Protein AF-A0A0G4GLF4-F1 (afdb_monomer_lite)

Organism: NCBI:txid1169474

InterPro domains:
  IPR002110 Ankyrin repeat [PS50088] (388-420)
  IPR002110 Ankyrin repeat [SM00248] (173-203)
  IPR002110 Ankyrin repeat [SM00248] (302-332)
  IPR002110 Ankyrin repeat [SM00248] (388-417)
  IPR002110 Ankyrin repeat [SM00248] (436-465)
  IPR002110 Ankyrin repeat [SM00248] (605-635)
  IPR002110 Ankyrin repeat [SM00248] (719-749)
  IPR036770 Ankyrin repeat-containing domain superfamily [G3DSA:1.25.40.20] (98-488)
  IPR036770 Ankyrin repeat-containing domain superfamily [G3DSA:1.25.40.20] (523-766)
  IPR036770 Ankyrin repeat-containing domain superfamily [SSF48403] (302-636)
  IPR050745 Multifunctional regulatory proteins [PTHR24189] (374-686)

Sequence (769 aa):
MRRATHLKSPEDTAKAIVASGILGFRGFWKISSLSKNLLSLRDDITTLGLGSVCAEFAHESGRNAVWEFIRNCFRFDDVKTLKQFLALPRISDRYPFLLRLLLSENPNAMKCLEILIKEGANRSGTGELCSLFLLHEEVEPLQNEALKMMIDGNVIQPNSWTMGRSASPPGDDVALPVLCALIQGEKFEAAEALLTKGAKVDVCAWRNSSGGEFLSDPLPLCALVHRLANIASEAQAQTIVEGEDEEEAEERAAIRGRYVELAERREKCLSLFRSLSVAALESGCLHWKENARVGGNQIVVGENTALQLACRYRDPEMIGVLVDREADSLERGEGCGSGLPFLVLQSRQPSTSEVSCDSHCGAALSHLARLRGIHLNATSTDRHTNRTTHTPLSLACSHGMVKSAEVLLQNGALANKVKKSPRVVTRQPQSVWTSYSMPPLFEALKRHSEPLVTLLLEWGADPNEVVVYRGRACTLLQMVLDLPFRSVCGDATAINFAKLLVGKGAVFGADIAPLVPQPVFGSQTTANREDGFMKEVRSQLSRGQLVGAVTELKKEMANGSDVNGTFQDGHSLVSLSCVFGFGSFFDFLLQQGAAVGGGVGWWRGRHSPLVKAAEDFPNPEQVSILLRQGADPNALGWRKGADANEVLSSPLQAVMDVSVGGSRLHLLLPKIYEVASLLLDHGARCTPGKDPTSPAFTDMAQRAGLNLPDFLRAPHPVCQLSPLDKAIRMGDSPLVQLLYQRPEVSFQAEGSELVRIAVVHLTDRNSGS

Secondary structure (DSSP, 8-state):
--------SHHHHHHHHHHT-TTHHHHHHHHHTS-HHHHGGGS--STTTGGGGGGGGGSHHHHHHHHHHHHHHHHTT-HHHHHHHHTSTTHHHH-TTHHHHHHHH-TT-HHHHHHHHHHHHHHGGGS-------BHHHHTTS-HHHHHHHHHTTSS-TT-EEEEE-TTTTT-EEEEEHHHHHHHTT-HHHHHHHHHTT--SS---EEE-TTS-EEE---HHHHHHHHHHHHHHHHHHHHTT----GGGHHHHHHHHHHHHHHHHHHHHHHHHHHHHHHHHHHTT-TT--EEEE-SSS--EEEEE-HHHHHHHHT-HHHHHHHHHHHHHTTT---S-GGGHHHHHHH---TT--HHHHHHHHHHHHHHHHTSTT--TTPPEEPTTTSS-EE-HHHHHHHTT-HHHHHHHHHTT--SS--BPP-----S--------BPPPHHHHHHHTT-HHHHHHHHHTT--TT-EEEETTEEEEHHHHHTSHHHHHHH-HHHHHHHHHHHHHTT----S--SSS------SSTT-HHHHHHHHHHHHHHHHTT-HHHHHHHHHHHHHTT--TT-B-TTS-BHHHHHHHHT-HHHHHHHHHTT--TT-SS--STT---HHHHHHSSS--HHHHHHHHHTT--TT--EEEE-TTS-EEEE-HHHHHHT----TTSHHHHHHHHHHHHHHHHHTT--SSPPPPTT-HHHHHHHHHTT----HHHHSPP-B----HHHHHHHHT-HHHHHHHHS-TT------HHHHHHHHHHHHHHHTT--

pLDDT: mean 79.7, std 15.52, range [27.02, 97.44]

Foldseek 3Di:
DDDPDDPPDPVSVLLVVQLQLPLAPVRLVVSLVPDPSSVCLLQVLDSSGPVVNVVCVVDPVNVVVVVVVLLVCLVVLVLVSVVSQVPHPCPCVVVLCSLVVSLVRHLPSQNNLLVVLVVLLVVCPPVDSPLPQQALVSVLVHDLSSLLSCLVSCSPALQDWHWYADPPPGPKIKIAGVLLSCLVSLSLSSSVSSVVNPRDQLDFMWICDPVRDIATHDGSLLSLLVSLLVLVVVLLVLVVPDDPDPVCPVVVVVSVVVNVVSVVSNVSSLVSNLSSLVSCVVVVNQQFWHQDQDDPDRPRPDTDGSLLSCLLSLALSSNLSNLVSQLVVPPDPDDDQACSLVSNLVRDDPRDDLQVSLVSSLSNLLSSLSHPPRDQLAWDQDPPPSQATARSLLSCLLSLNLSNNLSSLVSPRQQAWDFHDDPPDPDDPDAPDSRIHDHSLVSNLVVLPPSSNLSSLVSPYQQQDWDQDLLETEGNLQVLLDPVSCVVNNLLSSLVSNCSSVVSPHDPPDDDDDDDDWDDDDDPPCRPPVLVLVVVLLVCVVVVNLVVNLVSVVVVVVVVDDQQDADPLAFGQLLSCLLSVPPVSNVVSVSVPHRLQGHYDHQPRHAGSLLSCLAQQNDLVSNLVSLVVRHQQQDWHWDQAPVRDIATEGSLRRNLRRDDDVPCCVVRVVRSQSSNLSSVVSPHDQAWDDFSQDPVSVVSSVVVVNDDDPVSNDTGRTDRDRSLVSCLVSLPLSSNCSNPVDPVDPPPPDPVNVVSNVVSVVVVVVVVD

Radius of gyration: 42.31 Å; chains: 1; bounding box: 95×68×138 Å

Structure (mmCIF, N/CA/C/O backbone):
data_AF-A0A0G4GLF4-F1
#
_entry.id   AF-A0A0G4GLF4-F1
#
loop_
_atom_site.group_PDB
_atom_site.id
_atom_site.type_symbol
_atom_site.label_atom_id
_atom_site.label_alt_id
_atom_site.label_comp_id
_atom_site.label_asym_id
_atom_site.label_entity_id
_atom_site.label_seq_id
_atom_site.pdbx_PDB_ins_code
_atom_site.Cartn_x
_atom_site.Cartn_y
_atom_site.Cartn_z
_atom_site.occupancy
_atom_site.B_iso_or_equiv
_atom_site.auth_seq_id
_atom_site.auth_comp_id
_atom_site.auth_asym_id
_atom_site.auth_atom_id
_atom_site.pdbx_PDB_model_num
ATOM 1 N N . MET A 1 1 ? -52.312 15.145 75.620 1.00 42.50 1 MET A N 1
ATOM 2 C CA . MET A 1 1 ? -51.678 14.839 76.924 1.00 42.50 1 MET A CA 1
ATOM 3 C C . MET A 1 1 ? -52.430 13.705 77.614 1.00 42.50 1 MET A C 1
ATOM 5 O O . MET A 1 1 ? -53.466 13.970 78.205 1.00 42.50 1 MET A O 1
ATOM 9 N N . ARG A 1 2 ? -51.954 12.454 77.527 1.00 40.84 2 ARG A N 1
ATOM 10 C CA . ARG A 1 2 ? -52.209 11.386 78.519 1.00 40.84 2 ARG A CA 1
ATOM 11 C C . ARG A 1 2 ? -51.329 10.164 78.215 1.00 40.84 2 ARG A C 1
ATOM 13 O O . ARG A 1 2 ? -51.274 9.732 77.073 1.00 40.84 2 ARG A O 1
ATOM 20 N N . ARG A 1 3 ? -50.716 9.639 79.289 1.00 41.88 3 ARG A N 1
ATOM 21 C CA . ARG A 1 3 ? -49.851 8.446 79.443 1.00 41.88 3 ARG A CA 1
ATOM 22 C C . ARG A 1 3 ? -48.416 8.534 78.901 1.00 41.88 3 ARG A C 1
ATOM 24 O O . ARG A 1 3 ? -48.076 7.932 77.896 1.00 41.88 3 ARG A O 1
ATOM 31 N N . ALA A 1 4 ? -47.555 9.196 79.678 1.00 47.12 4 ALA A N 1
ATOM 32 C CA . ALA A 1 4 ? -46.126 8.894 79.720 1.00 47.12 4 ALA A CA 1
ATOM 33 C C . ALA A 1 4 ? -45.922 7.628 80.572 1.00 47.12 4 ALA A C 1
ATOM 35 O O . ALA A 1 4 ? -45.942 7.674 81.801 1.00 47.12 4 ALA A O 1
ATOM 36 N N . THR A 1 5 ? -45.817 6.475 79.919 1.00 51.22 5 THR A N 1
ATOM 37 C CA . THR A 1 5 ? -45.321 5.237 80.529 1.00 51.22 5 THR A CA 1
ATOM 38 C C . THR A 1 5 ? -43.799 5.310 80.626 1.00 51.22 5 THR A C 1
ATOM 40 O O . THR A 1 5 ? -43.148 5.696 79.661 1.00 51.22 5 THR A O 1
ATOM 43 N N . HIS A 1 6 ? -43.245 4.949 81.787 1.00 57.12 6 HIS A N 1
ATOM 44 C CA . HIS A 1 6 ? -41.808 4.833 82.061 1.00 57.12 6 HIS A CA 1
ATOM 45 C C . HIS A 1 6 ? -41.019 4.222 80.882 1.00 57.12 6 HIS A C 1
ATOM 47 O O . HIS A 1 6 ? -41.082 3.012 80.668 1.00 57.12 6 HIS A O 1
ATOM 53 N N . LEU A 1 7 ? -40.231 5.037 80.170 1.00 54.41 7 LEU A N 1
ATOM 54 C CA . LEU A 1 7 ? -39.113 4.563 79.346 1.00 54.41 7 LEU A CA 1
ATOM 55 C C . LEU A 1 7 ? -38.043 4.062 80.325 1.00 54.41 7 LEU A C 1
ATOM 57 O O . LEU A 1 7 ? -37.363 4.860 80.967 1.00 54.41 7 LEU A O 1
ATOM 61 N N . LYS A 1 8 ? -37.997 2.746 80.566 1.00 60.41 8 LYS A N 1
ATOM 62 C CA . LYS A 1 8 ? -37.187 2.154 81.648 1.00 60.41 8 LYS A CA 1
ATOM 63 C C . LYS A 1 8 ? -35.712 1.987 81.285 1.00 60.41 8 LYS A C 1
ATOM 65 O O . LYS A 1 8 ? -34.920 1.714 82.182 1.00 60.41 8 LYS A O 1
ATOM 70 N N . SER A 1 9 ? -35.325 2.185 80.026 1.00 77.12 9 SER A N 1
ATOM 71 C CA . SER A 1 9 ? -33.927 2.123 79.603 1.00 77.12 9 SER A CA 1
ATOM 72 C C . SER A 1 9 ? -33.541 3.297 78.685 1.00 77.12 9 SER A C 1
ATOM 74 O O . SER A 1 9 ? -34.382 3.794 77.930 1.00 77.12 9 SER A O 1
ATOM 76 N N . PRO A 1 10 ? -32.268 3.745 78.700 1.00 76.81 10 PRO A N 1
ATOM 77 C CA . PRO A 1 10 ? -31.742 4.712 77.730 1.00 76.81 10 PRO A CA 1
ATOM 78 C C . PRO A 1 10 ? -31.962 4.281 76.271 1.00 76.81 10 PRO A C 1
ATOM 80 O O . PRO A 1 10 ? -32.120 5.127 75.393 1.00 76.81 10 PRO A O 1
ATOM 83 N N . GLU A 1 11 ? -32.015 2.970 76.016 1.00 77.06 11 GLU A N 1
ATOM 84 C CA . GLU A 1 11 ? -32.273 2.408 74.690 1.00 77.06 11 GLU A CA 1
ATOM 85 C C . GLU A 1 11 ? -33.714 2.632 74.223 1.00 77.06 11 GLU A C 1
ATOM 87 O O . GLU A 1 11 ? -33.926 2.948 73.054 1.00 77.06 11 GLU A O 1
ATOM 92 N N . ASP A 1 12 ? -34.703 2.535 75.117 1.00 80.56 12 ASP A N 1
ATOM 93 C CA . ASP A 1 12 ? -36.103 2.809 74.768 1.00 80.56 12 ASP A CA 1
ATOM 94 C C . ASP A 1 12 ? -36.294 4.284 74.404 1.00 80.56 12 ASP A C 1
ATOM 96 O O . ASP A 1 12 ? -37.009 4.617 73.456 1.00 80.56 12 ASP A O 1
ATOM 100 N N . THR A 1 13 ? -35.604 5.177 75.119 1.00 83.62 13 THR A N 1
ATOM 101 C CA . THR A 1 13 ? -35.584 6.611 74.807 1.00 83.62 13 THR A CA 1
ATOM 102 C C . THR A 1 13 ? -34.929 6.862 73.451 1.00 83.62 13 THR A C 1
ATOM 104 O O . THR A 1 13 ? -35.476 7.605 72.639 1.00 83.62 13 THR A O 1
ATOM 107 N N . ALA A 1 14 ? -33.802 6.206 73.154 1.00 80.56 14 ALA A N 1
ATOM 108 C CA . ALA A 1 14 ? -33.145 6.314 71.852 1.00 80.56 14 ALA A CA 1
ATOM 109 C C . ALA A 1 14 ? -34.035 5.800 70.704 1.00 80.56 14 ALA A C 1
ATOM 111 O O . ALA A 1 14 ? -34.132 6.463 69.673 1.00 80.56 14 ALA A O 1
ATOM 112 N N . LYS A 1 15 ? -34.753 4.683 70.895 1.00 82.31 15 LYS A N 1
ATOM 113 C CA . LYS A 1 15 ? -35.741 4.169 69.929 1.00 82.31 15 LYS A CA 1
ATOM 114 C C . LYS A 1 15 ? -36.894 5.148 69.703 1.00 82.31 15 LYS A C 1
ATOM 116 O O . LYS A 1 15 ? -37.251 5.406 68.558 1.00 82.31 15 LYS A O 1
ATOM 121 N N . ALA A 1 16 ? -37.442 5.739 70.766 1.00 84.31 16 ALA A N 1
ATOM 122 C CA . ALA A 1 16 ? -38.510 6.734 70.658 1.00 84.31 16 ALA A CA 1
ATOM 123 C C . ALA A 1 16 ? -38.052 8.004 69.916 1.00 84.31 16 ALA A C 1
ATOM 125 O O . ALA A 1 16 ? -38.792 8.545 69.095 1.00 84.31 16 ALA A O 1
ATOM 126 N N . ILE A 1 17 ? -36.817 8.455 70.160 1.00 83.81 17 ILE A N 1
ATOM 127 C CA . ILE A 1 17 ? -36.223 9.594 69.448 1.00 83.81 17 ILE A CA 1
ATOM 128 C C . ILE A 1 17 ? -36.018 9.250 67.964 1.00 83.81 17 ILE A C 1
ATOM 130 O O . ILE A 1 17 ? -36.359 10.062 67.104 1.00 83.81 17 ILE A O 1
ATOM 134 N N . VAL A 1 18 ? -35.528 8.049 67.645 1.00 82.19 18 VAL A N 1
ATOM 135 C CA . VAL A 1 18 ? -35.371 7.571 66.261 1.00 82.19 18 VAL A CA 1
ATOM 136 C C . VAL A 1 18 ? -36.715 7.512 65.525 1.00 82.19 18 VAL A C 1
ATOM 138 O O . VAL A 1 18 ? -36.822 8.020 64.408 1.00 82.19 18 VAL A O 1
ATOM 141 N N . ALA A 1 19 ? -37.753 6.979 66.171 1.00 79.88 19 ALA A N 1
ATOM 142 C CA . ALA A 1 19 ? -39.104 6.903 65.617 1.00 79.88 19 ALA A CA 1
ATOM 143 C C . ALA A 1 19 ? -39.755 8.283 65.411 1.00 79.88 19 ALA A C 1
ATOM 145 O O . ALA A 1 19 ? -40.631 8.432 64.564 1.00 79.88 19 ALA A O 1
ATOM 146 N N . SER A 1 20 ? -39.334 9.310 66.159 1.00 82.62 20 SER A N 1
ATOM 147 C CA . SER A 1 20 ? -39.900 10.660 66.032 1.00 82.62 20 SER A CA 1
ATOM 148 C C . SER A 1 20 ? -39.492 11.394 64.747 1.00 82.62 20 SER A C 1
ATOM 150 O O . SER A 1 20 ? -40.080 12.424 64.429 1.00 82.62 20 SER A O 1
ATOM 152 N N . GLY A 1 21 ? -38.460 10.915 64.037 1.00 80.88 21 GLY A N 1
ATOM 153 C CA . GLY A 1 21 ? -37.904 11.576 62.850 1.00 80.88 21 GLY A CA 1
ATOM 154 C C . GLY A 1 21 ? -37.122 12.869 63.138 1.00 80.88 21 GLY A C 1
ATOM 155 O O . GLY A 1 21 ? -36.502 13.413 62.230 1.00 80.88 21 GLY A O 1
ATOM 156 N N . ILE A 1 22 ? -37.076 13.343 64.393 1.00 86.19 22 ILE A N 1
ATOM 157 C CA . ILE A 1 22 ? -36.485 14.643 64.776 1.00 86.19 22 ILE A CA 1
ATOM 158 C C . ILE A 1 22 ? -34.970 14.739 64.539 1.00 86.19 22 ILE A C 1
ATOM 160 O O . ILE A 1 22 ? -34.413 15.828 64.449 1.00 86.19 22 ILE A O 1
ATOM 164 N N . LEU A 1 23 ? -34.292 13.591 64.475 1.00 84.19 23 LEU A N 1
ATOM 165 C CA . LEU A 1 23 ? -32.840 13.496 64.300 1.00 84.19 23 LEU A CA 1
ATOM 166 C C . LEU A 1 23 ? -32.390 13.743 62.863 1.00 84.19 23 LEU A C 1
ATOM 168 O O . LEU A 1 23 ? -31.204 13.985 62.615 1.00 84.19 23 LEU A O 1
ATOM 172 N N . GLY A 1 24 ? -33.316 13.574 61.928 1.00 85.69 24 GLY A N 1
ATOM 173 C CA . GLY A 1 24 ? -33.010 13.534 60.520 1.00 85.69 24 GLY A CA 1
ATOM 174 C C . GLY A 1 24 ? -32.137 12.378 60.062 1.00 85.69 24 GLY A C 1
ATOM 175 O O . GLY A 1 24 ? -31.738 11.514 60.845 1.00 85.69 24 GLY A O 1
ATOM 176 N N . PHE A 1 25 ? -31.797 12.375 58.774 1.00 88.38 25 PHE A N 1
ATOM 177 C CA . PHE A 1 25 ? -31.028 11.317 58.126 1.00 88.38 25 PHE A CA 1
ATOM 178 C C . PHE A 1 25 ? -29.660 11.143 58.789 1.00 88.38 25 PHE A C 1
ATOM 180 O O . PHE A 1 25 ? -29.276 10.053 59.223 1.00 88.38 25 PHE A O 1
ATOM 187 N N . ARG A 1 26 ? -28.927 12.252 58.944 1.00 87.12 26 ARG A N 1
ATOM 188 C CA . ARG A 1 26 ? -27.571 12.234 59.507 1.00 87.12 26 ARG A CA 1
ATOM 189 C C . ARG A 1 26 ? -27.569 11.874 60.993 1.00 87.12 26 ARG A C 1
ATOM 191 O O . ARG A 1 26 ? -26.671 11.159 61.440 1.00 87.12 26 ARG A O 1
ATOM 198 N N . GLY A 1 27 ? -28.540 12.372 61.761 1.00 90.12 27 GLY A N 1
ATOM 199 C CA . GLY A 1 27 ? -28.661 12.061 63.184 1.00 90.12 27 GLY A CA 1
ATOM 200 C C . GLY A 1 27 ? -29.069 10.609 63.416 1.00 90.12 27 GLY A C 1
ATOM 201 O O . GLY A 1 27 ? -28.472 9.949 64.268 1.00 90.12 27 GLY A O 1
ATOM 202 N N . PHE A 1 28 ? -29.985 10.073 62.602 1.00 91.62 28 PHE A N 1
ATOM 203 C CA . PHE A 1 28 ? -30.341 8.655 62.627 1.00 91.62 28 PHE A CA 1
ATOM 204 C C . PHE A 1 28 ? -29.107 7.784 62.387 1.00 91.62 28 PHE A C 1
ATOM 206 O O . PHE A 1 28 ? -28.841 6.868 63.168 1.00 91.62 28 PHE A O 1
ATOM 213 N N . TRP A 1 29 ? -28.323 8.050 61.333 1.00 89.12 29 TRP A N 1
ATOM 214 C CA . TRP A 1 29 ? -27.160 7.213 61.000 1.00 89.12 29 TRP A CA 1
ATOM 215 C C . TRP A 1 29 ? -26.119 7.203 62.124 1.00 89.12 29 TRP A C 1
ATOM 217 O O . TRP A 1 29 ? -25.588 6.143 62.453 1.00 89.12 29 TRP A O 1
ATOM 227 N N . LYS A 1 30 ? -25.893 8.347 62.781 1.00 91.25 30 LYS A N 1
ATOM 228 C CA . LYS A 1 30 ? -24.991 8.448 63.940 1.00 91.25 30 LYS A CA 1
ATOM 229 C C . LYS A 1 30 ? -25.520 7.699 65.165 1.00 91.25 30 LYS A C 1
ATOM 231 O O . LYS A 1 30 ? -24.777 6.940 65.779 1.00 91.25 30 LYS A O 1
ATOM 236 N N . ILE A 1 31 ? -26.794 7.875 65.517 1.00 90.56 31 ILE A N 1
ATOM 237 C CA . ILE A 1 31 ? -27.366 7.262 66.727 1.00 90.56 31 ILE A CA 1
ATOM 238 C C . ILE A 1 31 ? -27.550 5.752 66.557 1.00 90.56 31 ILE A C 1
ATOM 240 O O . ILE A 1 31 ? -27.223 4.992 67.465 1.00 90.56 31 ILE A O 1
ATOM 244 N N . SER A 1 32 ? -27.969 5.298 65.373 1.00 90.50 32 SER A N 1
ATOM 245 C CA . SER A 1 32 ? -28.078 3.865 65.061 1.00 90.50 32 SER A CA 1
ATOM 246 C C . SER A 1 32 ? -26.736 3.127 65.132 1.00 90.50 32 SER A C 1
ATOM 248 O O . SER A 1 32 ? -26.724 1.927 65.377 1.00 90.50 32 SER A O 1
ATOM 250 N N . SER A 1 33 ? -25.597 3.817 64.986 1.00 89.56 33 SER A N 1
ATOM 251 C CA . SER A 1 33 ? -24.273 3.195 65.152 1.00 89.56 33 SER A CA 1
ATOM 252 C C . SER A 1 33 ? -23.803 3.028 66.604 1.00 89.56 33 SER A C 1
ATOM 254 O O . SER A 1 33 ? -22.774 2.395 66.821 1.00 89.56 33 SER A O 1
ATOM 256 N N . LEU A 1 34 ? -24.524 3.559 67.601 1.00 91.25 34 LEU A N 1
ATOM 257 C CA . LEU A 1 34 ? -24.072 3.549 69.002 1.00 91.25 34 LEU A CA 1
ATOM 258 C C . LEU A 1 34 ? -24.277 2.205 69.720 1.00 91.25 34 LEU A C 1
ATOM 260 O O . LEU A 1 34 ? -23.580 1.929 70.693 1.00 91.25 34 LEU A O 1
ATOM 264 N N . SER A 1 35 ? -25.217 1.361 69.275 1.00 92.38 35 SER A N 1
ATOM 265 C CA . SER A 1 35 ? -25.430 0.027 69.855 1.00 92.38 35 SER A CA 1
ATOM 266 C C . SER A 1 35 ? -25.954 -0.974 68.825 1.00 92.38 35 SER A C 1
ATOM 268 O O . SER A 1 35 ? -26.580 -0.593 67.838 1.00 92.38 35 SER A O 1
ATOM 270 N N . LYS A 1 36 ? -25.744 -2.278 69.063 1.00 89.56 36 LYS A N 1
ATOM 271 C CA . LYS A 1 36 ? -26.267 -3.347 68.186 1.00 89.56 36 LYS A CA 1
ATOM 272 C C . LYS A 1 36 ? -27.800 -3.328 68.098 1.00 89.56 36 LYS A C 1
ATOM 274 O O . LYS A 1 36 ? -28.342 -3.559 67.022 1.00 89.56 36 LYS A O 1
ATOM 279 N N . ASN A 1 37 ? -28.472 -3.000 69.205 1.00 87.56 37 ASN A N 1
ATOM 280 C CA . ASN A 1 37 ? -29.933 -2.895 69.285 1.00 87.56 37 ASN A CA 1
ATOM 281 C C . ASN A 1 37 ? -30.483 -1.695 68.501 1.00 87.56 37 ASN A C 1
ATOM 283 O O . ASN A 1 37 ? -31.615 -1.738 68.027 1.00 87.56 37 ASN A O 1
ATOM 287 N N . LEU A 1 38 ? -29.712 -0.611 68.386 1.00 88.12 38 LEU A N 1
ATOM 288 C CA . LEU A 1 38 ? -30.078 0.543 67.564 1.00 88.12 38 LEU A CA 1
ATOM 289 C C . LEU A 1 38 ? -29.676 0.346 66.098 1.00 88.12 38 LEU A C 1
ATOM 291 O O . LEU A 1 38 ? -30.340 0.869 65.208 1.00 88.12 38 LEU A O 1
ATOM 295 N N . LEU A 1 39 ? -28.635 -0.446 65.832 1.00 90.06 39 LEU A N 1
ATOM 296 C CA . LEU A 1 39 ? -28.201 -0.772 64.476 1.00 90.06 39 LEU A CA 1
ATOM 297 C C . LEU A 1 39 ? -29.262 -1.583 63.725 1.00 90.06 39 LEU A C 1
ATOM 299 O O . LEU A 1 39 ? -29.467 -1.339 62.539 1.00 90.06 39 LEU A O 1
ATOM 303 N N . SER A 1 40 ? -29.982 -2.479 64.413 1.00 91.25 40 SER A N 1
ATOM 304 C CA . SER A 1 40 ? -31.088 -3.242 63.815 1.00 91.25 40 SER A CA 1
ATOM 305 C C . SER A 1 40 ? -32.256 -2.364 63.357 1.00 91.25 40 SER A C 1
ATOM 307 O O . SER A 1 40 ? -33.052 -2.801 62.535 1.00 91.25 40 SER A O 1
ATOM 309 N N . LEU A 1 41 ? -32.358 -1.112 63.829 1.00 90.69 41 LEU A N 1
ATOM 310 C CA . LEU A 1 41 ? -33.361 -0.161 63.330 1.00 90.69 41 LEU A CA 1
ATOM 311 C C . LEU A 1 41 ? -33.101 0.256 61.874 1.00 90.69 41 LEU A C 1
ATOM 313 O O . LEU A 1 41 ? -34.015 0.748 61.220 1.00 90.69 41 LEU A O 1
ATOM 317 N N . ARG A 1 42 ? -31.881 0.056 61.347 1.00 92.44 42 ARG A N 1
ATOM 318 C CA . ARG A 1 42 ? -31.572 0.280 59.923 1.00 92.44 42 ARG A CA 1
ATOM 319 C C . ARG A 1 42 ? -32.240 -0.741 59.002 1.00 92.44 42 ARG A C 1
ATOM 321 O O . ARG A 1 42 ? -32.409 -0.452 57.826 1.00 92.44 42 ARG A O 1
ATOM 328 N N . ASP A 1 43 ? -32.600 -1.910 59.524 1.00 91.31 43 ASP A N 1
ATOM 329 C CA . ASP A 1 43 ? -33.293 -2.959 58.769 1.00 91.31 43 ASP A CA 1
ATOM 330 C C . ASP A 1 43 ? -34.828 -2.822 58.860 1.00 91.31 43 ASP A C 1
ATOM 332 O O . ASP A 1 43 ? -35.560 -3.463 58.109 1.00 91.31 43 ASP A O 1
ATOM 336 N N . ASP A 1 44 ? -35.332 -1.968 59.759 1.00 91.25 44 ASP A N 1
ATOM 337 C CA . ASP A 1 44 ? -36.760 -1.691 59.918 1.00 91.25 44 ASP A CA 1
ATOM 338 C C . ASP A 1 44 ? -37.196 -0.559 58.974 1.00 91.25 44 ASP A C 1
ATOM 340 O O . ASP A 1 44 ? -36.991 0.621 59.249 1.00 91.25 44 ASP A O 1
ATOM 344 N N . ILE A 1 45 ? -37.819 -0.916 57.849 1.00 92.38 45 ILE A N 1
ATOM 345 C CA . ILE A 1 45 ? -38.299 0.034 56.829 1.00 92.38 45 ILE A CA 1
ATOM 346 C C . ILE A 1 45 ? -39.550 0.832 57.248 1.00 92.38 45 ILE A C 1
ATOM 348 O O . ILE A 1 45 ? -40.016 1.683 56.488 1.00 92.38 45 ILE A O 1
ATOM 352 N N . THR A 1 46 ? -40.129 0.568 58.425 1.00 91.25 46 THR A N 1
ATOM 353 C CA . THR A 1 46 ? -41.320 1.280 58.913 1.00 91.25 46 THR A CA 1
ATOM 354 C C . THR A 1 46 ? -40.972 2.665 59.464 1.00 91.25 46 THR A C 1
ATOM 356 O O . THR A 1 46 ? -39.810 3.002 59.688 1.00 91.25 46 THR A O 1
ATOM 359 N N . THR A 1 47 ? -41.986 3.486 59.752 1.00 87.75 47 THR A N 1
ATOM 360 C CA . THR A 1 47 ? -41.804 4.812 60.373 1.00 87.75 47 THR A CA 1
ATOM 361 C C . THR A 1 47 ? -41.218 4.761 61.788 1.00 87.75 47 THR A C 1
ATOM 363 O O . THR A 1 47 ? -40.921 5.812 62.344 1.00 87.75 47 THR A O 1
ATOM 366 N N . LEU A 1 48 ? -41.080 3.576 62.393 1.00 87.06 48 LEU A N 1
ATOM 367 C CA . LEU A 1 48 ? -40.446 3.391 63.702 1.00 87.06 48 LEU A CA 1
ATOM 368 C C . LEU A 1 48 ? -38.936 3.115 63.596 1.00 87.06 48 LEU A C 1
ATOM 370 O O . LEU A 1 48 ? -38.222 3.267 64.588 1.00 87.06 48 LEU A O 1
ATOM 374 N N . GLY A 1 49 ? -38.457 2.759 62.401 1.00 90.06 49 GLY A N 1
ATOM 375 C CA . GLY A 1 49 ? -37.051 2.539 62.078 1.00 90.06 49 GLY A CA 1
ATOM 376 C C . GLY A 1 49 ? -36.565 3.499 60.997 1.00 90.06 49 GLY A C 1
ATOM 377 O O . GLY A 1 49 ? -36.861 4.693 61.034 1.00 90.06 49 GLY A O 1
ATOM 378 N N . LEU A 1 50 ? -35.822 2.980 60.021 1.00 90.31 50 LEU A N 1
ATOM 379 C CA . LEU A 1 50 ? -35.278 3.709 58.874 1.00 90.31 50 LEU A CA 1
ATOM 380 C C . LEU A 1 50 ? -36.338 4.533 58.121 1.00 90.31 50 LEU A C 1
ATOM 382 O O . LEU A 1 50 ? -36.055 5.632 57.640 1.00 90.31 50 LEU A O 1
ATOM 386 N N . GLY A 1 51 ? -37.586 4.063 58.065 1.00 88.88 51 GLY A N 1
ATOM 387 C CA . GLY A 1 51 ? -38.678 4.790 57.416 1.00 88.88 51 GLY A CA 1
ATOM 388 C C . GLY A 1 51 ? -38.994 6.146 58.055 1.00 88.88 51 GLY A C 1
ATOM 389 O O . GLY A 1 51 ? -39.523 7.017 57.363 1.00 88.88 51 GLY A O 1
ATOM 390 N N . SER A 1 52 ? -38.626 6.379 59.325 1.00 89.31 52 SER A N 1
ATOM 391 C CA . SER A 1 52 ? -38.836 7.670 60.007 1.00 89.31 52 SER A CA 1
ATOM 392 C C . SER A 1 52 ? -38.107 8.825 59.312 1.00 89.31 52 SER A C 1
ATOM 394 O O . SER A 1 52 ? -38.571 9.966 59.317 1.00 89.31 52 SER A O 1
ATOM 396 N N . VAL A 1 53 ? -37.005 8.512 58.628 1.00 87.06 53 VAL A N 1
ATOM 397 C CA . VAL A 1 53 ? -36.163 9.472 57.915 1.00 87.06 53 VAL A CA 1
ATOM 398 C C . VAL A 1 53 ? -36.842 10.015 56.651 1.00 87.06 53 VAL A C 1
ATOM 400 O O . VAL A 1 53 ? -36.498 11.093 56.170 1.00 87.06 53 VAL A O 1
ATOM 403 N N . CYS A 1 54 ? -37.873 9.336 56.134 1.00 84.81 54 CYS A N 1
ATOM 404 C CA . CYS A 1 54 ? -38.573 9.766 54.923 1.00 84.81 54 CYS A CA 1
ATOM 405 C C . CYS A 1 54 ? -39.282 11.125 55.066 1.00 84.81 54 CYS A C 1
ATOM 407 O O . CYS A 1 54 ? -39.518 11.798 54.059 1.00 84.81 54 CYS A O 1
ATOM 409 N N . ALA A 1 55 ? -39.610 11.546 56.294 1.00 83.19 55 ALA A N 1
ATOM 410 C CA . ALA A 1 55 ? -40.208 12.854 56.562 1.00 83.19 55 ALA A CA 1
ATOM 411 C C . ALA A 1 55 ? -39.264 14.016 56.193 1.00 83.19 55 ALA A C 1
ATOM 413 O O . ALA A 1 55 ? -39.724 15.074 55.763 1.00 83.19 55 ALA A O 1
ATOM 414 N N . GLU A 1 56 ? -37.944 13.808 56.268 1.00 81.81 56 GLU A N 1
ATOM 415 C CA . GLU A 1 56 ? -36.954 14.837 55.937 1.00 81.81 56 GLU A CA 1
ATOM 416 C C . GLU A 1 56 ? -36.857 15.161 54.452 1.00 81.81 56 GLU A C 1
ATOM 418 O O . GLU A 1 56 ? -36.353 16.225 54.093 1.00 81.81 56 GLU A O 1
ATOM 423 N N . PHE A 1 57 ? -37.363 14.299 53.568 1.00 83.38 57 PHE A N 1
ATOM 424 C CA . PHE A 1 57 ? -37.344 14.585 52.134 1.00 83.38 57 PHE A CA 1
ATOM 425 C C . PHE A 1 57 ? -38.195 15.803 51.746 1.00 83.38 57 PHE A C 1
ATOM 427 O O . PHE A 1 57 ? -38.100 16.266 50.606 1.00 83.38 57 PHE A O 1
ATOM 434 N N . ALA A 1 58 ? -39.025 16.315 52.663 1.00 84.69 58 ALA A N 1
ATOM 435 C CA . ALA A 1 58 ? -39.733 17.580 52.503 1.00 84.69 58 ALA A CA 1
ATOM 436 C C . ALA A 1 58 ? -38.792 18.802 52.542 1.00 84.69 58 ALA A C 1
ATOM 438 O O . ALA A 1 58 ? -39.129 19.844 51.984 1.00 84.69 58 ALA A O 1
ATOM 439 N N . HIS A 1 59 ? -37.610 18.676 53.153 1.00 87.69 59 HIS A N 1
ATOM 440 C CA . HIS A 1 59 ? -36.637 19.755 53.306 1.00 87.69 59 HIS A CA 1
ATOM 441 C C . HIS A 1 59 ? -35.420 19.560 52.392 1.00 87.69 59 HIS A C 1
ATOM 443 O O . HIS A 1 59 ? -34.952 18.447 52.151 1.00 87.69 59 HIS A O 1
ATOM 449 N N . GLU A 1 60 ? -34.868 20.665 51.891 1.00 88.50 60 GLU A N 1
ATOM 450 C CA . GLU A 1 60 ? -33.689 20.648 51.018 1.00 88.50 60 GLU A CA 1
ATOM 451 C C . GLU A 1 60 ? -32.451 20.068 51.715 1.00 88.50 60 GLU A C 1
ATOM 453 O O . GLU A 1 60 ? -31.752 19.234 51.143 1.00 88.50 60 GLU A O 1
ATOM 458 N N . SER A 1 61 ? -32.225 20.434 52.980 1.00 86.31 61 SER A N 1
ATOM 459 C CA . SER A 1 61 ? -31.114 19.929 53.794 1.00 86.31 61 SER A CA 1
ATOM 460 C C . SER A 1 61 ? -31.139 18.406 53.953 1.00 86.31 61 SER A C 1
ATOM 462 O O . SER A 1 61 ? -30.091 17.767 53.852 1.00 86.31 61 SER A O 1
ATOM 464 N N . GLY A 1 62 ? -32.326 17.819 54.136 1.00 87.06 62 GLY A N 1
ATOM 465 C CA . GLY A 1 62 ? -32.523 16.370 54.202 1.00 87.06 62 GLY A CA 1
ATOM 466 C C . GLY A 1 62 ? -32.194 15.685 52.875 1.00 87.06 62 GLY A C 1
ATOM 467 O O . GLY A 1 62 ? -31.438 14.714 52.845 1.00 87.06 62 GLY A O 1
ATOM 468 N N . ARG A 1 63 ? -32.676 16.235 51.749 1.00 89.38 63 ARG A N 1
ATOM 469 C CA . ARG A 1 63 ? -32.347 15.722 50.404 1.00 89.38 63 ARG A CA 1
ATOM 470 C C . ARG A 1 63 ? -30.845 15.788 50.107 1.00 89.38 63 ARG A C 1
ATOM 472 O O . ARG A 1 63 ? -30.303 14.831 49.561 1.00 89.38 63 ARG A O 1
ATOM 479 N N . ASN A 1 64 ? -30.169 16.865 50.512 1.00 88.50 64 ASN A N 1
ATOM 480 C CA . ASN A 1 64 ? -28.718 17.014 50.357 1.00 88.50 64 ASN A CA 1
ATOM 481 C C . ASN A 1 64 ? -27.940 16.016 51.227 1.00 88.50 64 ASN A C 1
ATOM 483 O O . ASN A 1 64 ? -26.970 15.421 50.759 1.00 88.50 64 ASN A O 1
ATOM 487 N N . ALA A 1 65 ? -28.381 15.781 52.467 1.00 89.50 65 ALA A N 1
ATOM 488 C CA . ALA A 1 65 ? -27.775 14.779 53.345 1.00 89.50 65 ALA A CA 1
ATOM 489 C C . ALA A 1 65 ? -27.884 13.361 52.764 1.00 89.50 65 ALA A C 1
ATOM 491 O O . ALA A 1 65 ? -26.955 12.566 52.895 1.00 89.50 65 ALA A O 1
ATOM 492 N N . VAL A 1 66 ? -28.996 13.063 52.093 1.00 90.50 66 VAL A N 1
ATOM 493 C CA . VAL A 1 66 ? -29.226 11.778 51.425 1.00 90.50 66 VAL A CA 1
ATOM 494 C C . VAL A 1 66 ? -28.358 11.630 50.179 1.00 90.50 66 VAL A C 1
ATOM 496 O O . VAL A 1 66 ? -27.771 10.572 49.981 1.00 90.50 66 VAL A O 1
ATOM 499 N N . TRP A 1 67 ? -28.197 12.683 49.374 1.00 90.38 67 TRP A N 1
ATOM 500 C CA . TRP A 1 67 ? -27.256 12.654 48.249 1.00 90.38 67 TRP A CA 1
ATOM 501 C C . TRP A 1 67 ? -25.825 12.379 48.701 1.00 90.38 67 TRP A C 1
ATOM 503 O O . TRP A 1 67 ? -25.163 11.498 48.159 1.00 90.38 67 TRP A O 1
ATOM 513 N N . GLU A 1 68 ? -25.368 13.084 49.733 1.00 91.88 68 GLU A N 1
ATOM 514 C CA . GLU A 1 68 ? -24.035 12.878 50.295 1.00 91.88 68 GLU A CA 1
ATOM 515 C C . GLU A 1 68 ? -23.876 11.465 50.869 1.00 91.88 68 GLU A C 1
ATOM 517 O O . GLU A 1 68 ? -22.831 10.830 50.743 1.00 91.88 68 GLU A O 1
ATOM 522 N N . PHE A 1 69 ? -24.932 10.928 51.471 1.00 93.06 69 PHE A N 1
ATOM 523 C CA . PHE A 1 69 ? -24.955 9.552 51.938 1.00 93.06 69 PHE A CA 1
ATOM 524 C C . PHE A 1 69 ? -24.821 8.532 50.796 1.00 93.06 69 PHE A C 1
ATOM 526 O O . PHE A 1 69 ? -24.029 7.596 50.909 1.00 93.06 69 PHE A O 1
ATOM 533 N N . ILE A 1 70 ? -25.545 8.725 49.693 1.00 93.50 70 ILE A N 1
ATOM 534 C CA . ILE A 1 70 ? -25.473 7.861 48.508 1.00 93.50 70 ILE A CA 1
ATOM 535 C C . ILE A 1 70 ? -24.065 7.907 47.905 1.00 93.50 70 ILE A C 1
ATOM 537 O O . ILE A 1 70 ? -23.476 6.853 47.668 1.00 93.50 70 ILE A O 1
ATOM 541 N N . ARG A 1 71 ? -23.476 9.104 47.752 1.00 94.00 71 ARG A N 1
ATOM 542 C CA . ARG A 1 71 ? -22.079 9.249 47.307 1.00 94.00 71 ARG A CA 1
ATOM 543 C C . ARG A 1 71 ? -21.108 8.512 48.217 1.00 94.00 71 ARG A C 1
ATOM 545 O O . ARG A 1 71 ? -20.204 7.850 47.725 1.00 94.00 71 ARG A O 1
ATOM 552 N N . ASN A 1 72 ? -21.299 8.575 49.535 1.00 94.38 72 ASN A N 1
ATOM 553 C CA . ASN A 1 72 ? -20.465 7.823 50.471 1.00 94.38 72 ASN A CA 1
ATOM 554 C C . ASN A 1 72 ? -20.631 6.307 50.292 1.00 94.38 72 ASN A C 1
ATOM 556 O O . ASN A 1 72 ? -19.633 5.591 50.293 1.00 94.38 72 ASN A O 1
ATOM 560 N N . CYS A 1 73 ? -21.851 5.812 50.060 1.00 95.38 73 CYS A N 1
ATOM 561 C CA . CYS A 1 73 ? -22.059 4.397 49.740 1.00 95.38 73 CYS A CA 1
ATOM 562 C C . CYS A 1 73 ? -21.299 3.988 48.470 1.00 95.38 73 CYS A C 1
ATOM 564 O O . CYS A 1 73 ? -20.699 2.919 48.439 1.00 95.38 73 CYS A O 1
ATOM 566 N N . PHE A 1 74 ? -21.270 4.842 47.446 1.00 95.50 74 PHE A N 1
ATOM 567 C CA . PHE A 1 74 ? -20.521 4.590 46.211 1.00 95.50 74 PHE A CA 1
ATOM 568 C C . PHE A 1 74 ? -19.012 4.666 46.433 1.00 95.50 74 PHE A C 1
ATOM 570 O O . PHE A 1 74 ? -18.275 3.769 46.037 1.00 95.50 74 PHE A O 1
ATOM 577 N N . ARG A 1 75 ? -18.536 5.690 47.140 1.00 95.19 75 ARG A N 1
ATOM 578 C CA . ARG A 1 75 ? -17.118 5.877 47.461 1.00 95.19 75 ARG A CA 1
ATOM 579 C C . ARG A 1 75 ? -16.528 4.697 48.236 1.00 95.19 75 ARG A C 1
ATOM 581 O O . ARG A 1 75 ? -15.370 4.357 48.021 1.00 95.19 75 ARG A O 1
ATOM 588 N N . PHE A 1 76 ? -17.312 4.086 49.124 1.00 95.50 76 PHE A N 1
ATOM 589 C CA . PHE A 1 76 ? -16.879 2.960 49.958 1.00 95.50 76 PHE A CA 1
ATOM 590 C C . PHE A 1 76 ? -17.375 1.589 49.474 1.00 95.50 76 PHE A C 1
ATOM 592 O O . PHE A 1 76 ? -17.134 0.598 50.161 1.00 95.50 76 PHE A O 1
ATOM 599 N N . ASP A 1 77 ? -18.061 1.521 48.326 1.00 95.75 77 ASP A N 1
ATOM 600 C CA . ASP A 1 77 ? -18.710 0.302 47.812 1.00 95.75 77 ASP A CA 1
ATOM 601 C C . ASP A 1 77 ? -19.569 -0.416 48.891 1.00 95.75 77 ASP A C 1
ATOM 603 O O . ASP A 1 77 ? -19.577 -1.644 49.027 1.00 95.75 77 ASP A O 1
ATOM 607 N N . ASP A 1 78 ? -20.277 0.372 49.718 1.00 95.19 78 ASP A N 1
ATOM 608 C CA . ASP A 1 78 ? -21.070 -0.100 50.862 1.00 95.19 78 ASP A CA 1
ATOM 609 C C . ASP A 1 78 ? -22.458 -0.592 50.429 1.00 95.19 78 ASP A C 1
ATOM 611 O O . ASP A 1 78 ? -23.505 0.037 50.621 1.00 95.19 78 ASP A O 1
ATOM 615 N N . VAL A 1 79 ? -22.441 -1.795 49.871 1.00 95.38 79 VAL A N 1
ATOM 616 C CA . VAL A 1 79 ? -23.605 -2.590 49.474 1.00 95.38 79 VAL A CA 1
ATOM 617 C C . VAL A 1 79 ? -24.682 -2.687 50.539 1.00 95.38 79 VAL A C 1
ATOM 619 O O . VAL A 1 79 ? -25.871 -2.613 50.223 1.00 95.38 79 VAL A O 1
ATOM 622 N N . LYS A 1 80 ? -24.291 -2.961 51.787 1.00 93.62 80 LYS A N 1
ATOM 623 C CA . LYS A 1 80 ? -25.255 -3.303 52.836 1.00 93.62 80 LYS A CA 1
ATOM 624 C C . LYS A 1 80 ? -26.110 -2.085 53.134 1.00 93.62 80 LYS A C 1
ATOM 626 O O . LYS A 1 80 ? -27.337 -2.173 53.147 1.00 93.62 80 LYS A O 1
ATOM 631 N N . THR A 1 81 ? -25.444 -0.958 53.325 1.00 93.12 81 THR A N 1
ATOM 632 C CA . THR A 1 81 ? -26.088 0.299 53.669 1.00 93.12 81 THR A CA 1
ATOM 633 C C . THR A 1 81 ? -26.883 0.851 52.480 1.00 93.12 81 THR A C 1
ATOM 635 O O . THR A 1 81 ? -28.002 1.332 52.671 1.00 93.12 81 THR A O 1
ATOM 638 N N . LEU A 1 82 ? -26.388 0.680 51.246 1.00 94.44 82 LEU A N 1
ATOM 639 C CA . LEU A 1 82 ? -27.141 1.014 50.034 1.00 94.44 82 LEU A CA 1
ATOM 640 C C . LEU A 1 82 ? -28.423 0.174 49.897 1.00 94.44 82 LEU A C 1
ATOM 642 O O . LEU A 1 82 ? -29.486 0.732 49.644 1.00 94.44 82 LEU A O 1
ATOM 646 N N . LYS A 1 83 ? -28.363 -1.148 50.120 1.00 93.12 83 LYS A N 1
ATOM 647 C CA . LYS A 1 83 ? -29.547 -2.031 50.083 1.00 93.12 83 LYS A CA 1
ATOM 648 C C . LYS A 1 83 ? -30.595 -1.648 51.121 1.00 93.12 83 LYS A C 1
ATOM 650 O O . LYS A 1 83 ? -31.771 -1.569 50.785 1.00 93.12 83 LYS A O 1
ATOM 655 N N . GLN A 1 84 ? -30.170 -1.393 52.360 1.00 91.62 84 GLN A N 1
ATOM 656 C CA . GLN A 1 84 ? -31.065 -0.934 53.429 1.00 91.62 84 GLN A CA 1
ATOM 657 C C . GLN A 1 84 ? -31.797 0.347 53.014 1.00 91.62 84 GLN A C 1
ATOM 659 O O . GLN A 1 84 ? -33.008 0.461 53.182 1.00 91.62 84 GLN A O 1
ATOM 664 N N . PHE A 1 85 ? -31.072 1.289 52.408 1.00 91.31 85 PHE A N 1
ATOM 665 C CA . PHE A 1 85 ? -31.648 2.538 51.930 1.00 91.31 85 PHE A CA 1
ATOM 666 C C . PHE A 1 85 ? -32.608 2.346 50.745 1.00 91.31 85 PHE A C 1
ATOM 668 O O . PHE A 1 85 ? -33.688 2.929 50.740 1.00 91.31 85 PHE A O 1
ATOM 675 N N . LEU A 1 86 ? -32.263 1.507 49.763 1.00 90.56 86 LEU A N 1
ATOM 676 C CA . LEU A 1 86 ? -33.120 1.221 48.604 1.00 90.56 86 LEU A CA 1
ATOM 677 C C . LEU A 1 86 ? -34.393 0.440 48.962 1.00 90.56 86 LEU A C 1
ATOM 679 O O . LEU A 1 86 ? -35.381 0.540 48.238 1.00 90.56 86 LEU A O 1
ATOM 683 N N . ALA A 1 87 ? -34.389 -0.295 50.078 1.00 90.69 87 ALA A N 1
ATOM 684 C CA . ALA A 1 87 ? -35.558 -1.015 50.581 1.00 90.69 87 ALA A CA 1
ATOM 685 C C . ALA A 1 87 ? -36.671 -0.086 51.103 1.00 90.69 87 ALA A C 1
ATOM 687 O O . ALA A 1 87 ? -37.808 -0.524 51.293 1.00 90.69 87 ALA A O 1
ATOM 688 N N . LEU A 1 88 ? -36.371 1.196 51.337 1.00 90.06 88 LEU A N 1
ATOM 689 C CA . LEU A 1 88 ? -37.375 2.170 51.741 1.00 90.06 88 LEU A CA 1
ATOM 690 C C . LEU A 1 88 ? -38.386 2.453 50.611 1.00 90.06 88 LEU A C 1
ATOM 692 O O . LEU A 1 88 ? -37.996 2.663 49.455 1.00 90.06 88 LEU A O 1
ATOM 696 N N . PRO A 1 89 ? -39.689 2.567 50.930 1.00 84.31 89 PRO A N 1
ATOM 697 C CA . PRO A 1 89 ? -40.716 2.832 49.929 1.00 84.31 89 PRO A CA 1
ATOM 698 C C . PRO A 1 89 ? -40.457 4.130 49.153 1.00 84.31 89 PRO A C 1
ATOM 700 O O . PRO A 1 89 ? -40.213 5.184 49.743 1.00 84.31 89 PRO A O 1
ATOM 703 N N . ARG A 1 90 ? -40.598 4.074 47.822 1.00 84.56 90 ARG A N 1
ATOM 704 C CA . ARG A 1 90 ? -40.490 5.219 46.893 1.00 84.56 90 ARG A CA 1
ATOM 705 C C . ARG A 1 90 ? -39.116 5.898 46.814 1.00 84.56 90 ARG A C 1
ATOM 707 O O . ARG A 1 90 ? -39.009 6.931 46.158 1.00 84.56 90 ARG A O 1
ATOM 714 N N . ILE A 1 91 ? -38.064 5.375 47.452 1.00 86.88 91 ILE A N 1
ATOM 715 C CA . ILE A 1 91 ? -36.716 5.964 47.339 1.00 86.88 91 ILE A CA 1
ATOM 716 C C . ILE A 1 91 ? -36.227 5.928 45.905 1.00 86.88 91 ILE A C 1
ATOM 718 O O . ILE A 1 91 ? -35.855 6.951 45.348 1.00 86.88 91 ILE A O 1
ATOM 722 N N . SER A 1 92 ? -36.270 4.765 45.281 1.00 80.44 92 SER A N 1
ATOM 723 C CA . SER A 1 92 ? -35.795 4.620 43.912 1.00 80.44 92 SER A CA 1
ATOM 724 C C . SER A 1 92 ? -36.601 5.452 42.907 1.00 80.44 92 SER A C 1
ATOM 726 O O . SER A 1 92 ? -36.035 5.897 41.919 1.00 80.44 92 SER A O 1
ATOM 728 N N . ASP A 1 93 ? -37.877 5.741 43.190 1.00 81.75 93 ASP A N 1
ATOM 729 C CA . ASP A 1 93 ? -38.701 6.633 42.358 1.00 81.75 93 ASP A CA 1
ATOM 730 C C . ASP A 1 93 ? -38.269 8.102 42.517 1.00 81.75 93 ASP A C 1
ATOM 732 O O . ASP A 1 93 ? -38.360 8.898 41.587 1.00 81.75 93 ASP A O 1
ATOM 736 N N . ARG A 1 94 ? -37.773 8.476 43.706 1.00 84.25 94 ARG A N 1
ATOM 737 C CA . ARG A 1 94 ? -37.229 9.816 43.993 1.00 84.25 94 ARG A CA 1
ATOM 738 C C . ARG A 1 94 ? -35.818 10.013 43.445 1.00 84.25 94 ARG A C 1
ATOM 740 O O . ARG A 1 94 ? -35.417 11.152 43.223 1.00 84.25 94 ARG A O 1
ATOM 747 N N . TYR A 1 95 ? -35.078 8.926 43.245 1.00 86.31 95 TYR A N 1
ATOM 748 C CA . TYR A 1 95 ? -33.699 8.932 42.767 1.00 86.31 95 TYR A CA 1
ATOM 749 C C . TYR A 1 95 ? -33.548 8.001 41.545 1.00 86.31 95 TYR A C 1
ATOM 751 O O . TYR A 1 95 ? -32.903 6.959 41.638 1.00 86.31 95 TYR A O 1
ATOM 759 N N . PRO A 1 96 ? -34.123 8.351 40.379 1.00 78.19 96 PRO A N 1
ATOM 760 C CA . PRO A 1 96 ? -34.164 7.462 39.210 1.00 78.19 96 PRO A CA 1
ATOM 761 C C . PRO A 1 96 ? -32.816 7.293 38.480 1.00 78.19 96 PRO A C 1
ATOM 763 O O . PRO A 1 96 ? -32.692 6.433 37.614 1.00 78.19 96 PRO A O 1
ATOM 766 N N . PHE A 1 97 ? -31.785 8.073 38.827 1.00 84.19 97 PHE A N 1
ATOM 767 C CA . PHE A 1 97 ? -30.485 8.094 38.133 1.00 84.19 97 PHE A CA 1
ATOM 768 C C . PHE A 1 97 ? -29.315 7.594 38.991 1.00 84.19 97 PHE A C 1
ATOM 770 O O . PHE A 1 97 ? -28.171 7.980 38.763 1.00 84.19 97 PHE A O 1
ATOM 777 N N . LEU A 1 98 ? -29.578 6.738 39.985 1.00 89.06 98 LEU A N 1
ATOM 778 C CA . LEU A 1 98 ? -28.531 6.233 40.887 1.00 89.06 98 LEU A CA 1
ATOM 779 C C . LEU A 1 98 ? -27.424 5.485 40.158 1.00 89.06 98 LEU A C 1
ATOM 781 O O . LEU A 1 98 ? -26.266 5.610 40.538 1.00 89.06 98 LEU A O 1
ATOM 785 N N . LEU A 1 99 ? -27.774 4.744 39.107 1.00 88.19 99 LEU A N 1
ATOM 786 C CA . LEU A 1 99 ? -26.785 4.045 38.302 1.00 88.19 99 LEU A CA 1
ATOM 787 C C . LEU A 1 99 ? -25.873 5.034 37.566 1.00 88.19 99 LEU A C 1
ATOM 789 O O . LEU A 1 99 ? -24.660 4.918 37.661 1.00 88.19 99 LEU A O 1
ATOM 793 N N . ARG A 1 100 ? -26.434 6.068 36.926 1.00 85.69 100 ARG A N 1
ATOM 794 C CA . ARG A 1 100 ? -25.630 7.122 36.286 1.00 85.69 100 ARG A CA 1
ATOM 795 C C . ARG A 1 100 ? -24.738 7.847 37.295 1.00 85.69 100 ARG A C 1
ATOM 797 O O . ARG A 1 100 ? -23.564 8.054 37.019 1.00 85.69 100 ARG A O 1
ATOM 804 N N . LEU A 1 101 ? -25.277 8.175 38.473 1.00 88.81 101 LEU A N 1
ATOM 805 C CA . LEU A 1 101 ? -24.498 8.813 39.533 1.00 88.81 101 LEU A CA 1
ATOM 806 C C . LEU A 1 101 ? -23.342 7.919 40.007 1.00 88.81 101 LEU A C 1
ATOM 808 O O . LEU A 1 101 ? -22.239 8.414 40.216 1.00 88.81 101 LEU A O 1
ATOM 812 N N . LEU A 1 102 ? -23.579 6.614 40.167 1.00 91.44 102 LEU A N 1
ATOM 813 C CA . LEU A 1 102 ? -22.536 5.656 40.530 1.00 91.44 102 LEU A CA 1
ATOM 814 C C . LEU A 1 102 ? -21.397 5.676 39.507 1.00 91.44 102 LEU A C 1
ATOM 816 O O . LEU A 1 102 ? -20.240 5.789 39.900 1.00 91.44 102 LEU A O 1
ATOM 820 N N . LEU A 1 103 ? -21.730 5.616 38.214 1.00 87.81 103 LEU A N 1
ATOM 821 C CA . LEU A 1 103 ? -20.744 5.624 37.133 1.00 87.81 103 LEU A CA 1
ATOM 822 C C . LEU A 1 103 ? -19.938 6.933 37.084 1.00 87.81 103 LEU A C 1
ATOM 824 O O . LEU A 1 103 ? -18.742 6.885 36.815 1.00 87.81 103 LEU A O 1
ATOM 828 N N . SER A 1 104 ? -20.557 8.081 37.391 1.00 86.25 104 SER A N 1
ATOM 829 C CA . SER A 1 104 ? -19.859 9.375 37.427 1.00 86.25 104 SER A CA 1
ATOM 830 C C . SER A 1 104 ? -18.994 9.588 38.675 1.00 86.25 104 SER A C 1
ATOM 832 O O . SER A 1 104 ? -17.990 10.286 38.606 1.00 86.25 104 SER A O 1
ATOM 834 N N . GLU A 1 105 ? -19.391 9.034 39.826 1.00 89.06 105 GLU A N 1
ATOM 835 C CA . GLU A 1 105 ? -18.713 9.271 41.113 1.00 89.06 105 GLU A CA 1
ATOM 836 C C . GLU A 1 105 ? -17.626 8.227 41.400 1.00 89.06 105 GLU A C 1
ATOM 838 O O . GLU A 1 105 ? -16.530 8.566 41.844 1.00 89.06 105 GLU A O 1
ATOM 843 N N . ASN A 1 106 ? -17.931 6.944 41.191 1.00 91.19 106 ASN A N 1
ATOM 844 C CA . ASN A 1 106 ? -16.995 5.850 41.419 1.00 91.19 106 ASN A CA 1
ATOM 845 C C . ASN A 1 106 ? -17.346 4.630 40.544 1.00 91.19 106 ASN A C 1
ATOM 847 O O . ASN A 1 106 ? -18.032 3.716 41.018 1.00 91.19 106 ASN A O 1
ATOM 851 N N . PRO A 1 107 ? -16.844 4.557 39.297 1.00 87.12 107 PRO A N 1
ATOM 852 C CA . PRO A 1 107 ? -17.128 3.439 38.394 1.00 87.12 107 PRO A CA 1
ATOM 853 C C . PRO A 1 107 ? -16.565 2.095 38.890 1.00 87.12 107 PRO A C 1
ATOM 855 O O . PRO A 1 107 ? -16.980 1.045 38.410 1.00 87.12 107 PRO A O 1
ATOM 858 N N . ASN A 1 108 ? -15.669 2.115 39.885 1.00 89.44 108 ASN A N 1
ATOM 859 C CA . ASN A 1 108 ? -15.031 0.924 40.451 1.00 89.44 108 ASN A CA 1
ATOM 860 C C . ASN A 1 108 ? -15.816 0.305 41.621 1.00 89.44 108 ASN A C 1
ATOM 862 O O . ASN A 1 108 ? -15.401 -0.716 42.171 1.00 89.44 108 ASN A O 1
ATOM 866 N N . ALA A 1 109 ? -16.937 0.901 42.037 1.00 94.00 109 ALA A N 1
ATOM 867 C CA . ALA A 1 109 ? -17.806 0.346 43.076 1.00 94.00 109 ALA A CA 1
ATOM 868 C C . ALA A 1 109 ? -18.683 -0.788 42.514 1.00 94.00 109 ALA A C 1
ATOM 870 O O . ALA A 1 109 ? -19.902 -0.674 42.358 1.00 94.00 109 ALA A O 1
ATOM 871 N N . MET A 1 110 ? -18.012 -1.891 42.168 1.00 94.12 110 MET A N 1
ATOM 872 C CA . MET A 1 110 ? -18.562 -3.025 41.424 1.00 94.12 110 MET A CA 1
ATOM 873 C C . MET A 1 110 ? -19.701 -3.731 42.156 1.00 94.12 110 MET A C 1
ATOM 875 O O . MET A 1 110 ? -20.640 -4.207 41.517 1.00 94.12 110 MET A O 1
ATOM 879 N N . LYS A 1 111 ? -19.671 -3.788 43.491 1.00 95.19 111 LYS A N 1
ATOM 880 C CA . LYS A 1 111 ? -20.730 -4.470 44.238 1.00 95.19 111 LYS A CA 1
ATOM 881 C C . LYS A 1 111 ? -21.986 -3.604 44.330 1.00 95.19 111 LYS A C 1
ATOM 883 O O . LYS A 1 111 ? -23.098 -4.117 44.204 1.00 95.19 111 LYS A O 1
ATOM 888 N N . CYS A 1 112 ? -21.828 -2.294 44.520 1.00 94.81 112 CYS A N 1
ATOM 889 C CA . CYS A 1 112 ? -22.923 -1.332 44.396 1.00 94.81 112 CYS A CA 1
ATOM 890 C C . CYS A 1 112 ? -23.520 -1.360 42.980 1.00 94.81 112 CYS A C 1
ATOM 892 O O . CYS A 1 112 ? -24.744 -1.386 42.842 1.00 94.81 112 CYS A O 1
ATOM 894 N N . LEU A 1 113 ? -22.673 -1.435 41.948 1.00 93.50 113 LEU A N 1
ATOM 895 C CA . LEU A 1 113 ? -23.086 -1.554 40.548 1.00 93.50 113 LEU A CA 1
ATOM 896 C C . LEU A 1 113 ? -23.956 -2.794 40.322 1.00 93.50 113 LEU A C 1
ATOM 898 O O . LEU A 1 113 ? -25.065 -2.680 39.803 1.00 93.50 113 LEU A O 1
ATOM 902 N N . GLU A 1 114 ? -23.505 -3.962 40.784 1.00 93.50 114 GLU A N 1
ATOM 903 C CA . GLU A 1 114 ? -24.239 -5.226 40.664 1.00 93.50 114 GLU A CA 1
ATOM 904 C C . GLU A 1 114 ? -25.653 -5.141 41.268 1.00 93.50 114 GLU A C 1
ATOM 906 O O . GLU A 1 114 ? -26.620 -5.660 40.707 1.00 93.50 114 GLU A O 1
ATOM 911 N N . ILE A 1 115 ? -25.800 -4.463 42.407 1.00 93.12 115 ILE A N 1
ATOM 912 C CA . ILE A 1 115 ? -27.095 -4.312 43.082 1.00 93.12 115 ILE A CA 1
ATOM 913 C C . ILE A 1 115 ? -28.006 -3.384 42.308 1.00 93.12 115 ILE A C 1
ATOM 915 O O . ILE A 1 115 ? -29.171 -3.717 42.126 1.00 93.12 115 ILE A O 1
ATOM 919 N N . LEU A 1 116 ? -27.492 -2.240 41.855 1.00 91.12 116 LEU A N 1
ATOM 920 C CA . LEU A 1 116 ? -28.290 -1.290 41.086 1.00 91.12 116 LEU A CA 1
ATOM 921 C C . LEU A 1 116 ? -28.758 -1.901 39.760 1.00 91.12 116 LEU A C 1
ATOM 923 O O . LEU A 1 116 ? -29.903 -1.681 39.370 1.00 91.12 116 LEU A O 1
ATOM 927 N N . ILE A 1 117 ? -27.925 -2.725 39.118 1.00 90.19 117 ILE A N 1
ATOM 928 C CA . ILE A 1 117 ? -28.301 -3.503 37.930 1.00 90.19 117 ILE A CA 1
ATOM 929 C C . ILE A 1 117 ? -29.439 -4.484 38.261 1.00 90.19 117 ILE A C 1
ATOM 931 O O . ILE A 1 117 ? -30.462 -4.489 37.576 1.00 90.19 117 ILE A O 1
ATOM 935 N N . LYS A 1 118 ? -29.309 -5.281 39.333 1.00 88.31 118 LYS A N 1
ATOM 936 C CA . LYS A 1 118 ? -30.338 -6.258 39.750 1.00 88.31 118 LYS A CA 1
ATOM 937 C C . LYS A 1 118 ? -31.658 -5.594 40.147 1.00 88.31 118 LYS A C 1
ATOM 939 O O . LYS A 1 118 ? -32.726 -6.055 39.754 1.00 88.31 118 LYS A O 1
ATOM 944 N N . GLU A 1 119 ? -31.589 -4.506 40.906 1.00 83.38 119 GLU A N 1
ATOM 945 C CA . GLU A 1 119 ? -32.760 -3.729 41.321 1.00 83.38 119 GLU A CA 1
ATOM 946 C C . GLU A 1 119 ? -33.465 -3.080 40.125 1.00 83.38 119 GLU A C 1
ATOM 948 O O . GLU A 1 119 ? -34.695 -3.070 40.072 1.00 83.38 119 GLU A O 1
ATOM 953 N N . GLY A 1 120 ? -32.707 -2.587 39.140 1.00 75.88 120 GLY A N 1
ATOM 954 C CA . GLY A 1 120 ? -33.252 -2.084 37.879 1.00 75.88 120 GLY A CA 1
ATOM 955 C C . GLY A 1 120 ? -33.949 -3.180 37.069 1.00 75.88 120 GLY A C 1
ATOM 956 O O . GLY A 1 120 ? -35.086 -2.997 36.634 1.00 75.88 120 GLY A O 1
ATOM 957 N N . ALA A 1 121 ? -33.316 -4.348 36.931 1.00 70.31 121 ALA A N 1
ATOM 958 C CA . ALA A 1 121 ? -33.882 -5.487 36.209 1.00 70.31 121 ALA A CA 1
ATOM 959 C C . ALA A 1 121 ? -35.214 -5.967 36.817 1.00 70.31 121 ALA A C 1
ATOM 961 O O . ALA A 1 121 ? -36.173 -6.202 36.083 1.00 70.31 121 ALA A O 1
ATOM 962 N N . ASN A 1 122 ? -35.319 -6.026 38.150 1.00 66.19 122 ASN A N 1
ATOM 963 C CA . ASN A 1 122 ? -36.543 -6.439 38.853 1.00 66.19 122 ASN A CA 1
ATOM 964 C C . ASN A 1 122 ? -37.729 -5.479 38.648 1.00 66.19 122 ASN A C 1
ATOM 966 O O . ASN A 1 122 ? -38.883 -5.878 38.796 1.00 66.19 122 ASN A O 1
ATOM 970 N N . ARG A 1 123 ? -37.460 -4.216 38.304 1.00 66.38 123 ARG A N 1
ATOM 971 C CA . ARG A 1 123 ? -38.483 -3.182 38.064 1.00 66.38 123 ARG A CA 1
ATOM 972 C C . ARG A 1 123 ? -38.929 -3.102 36.607 1.00 66.38 123 ARG A C 1
ATOM 974 O O . ARG A 1 123 ? -39.984 -2.547 36.328 1.00 66.38 123 ARG A O 1
ATOM 981 N N . SER A 1 124 ? -38.163 -3.701 35.693 1.00 53.69 124 SER A N 1
ATOM 982 C CA . SER A 1 124 ? -38.337 -3.645 34.233 1.00 53.69 124 SER A CA 1
ATOM 983 C C . SER A 1 124 ? -39.635 -4.288 33.701 1.00 53.69 124 SER A C 1
ATOM 985 O O . SER A 1 124 ? -39.937 -4.193 32.513 1.00 53.69 124 SER A O 1
ATOM 987 N N . GLY A 1 125 ? -40.483 -4.864 34.563 1.00 52.75 125 GLY A N 1
ATOM 988 C CA . GLY A 1 125 ? -41.832 -5.306 34.179 1.00 52.75 125 GLY A CA 1
ATOM 989 C C . GLY A 1 125 ? -42.724 -4.200 33.584 1.00 52.75 125 GLY A C 1
ATOM 990 O O . GLY A 1 125 ? -43.749 -4.516 32.987 1.00 52.75 125 GLY A O 1
ATOM 991 N N . THR A 1 126 ? -42.341 -2.922 33.710 1.00 45.47 126 THR A N 1
ATOM 992 C CA . THR A 1 126 ? -43.066 -1.759 33.165 1.00 45.47 126 THR A CA 1
ATOM 993 C C . THR A 1 126 ? -42.408 -1.096 31.945 1.00 45.47 126 THR A C 1
ATOM 995 O O . THR A 1 126 ? -42.863 -0.037 31.531 1.00 45.47 126 THR A O 1
ATOM 998 N N . GLY A 1 127 ? -41.373 -1.689 31.336 1.00 39.44 127 GLY A N 1
ATOM 999 C CA . GLY A 1 127 ? -40.875 -1.284 30.007 1.00 39.44 127 GLY A CA 1
ATOM 1000 C C . GLY A 1 127 ? -40.067 0.021 29.917 1.00 39.44 127 GLY A C 1
ATOM 1001 O O . GLY A 1 127 ? -39.533 0.320 28.855 1.00 39.44 127 GLY A O 1
ATOM 1002 N N . GLU A 1 128 ? -39.910 0.768 31.009 1.00 42.75 128 GLU A N 1
ATOM 1003 C CA . GLU A 1 128 ? -39.147 2.020 31.049 1.00 42.75 128 GLU A CA 1
ATOM 1004 C C . GLU A 1 128 ? -38.069 1.944 32.137 1.00 42.75 128 GLU A C 1
ATOM 1006 O O . GLU A 1 128 ? -38.179 2.533 33.212 1.00 42.75 128 GLU A O 1
ATOM 1011 N N . LEU A 1 129 ? -36.973 1.231 31.866 1.00 46.06 129 LEU A N 1
ATOM 1012 C CA . LEU A 1 129 ? -35.712 1.728 32.409 1.00 46.06 129 LEU A CA 1
ATOM 1013 C C . LEU A 1 129 ? -35.499 3.065 31.706 1.00 46.06 129 LEU A C 1
ATOM 1015 O O . LEU A 1 129 ? -35.427 3.072 30.478 1.00 46.06 129 LEU A O 1
ATOM 1019 N N . CYS A 1 130 ? -35.449 4.176 32.454 1.00 45.38 130 CYS A N 1
ATOM 1020 C CA . CYS A 1 130 ? -34.903 5.437 31.953 1.00 45.38 130 CYS A CA 1
ATOM 1021 C C . CYS A 1 130 ? -33.648 5.075 31.169 1.00 45.38 130 CYS A C 1
ATOM 1023 O O . CYS A 1 130 ? -32.662 4.657 31.781 1.00 45.38 130 CYS A O 1
ATOM 1025 N N . SER A 1 131 ? -33.729 5.125 29.837 1.00 52.31 131 SER A N 1
ATOM 1026 C CA . SER A 1 131 ? -32.643 4.721 28.961 1.00 52.31 131 SER A CA 1
ATOM 1027 C C . SER A 1 131 ? -31.418 5.453 29.466 1.00 52.31 131 SER A C 1
ATOM 1029 O O . SER A 1 131 ? -31.431 6.686 29.530 1.00 52.31 131 SER A O 1
ATOM 1031 N N . LEU A 1 132 ? -30.413 4.708 29.928 1.00 60.31 132 LEU A N 1
ATOM 1032 C CA . LEU A 1 132 ? -29.131 5.293 30.273 1.00 60.31 132 LEU A CA 1
ATOM 1033 C C . LEU A 1 132 ? -28.624 5.888 28.964 1.00 60.31 132 LEU A C 1
ATOM 1035 O O . LEU A 1 132 ? -28.104 5.179 28.107 1.00 60.31 132 LEU A O 1
ATOM 1039 N N . PHE A 1 133 ? -28.901 7.176 28.768 1.00 65.00 133 PHE A N 1
ATOM 1040 C CA . PHE A 1 133 ? -28.322 7.976 27.710 1.00 65.00 133 PHE A CA 1
ATOM 1041 C C . PHE A 1 133 ? -26.851 8.093 28.071 1.00 65.00 133 PHE A C 1
ATOM 1043 O O . PHE A 1 133 ? -26.447 9.049 28.729 1.00 65.00 133 PHE A O 1
ATOM 1050 N N . LEU A 1 134 ? -26.097 7.050 27.724 1.00 74.94 134 LEU A N 1
ATOM 1051 C CA . LEU A 1 134 ? -24.658 7.020 27.865 1.00 74.94 134 LEU A CA 1
ATOM 1052 C C . LEU A 1 134 ? -24.122 8.082 26.923 1.00 74.94 134 LEU A C 1
ATOM 1054 O O . LEU A 1 134 ? -24.279 7.992 25.699 1.00 74.94 134 LEU A O 1
ATOM 1058 N N . LEU A 1 135 ? -23.531 9.113 27.510 1.00 79.75 135 LEU A N 1
ATOM 1059 C CA . LEU A 1 135 ? -22.739 10.034 26.722 1.00 79.75 135 LEU A CA 1
ATOM 1060 C C . LEU A 1 135 ? -21.473 9.305 26.277 1.00 79.75 135 LEU A C 1
ATOM 1062 O O . LEU A 1 135 ? -20.942 8.475 27.012 1.00 79.75 135 LEU A O 1
ATOM 1066 N N . HIS A 1 136 ? -20.980 9.605 25.078 1.00 77.69 136 HIS A N 1
ATOM 1067 C CA . HIS A 1 136 ? -19.737 9.003 24.582 1.00 77.69 136 HIS A CA 1
ATOM 1068 C C . HIS A 1 136 ? -18.577 9.176 25.588 1.00 77.69 136 HIS A C 1
ATOM 1070 O O . HIS A 1 136 ? -17.865 8.223 25.893 1.00 77.69 136 HIS A O 1
ATOM 1076 N N . GLU A 1 137 ? -18.493 10.362 26.199 1.00 79.50 137 GLU A N 1
ATOM 1077 C CA . GLU A 1 137 ? -17.529 10.731 27.247 1.00 79.50 137 GLU A CA 1
ATOM 1078 C C . GLU A 1 137 ? -17.678 9.907 28.541 1.00 79.50 137 GLU A C 1
ATOM 1080 O O . GLU A 1 137 ? -16.726 9.755 29.299 1.00 79.50 137 GLU A O 1
ATOM 1085 N N . GLU A 1 138 ? -18.865 9.351 28.807 1.00 81.38 138 GLU A N 1
ATOM 1086 C CA . GLU A 1 138 ? -19.123 8.523 29.991 1.00 81.38 138 GLU A CA 1
ATOM 1087 C C . GLU A 1 138 ? -18.687 7.065 29.789 1.00 81.38 138 GLU A C 1
ATOM 1089 O O . GLU A 1 138 ? -18.558 6.349 30.775 1.00 81.38 138 GLU A O 1
ATOM 1094 N N . VAL A 1 139 ? -18.453 6.604 28.553 1.00 83.31 139 VAL A N 1
ATOM 1095 C CA . VAL A 1 139 ? -18.056 5.209 28.265 1.00 83.31 139 VAL A CA 1
ATOM 1096 C C . VAL A 1 139 ? -16.555 4.991 28.466 1.00 83.31 139 VAL A C 1
ATOM 1098 O O . VAL A 1 139 ? -16.140 3.948 28.973 1.00 83.31 139 VAL A O 1
ATOM 1101 N N . GLU A 1 140 ? -15.738 5.976 28.098 1.00 82.88 140 GLU A N 1
ATOM 1102 C CA . GLU A 1 140 ? -14.276 5.922 28.190 1.00 82.88 140 GLU A CA 1
ATOM 1103 C C . GLU A 1 140 ? -13.735 5.601 29.605 1.00 82.88 140 GLU A C 1
ATOM 1105 O O . GLU A 1 140 ? -12.908 4.685 29.721 1.00 82.88 140 GLU A O 1
ATOM 1110 N N . PRO A 1 141 ? -14.214 6.236 30.699 1.00 86.69 141 PRO A N 1
ATOM 1111 C CA . PRO A 1 141 ? -13.712 5.963 32.049 1.00 86.69 141 PRO A CA 1
ATOM 1112 C C . PRO A 1 141 ? -14.180 4.621 32.631 1.00 86.69 141 PRO A C 1
ATOM 1114 O O . PRO A 1 141 ? -13.684 4.206 33.680 1.00 86.69 141 PRO A O 1
ATOM 1117 N N . LEU A 1 142 ? -15.131 3.927 31.996 1.00 88.81 142 LEU A N 1
ATOM 1118 C CA . LEU A 1 142 ? -15.682 2.686 32.536 1.00 88.81 142 LEU A CA 1
ATOM 1119 C C . LEU A 1 142 ? -14.727 1.508 32.339 1.00 88.81 142 LEU A C 1
ATOM 1121 O O . LEU A 1 142 ? -14.131 1.319 31.275 1.00 88.81 142 LEU A O 1
ATOM 1125 N N . GLN A 1 143 ? -14.608 0.677 33.374 1.00 90.31 143 GLN A N 1
ATOM 1126 C CA . GLN A 1 143 ? -13.869 -0.582 33.299 1.00 90.31 143 GLN A CA 1
ATOM 1127 C C . GLN A 1 143 ? -14.629 -1.615 32.455 1.00 90.31 143 GLN A C 1
ATOM 1129 O O . GLN A 1 143 ? -15.864 -1.626 32.421 1.00 90.31 143 GLN A O 1
ATOM 1134 N N . ASN A 1 144 ? -13.889 -2.512 31.798 1.00 90.06 144 ASN A N 1
ATOM 1135 C CA . ASN A 1 144 ? -14.462 -3.577 30.973 1.00 90.06 144 ASN A CA 1
ATOM 1136 C C . ASN A 1 144 ? -15.403 -4.479 31.780 1.00 90.06 144 ASN A C 1
ATOM 1138 O O . ASN A 1 144 ? -16.466 -4.857 31.294 1.00 90.06 144 ASN A O 1
ATOM 1142 N N . GLU A 1 145 ? -15.059 -4.778 33.032 1.00 91.38 145 GLU A N 1
ATOM 1143 C CA . GLU A 1 145 ? -15.877 -5.583 33.935 1.00 91.38 145 GLU A CA 1
ATOM 1144 C C . GLU A 1 145 ? -17.207 -4.888 34.249 1.00 91.38 145 GLU A C 1
ATOM 1146 O O . GLU A 1 145 ? -18.257 -5.532 34.228 1.00 91.38 145 GLU A O 1
ATOM 1151 N N . ALA A 1 146 ? -17.187 -3.574 34.496 1.00 91.56 146 ALA A N 1
ATOM 1152 C CA . ALA A 1 146 ? -18.390 -2.787 34.765 1.00 91.56 146 ALA A CA 1
ATOM 1153 C C . ALA A 1 146 ? -19.323 -2.769 33.545 1.00 91.56 146 ALA A C 1
ATOM 1155 O O . ALA A 1 146 ? -20.517 -3.056 33.666 1.00 91.56 146 ALA A O 1
ATOM 1156 N N . LEU A 1 147 ? -18.765 -2.501 32.360 1.00 92.94 147 LEU A N 1
ATOM 1157 C CA . LEU A 1 147 ? -19.490 -2.541 31.090 1.00 92.94 147 LEU A CA 1
ATOM 1158 C C . LEU A 1 147 ? -20.095 -3.923 30.836 1.00 92.94 147 LEU A C 1
ATOM 1160 O O . LEU A 1 147 ? -21.283 -4.026 30.533 1.00 92.94 147 LEU A O 1
ATOM 1164 N N . LYS A 1 148 ? -19.315 -4.990 31.036 1.00 93.19 148 LYS A N 1
ATOM 1165 C CA . LYS A 1 148 ? -19.777 -6.370 30.878 1.00 93.19 148 LYS A CA 1
ATOM 1166 C C . LYS A 1 148 ? -20.938 -6.697 31.816 1.00 93.19 148 LYS A C 1
ATOM 1168 O O . LYS A 1 148 ? -21.941 -7.227 31.353 1.00 93.19 148 LYS A O 1
ATOM 1173 N N . MET A 1 149 ? -20.866 -6.314 33.095 1.00 91.25 149 MET A N 1
ATOM 1174 C CA . MET A 1 149 ? -21.985 -6.511 34.029 1.00 91.25 149 MET A CA 1
ATOM 1175 C C . MET A 1 149 ? -23.253 -5.774 33.584 1.00 91.25 149 MET A C 1
ATOM 1177 O O . MET A 1 149 ? -24.351 -6.314 33.707 1.00 91.25 149 MET A O 1
ATOM 1181 N N . MET A 1 150 ? -23.125 -4.552 33.061 1.00 91.75 150 MET A N 1
ATOM 1182 C CA . MET A 1 150 ? -24.275 -3.795 32.558 1.00 91.75 150 MET A CA 1
ATOM 1183 C C . MET A 1 150 ? -24.884 -4.419 31.297 1.00 91.75 150 MET A C 1
ATOM 1185 O O . MET A 1 150 ? -26.105 -4.403 31.145 1.00 91.75 150 MET A O 1
ATOM 1189 N N . ILE A 1 151 ? -24.059 -4.979 30.412 1.00 92.75 151 ILE A N 1
ATOM 1190 C CA . ILE A 1 151 ? -24.505 -5.709 29.218 1.00 92.75 151 ILE A CA 1
ATOM 1191 C C . ILE A 1 151 ? -25.201 -7.014 29.624 1.00 92.75 151 ILE A C 1
ATOM 1193 O O . ILE A 1 151 ? -26.308 -7.298 29.173 1.00 92.75 151 ILE A O 1
ATOM 1197 N N . ASP A 1 152 ? -24.602 -7.786 30.532 1.00 91.50 152 ASP A N 1
ATOM 1198 C CA . ASP A 1 152 ? -25.172 -9.043 31.024 1.00 91.50 152 ASP A CA 1
ATOM 1199 C C . ASP A 1 152 ? -26.481 -8.831 31.789 1.00 91.50 152 ASP A C 1
ATOM 1201 O O . ASP A 1 152 ? -27.404 -9.640 31.679 1.00 91.50 152 ASP A O 1
ATOM 1205 N N . GLY A 1 153 ? -26.582 -7.712 32.508 1.00 89.50 153 GLY A N 1
ATOM 1206 C CA . GLY A 1 153 ? -27.791 -7.258 33.187 1.00 89.50 153 GLY A CA 1
ATOM 1207 C C . GLY A 1 153 ? -28.831 -6.584 32.289 1.00 89.50 153 GLY A C 1
ATOM 1208 O O . GLY A 1 153 ? -29.823 -6.087 32.818 1.00 89.50 153 GLY A O 1
ATOM 1209 N N . ASN A 1 154 ? -28.625 -6.539 30.964 1.00 88.00 154 ASN A N 1
ATOM 1210 C CA . ASN A 1 154 ? -29.494 -5.873 29.981 1.00 88.00 154 ASN A CA 1
ATOM 1211 C C . ASN A 1 154 ? -29.754 -4.377 30.261 1.00 88.00 154 ASN A C 1
ATOM 1213 O O . ASN A 1 154 ? -30.747 -3.813 29.792 1.00 88.00 154 ASN A O 1
ATOM 1217 N N . VAL A 1 155 ? -28.871 -3.716 31.014 1.00 88.06 155 VAL A N 1
ATOM 1218 C CA . VAL A 1 155 ? -28.913 -2.258 31.203 1.00 88.06 155 VAL A CA 1
ATOM 1219 C C . VAL A 1 155 ? -28.478 -1.564 29.919 1.00 88.06 155 VAL A C 1
ATOM 1221 O O . VAL A 1 155 ? -29.132 -0.627 29.466 1.00 88.06 155 VAL A O 1
ATOM 1224 N N . ILE A 1 156 ? -27.390 -2.046 29.316 1.00 89.88 156 ILE A N 1
ATOM 1225 C CA . ILE A 1 156 ? -26.976 -1.641 27.974 1.00 89.88 156 ILE A CA 1
ATOM 1226 C C . ILE A 1 156 ? -27.592 -2.630 26.993 1.00 89.88 156 ILE A C 1
ATOM 1228 O O . ILE A 1 156 ? -27.214 -3.800 26.960 1.00 89.88 156 ILE A O 1
ATOM 1232 N N . GLN A 1 157 ? -28.546 -2.158 26.194 1.00 89.69 157 GLN A N 1
ATOM 1233 C CA . GLN A 1 157 ? -29.138 -2.969 25.138 1.00 89.69 157 GLN A CA 1
ATOM 1234 C C . GLN A 1 157 ? -28.169 -3.073 23.946 1.00 89.69 157 GLN A C 1
ATOM 1236 O O . GLN A 1 157 ? -27.489 -2.093 23.630 1.00 89.69 157 GLN A O 1
ATOM 1241 N N . PRO A 1 158 ? -28.133 -4.212 23.230 1.00 89.38 158 PRO A N 1
ATOM 1242 C CA . PRO A 1 158 ? -27.188 -4.437 22.130 1.00 89.38 158 PRO A CA 1
ATOM 1243 C C . PRO A 1 158 ? -27.266 -3.401 21.001 1.00 89.38 158 PRO A C 1
ATOM 1245 O O . PRO A 1 158 ? -26.275 -3.128 20.334 1.00 89.38 158 PRO A O 1
ATOM 1248 N N . ASN A 1 159 ? -28.445 -2.805 20.812 1.00 90.88 159 ASN A N 1
ATOM 1249 C CA . ASN A 1 159 ? -28.740 -1.838 19.751 1.00 90.88 159 ASN A CA 1
ATOM 1250 C C . ASN A 1 159 ? -28.955 -0.413 20.285 1.00 90.88 159 ASN A C 1
ATOM 1252 O O . ASN A 1 159 ? -29.585 0.412 19.621 1.00 90.88 159 ASN A O 1
ATOM 1256 N N . SER A 1 160 ? -28.480 -0.135 21.502 1.00 91.06 160 SER A N 1
ATOM 1257 C CA . SER A 1 160 ? -28.476 1.213 22.067 1.00 91.06 160 SER A CA 1
ATOM 1258 C C . SER A 1 160 ? -27.512 2.136 21.319 1.00 91.06 160 SER A C 1
ATOM 1260 O O . SER A 1 160 ? -26.555 1.698 20.675 1.00 91.06 160 SER A O 1
ATOM 1262 N N . TRP A 1 161 ? -27.747 3.436 21.472 1.00 91.06 161 TRP A N 1
ATOM 1263 C CA . TRP A 1 161 ? -26.934 4.505 20.904 1.00 91.06 161 TRP A CA 1
ATOM 1264 C C . TRP A 1 161 ? -26.371 5.391 22.013 1.00 91.06 161 TRP A C 1
ATOM 1266 O O . TRP A 1 161 ? -27.020 5.601 23.038 1.00 91.06 161 TRP A O 1
ATOM 1276 N N . THR A 1 162 ? -25.181 5.930 21.784 1.00 90.75 162 THR A N 1
ATOM 1277 C CA . THR A 1 162 ? -24.571 6.992 22.584 1.00 90.75 162 THR A CA 1
ATOM 1278 C C . THR A 1 162 ? -24.648 8.310 21.829 1.00 90.75 162 THR A C 1
ATOM 1280 O O . THR A 1 162 ? -24.514 8.323 20.605 1.00 90.75 162 THR A O 1
ATOM 1283 N N . MET A 1 163 ? -24.803 9.410 22.558 1.00 88.12 163 MET A N 1
ATOM 1284 C CA . MET A 1 163 ? -24.697 10.767 22.016 1.00 88.12 163 MET A CA 1
ATOM 1285 C C . MET A 1 163 ? -23.424 11.424 22.547 1.00 88.12 163 MET A C 1
ATOM 1287 O O . MET A 1 163 ? -23.086 11.267 23.719 1.00 88.12 163 MET A O 1
ATOM 1291 N N . GLY A 1 164 ? -22.712 12.168 21.711 1.00 84.62 164 GLY A N 1
ATOM 1292 C CA . GLY A 1 164 ? -21.508 12.884 22.124 1.00 84.62 164 GLY A CA 1
ATOM 1293 C C . GLY A 1 164 ? -21.206 14.066 21.220 1.00 84.62 164 GLY A C 1
ATOM 1294 O O . GLY A 1 164 ? -21.767 14.190 20.133 1.00 84.62 164 GLY A O 1
ATOM 1295 N N . ARG A 1 165 ? -20.301 14.934 21.671 1.00 84.75 165 ARG A N 1
ATOM 1296 C CA . ARG A 1 165 ? -19.745 15.997 20.832 1.00 84.75 165 ARG A CA 1
ATOM 1297 C C . ARG A 1 165 ? -18.496 15.476 20.139 1.00 84.75 165 ARG A C 1
ATOM 1299 O O . ARG A 1 165 ? -17.625 14.899 20.783 1.00 84.75 165 ARG A O 1
ATOM 1306 N N . SER A 1 166 ? -18.398 15.684 18.831 1.00 79.75 166 SER A N 1
ATOM 1307 C CA . SER A 1 166 ? -17.186 15.362 18.085 1.00 79.75 166 SER A CA 1
ATOM 1308 C C . SER A 1 166 ? -16.021 16.212 18.591 1.00 79.75 166 SER A C 1
ATOM 1310 O O . SER A 1 166 ? -16.133 17.435 18.695 1.00 79.75 166 SER A O 1
ATOM 1312 N N . ALA A 1 167 ? -14.875 15.579 18.843 1.00 72.31 167 ALA A N 1
ATOM 1313 C CA . ALA A 1 167 ? -13.632 16.294 19.126 1.00 72.31 167 ALA A CA 1
ATOM 1314 C C . ALA A 1 167 ? -13.098 17.040 17.887 1.00 72.31 167 ALA A C 1
ATOM 1316 O O . ALA A 1 167 ? -12.335 17.997 18.019 1.00 72.31 167 ALA A O 1
ATOM 1317 N N . SER A 1 168 ? -13.480 16.611 16.676 1.00 73.00 168 SER A N 1
ATOM 1318 C CA . SER A 1 168 ? -13.023 17.221 15.426 1.00 73.00 168 SER A CA 1
ATOM 1319 C C . SER A 1 168 ? -14.006 16.983 14.261 1.00 73.00 168 SER A C 1
ATOM 1321 O O . SER A 1 168 ? -14.195 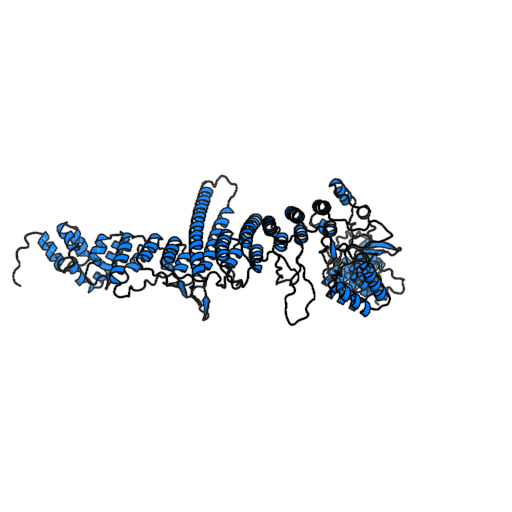15.832 13.841 1.00 73.00 168 SER A O 1
ATOM 1323 N N . PRO A 1 169 ? -14.635 18.038 13.701 1.00 73.06 169 PRO A N 1
ATOM 1324 C CA . PRO A 1 169 ? -14.572 19.431 14.144 1.00 73.06 169 PRO A CA 1
ATOM 1325 C C . PRO A 1 169 ? -15.371 19.651 15.448 1.00 73.06 169 PRO A C 1
ATOM 1327 O O . PRO A 1 169 ? -16.401 19.004 15.647 1.00 73.06 169 PRO A O 1
ATOM 1330 N N . PRO A 1 170 ? -14.907 20.538 16.347 1.00 76.75 170 PRO A N 1
ATOM 1331 C CA . PRO A 1 170 ? -15.603 20.823 17.597 1.00 76.75 170 PRO A CA 1
ATOM 1332 C C . PRO A 1 170 ? -16.971 21.460 17.323 1.00 76.75 170 PRO A C 1
ATOM 1334 O O . PRO A 1 170 ? -17.060 22.463 16.617 1.00 76.75 170 PRO A O 1
ATOM 1337 N N . GLY A 1 171 ? -18.026 20.892 17.914 1.00 80.25 171 GLY A N 1
ATOM 1338 C CA . GLY A 1 171 ? -19.400 21.404 17.825 1.00 80.25 171 GLY A CA 1
ATOM 1339 C C . GLY A 1 171 ? -20.376 20.538 17.025 1.00 80.25 171 GLY A C 1
ATOM 1340 O O . GLY A 1 171 ? -21.572 20.803 17.087 1.00 80.25 171 GLY A O 1
ATOM 1341 N N . ASP A 1 172 ? -19.899 19.502 16.331 1.00 85.31 172 ASP A N 1
ATOM 1342 C CA . ASP A 1 172 ? -20.778 18.526 15.682 1.00 85.31 172 ASP A CA 1
ATOM 1343 C C . ASP A 1 172 ? -21.313 17.520 16.717 1.00 85.31 172 ASP A C 1
ATOM 1345 O O . ASP A 1 172 ? -20.540 16.949 17.495 1.00 85.31 172 ASP A O 1
ATOM 1349 N N . ASP A 1 173 ? -22.623 17.271 16.702 1.00 86.06 173 ASP A N 1
ATOM 1350 C CA . ASP A 1 173 ? -23.240 16.207 17.498 1.00 86.06 173 ASP A CA 1
ATOM 1351 C C . ASP A 1 173 ? -23.105 14.869 16.755 1.00 86.06 173 ASP A C 1
ATOM 1353 O O . ASP A 1 173 ? -23.425 14.761 15.564 1.00 86.06 173 ASP A O 1
ATOM 1357 N N . VAL A 1 174 ? -22.637 13.839 17.461 1.00 88.56 174 VAL A N 1
ATOM 1358 C CA . VAL A 1 174 ? -22.439 12.489 16.925 1.00 88.56 174 VAL A CA 1
ATOM 1359 C C . VAL A 1 174 ? -23.309 11.500 17.692 1.00 88.56 174 VAL A C 1
ATOM 1361 O O . VAL A 1 174 ? -23.215 11.384 18.916 1.00 88.56 174 VAL A O 1
ATOM 1364 N N . ALA A 1 175 ? -24.130 10.756 16.956 1.00 89.88 175 ALA A N 1
ATOM 1365 C CA . ALA A 1 175 ? -24.843 9.589 17.448 1.00 89.88 175 ALA A CA 1
ATOM 1366 C C . ALA A 1 175 ? -24.092 8.326 17.005 1.00 89.88 175 ALA A C 1
ATOM 1368 O O . ALA A 1 175 ? -24.007 8.027 15.814 1.00 89.88 175 ALA A O 1
ATOM 1369 N N . LEU A 1 176 ? -23.548 7.573 17.959 1.00 90.38 176 LEU A N 1
ATOM 1370 C CA . LEU A 1 176 ? -22.779 6.349 17.710 1.00 90.38 176 LEU A CA 1
ATOM 1371 C C . LEU A 1 176 ? -23.556 5.141 18.243 1.00 90.38 176 LEU A C 1
ATOM 1373 O O . LEU A 1 176 ? -24.018 5.195 19.384 1.00 90.38 176 LEU A O 1
ATOM 1377 N N . PRO A 1 177 ? -23.667 4.026 17.503 1.00 92.44 177 PRO A N 1
ATOM 1378 C CA . PRO A 1 177 ? -24.045 2.754 18.107 1.00 92.44 177 PRO A CA 1
ATOM 1379 C C . PRO A 1 177 ? -23.099 2.446 19.273 1.00 92.44 177 PRO A C 1
ATOM 1381 O O . PRO A 1 177 ? -21.891 2.671 19.151 1.00 92.44 177 PRO A O 1
ATOM 1384 N N . VAL A 1 178 ? -23.610 1.913 20.389 1.00 92.81 178 VAL A N 1
ATOM 1385 C CA . VAL A 1 178 ? -22.765 1.607 21.563 1.00 92.81 178 VAL A CA 1
ATOM 1386 C C . VAL A 1 178 ? -21.594 0.699 21.175 1.00 92.81 178 VAL A C 1
ATOM 1388 O O . VAL A 1 178 ? -20.486 0.899 21.659 1.00 92.81 178 VAL A O 1
ATOM 1391 N N . LEU A 1 179 ? -21.795 -0.229 20.233 1.00 94.25 179 LEU A N 1
ATOM 1392 C CA . LEU A 1 179 ? -20.722 -1.062 19.687 1.00 94.25 179 LEU A CA 1
ATOM 1393 C C . LEU A 1 179 ? -19.564 -0.228 19.105 1.00 94.25 179 LEU A C 1
ATOM 1395 O O . LEU A 1 179 ? -18.405 -0.490 19.418 1.00 94.25 179 LEU A O 1
ATOM 1399 N N . CYS A 1 180 ? -19.860 0.806 18.310 1.00 91.94 180 CYS A N 1
ATOM 1400 C CA . CYS A 1 180 ? -18.842 1.710 17.766 1.00 91.94 180 CYS A CA 1
ATOM 1401 C C . CYS A 1 180 ? -18.152 2.519 18.868 1.00 91.94 180 CYS A C 1
ATOM 1403 O O . CYS A 1 180 ? -16.934 2.672 18.826 1.00 91.94 180 CYS A O 1
ATOM 1405 N N . ALA A 1 181 ? -18.905 3.002 19.862 1.00 91.62 181 ALA A N 1
ATOM 1406 C CA . ALA A 1 181 ? -18.338 3.737 20.992 1.00 91.62 181 ALA A CA 1
ATOM 1407 C C . ALA A 1 181 ? -17.361 2.867 21.804 1.00 91.62 181 ALA A C 1
ATOM 1409 O O . ALA A 1 181 ? -16.278 3.328 22.158 1.00 91.62 181 ALA A O 1
ATOM 1410 N N . LEU A 1 182 ? -17.696 1.592 22.033 1.00 93.62 182 LEU A N 1
ATOM 1411 C CA . LEU A 1 182 ? -16.814 0.634 22.706 1.00 93.62 182 LEU A CA 1
ATOM 1412 C C . LEU A 1 182 ? -15.558 0.323 21.878 1.00 93.62 182 LEU A C 1
ATOM 1414 O O . LEU A 1 182 ? -14.474 0.245 22.446 1.00 93.62 182 LEU A O 1
ATOM 1418 N N . ILE A 1 183 ? -15.674 0.195 20.550 1.00 93.56 183 ILE A N 1
ATOM 1419 C CA . ILE A 1 183 ? -14.519 0.000 19.654 1.00 93.56 183 ILE A CA 1
ATOM 1420 C C . ILE A 1 183 ? -13.588 1.221 19.682 1.00 93.56 183 ILE A C 1
ATOM 1422 O O . ILE A 1 183 ? -12.372 1.067 19.793 1.00 93.56 183 ILE A O 1
ATOM 1426 N N . GLN A 1 184 ? -14.148 2.433 19.605 1.00 89.06 184 GLN A N 1
ATOM 1427 C CA . GLN A 1 184 ? -13.382 3.683 19.651 1.00 89.06 184 GLN A CA 1
ATOM 1428 C C . GLN A 1 184 ? -12.687 3.877 21.004 1.00 89.06 184 GLN A C 1
ATOM 1430 O O . GLN A 1 184 ? -11.515 4.244 21.029 1.00 89.06 184 GLN A O 1
ATOM 1435 N N . GLY A 1 185 ? -13.380 3.559 22.102 1.00 90.50 185 GLY A N 1
ATOM 1436 C CA . GLY A 1 185 ? -12.838 3.573 23.462 1.00 90.50 185 GLY A CA 1
ATOM 1437 C C . GLY A 1 185 ? -12.015 2.336 23.840 1.00 90.50 185 GLY A C 1
ATOM 1438 O O . GLY A 1 185 ? -11.708 2.162 25.016 1.00 90.50 185 GLY A O 1
ATOM 1439 N N . GLU A 1 186 ? -11.695 1.461 22.876 1.00 92.81 186 GLU A N 1
ATOM 1440 C CA . GLU A 1 186 ? -10.869 0.251 23.045 1.00 92.81 186 GLU A CA 1
ATOM 1441 C C . GLU A 1 186 ? -11.355 -0.745 24.103 1.00 92.81 186 GLU A C 1
ATOM 1443 O O . GLU A 1 186 ? -10.591 -1.534 24.660 1.00 92.81 186 GLU A O 1
ATOM 1448 N N . LYS A 1 187 ? -12.655 -0.745 24.376 1.00 94.69 187 LYS A N 1
ATOM 1449 C CA . LYS A 1 187 ? -13.307 -1.676 25.297 1.00 94.69 187 LYS A CA 1
ATOM 1450 C C . LYS A 1 187 ? -13.644 -2.970 24.554 1.00 94.69 187 LYS A C 1
ATOM 1452 O O . LYS A 1 187 ? -14.816 -3.315 24.393 1.00 94.69 187 LYS A O 1
ATOM 1457 N N . PHE A 1 188 ? -12.626 -3.652 24.020 1.00 95.31 188 PHE A N 1
ATOM 1458 C CA . PHE A 1 188 ? -12.805 -4.766 23.078 1.00 95.31 188 PHE A CA 1
ATOM 1459 C C . PHE A 1 188 ? -13.586 -5.939 23.682 1.00 95.31 188 PHE A C 1
ATOM 1461 O O . PHE A 1 188 ? -14.460 -6.494 23.020 1.00 95.31 188 PHE A O 1
ATOM 1468 N N . GLU A 1 189 ? -13.349 -6.272 24.952 1.00 95.19 189 GLU A N 1
ATOM 1469 C CA . GLU A 1 189 ? -14.061 -7.343 25.656 1.00 95.19 189 GLU A CA 1
ATOM 1470 C C . GLU A 1 189 ? -15.537 -6.997 25.890 1.00 95.19 189 GLU A C 1
ATOM 1472 O O . GLU A 1 189 ? -16.413 -7.856 25.781 1.00 95.19 189 GLU A O 1
ATOM 1477 N N . ALA A 1 190 ? -15.833 -5.729 26.189 1.00 95.00 190 ALA A N 1
ATOM 1478 C CA . ALA A 1 190 ? -17.207 -5.254 26.315 1.00 95.00 190 ALA A CA 1
ATOM 1479 C C . ALA A 1 190 ? -17.914 -5.214 24.952 1.00 95.00 190 ALA A C 1
ATOM 1481 O O . ALA A 1 190 ? -19.084 -5.581 24.859 1.00 95.00 190 ALA A O 1
ATOM 1482 N N . ALA A 1 191 ? -17.211 -4.811 23.889 1.00 96.50 191 ALA A N 1
ATOM 1483 C CA . ALA A 1 191 ? -17.727 -4.838 22.522 1.00 96.50 191 ALA A CA 1
ATOM 1484 C C . ALA A 1 191 ? -18.043 -6.272 22.070 1.00 96.50 191 ALA A C 1
ATOM 1486 O O . ALA A 1 191 ? -19.101 -6.508 21.488 1.00 96.50 191 ALA A O 1
ATOM 1487 N N . GLU A 1 192 ? -17.178 -7.238 22.391 1.00 96.50 192 GLU A N 1
ATOM 1488 C CA . GLU A 1 192 ? -17.418 -8.656 22.113 1.00 96.50 192 GLU A CA 1
ATOM 1489 C C . GLU A 1 192 ? -18.619 -9.184 22.906 1.00 96.50 192 GLU A C 1
ATOM 1491 O O . GLU A 1 192 ? -19.506 -9.812 22.330 1.00 96.50 192 GLU A O 1
ATOM 1496 N N . ALA A 1 193 ? -18.724 -8.855 24.199 1.00 95.75 193 ALA A N 1
ATOM 1497 C CA . ALA A 1 193 ? -19.898 -9.197 25.002 1.00 95.75 193 ALA A CA 1
ATOM 1498 C C . ALA A 1 193 ? -21.190 -8.621 24.392 1.00 95.75 193 ALA A C 1
ATOM 1500 O O . ALA A 1 193 ? -22.185 -9.336 24.260 1.00 95.75 193 ALA A O 1
ATOM 1501 N N . LEU A 1 194 ? -21.174 -7.361 23.949 1.00 95.62 194 LEU A N 1
ATOM 1502 C CA . LEU A 1 194 ? -22.319 -6.732 23.289 1.00 95.62 194 LEU A CA 1
ATOM 1503 C C . LEU A 1 194 ? -22.675 -7.442 21.972 1.00 95.62 194 LEU A C 1
ATOM 1505 O O . LEU A 1 194 ? -23.851 -7.696 21.708 1.00 95.62 194 LEU A O 1
ATOM 1509 N N . LEU A 1 195 ? -21.668 -7.822 21.180 1.00 96.50 195 LEU A N 1
ATOM 1510 C CA . LEU A 1 195 ? -21.846 -8.575 19.940 1.00 96.50 195 LEU A CA 1
ATOM 1511 C C . LEU A 1 195 ? -22.498 -9.940 20.199 1.00 96.50 195 LEU A C 1
ATOM 1513 O O . LEU A 1 195 ? -23.476 -10.277 19.536 1.00 96.50 195 LEU A O 1
ATOM 1517 N N . THR A 1 196 ? -22.051 -10.680 21.223 1.00 96.19 196 THR A N 1
ATOM 1518 C CA . THR A 1 196 ? -22.665 -11.969 21.608 1.00 96.19 196 THR A CA 1
ATOM 1519 C C . THR A 1 196 ? -24.122 -11.842 22.062 1.00 96.19 196 THR A C 1
ATOM 1521 O O . THR A 1 196 ? -24.878 -12.809 21.985 1.00 96.19 196 THR A O 1
ATOM 1524 N N . LYS A 1 197 ? -24.549 -10.649 22.494 1.00 95.81 197 LYS A N 1
ATOM 1525 C CA . LYS A 1 197 ? -25.947 -10.342 22.834 1.00 95.81 197 LYS A CA 1
ATOM 1526 C C . LYS A 1 197 ? -26.790 -9.915 21.624 1.00 95.81 197 LYS A C 1
ATOM 1528 O O . LYS A 1 197 ? -27.957 -9.578 21.801 1.00 95.81 197 LYS A O 1
ATOM 1533 N N . GLY A 1 198 ? -26.240 -9.946 20.410 1.00 95.62 198 GLY A N 1
ATOM 1534 C CA . GLY A 1 198 ? -26.958 -9.611 19.178 1.00 95.62 198 GLY A CA 1
ATOM 1535 C C . GLY A 1 198 ? -26.908 -8.126 18.822 1.00 95.62 198 GLY A C 1
ATOM 1536 O O . GLY A 1 198 ? -27.896 -7.579 18.324 1.00 95.62 198 GLY A O 1
ATOM 1537 N N . ALA A 1 199 ? -25.785 -7.457 19.102 1.00 95.56 199 ALA A N 1
ATOM 1538 C CA . ALA A 1 199 ? -25.564 -6.098 18.617 1.00 95.56 199 ALA A CA 1
ATOM 1539 C C . ALA A 1 199 ? -25.547 -6.079 17.090 1.00 95.56 199 ALA A C 1
ATOM 1541 O O . ALA A 1 199 ? -24.892 -6.904 16.450 1.00 95.56 199 ALA A O 1
ATOM 1542 N N . LYS A 1 200 ? -26.253 -5.117 16.506 1.00 94.69 200 LYS A N 1
ATOM 1543 C CA . LYS A 1 200 ? -26.256 -4.907 15.064 1.00 94.69 200 LYS A CA 1
ATOM 1544 C C . LYS A 1 200 ? -24.916 -4.372 14.579 1.00 94.69 200 LYS A C 1
ATOM 1546 O O . LYS A 1 200 ? -24.349 -3.444 15.152 1.00 94.69 200 LYS A O 1
ATOM 1551 N N . VAL A 1 201 ? -24.449 -4.949 13.478 1.00 94.94 201 VAL A N 1
ATOM 1552 C CA . VAL A 1 201 ? -23.173 -4.612 12.829 1.00 94.94 201 VAL A CA 1
ATOM 1553 C C . VAL A 1 201 ? -23.364 -3.876 11.499 1.00 94.94 201 VAL A C 1
ATOM 1555 O O . VAL A 1 201 ? -22.406 -3.384 10.912 1.00 94.94 201 VAL A O 1
ATOM 1558 N N . ASP A 1 202 ? -24.611 -3.777 11.042 1.00 93.25 202 ASP A N 1
ATOM 1559 C CA . ASP A 1 202 ? -25.085 -3.127 9.817 1.00 93.25 202 ASP A CA 1
ATOM 1560 C C . ASP A 1 202 ? -25.572 -1.686 10.063 1.00 93.25 202 ASP A C 1
ATOM 1562 O O . ASP A 1 202 ? -26.331 -1.123 9.277 1.00 93.25 202 ASP A O 1
ATOM 1566 N N . VAL A 1 203 ? -25.150 -1.077 11.174 1.00 90.12 203 VAL A N 1
ATOM 1567 C CA . VAL A 1 203 ? -25.569 0.264 11.591 1.00 90.12 203 VAL A CA 1
ATOM 1568 C C . VAL A 1 203 ? -24.343 1.164 11.696 1.00 90.12 203 VAL A C 1
ATOM 1570 O O . VAL A 1 203 ? -23.427 0.883 12.466 1.00 90.12 203 VAL A O 1
ATOM 1573 N N . CYS A 1 204 ? -24.325 2.249 10.923 1.00 86.94 204 CYS A N 1
ATOM 1574 C CA . CYS A 1 204 ? -23.273 3.260 10.966 1.00 86.94 204 CYS A CA 1
ATOM 1575 C C . CYS A 1 204 ? -23.605 4.391 11.945 1.00 86.94 204 CYS A C 1
ATOM 1577 O O . CYS A 1 204 ? -24.758 4.601 12.327 1.00 86.94 204 CYS A O 1
ATOM 1579 N N . ALA A 1 205 ? -22.576 5.133 12.341 1.00 85.75 205 ALA A N 1
ATOM 1580 C CA . ALA A 1 205 ? -22.738 6.312 13.172 1.00 85.75 205 ALA A CA 1
ATOM 1581 C C . ALA A 1 205 ? -23.158 7.535 12.355 1.00 85.75 205 ALA A C 1
ATOM 1583 O O . ALA A 1 205 ? -22.852 7.650 11.165 1.00 85.75 205 ALA A O 1
ATOM 1584 N N . TRP A 1 206 ? -23.891 8.440 12.995 1.00 85.88 206 TRP A N 1
ATOM 1585 C CA . TRP A 1 206 ? -24.453 9.623 12.358 1.00 85.88 206 TRP A CA 1
ATOM 1586 C C . TRP A 1 206 ? -23.818 10.871 12.935 1.00 85.88 206 TRP A C 1
ATOM 1588 O O . TRP A 1 206 ? -23.861 11.098 14.144 1.00 85.88 206 TRP A O 1
ATOM 1598 N N . ARG A 1 207 ? -23.278 11.705 12.049 1.00 84.19 207 ARG A N 1
ATOM 1599 C CA . ARG A 1 207 ? -22.734 13.006 12.407 1.00 84.19 207 ARG A CA 1
ATOM 1600 C C . ARG A 1 207 ? -23.618 14.108 11.853 1.00 84.19 207 ARG A C 1
ATOM 1602 O O . ARG A 1 207 ? -23.830 14.194 10.641 1.00 84.19 207 ARG A O 1
ATOM 1609 N N . ASN A 1 208 ? -24.106 14.962 12.744 1.00 83.00 208 ASN A N 1
ATOM 1610 C CA . ASN A 1 208 ? -24.776 16.192 12.366 1.00 83.00 208 ASN A CA 1
ATOM 1611 C C . ASN A 1 208 ? -23.717 17.283 12.196 1.00 83.00 208 ASN A C 1
ATOM 1613 O O . ASN A 1 208 ? -23.236 17.835 13.188 1.00 83.00 208 ASN A O 1
ATOM 1617 N N . SER A 1 209 ? -23.317 17.552 10.950 1.00 80.81 209 SER A N 1
ATOM 1618 C CA . SER A 1 209 ? -22.398 18.655 10.692 1.00 80.81 209 SER A CA 1
ATOM 1619 C C . SER A 1 209 ? -23.146 19.982 10.764 1.00 80.81 209 SER A C 1
ATOM 1621 O O . SER A 1 209 ? -24.244 20.134 10.224 1.00 80.81 209 SER A O 1
ATOM 1623 N N . SER A 1 210 ? -22.523 20.983 11.381 1.00 76.62 210 SER A N 1
ATOM 1624 C CA . SER A 1 210 ? -23.045 22.360 11.413 1.00 76.62 210 SER A CA 1
ATOM 1625 C C . SER A 1 210 ? -23.346 22.959 10.021 1.00 76.62 210 SER A C 1
ATOM 1627 O O . SER A 1 210 ? -24.084 23.939 9.922 1.00 76.62 210 SER A O 1
ATOM 1629 N N . GLY A 1 211 ? -22.832 22.354 8.940 1.00 77.19 211 GLY A N 1
ATOM 1630 C CA . GLY A 1 211 ? -23.109 22.713 7.545 1.00 77.19 211 GLY A CA 1
ATOM 1631 C C . GLY A 1 211 ? -24.368 22.085 6.930 1.00 77.19 211 GLY A C 1
ATOM 1632 O O . GLY A 1 211 ? -24.639 22.329 5.758 1.00 77.19 211 GLY A O 1
ATOM 1633 N N . GLY A 1 212 ? -25.136 21.283 7.677 1.00 74.00 212 GLY A N 1
ATOM 1634 C CA . GLY A 1 212 ? -26.364 20.640 7.190 1.00 74.00 212 GLY A CA 1
ATOM 1635 C C . GLY A 1 212 ? -26.143 19.391 6.327 1.00 74.00 212 GLY A C 1
ATOM 1636 O O . GLY A 1 212 ? -27.115 18.782 5.880 1.00 74.00 212 GLY A O 1
ATOM 1637 N N . GLU A 1 213 ? -24.892 18.978 6.107 1.00 71.62 213 GLU A N 1
ATOM 1638 C CA . GLU A 1 213 ? -24.572 17.700 5.470 1.00 71.62 213 GLU A CA 1
ATOM 1639 C C . GLU A 1 213 ? -24.473 16.599 6.533 1.00 71.62 213 GLU A C 1
ATOM 1641 O O . GLU A 1 213 ? -23.661 16.672 7.459 1.00 71.62 213 GLU A O 1
ATOM 1646 N N . PHE A 1 214 ? -25.290 15.555 6.407 1.00 67.81 214 PHE A N 1
ATOM 1647 C CA . PHE A 1 214 ? -25.159 14.362 7.237 1.00 67.81 214 PHE A CA 1
ATOM 1648 C C . PHE A 1 214 ? -24.023 13.503 6.691 1.00 67.81 214 PHE A C 1
ATOM 1650 O O . PHE A 1 214 ? -24.112 12.970 5.583 1.00 67.81 214 PHE A O 1
ATOM 1657 N N . LEU A 1 215 ? -22.951 13.367 7.468 1.00 68.81 215 LEU A N 1
ATOM 1658 C CA . LEU A 1 215 ? -21.864 12.452 7.146 1.00 68.81 215 LEU A CA 1
ATOM 1659 C C . LEU A 1 215 ? -22.119 11.125 7.863 1.00 68.81 215 LEU A C 1
ATOM 1661 O O . LEU A 1 215 ? -22.333 11.094 9.077 1.00 68.81 215 LEU A O 1
ATOM 1665 N N . SER A 1 216 ? -22.102 10.031 7.100 1.00 71.81 216 SER A N 1
ATOM 1666 C CA . SER A 1 216 ? -22.032 8.689 7.675 1.00 71.81 216 SER A CA 1
ATOM 1667 C C . SER A 1 216 ? -20.623 8.490 8.220 1.00 71.81 216 SER A C 1
ATOM 1669 O O . SER A 1 216 ? -19.658 8.534 7.457 1.00 71.81 216 SER A O 1
ATOM 1671 N N . ASP A 1 217 ? -20.523 8.282 9.527 1.00 76.50 217 ASP A N 1
ATOM 1672 C CA . ASP A 1 217 ? -19.300 7.837 10.191 1.00 76.50 217 ASP A CA 1
ATOM 1673 C C . ASP A 1 217 ? -19.120 6.312 9.997 1.00 76.50 217 ASP A C 1
ATOM 1675 O O . ASP A 1 217 ? -20.009 5.653 9.430 1.00 76.50 217 ASP A O 1
ATOM 1679 N N . PRO A 1 218 ? -17.983 5.733 10.434 1.00 79.25 218 PRO A N 1
ATOM 1680 C CA . PRO A 1 218 ? -17.634 4.382 10.041 1.00 79.25 218 PRO A CA 1
ATOM 1681 C C . PRO A 1 218 ? -18.569 3.285 10.525 1.00 79.25 218 PRO A C 1
ATOM 1683 O O . PRO A 1 218 ? -19.083 3.327 11.646 1.00 79.25 218 PRO A O 1
ATOM 1686 N N . LEU A 1 219 ? -18.741 2.261 9.682 1.00 88.81 219 LEU A N 1
ATOM 1687 C CA . LEU A 1 219 ? -19.360 1.000 10.101 1.00 88.81 219 LEU A CA 1
ATOM 1688 C C . LEU A 1 219 ? -18.508 0.352 11.202 1.00 88.81 219 LEU A C 1
ATOM 1690 O O . LEU A 1 219 ? -17.286 0.509 11.171 1.00 88.81 219 LEU A O 1
ATOM 1694 N N . PRO A 1 220 ? -19.094 -0.440 12.121 1.00 92.62 220 PRO A N 1
ATOM 1695 C CA . PRO A 1 220 ? -18.346 -1.087 13.200 1.00 92.62 220 PRO A CA 1
ATOM 1696 C C . PRO A 1 220 ? -17.101 -1.833 12.700 1.00 92.62 220 PRO A C 1
ATOM 1698 O O . PRO A 1 220 ? -16.025 -1.715 13.284 1.00 92.62 220 PRO A O 1
ATOM 1701 N N . LEU A 1 221 ? -17.224 -2.547 11.574 1.00 94.19 221 LEU A N 1
ATOM 1702 C CA . LEU A 1 221 ? -16.113 -3.287 10.977 1.00 94.19 221 LEU A CA 1
ATOM 1703 C C . LEU A 1 221 ? -15.008 -2.360 10.449 1.00 94.19 221 LEU A C 1
ATOM 1705 O O . LEU A 1 221 ? -13.835 -2.591 10.729 1.00 94.19 221 LEU A O 1
ATOM 1709 N N . CYS A 1 222 ? -15.360 -1.291 9.732 1.00 91.31 222 CYS A N 1
ATOM 1710 C CA . CYS A 1 222 ? -14.397 -0.309 9.228 1.00 91.31 222 CYS A CA 1
ATOM 1711 C C . CYS A 1 222 ? -13.739 0.490 10.364 1.00 91.31 222 CYS A C 1
ATOM 1713 O O . CYS A 1 222 ? -12.526 0.698 10.342 1.00 91.31 222 CYS A O 1
ATOM 1715 N N . ALA A 1 223 ? -14.508 0.877 11.389 1.00 90.50 223 ALA A N 1
ATOM 1716 C CA . ALA A 1 223 ? -13.999 1.517 12.602 1.00 90.50 223 ALA A CA 1
ATOM 1717 C C . ALA A 1 223 ? -12.920 0.653 13.269 1.00 90.50 223 ALA A C 1
ATOM 1719 O O . ALA A 1 223 ? -11.870 1.156 13.672 1.00 90.50 223 ALA A O 1
ATOM 1720 N N . LEU A 1 224 ? -13.152 -0.661 13.326 1.00 93.88 224 LEU A N 1
ATOM 1721 C CA . LEU A 1 224 ? -12.210 -1.610 13.901 1.00 93.88 224 LEU A CA 1
ATOM 1722 C C . LEU A 1 224 ? -10.951 -1.787 13.036 1.00 93.88 224 LEU A C 1
ATOM 1724 O O . LEU A 1 224 ? -9.853 -1.828 13.587 1.00 93.88 224 LEU A O 1
ATOM 1728 N N . VAL A 1 225 ? -11.073 -1.787 11.698 1.00 93.44 225 VAL A N 1
ATOM 1729 C CA . VAL A 1 225 ? -9.913 -1.766 10.775 1.00 93.44 225 VAL A CA 1
ATOM 1730 C C . VAL A 1 225 ? -9.048 -0.526 11.010 1.00 93.44 225 VAL A C 1
ATOM 1732 O O . VAL A 1 225 ? -7.827 -0.632 11.133 1.00 93.44 225 VAL A O 1
ATOM 1735 N N . HIS A 1 226 ? -9.669 0.652 11.115 1.00 90.25 226 HIS A N 1
ATOM 1736 C CA . HIS A 1 226 ? -8.962 1.890 11.442 1.00 90.25 226 HIS A CA 1
ATOM 1737 C C . HIS A 1 226 ? -8.263 1.800 12.804 1.00 90.25 226 HIS A C 1
ATOM 1739 O O . HIS A 1 226 ? -7.117 2.235 12.936 1.00 90.25 226 HIS A O 1
ATOM 1745 N N . ARG A 1 227 ? -8.912 1.202 13.813 1.00 92.31 227 ARG A N 1
ATOM 1746 C CA . ARG A 1 227 ? -8.313 1.072 15.144 1.00 92.31 227 ARG A CA 1
ATOM 1747 C C . ARG A 1 227 ? -7.128 0.109 15.160 1.00 92.31 227 ARG A C 1
ATOM 1749 O O . ARG A 1 227 ? -6.098 0.454 15.734 1.00 92.31 227 ARG A O 1
ATOM 1756 N N . LEU A 1 228 ? -7.234 -1.036 14.487 1.00 93.25 228 LEU A N 1
ATOM 1757 C CA . LEU A 1 228 ? -6.128 -1.983 14.305 1.00 93.25 228 LEU A CA 1
ATOM 1758 C C . LEU A 1 228 ? -4.928 -1.338 13.610 1.00 93.25 228 LEU A C 1
ATOM 1760 O O . LEU A 1 228 ? -3.794 -1.519 14.057 1.00 93.25 228 LEU A O 1
ATOM 1764 N N . ALA A 1 229 ? -5.179 -0.553 12.560 1.00 90.31 229 ALA A N 1
ATOM 1765 C CA . ALA A 1 229 ? -4.135 0.183 11.861 1.00 90.31 229 ALA A CA 1
ATOM 1766 C C . ALA A 1 229 ? -3.443 1.207 12.774 1.00 90.31 229 ALA A C 1
ATOM 1768 O O . ALA A 1 229 ? -2.216 1.269 12.794 1.00 90.31 229 ALA A O 1
ATOM 1769 N N . ASN A 1 230 ? -4.206 1.953 13.581 1.00 89.31 230 ASN A N 1
ATOM 1770 C CA . ASN A 1 230 ? -3.642 2.909 14.536 1.00 89.31 230 ASN A CA 1
ATOM 1771 C C . ASN A 1 230 ? -2.773 2.217 15.598 1.00 89.31 230 ASN A C 1
ATOM 1773 O O . ASN A 1 230 ? -1.667 2.678 15.854 1.00 89.31 230 ASN A O 1
ATOM 1777 N N . ILE A 1 231 ? -3.224 1.088 16.160 1.00 90.62 231 ILE A N 1
ATOM 1778 C CA . ILE A 1 231 ? -2.436 0.307 17.133 1.00 90.62 231 ILE A CA 1
ATOM 1779 C C . ILE A 1 231 ? -1.128 -0.189 16.497 1.00 90.62 231 ILE A C 1
ATOM 1781 O O . ILE A 1 231 ? -0.071 -0.118 17.120 1.00 90.62 231 ILE A O 1
ATOM 1785 N N . ALA A 1 232 ? -1.172 -0.648 15.240 1.00 88.06 232 ALA A N 1
ATOM 1786 C CA . ALA A 1 232 ? 0.030 -1.059 14.516 1.00 88.06 232 ALA A CA 1
ATOM 1787 C C . ALA A 1 232 ? 1.002 0.113 14.293 1.00 88.06 232 ALA A C 1
ATOM 1789 O O . ALA A 1 232 ? 2.207 -0.046 14.480 1.00 88.06 232 ALA A O 1
ATOM 1790 N N . SER A 1 233 ? 0.493 1.296 13.935 1.00 85.94 233 SER A N 1
ATOM 1791 C CA . SER A 1 233 ? 1.312 2.505 13.792 1.00 85.94 233 SER A CA 1
ATOM 1792 C C . SER A 1 233 ? 1.917 2.965 15.124 1.00 85.94 233 SER A C 1
ATOM 1794 O O . SER A 1 233 ? 3.087 3.341 15.151 1.00 85.94 233 SER A O 1
ATOM 1796 N N . GLU A 1 234 ? 1.163 2.895 16.227 1.00 88.31 234 GLU A N 1
ATOM 1797 C CA . GLU A 1 234 ? 1.655 3.177 17.584 1.00 88.31 234 GLU A CA 1
ATOM 1798 C C . GLU A 1 234 ? 2.798 2.219 17.969 1.00 88.31 234 GLU A C 1
ATOM 1800 O O . GLU A 1 234 ? 3.832 2.665 18.466 1.00 88.31 234 GLU A O 1
ATOM 1805 N N . ALA A 1 235 ? 2.656 0.921 17.672 1.00 86.19 235 ALA A N 1
ATOM 1806 C CA . ALA A 1 235 ? 3.688 -0.081 17.945 1.00 86.19 235 ALA A CA 1
ATOM 1807 C C . ALA A 1 235 ? 4.964 0.156 17.124 1.00 86.19 235 ALA A C 1
ATOM 1809 O O . ALA A 1 235 ? 6.068 0.068 17.657 1.00 86.19 235 ALA A O 1
ATOM 1810 N N . GLN A 1 236 ? 4.824 0.516 15.844 1.00 81.50 236 GLN A N 1
ATOM 1811 C CA . GLN A 1 236 ? 5.960 0.818 14.967 1.00 81.50 236 GLN A CA 1
ATOM 1812 C C . GLN A 1 236 ? 6.716 2.081 15.392 1.00 81.50 236 GLN A C 1
ATOM 1814 O O . GLN A 1 236 ? 7.944 2.106 15.326 1.00 81.50 236 GLN A O 1
ATOM 1819 N N . ALA A 1 237 ? 6.009 3.122 15.845 1.00 81.94 237 ALA A N 1
ATOM 1820 C CA . ALA A 1 237 ? 6.633 4.362 16.304 1.00 81.94 237 ALA A CA 1
ATOM 1821 C C . ALA A 1 237 ? 7.551 4.142 17.522 1.00 81.94 237 ALA A C 1
ATOM 1823 O O . ALA A 1 237 ? 8.550 4.841 17.667 1.00 81.94 237 ALA A O 1
ATOM 1824 N N . GLN A 1 238 ? 7.248 3.151 18.366 1.00 77.31 238 GLN A N 1
ATOM 1825 C CA . GLN A 1 238 ? 8.063 2.813 19.536 1.00 77.31 238 GLN A CA 1
ATOM 1826 C C . GLN A 1 238 ? 9.339 2.030 19.188 1.00 77.31 238 GLN A C 1
ATOM 1828 O O . GLN A 1 238 ? 10.313 2.117 19.927 1.00 77.31 238 GLN A O 1
ATOM 1833 N N . THR A 1 239 ? 9.373 1.303 18.064 1.00 72.56 239 THR A N 1
ATOM 1834 C CA . THR A 1 239 ? 10.547 0.511 17.638 1.00 72.56 239 THR A CA 1
ATOM 1835 C C . THR A 1 239 ? 11.694 1.373 17.093 1.00 72.56 239 THR A C 1
ATOM 1837 O O . THR A 1 239 ? 12.840 0.944 17.090 1.00 72.56 239 THR A O 1
ATOM 1840 N N . ILE A 1 240 ? 11.417 2.593 16.622 1.00 66.62 240 ILE A N 1
ATOM 1841 C CA . ILE A 1 240 ? 12.410 3.445 15.933 1.00 66.62 240 ILE A CA 1
ATOM 1842 C C . ILE A 1 240 ? 13.381 4.142 16.916 1.00 66.62 240 ILE A C 1
ATOM 1844 O O . ILE A 1 240 ? 14.395 4.684 16.490 1.00 66.62 240 ILE A O 1
ATOM 1848 N N . VAL A 1 241 ? 13.115 4.108 18.227 1.00 63.38 241 VAL A N 1
ATOM 1849 C CA . VAL A 1 241 ? 13.864 4.867 19.254 1.00 63.38 241 VAL A CA 1
ATOM 1850 C C . VAL A 1 241 ? 15.068 4.091 19.831 1.00 63.38 241 VAL A C 1
ATOM 1852 O O . VAL A 1 241 ? 15.677 4.529 20.795 1.00 63.38 241 VAL A O 1
ATOM 1855 N N . GLU A 1 242 ? 15.467 2.951 19.261 1.00 56.97 242 GLU A N 1
ATOM 1856 C CA . GLU A 1 242 ? 16.637 2.198 19.751 1.00 56.97 242 GLU A CA 1
ATOM 1857 C C . GLU A 1 242 ? 17.969 2.896 19.382 1.00 56.97 242 GLU A C 1
ATOM 1859 O O . GLU A 1 242 ? 18.556 2.630 18.334 1.00 56.97 242 GLU A O 1
ATOM 1864 N N . GLY A 1 243 ? 18.439 3.810 20.241 1.00 57.22 243 GLY A N 1
ATOM 1865 C CA . GLY A 1 243 ? 19.804 4.353 20.235 1.00 57.22 243 GLY A CA 1
ATOM 1866 C C . GLY A 1 243 ? 20.814 3.414 20.918 1.00 57.22 243 GLY A C 1
ATOM 1867 O O . GLY A 1 243 ? 20.448 2.580 21.745 1.00 57.22 243 GLY A O 1
ATOM 1868 N N . GLU A 1 244 ? 22.097 3.520 20.554 1.00 59.12 244 GLU A N 1
ATOM 1869 C CA . GLU A 1 244 ? 23.160 2.576 20.957 1.00 59.12 244 GLU A CA 1
ATOM 1870 C C . GLU A 1 244 ? 23.737 2.805 22.374 1.00 59.12 244 GLU A C 1
ATOM 1872 O O . GLU A 1 244 ? 24.579 2.024 22.819 1.00 59.12 244 GLU A O 1
ATOM 1877 N N . ASP A 1 245 ? 23.276 3.809 23.125 1.00 67.00 245 ASP A N 1
ATOM 1878 C CA . ASP A 1 245 ? 23.908 4.191 24.393 1.00 67.00 245 ASP A CA 1
ATOM 1879 C C . ASP A 1 245 ? 23.498 3.285 25.581 1.00 67.00 245 ASP A C 1
ATOM 1881 O O . ASP A 1 245 ? 22.328 2.963 25.819 1.00 67.00 245 ASP A O 1
ATOM 1885 N N . GLU A 1 246 ? 24.492 2.835 26.358 1.00 59.28 246 GLU A N 1
ATOM 1886 C CA . GLU A 1 246 ? 24.340 1.914 27.503 1.00 59.28 246 GLU A CA 1
ATOM 1887 C C . GLU A 1 246 ? 23.592 2.519 28.709 1.00 59.28 246 GLU A C 1
ATOM 1889 O O . GLU A 1 246 ? 23.150 1.773 29.585 1.00 59.28 246 GLU A O 1
ATOM 1894 N N . GLU A 1 247 ? 23.386 3.840 28.750 1.00 57.19 247 GLU A N 1
ATOM 1895 C CA . GLU A 1 247 ? 22.749 4.545 29.878 1.00 57.19 247 GLU A CA 1
ATOM 1896 C C . GLU A 1 247 ? 21.207 4.365 29.930 1.00 57.19 247 GLU A C 1
ATOM 1898 O O . GLU A 1 247 ? 20.564 4.723 30.913 1.00 57.19 247 GLU A O 1
ATOM 1903 N N . GLU A 1 248 ? 20.607 3.703 28.930 1.00 64.69 248 GLU A N 1
ATOM 1904 C CA . GLU A 1 248 ? 19.149 3.568 28.741 1.00 64.69 248 GLU A CA 1
ATOM 1905 C C . GLU A 1 248 ? 18.565 2.173 29.075 1.00 64.69 248 GLU A C 1
ATOM 1907 O O . GLU A 1 248 ? 17.588 1.718 28.474 1.00 64.69 248 GLU A O 1
ATOM 1912 N N . ALA A 1 249 ? 19.137 1.421 30.021 1.00 76.94 249 ALA A N 1
ATOM 1913 C CA . ALA A 1 249 ? 18.606 0.089 30.358 1.00 76.94 249 ALA A CA 1
ATOM 1914 C C . ALA A 1 249 ? 17.154 0.127 30.895 1.00 76.94 249 ALA A C 1
ATOM 1916 O O . ALA A 1 249 ? 16.343 -0.747 30.565 1.00 76.94 249 ALA A O 1
ATOM 1917 N N . GLU A 1 250 ? 16.818 1.145 31.694 1.00 80.44 250 GLU A N 1
ATOM 1918 C CA . GLU A 1 250 ? 15.474 1.354 32.253 1.00 80.44 250 GLU A CA 1
ATOM 1919 C C . GLU A 1 250 ? 14.479 1.828 31.183 1.00 80.44 250 GLU A C 1
ATOM 1921 O O . GLU A 1 250 ? 13.364 1.310 31.095 1.00 80.44 250 GLU A O 1
ATOM 1926 N N . GLU A 1 251 ? 14.904 2.720 30.287 1.00 81.25 251 GLU A N 1
ATOM 1927 C CA . GLU A 1 251 ? 14.091 3.178 29.157 1.00 81.25 251 GLU A CA 1
ATOM 1928 C C . GLU A 1 251 ? 13.797 2.040 28.170 1.00 81.25 251 GLU A C 1
ATOM 1930 O O . GLU A 1 251 ? 12.644 1.839 27.780 1.00 81.25 251 GLU A O 1
ATOM 1935 N N . ARG A 1 252 ? 14.781 1.182 27.871 1.00 79.69 252 ARG A N 1
ATOM 1936 C CA . ARG A 1 252 ? 14.570 -0.041 27.078 1.00 79.69 252 ARG A CA 1
ATOM 1937 C C . ARG A 1 252 ? 13.616 -1.027 27.753 1.00 79.69 252 ARG A C 1
ATOM 1939 O O . ARG A 1 252 ? 12.867 -1.726 27.069 1.00 79.69 252 ARG A O 1
ATOM 1946 N N . ALA A 1 253 ? 13.626 -1.128 29.083 1.00 84.62 253 ALA A N 1
ATOM 1947 C CA . ALA A 1 253 ? 12.649 -1.938 29.812 1.00 84.62 253 ALA A CA 1
ATOM 1948 C C . ALA A 1 253 ? 11.232 -1.344 29.707 1.00 84.62 253 ALA A C 1
ATOM 1950 O O . ALA A 1 253 ? 10.284 -2.087 29.452 1.00 84.62 253 ALA A O 1
ATOM 1951 N N . ALA A 1 254 ? 11.094 -0.019 29.806 1.00 86.81 254 ALA A N 1
ATOM 1952 C CA . ALA A 1 254 ? 9.820 0.679 29.647 1.00 86.81 254 ALA A CA 1
ATOM 1953 C C . ALA A 1 254 ? 9.266 0.599 28.209 1.00 86.81 254 ALA A C 1
ATOM 1955 O O . ALA A 1 254 ? 8.068 0.389 28.019 1.00 86.81 254 ALA A O 1
ATOM 1956 N N . ILE A 1 255 ? 10.117 0.721 27.183 1.00 85.75 255 ILE A N 1
ATOM 1957 C CA . ILE A 1 255 ? 9.734 0.538 25.771 1.00 85.75 255 ILE A CA 1
ATOM 1958 C C . ILE A 1 255 ? 9.277 -0.904 25.528 1.00 85.75 255 ILE A C 1
ATOM 1960 O O . ILE A 1 255 ? 8.206 -1.113 24.961 1.00 85.75 255 ILE A O 1
ATOM 1964 N N . ARG A 1 256 ? 10.023 -1.902 26.023 1.00 86.38 256 ARG A N 1
ATOM 1965 C CA . ARG A 1 256 ? 9.608 -3.313 25.937 1.00 86.38 256 ARG A CA 1
ATOM 1966 C C . ARG A 1 256 ? 8.272 -3.568 26.630 1.00 86.38 256 ARG A C 1
ATOM 1968 O O . ARG A 1 256 ? 7.437 -4.263 26.063 1.00 86.38 256 ARG A O 1
ATOM 1975 N N . GLY A 1 257 ? 8.052 -2.986 27.810 1.00 89.69 257 GLY A N 1
ATOM 1976 C CA . GLY A 1 257 ? 6.770 -3.068 28.515 1.00 89.69 257 GLY A CA 1
ATOM 1977 C C . GLY A 1 257 ? 5.607 -2.529 27.676 1.00 89.69 257 GLY A C 1
ATOM 1978 O O . GLY A 1 257 ? 4.614 -3.229 27.491 1.00 89.69 257 GLY A O 1
ATOM 1979 N N . ARG A 1 258 ? 5.768 -1.335 27.086 1.00 89.56 258 ARG A N 1
ATOM 1980 C CA . ARG A 1 258 ? 4.759 -0.730 26.197 1.00 89.56 258 ARG A CA 1
ATOM 1981 C C . ARG A 1 258 ? 4.511 -1.550 24.931 1.00 89.56 258 ARG A C 1
ATOM 1983 O O . ARG A 1 258 ? 3.369 -1.672 24.501 1.00 89.56 258 ARG A O 1
ATOM 1990 N N . TYR A 1 259 ? 5.551 -2.147 24.352 1.00 88.62 259 TYR A N 1
ATOM 1991 C CA . TYR A 1 259 ? 5.402 -3.006 23.177 1.00 88.62 259 TYR A CA 1
ATOM 1992 C C . TYR A 1 259 ? 4.577 -4.264 23.484 1.00 88.62 259 TYR A C 1
ATOM 1994 O O . TYR A 1 259 ? 3.697 -4.621 22.703 1.00 88.62 259 TYR A O 1
ATOM 2002 N N . VAL A 1 260 ? 4.823 -4.915 24.629 1.00 91.75 260 VAL A N 1
ATOM 2003 C CA . VAL A 1 260 ? 4.033 -6.077 25.076 1.00 91.75 260 VAL A CA 1
ATOM 2004 C C . VAL A 1 260 ? 2.569 -5.687 25.280 1.00 91.75 260 VAL A C 1
ATOM 2006 O O . VAL A 1 260 ? 1.683 -6.372 24.775 1.00 91.75 260 VAL A O 1
ATOM 2009 N N . GLU A 1 261 ? 2.310 -4.549 25.927 1.00 92.88 261 GLU A N 1
ATOM 2010 C CA . GLU A 1 261 ? 0.953 -4.025 26.116 1.00 92.88 261 GLU A CA 1
ATOM 2011 C C . GLU A 1 261 ? 0.245 -3.750 24.776 1.00 92.88 261 GLU A C 1
ATOM 2013 O O . GLU A 1 261 ? -0.907 -4.142 24.581 1.00 92.88 261 GLU A O 1
ATOM 2018 N N . LEU A 1 262 ? 0.936 -3.134 23.810 1.00 91.94 262 LEU A N 1
ATOM 2019 C CA . LEU A 1 262 ? 0.393 -2.892 22.471 1.00 91.94 262 LEU A CA 1
ATOM 2020 C C . LEU A 1 262 ? 0.130 -4.186 21.694 1.00 91.94 262 LEU A C 1
ATOM 2022 O O . LEU A 1 262 ? -0.867 -4.264 20.973 1.00 91.94 262 LEU A O 1
ATOM 2026 N N . ALA A 1 263 ? 0.982 -5.201 21.844 1.00 91.62 263 ALA A N 1
ATOM 2027 C CA . ALA A 1 263 ? 0.785 -6.508 21.225 1.00 91.62 263 ALA A CA 1
ATOM 2028 C C . ALA A 1 263 ? -0.449 -7.224 21.802 1.00 91.62 263 ALA A C 1
ATOM 2030 O O . ALA A 1 263 ? -1.289 -7.706 21.042 1.00 91.62 263 ALA A O 1
ATOM 2031 N N . GLU A 1 264 ? -0.617 -7.223 23.129 1.00 94.19 264 GLU A N 1
ATOM 2032 C CA . GLU A 1 264 ? -1.812 -7.767 23.788 1.00 94.19 264 GLU A CA 1
ATOM 2033 C C . GLU A 1 264 ? -3.083 -7.019 23.366 1.00 94.19 264 GLU A C 1
ATOM 2035 O O . GLU A 1 264 ? -4.103 -7.630 23.036 1.00 94.19 264 GLU A O 1
ATOM 2040 N N . ARG A 1 265 ? -3.018 -5.685 23.317 1.00 93.50 265 ARG A N 1
ATOM 2041 C CA . ARG A 1 265 ? -4.116 -4.826 22.857 1.00 93.50 265 ARG A CA 1
ATOM 2042 C C . ARG A 1 265 ? -4.485 -5.109 21.402 1.00 93.50 265 ARG A C 1
ATOM 2044 O O . ARG A 1 265 ? -5.671 -5.179 21.073 1.00 93.50 265 ARG A O 1
ATOM 2051 N N . ARG A 1 266 ? -3.492 -5.313 20.533 1.00 94.75 266 ARG A N 1
ATOM 2052 C CA . ARG A 1 266 ? -3.709 -5.699 19.135 1.00 94.75 266 ARG A CA 1
ATOM 20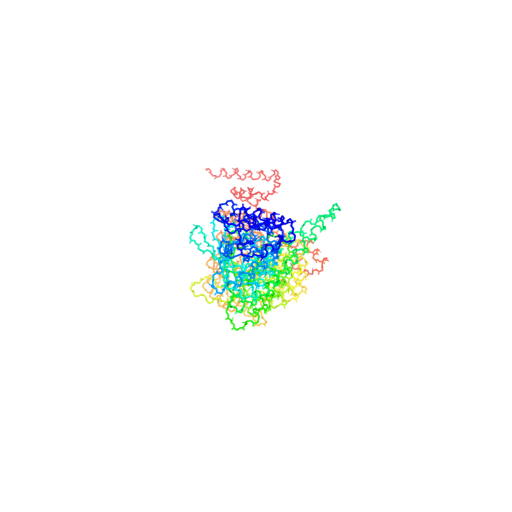53 C C . ARG A 1 266 ? -4.382 -7.065 19.028 1.00 94.75 266 ARG A C 1
ATOM 2055 O O . ARG A 1 266 ? -5.341 -7.175 18.270 1.00 94.75 266 ARG A O 1
ATOM 2062 N N . GLU A 1 267 ? -3.951 -8.070 19.790 1.00 95.75 267 GLU A N 1
ATOM 2063 C CA . GLU A 1 267 ? -4.552 -9.411 19.722 1.00 95.75 267 GLU A CA 1
ATOM 2064 C C . GLU A 1 267 ? -6.014 -9.410 20.188 1.00 95.75 267 GLU A C 1
ATOM 2066 O O . GLU A 1 267 ? -6.871 -10.005 19.537 1.00 95.75 267 GLU A O 1
ATOM 2071 N N . LYS A 1 268 ? -6.343 -8.668 21.253 1.00 95.44 268 LYS A N 1
ATOM 2072 C CA . LYS A 1 268 ? -7.739 -8.477 21.688 1.00 95.44 268 LYS A CA 1
ATOM 2073 C C . LYS A 1 268 ? -8.594 -7.837 20.594 1.00 95.44 268 LYS A C 1
ATOM 2075 O O . LYS A 1 268 ? -9.703 -8.290 20.312 1.00 95.44 268 LYS A O 1
ATOM 2080 N N . CYS A 1 269 ? -8.052 -6.811 19.942 1.00 95.69 269 CYS A N 1
ATOM 2081 C CA . CYS A 1 269 ? -8.702 -6.127 18.832 1.00 95.69 269 CYS A CA 1
ATOM 2082 C C . CYS A 1 269 ? -8.891 -7.061 17.615 1.00 95.69 269 CYS A C 1
ATOM 2084 O O . CYS A 1 269 ? -9.962 -7.072 17.009 1.00 95.69 269 CYS A O 1
ATOM 2086 N N . LEU A 1 270 ? -7.903 -7.910 17.299 1.00 96.25 270 LEU A N 1
ATOM 2087 C CA . LEU A 1 270 ? -7.994 -8.935 16.250 1.00 96.25 270 LEU A CA 1
ATOM 2088 C C . LEU A 1 270 ? -9.015 -10.027 16.587 1.00 96.25 270 LEU A C 1
ATOM 2090 O O . LEU A 1 270 ? -9.735 -10.475 15.696 1.00 96.25 270 LEU A O 1
ATOM 2094 N N . SER A 1 271 ? -9.116 -10.442 17.853 1.00 97.06 271 SER A N 1
ATOM 2095 C CA . SER A 1 271 ? -10.149 -11.381 18.309 1.00 97.06 271 SER A CA 1
ATOM 2096 C C . SER A 1 271 ? -11.545 -10.821 18.045 1.00 97.06 271 SER A C 1
ATOM 2098 O O . SER A 1 271 ? -12.344 -11.456 17.353 1.00 97.06 271 SER A O 1
ATOM 2100 N N . LEU A 1 272 ? -11.798 -9.580 18.477 1.00 97.31 272 LEU A N 1
ATOM 2101 C CA . LEU A 1 272 ? -13.050 -8.888 18.178 1.00 97.31 272 LEU A CA 1
ATOM 2102 C C . LEU A 1 272 ? -13.270 -8.754 16.666 1.00 97.31 272 LEU A C 1
ATOM 2104 O O . LEU A 1 272 ? -14.386 -8.947 16.196 1.00 97.31 272 LEU A O 1
ATOM 2108 N N . PHE A 1 273 ? -12.222 -8.466 15.891 1.00 97.44 273 PHE A N 1
ATOM 2109 C CA . PHE A 1 273 ? -12.311 -8.338 14.436 1.00 97.44 273 PHE A CA 1
ATOM 2110 C C . PHE A 1 273 ? -12.741 -9.640 13.762 1.00 97.44 273 PHE A C 1
ATOM 2112 O O . PHE A 1 273 ? -13.605 -9.619 12.884 1.00 97.44 273 PHE A O 1
ATOM 2119 N N . ARG A 1 274 ? -12.217 -10.786 14.214 1.00 97.19 274 ARG A N 1
ATOM 2120 C CA . ARG A 1 274 ? -12.656 -12.112 13.755 1.00 97.19 274 ARG A CA 1
ATOM 2121 C C . ARG A 1 274 ? -14.143 -12.316 14.057 1.00 97.19 274 ARG A C 1
ATOM 2123 O O . ARG A 1 274 ? -14.889 -12.627 13.129 1.00 97.19 274 ARG A O 1
ATOM 2130 N N . SER A 1 275 ? -14.585 -12.074 15.291 1.00 96.81 275 SER A N 1
ATOM 2131 C CA . SER A 1 275 ? -15.995 -12.208 15.701 1.00 96.81 275 SER A CA 1
ATOM 2132 C C . SER A 1 275 ? -16.920 -11.267 14.911 1.00 96.81 275 SER A C 1
ATOM 2134 O O . SER A 1 275 ? -17.956 -11.680 14.389 1.00 96.81 275 SER A O 1
ATOM 2136 N N . LEU A 1 276 ? -16.512 -10.010 14.740 1.00 96.44 276 LEU A N 1
ATOM 2137 C CA . LEU A 1 276 ? -17.276 -8.987 14.031 1.00 96.44 276 LEU A CA 1
ATOM 2138 C C . LEU A 1 276 ? -17.363 -9.264 12.525 1.00 96.44 276 LEU A C 1
ATOM 2140 O O . LEU A 1 276 ? -18.405 -9.019 11.924 1.00 96.44 276 LEU A O 1
ATOM 2144 N N . SER A 1 277 ? -16.307 -9.814 11.918 1.00 95.88 277 SER A N 1
ATOM 2145 C CA . SER A 1 277 ? -16.318 -10.213 10.504 1.00 95.88 277 SER A CA 1
ATOM 2146 C C . SER A 1 277 ? -17.338 -11.321 10.216 1.00 95.88 277 SER A C 1
ATOM 2148 O O . SER A 1 277 ? -17.984 -11.290 9.170 1.00 95.88 277 SER A O 1
ATOM 2150 N N . VAL A 1 278 ? -17.539 -12.254 11.159 1.00 95.44 278 VAL A N 1
ATOM 2151 C CA . VAL A 1 278 ? -18.559 -13.312 11.060 1.00 95.44 278 VAL A CA 1
ATOM 2152 C C . VAL A 1 278 ? -19.954 -12.700 11.118 1.00 95.44 278 VAL A C 1
ATOM 2154 O O . VAL A 1 278 ? -20.750 -12.913 10.209 1.00 95.44 278 VAL A O 1
ATOM 2157 N N . ALA A 1 279 ? -20.220 -11.850 12.112 1.00 95.38 279 ALA A N 1
ATOM 2158 C CA . ALA A 1 279 ? -21.505 -11.163 12.222 1.00 95.38 279 ALA A CA 1
ATOM 2159 C C . ALA A 1 279 ? -21.801 -10.266 10.999 1.00 95.38 279 ALA A C 1
ATOM 2161 O O . ALA A 1 279 ? -22.941 -10.179 10.535 1.00 95.38 279 ALA A O 1
ATOM 2162 N N . ALA A 1 280 ? -20.780 -9.604 10.441 1.00 94.31 280 ALA A N 1
ATOM 2163 C CA . ALA A 1 280 ? -20.914 -8.769 9.246 1.00 94.31 280 ALA A CA 1
ATOM 2164 C C . ALA A 1 280 ? -21.218 -9.593 7.985 1.00 94.31 280 ALA A C 1
ATOM 2166 O O . ALA A 1 280 ? -21.965 -9.151 7.109 1.00 94.31 280 ALA A O 1
ATOM 2167 N N . LEU A 1 281 ? -20.660 -10.802 7.890 1.00 92.75 281 LEU A N 1
ATOM 2168 C CA . LEU A 1 281 ? -20.982 -11.746 6.825 1.00 92.75 281 LEU A CA 1
ATOM 2169 C C . LEU A 1 281 ? -22.429 -12.247 6.950 1.00 92.75 281 LEU A C 1
ATOM 2171 O O . LEU A 1 281 ? -23.176 -12.184 5.976 1.00 92.75 281 LEU A O 1
ATOM 2175 N N . GLU A 1 282 ? -22.841 -12.678 8.145 1.00 92.31 282 GLU A N 1
ATOM 2176 C CA . GLU A 1 282 ? -24.192 -13.193 8.423 1.00 92.31 282 GLU A CA 1
ATOM 2177 C C . GLU A 1 282 ? -25.292 -12.149 8.178 1.00 92.31 282 GLU A C 1
ATOM 2179 O O . GLU A 1 282 ? -26.378 -12.480 7.704 1.00 92.31 282 GLU A O 1
ATOM 2184 N N . SER A 1 283 ? -25.001 -10.875 8.446 1.00 91.81 283 SER A N 1
ATOM 2185 C CA . SER A 1 283 ? -25.905 -9.748 8.173 1.00 91.81 283 SER A CA 1
ATOM 2186 C C . SER A 1 283 ? -25.837 -9.225 6.731 1.00 91.81 283 SER A C 1
ATOM 2188 O O . SER A 1 283 ? -26.636 -8.373 6.346 1.00 91.81 283 SER A O 1
ATOM 2190 N N . GLY A 1 284 ? -24.908 -9.724 5.907 1.00 90.38 284 GLY A N 1
ATOM 2191 C CA . GLY A 1 284 ? -24.733 -9.283 4.522 1.00 90.38 284 GLY A CA 1
ATOM 2192 C C . GLY A 1 284 ? -24.140 -7.876 4.369 1.00 90.38 284 GLY A C 1
ATOM 2193 O O . GLY A 1 284 ? -24.278 -7.278 3.299 1.00 90.38 284 GLY A O 1
ATOM 2194 N N . CYS A 1 285 ? -23.480 -7.341 5.404 1.00 91.25 285 CYS A N 1
ATOM 2195 C CA . CYS A 1 285 ? -22.858 -6.013 5.383 1.00 91.25 285 CYS A CA 1
ATOM 2196 C C . CYS A 1 285 ? -21.331 -6.017 5.179 1.00 91.25 285 CYS A C 1
ATOM 2198 O O . CYS A 1 285 ? -20.727 -4.952 5.065 1.00 91.25 285 CYS A O 1
ATOM 2200 N N . LEU A 1 286 ? -20.698 -7.192 5.039 1.00 89.94 286 LEU A N 1
ATOM 2201 C CA . LEU A 1 286 ? -19.243 -7.337 4.846 1.00 89.94 286 LEU A CA 1
ATOM 2202 C C . LEU A 1 286 ? -18.672 -6.494 3.683 1.00 89.94 286 LEU A C 1
ATOM 2204 O O . LEU A 1 286 ? -17.557 -5.980 3.769 1.00 89.94 286 LEU A O 1
ATOM 2208 N N . HIS A 1 287 ? -19.439 -6.336 2.599 1.00 87.75 287 HIS A N 1
ATOM 2209 C CA . HIS A 1 287 ? -19.026 -5.609 1.388 1.00 87.75 287 HIS A CA 1
ATOM 2210 C C . HIS A 1 287 ? -19.544 -4.169 1.320 1.00 87.75 287 HIS A C 1
ATOM 2212 O O . HIS A 1 287 ? -19.425 -3.524 0.273 1.00 87.75 287 HIS A O 1
ATOM 2218 N N . TRP A 1 288 ? -20.153 -3.659 2.393 1.00 87.31 288 TRP A N 1
ATOM 2219 C CA . TRP A 1 288 ? -20.595 -2.272 2.415 1.00 87.31 288 TRP A CA 1
ATOM 2220 C C . TRP A 1 288 ? -19.389 -1.346 2.299 1.00 87.31 288 TRP A C 1
ATOM 2222 O O . TRP A 1 288 ? -18.302 -1.624 2.813 1.00 87.31 288 TRP A O 1
ATOM 2232 N N . LYS A 1 289 ? -19.576 -0.265 1.547 1.00 85.62 289 LYS A N 1
ATOM 2233 C CA . LYS A 1 289 ? -18.521 0.703 1.287 1.00 85.62 289 LYS A CA 1
ATOM 2234 C C . LYS A 1 289 ? -18.739 1.953 2.107 1.00 85.62 289 LYS A C 1
ATOM 2236 O O . LYS A 1 289 ? -19.870 2.361 2.352 1.00 85.62 289 LYS A O 1
ATOM 2241 N N . GLU A 1 290 ? -17.632 2.586 2.449 1.00 80.06 290 GLU A N 1
ATOM 2242 C CA . GLU A 1 290 ? -17.622 3.784 3.261 1.00 80.06 290 GLU A CA 1
ATOM 2243 C C . GLU A 1 290 ? -16.666 4.829 2.690 1.00 80.06 290 GLU A C 1
ATOM 2245 O O . GLU A 1 290 ? -15.581 4.500 2.203 1.00 80.06 290 GLU A O 1
ATOM 2250 N N . ASN A 1 291 ? -17.041 6.104 2.790 1.00 75.06 291 ASN A N 1
ATOM 2251 C CA . ASN A 1 291 ? -16.170 7.234 2.482 1.00 75.06 291 ASN A CA 1
ATOM 2252 C C . ASN A 1 291 ? -15.084 7.404 3.552 1.00 75.06 291 ASN A C 1
ATOM 2254 O O . ASN A 1 291 ? -15.111 8.328 4.362 1.00 75.06 291 ASN A O 1
ATOM 2258 N N . ALA A 1 292 ? -14.103 6.510 3.540 1.00 62.31 292 ALA A N 1
ATOM 2259 C CA . ALA A 1 292 ? -13.013 6.557 4.491 1.00 62.31 292 ALA A CA 1
ATOM 2260 C C . ALA A 1 292 ? -12.052 7.720 4.197 1.00 62.31 292 ALA A C 1
ATOM 2262 O O . ALA A 1 292 ? -11.574 7.915 3.071 1.00 62.31 292 ALA A O 1
ATOM 2263 N N . ARG A 1 293 ? -11.718 8.467 5.251 1.00 66.56 293 ARG A N 1
ATOM 2264 C CA . ARG A 1 293 ? -10.632 9.454 5.254 1.00 66.56 293 ARG A CA 1
ATOM 2265 C C . ARG A 1 293 ? -9.367 8.756 5.747 1.00 66.56 293 ARG A C 1
ATOM 2267 O O . ARG A 1 293 ? -9.307 8.316 6.890 1.00 66.56 293 ARG A O 1
ATOM 2274 N N . VAL A 1 294 ? -8.366 8.614 4.880 1.00 57.34 294 VAL A N 1
ATOM 2275 C CA . VAL A 1 294 ? -7.087 7.988 5.247 1.00 57.34 294 VAL A CA 1
ATOM 2276 C C . VAL A 1 294 ? -6.082 9.089 5.575 1.00 57.34 294 VAL A C 1
ATOM 2278 O O . VAL A 1 294 ? -5.620 9.791 4.680 1.00 57.34 294 VAL A O 1
ATOM 2281 N N . GLY A 1 295 ? -5.738 9.215 6.859 1.00 53.38 295 GLY A N 1
ATOM 2282 C CA . GLY A 1 295 ? -4.814 10.229 7.375 1.00 53.38 295 GLY A CA 1
ATOM 2283 C C . GLY A 1 295 ? -5.518 11.530 7.769 1.00 53.38 295 GLY A C 1
ATOM 2284 O O . GLY A 1 295 ? -6.512 11.921 7.167 1.00 53.38 295 GLY A O 1
ATOM 2285 N N . GLY A 1 296 ? -4.999 12.218 8.791 1.00 48.91 296 GLY A N 1
ATOM 2286 C CA . GLY A 1 296 ? -5.585 13.451 9.345 1.00 48.91 296 GLY A CA 1
ATOM 2287 C C . GLY A 1 296 ? -5.720 14.629 8.364 1.00 48.91 296 GLY A C 1
ATOM 2288 O O . GLY A 1 296 ? -6.343 15.629 8.709 1.00 48.91 296 GLY A O 1
ATOM 2289 N N . ASN A 1 297 ? -5.201 14.504 7.136 1.00 43.62 297 ASN A N 1
ATOM 2290 C CA . ASN A 1 297 ? -5.413 15.453 6.046 1.00 43.62 297 ASN A CA 1
ATOM 2291 C C . ASN A 1 297 ? -6.460 14.910 5.058 1.00 43.62 297 ASN A C 1
ATOM 2293 O O . ASN A 1 297 ? -6.350 13.788 4.576 1.00 43.62 297 ASN A O 1
ATOM 2297 N N . GLN A 1 298 ? -7.455 15.748 4.752 1.00 47.62 298 GLN A N 1
ATOM 2298 C CA . GLN A 1 298 ? -8.740 15.511 4.068 1.00 47.62 298 GLN A CA 1
ATOM 2299 C C . GLN A 1 298 ? -8.706 14.937 2.628 1.00 47.62 298 GLN A C 1
ATOM 2301 O O . GLN A 1 298 ? -9.540 15.305 1.800 1.00 47.62 298 GLN A O 1
ATOM 2306 N N . ILE A 1 299 ? -7.800 14.028 2.269 1.00 52.19 299 ILE A N 1
ATOM 2307 C CA . ILE A 1 299 ? -7.916 13.333 0.982 1.00 52.19 299 ILE A CA 1
ATOM 2308 C C . ILE A 1 299 ? -8.990 12.251 1.141 1.00 52.19 299 ILE A C 1
ATOM 2310 O O . ILE A 1 299 ? -8.737 11.171 1.670 1.00 52.19 299 ILE A O 1
ATOM 2314 N N . VAL A 1 300 ? -10.215 12.558 0.706 1.00 52.41 300 VAL A N 1
ATOM 2315 C CA . VAL A 1 300 ? -11.297 11.573 0.574 1.00 52.41 300 VAL A CA 1
ATOM 2316 C C . VAL A 1 300 ? -10.857 10.566 -0.480 1.00 52.41 300 VAL A C 1
ATOM 2318 O O . VAL A 1 300 ? -10.838 10.878 -1.670 1.00 52.41 300 VAL A O 1
ATOM 2321 N N . VAL A 1 301 ? -10.471 9.357 -0.067 1.00 58.50 301 VAL A N 1
ATOM 2322 C CA . VAL A 1 301 ? -9.916 8.367 -1.004 1.00 58.50 301 VAL A CA 1
ATOM 2323 C C . VAL A 1 301 ? -10.991 7.481 -1.641 1.00 58.50 301 VAL A C 1
ATOM 2325 O O . VAL A 1 301 ? -10.712 6.350 -2.046 1.00 58.50 301 VAL A O 1
ATOM 2328 N N . GLY A 1 302 ? -12.201 8.027 -1.771 1.00 72.38 302 GLY A N 1
ATOM 2329 C CA . GLY A 1 302 ? -13.390 7.359 -2.288 1.00 72.38 302 GLY A CA 1
ATOM 2330 C C . GLY A 1 302 ? -14.004 6.359 -1.309 1.00 72.38 302 GLY A C 1
ATOM 2331 O O . GLY A 1 302 ? -13.532 6.177 -0.187 1.00 72.38 302 GLY A O 1
ATOM 2332 N N . GLU A 1 303 ? -15.055 5.699 -1.776 1.00 80.62 303 GLU A N 1
ATOM 2333 C CA . GLU A 1 303 ? -15.735 4.620 -1.069 1.00 80.62 303 GLU A CA 1
ATOM 2334 C C . GLU A 1 303 ? -14.854 3.360 -1.005 1.00 80.62 303 GLU A C 1
ATOM 2336 O O . GLU A 1 303 ? -14.422 2.851 -2.043 1.00 80.62 303 GLU A O 1
ATOM 2341 N N . ASN A 1 304 ? -14.591 2.850 0.201 1.00 84.81 304 ASN A N 1
ATOM 2342 C CA . ASN A 1 304 ? -13.784 1.657 0.452 1.00 84.81 304 ASN A CA 1
ATOM 2343 C C . ASN A 1 304 ? -14.555 0.636 1.299 1.00 84.81 304 ASN A C 1
ATOM 2345 O O . ASN A 1 304 ? -15.223 1.008 2.259 1.00 84.81 304 ASN A O 1
ATOM 2349 N N . THR A 1 305 ? -14.436 -0.651 0.971 1.00 90.62 305 THR A N 1
ATOM 2350 C CA . THR A 1 305 ? -14.849 -1.750 1.862 1.00 90.62 305 THR A CA 1
ATOM 2351 C C . THR A 1 305 ? -13.822 -1.972 2.977 1.00 90.62 305 THR A C 1
ATOM 2353 O O . THR A 1 305 ? -12.674 -1.528 2.868 1.00 90.62 305 THR A O 1
ATOM 2356 N N . ALA A 1 306 ? -14.181 -2.745 4.007 1.00 91.62 306 ALA A N 1
ATOM 2357 C CA . ALA A 1 306 ? -13.242 -3.165 5.052 1.00 91.62 306 ALA A CA 1
ATOM 2358 C C . ALA A 1 306 ? -11.990 -3.864 4.477 1.00 91.62 306 ALA A C 1
ATOM 2360 O O . ALA A 1 306 ? -10.873 -3.580 4.909 1.00 91.62 306 ALA A O 1
ATOM 2361 N N . LEU A 1 307 ? -12.146 -4.701 3.441 1.00 92.31 307 LEU A N 1
ATOM 2362 C CA . LEU A 1 307 ? -11.016 -5.359 2.769 1.00 92.31 307 LEU A CA 1
ATOM 2363 C C . LEU A 1 307 ? -10.131 -4.361 2.015 1.00 92.31 307 LEU A C 1
ATOM 2365 O O . LEU A 1 307 ? -8.906 -4.454 2.070 1.00 92.31 307 LEU A O 1
ATOM 2369 N N . GLN A 1 308 ? -10.727 -3.377 1.338 1.00 89.69 308 GLN A N 1
ATOM 2370 C CA . GLN A 1 308 ? -9.971 -2.324 0.656 1.00 89.69 308 GLN A CA 1
ATOM 2371 C C . GLN A 1 308 ? -9.205 -1.443 1.651 1.00 89.69 308 GLN A C 1
ATOM 2373 O O . GLN A 1 308 ? -8.070 -1.058 1.368 1.00 89.69 308 GLN A O 1
ATOM 2378 N N . LEU A 1 309 ? -9.783 -1.163 2.824 1.00 89.38 309 LEU A N 1
ATOM 2379 C CA . LEU A 1 309 ? -9.095 -0.480 3.920 1.00 89.38 309 LEU A CA 1
ATOM 2380 C C . LEU A 1 309 ? -7.935 -1.311 4.469 1.00 89.38 309 LEU A C 1
ATOM 2382 O O . LEU A 1 309 ? -6.822 -0.798 4.552 1.00 89.38 309 LEU A O 1
ATOM 2386 N N . ALA A 1 310 ? -8.147 -2.598 4.748 1.00 92.38 310 ALA A N 1
ATOM 2387 C CA . ALA A 1 310 ? -7.084 -3.499 5.189 1.00 92.38 310 ALA A CA 1
ATOM 2388 C C . ALA A 1 310 ? -5.933 -3.575 4.162 1.00 92.38 310 ALA A C 1
ATOM 2390 O O . ALA A 1 310 ? -4.762 -3.483 4.535 1.00 92.38 310 ALA A O 1
ATOM 2391 N N . CYS A 1 311 ? -6.253 -3.620 2.860 1.00 91.38 311 CYS A N 1
ATOM 2392 C CA . CYS A 1 311 ? -5.269 -3.545 1.773 1.00 91.38 311 CYS A CA 1
ATOM 2393 C C . CYS A 1 311 ? -4.474 -2.235 1.793 1.00 91.38 311 CYS A C 1
ATOM 2395 O O . CYS A 1 311 ? -3.262 -2.252 1.586 1.00 91.38 311 CYS A O 1
ATOM 2397 N N . ARG A 1 312 ? -5.132 -1.101 2.062 1.00 88.69 312 ARG A N 1
ATOM 2398 C CA . ARG A 1 312 ? -4.455 0.200 2.169 1.00 88.69 312 ARG A CA 1
ATOM 2399 C C . ARG A 1 312 ? -3.523 0.275 3.368 1.00 88.69 312 ARG A C 1
ATOM 2401 O O . ARG A 1 312 ? -2.446 0.858 3.274 1.00 88.69 312 ARG A O 1
ATOM 2408 N N . TYR A 1 313 ? -3.928 -0.335 4.476 1.00 88.38 313 TYR A N 1
ATOM 2409 C CA . TYR A 1 313 ? -3.103 -0.419 5.672 1.00 88.38 313 TYR A CA 1
ATOM 2410 C C . TYR A 1 313 ? -1.977 -1.447 5.565 1.00 88.38 313 TYR A C 1
ATOM 2412 O O . TYR A 1 313 ? -1.029 -1.349 6.340 1.00 88.38 313 TYR A O 1
ATOM 2420 N N . ARG A 1 314 ? -2.017 -2.339 4.562 1.00 90.88 314 ARG A N 1
ATOM 2421 C CA . ARG A 1 314 ? -1.037 -3.415 4.323 1.00 90.88 314 ARG A CA 1
ATOM 2422 C C . ARG A 1 314 ? -0.935 -4.386 5.500 1.00 90.88 314 ARG A C 1
ATOM 2424 O O . ARG A 1 314 ? 0.143 -4.888 5.800 1.00 90.88 314 ARG A O 1
ATOM 2431 N N . ASP A 1 315 ? -2.057 -4.634 6.167 1.00 91.31 315 ASP A N 1
ATOM 2432 C CA . ASP A 1 315 ? -2.112 -5.515 7.330 1.00 91.31 315 ASP A CA 1
ATOM 2433 C C . ASP A 1 315 ? -2.484 -6.943 6.889 1.00 91.31 315 ASP A C 1
ATOM 2435 O O . ASP A 1 315 ? -3.641 -7.185 6.521 1.00 91.31 315 ASP A O 1
ATOM 2439 N N . PRO A 1 316 ? -1.526 -7.889 6.868 1.00 93.44 316 PRO A N 1
ATOM 2440 C CA . PRO A 1 316 ? -1.773 -9.230 6.351 1.00 93.44 316 PRO A CA 1
ATOM 2441 C C . PRO A 1 316 ? -2.777 -10.010 7.203 1.00 93.44 316 PRO A C 1
ATOM 2443 O O . PRO A 1 316 ? -3.525 -10.808 6.649 1.00 93.44 316 PRO A O 1
ATOM 2446 N N . GLU A 1 317 ? -2.853 -9.756 8.511 1.00 94.62 317 GLU A N 1
ATOM 2447 C CA . GLU A 1 317 ? -3.760 -10.466 9.418 1.00 94.62 317 GLU A CA 1
ATOM 2448 C C . GLU A 1 317 ? -5.207 -10.034 9.177 1.00 94.62 317 GLU A C 1
ATOM 2450 O O . GLU A 1 317 ? -6.092 -10.880 9.033 1.00 94.62 317 GLU A O 1
ATOM 2455 N N . MET A 1 318 ? -5.445 -8.722 9.042 1.00 94.69 318 MET A N 1
ATOM 2456 C CA . MET A 1 318 ? -6.771 -8.202 8.691 1.00 94.69 318 MET A CA 1
ATOM 2457 C C . MET A 1 318 ? -7.234 -8.713 7.324 1.00 94.69 318 MET A C 1
ATOM 2459 O O . MET A 1 318 ? -8.379 -9.143 7.172 1.00 94.69 318 MET A O 1
ATOM 2463 N N . ILE A 1 319 ? -6.341 -8.681 6.329 1.00 94.50 319 ILE A N 1
ATOM 2464 C CA . ILE A 1 319 ? -6.629 -9.191 4.984 1.00 94.50 319 ILE A CA 1
ATOM 2465 C C . ILE A 1 319 ? -6.906 -10.691 5.049 1.00 94.50 319 ILE A C 1
ATOM 2467 O O . ILE A 1 319 ? -7.891 -11.134 4.475 1.00 94.50 319 ILE A O 1
ATOM 2471 N N . GLY A 1 320 ? -6.092 -11.463 5.770 1.00 94.12 320 GLY A N 1
ATOM 2472 C CA . GLY A 1 320 ? -6.261 -12.903 5.936 1.00 94.12 320 GLY A CA 1
ATOM 2473 C C . GLY A 1 320 ? -7.635 -13.267 6.488 1.00 94.12 320 GLY A C 1
ATOM 2474 O O . GLY A 1 320 ? -8.342 -14.049 5.860 1.00 94.12 320 GLY A O 1
ATOM 2475 N N . VAL A 1 321 ? -8.051 -12.625 7.585 1.00 94.88 321 VAL A N 1
ATOM 2476 C CA . VAL A 1 321 ? -9.371 -12.849 8.198 1.00 94.88 321 VAL A CA 1
ATOM 2477 C C . VAL A 1 321 ? -10.502 -12.538 7.217 1.00 94.88 321 VAL A C 1
ATOM 2479 O O . VAL A 1 321 ? -11.394 -13.362 7.049 1.00 94.88 321 VAL A O 1
ATOM 2482 N N . LEU A 1 322 ? -10.478 -11.382 6.545 1.00 93.25 322 LEU A N 1
ATOM 2483 C CA . LEU A 1 322 ? -11.543 -11.007 5.605 1.00 93.25 322 LEU A CA 1
ATOM 2484 C C . LEU A 1 322 ? -11.572 -11.909 4.366 1.00 93.25 322 LEU A C 1
ATOM 2486 O O . LEU A 1 322 ? -12.649 -12.300 3.920 1.00 93.25 322 LEU A O 1
ATOM 2490 N N . VAL A 1 323 ? -10.397 -12.270 3.845 1.00 91.00 323 VAL A N 1
ATOM 2491 C CA . VAL A 1 323 ? -10.251 -13.186 2.711 1.00 91.00 323 VAL A CA 1
ATOM 2492 C C . VAL A 1 323 ? -10.830 -14.555 3.038 1.00 91.00 323 VAL A C 1
ATOM 2494 O O . VAL A 1 323 ? -11.549 -15.107 2.213 1.00 91.00 323 VAL A O 1
ATOM 2497 N N . ASP A 1 324 ? -10.531 -15.100 4.219 1.00 90.25 324 ASP A N 1
ATOM 2498 C CA . ASP A 1 324 ? -11.019 -16.421 4.621 1.00 90.25 324 ASP A CA 1
ATOM 2499 C C . ASP A 1 324 ? -12.556 -16.441 4.664 1.00 90.25 324 ASP A C 1
ATOM 2501 O O . ASP A 1 324 ? -13.177 -17.400 4.223 1.00 90.25 324 ASP A O 1
ATOM 2505 N N . ARG A 1 325 ? -13.188 -15.339 5.094 1.00 88.31 325 ARG A N 1
ATOM 2506 C CA . ARG A 1 325 ? -14.657 -15.204 5.108 1.00 88.31 325 ARG A CA 1
ATOM 2507 C C . ARG A 1 325 ? -15.269 -15.016 3.727 1.00 88.31 325 ARG A C 1
ATOM 2509 O O . ARG A 1 325 ? -16.346 -15.537 3.450 1.00 88.31 325 ARG A O 1
ATOM 2516 N N . GLU A 1 326 ? -14.607 -14.263 2.861 1.00 83.44 326 GLU A N 1
ATOM 2517 C CA . GLU A 1 326 ? -15.081 -14.022 1.500 1.00 83.44 326 GLU A CA 1
ATOM 2518 C C . GLU A 1 326 ? -14.892 -15.257 0.604 1.00 83.44 326 GLU A C 1
ATOM 2520 O O . GLU A 1 326 ? -15.742 -15.539 -0.241 1.00 83.44 326 GLU A O 1
ATOM 2525 N N . ALA A 1 327 ? -13.838 -16.045 0.844 1.00 72.50 327 ALA A N 1
ATOM 2526 C CA . ALA A 1 327 ? -13.602 -17.327 0.187 1.00 72.50 327 ALA A CA 1
ATOM 2527 C C . ALA A 1 327 ? -14.758 -18.325 0.414 1.00 72.50 327 ALA A C 1
ATOM 2529 O O . ALA A 1 327 ? -15.128 -19.056 -0.508 1.00 72.50 327 ALA A O 1
ATOM 2530 N N . ASP A 1 328 ? -15.360 -18.305 1.606 1.00 64.31 328 ASP A N 1
ATOM 2531 C CA . ASP A 1 328 ? -16.462 -19.193 1.997 1.00 64.31 328 ASP A CA 1
ATOM 2532 C C . ASP A 1 328 ? -17.837 -18.751 1.442 1.00 64.31 328 ASP A C 1
ATOM 2534 O O . ASP A 1 328 ? -18.754 -19.562 1.328 1.00 64.31 328 ASP A O 1
ATOM 2538 N N . SER A 1 329 ? -17.995 -17.477 1.057 1.00 66.12 329 SER A N 1
ATOM 2539 C CA . SER A 1 329 ? -19.280 -16.841 0.684 1.00 66.12 329 SER A CA 1
ATOM 2540 C C . SER A 1 329 ? -19.593 -16.857 -0.833 1.00 66.12 329 SER A C 1
ATOM 2542 O O . SER A 1 329 ? -20.572 -16.273 -1.310 1.00 66.12 329 SER A O 1
ATOM 2544 N N . LEU A 1 330 ? -18.750 -17.508 -1.639 1.00 54.06 330 LEU A N 1
ATOM 2545 C CA . LEU A 1 330 ? -18.699 -17.362 -3.102 1.00 54.06 330 LEU A CA 1
ATOM 2546 C C . LEU A 1 330 ? -19.822 -18.088 -3.876 1.00 54.06 330 LEU A C 1
ATOM 2548 O O . LEU A 1 330 ? -19.580 -19.054 -4.598 1.00 54.06 330 LEU A O 1
ATOM 2552 N N . GLU A 1 331 ? -21.034 -17.528 -3.830 1.00 51.19 331 GLU A N 1
ATOM 2553 C CA . GLU A 1 331 ? -22.055 -17.673 -4.889 1.00 51.19 331 GLU A CA 1
ATOM 2554 C C . GLU A 1 331 ? -22.320 -16.367 -5.665 1.00 51.19 331 GLU A C 1
ATOM 2556 O O . GLU A 1 331 ? -22.923 -16.393 -6.738 1.00 51.19 331 GLU A O 1
ATOM 2561 N N . ARG A 1 332 ? -21.843 -15.207 -5.193 1.00 51.31 332 ARG A N 1
ATOM 2562 C CA . ARG A 1 332 ? -22.102 -13.915 -5.852 1.00 51.31 332 ARG A CA 1
ATOM 2563 C C . ARG A 1 332 ? -20.894 -13.416 -6.632 1.00 51.31 332 ARG A C 1
ATOM 2565 O O . ARG A 1 332 ? -20.040 -12.695 -6.129 1.00 51.31 332 ARG A O 1
ATOM 2572 N N . GLY A 1 333 ? -20.846 -13.805 -7.900 1.00 45.75 333 GLY A N 1
ATOM 2573 C CA . GLY A 1 333 ? -19.943 -13.213 -8.874 1.00 45.75 333 GLY A CA 1
ATOM 2574 C C . GLY A 1 333 ? -20.410 -11.816 -9.262 1.00 45.75 333 GLY A C 1
ATOM 2575 O O . GLY A 1 333 ? -21.191 -11.701 -10.191 1.00 45.75 333 GLY A O 1
ATOM 2576 N N . GLU A 1 334 ? -19.928 -10.772 -8.587 1.00 43.69 334 GLU A N 1
ATOM 2577 C CA . GLU A 1 334 ? -19.847 -9.425 -9.166 1.00 43.69 334 GLU A CA 1
ATOM 2578 C C . GLU A 1 334 ? -18.975 -8.478 -8.314 1.00 43.69 334 GLU A C 1
ATOM 2580 O O . GLU A 1 334 ? -19.379 -8.000 -7.260 1.00 43.69 334 GLU A O 1
ATOM 2585 N N . GLY A 1 335 ? -17.788 -8.135 -8.835 1.00 51.06 335 GLY A N 1
ATOM 2586 C CA . GLY A 1 335 ? -17.187 -6.812 -8.622 1.00 51.06 335 GLY A CA 1
ATOM 2587 C C . GLY A 1 335 ? -15.937 -6.697 -7.732 1.00 51.06 335 GLY A C 1
ATOM 2588 O O . GLY A 1 335 ? -15.928 -7.030 -6.560 1.00 51.06 335 GLY A O 1
ATOM 2589 N N . CYS A 1 336 ? -14.919 -6.019 -8.281 1.00 52.44 336 CYS A N 1
ATOM 2590 C CA . CYS A 1 336 ? -13.834 -5.298 -7.583 1.00 52.44 336 CYS A CA 1
ATOM 2591 C C . CYS A 1 336 ? -12.529 -6.022 -7.174 1.00 52.44 336 CYS A C 1
ATOM 2593 O O . CYS A 1 336 ? -11.625 -5.353 -6.672 1.00 52.44 336 CYS A O 1
ATOM 2595 N N . GLY A 1 337 ? -12.331 -7.309 -7.481 1.00 59.41 337 GLY A N 1
ATOM 2596 C CA . GLY A 1 337 ? -11.082 -8.020 -7.132 1.00 59.41 337 GLY A CA 1
ATOM 2597 C C . GLY A 1 337 ? -9.810 -7.543 -7.861 1.00 59.41 337 GLY A C 1
ATOM 2598 O O . GLY A 1 337 ? -8.706 -7.639 -7.329 1.00 59.41 337 GLY A O 1
ATOM 2599 N N . SER A 1 338 ? -9.927 -6.968 -9.065 1.00 64.69 338 SER A N 1
ATOM 2600 C CA . SER A 1 338 ? -8.754 -6.609 -9.886 1.00 64.69 338 SER A CA 1
ATOM 2601 C C . SER A 1 338 ? -7.951 -5.411 -9.362 1.00 64.69 338 SER A C 1
ATOM 2603 O O . SER A 1 338 ? -6.837 -5.180 -9.822 1.00 64.69 338 SER A O 1
ATOM 2605 N N . GLY A 1 339 ? -8.522 -4.613 -8.452 1.00 82.06 339 GLY A N 1
ATOM 2606 C CA . GLY A 1 339 ? -7.882 -3.416 -7.896 1.00 82.06 339 GLY A CA 1
ATOM 2607 C C . GLY A 1 339 ? -7.106 -3.657 -6.598 1.00 82.06 339 GLY A C 1
ATOM 2608 O O . GLY A 1 339 ? -6.243 -2.851 -6.260 1.00 82.06 339 GLY A O 1
ATOM 2609 N N . LEU A 1 340 ? -7.383 -4.750 -5.879 1.00 89.12 340 LEU A N 1
ATOM 2610 C CA . LEU A 1 340 ? -6.837 -4.986 -4.536 1.00 89.12 340 LEU A CA 1
ATOM 2611 C C . LEU A 1 340 ? -5.303 -5.102 -4.511 1.00 89.12 340 LEU A C 1
ATOM 2613 O O . LEU A 1 340 ? -4.692 -4.414 -3.690 1.00 89.12 340 LEU A O 1
ATOM 2617 N N . PRO A 1 341 ? -4.643 -5.842 -5.433 1.00 91.69 341 PRO A N 1
ATOM 2618 C CA . PRO A 1 341 ? -3.180 -5.891 -5.457 1.00 91.69 341 PRO A CA 1
ATOM 2619 C C . PRO A 1 341 ? -2.544 -4.509 -5.665 1.00 91.69 341 PRO A C 1
ATOM 2621 O O . PRO A 1 341 ? -1.510 -4.199 -5.079 1.00 91.69 341 PRO A O 1
ATOM 2624 N N . PHE A 1 342 ? -3.188 -3.643 -6.456 1.00 89.56 342 PHE A N 1
ATOM 2625 C CA . PHE A 1 342 ? -2.720 -2.273 -6.661 1.00 89.56 342 PHE A CA 1
ATOM 2626 C C . PHE A 1 342 ? -2.863 -1.423 -5.398 1.00 89.56 342 PHE A C 1
ATOM 2628 O O . PHE A 1 342 ? -1.955 -0.655 -5.100 1.00 89.56 342 PHE A O 1
ATOM 2635 N N . LEU A 1 343 ? -3.949 -1.578 -4.632 1.00 88.75 343 LEU A N 1
ATOM 2636 C CA . LEU A 1 343 ? -4.116 -0.864 -3.362 1.00 88.75 343 LEU A CA 1
ATOM 2637 C C . LEU A 1 343 ? -2.999 -1.213 -2.372 1.00 88.75 343 LEU A C 1
ATOM 2639 O O . LEU A 1 343 ? -2.430 -0.302 -1.773 1.00 88.75 343 LEU A O 1
ATOM 2643 N N . VAL A 1 344 ? -2.635 -2.493 -2.250 1.00 91.19 344 VAL A N 1
ATOM 2644 C CA . VAL A 1 344 ? -1.529 -2.927 -1.377 1.00 91.19 344 VAL A CA 1
ATOM 2645 C C . VAL A 1 344 ? -0.211 -2.269 -1.801 1.00 91.19 344 VAL A C 1
ATOM 2647 O O . VAL A 1 344 ? 0.476 -1.645 -0.987 1.00 91.19 344 VAL A O 1
ATOM 2650 N N . LEU A 1 345 ? 0.113 -2.328 -3.096 1.00 90.06 345 LEU A N 1
ATOM 2651 C CA . LEU A 1 345 ? 1.381 -1.823 -3.629 1.00 90.06 345 LEU A CA 1
ATOM 2652 C C . LEU A 1 345 ? 1.483 -0.286 -3.598 1.00 90.06 345 LEU A C 1
ATOM 2654 O O . LEU A 1 345 ? 2.546 0.245 -3.285 1.00 90.06 345 LEU A O 1
ATOM 2658 N N . GLN A 1 346 ? 0.394 0.442 -3.865 1.00 86.88 346 GLN A N 1
ATOM 2659 C CA . GLN A 1 346 ? 0.407 1.910 -4.008 1.00 86.88 346 GLN A CA 1
ATOM 2660 C C . GLN A 1 346 ? 0.267 2.686 -2.694 1.00 86.88 346 GLN A C 1
ATOM 2662 O O . GLN A 1 346 ? 0.523 3.892 -2.667 1.00 86.88 346 GLN A O 1
ATOM 2667 N N . SER A 1 347 ? -0.168 2.043 -1.613 1.00 78.94 347 SER A N 1
ATOM 2668 C CA . SER A 1 347 ? -0.508 2.765 -0.384 1.00 78.94 347 SER A CA 1
ATOM 2669 C C . SER A 1 347 ? 0.717 3.377 0.297 1.00 78.94 347 SER A C 1
ATOM 2671 O O . SER A 1 347 ? 1.692 2.700 0.588 1.00 78.94 347 SER A O 1
ATOM 2673 N N . ARG A 1 348 ? 0.690 4.683 0.570 1.00 66.12 348 ARG A N 1
ATOM 2674 C CA . ARG A 1 348 ? 1.772 5.368 1.292 1.00 66.12 348 ARG A CA 1
ATOM 2675 C C . ARG A 1 348 ? 1.506 5.312 2.796 1.00 66.12 348 ARG A C 1
ATOM 2677 O O . ARG A 1 348 ? 0.693 6.079 3.298 1.00 66.12 348 ARG A O 1
ATOM 2684 N N . GLN A 1 349 ? 2.195 4.417 3.499 1.00 61.06 349 GLN A N 1
ATOM 2685 C CA . GLN A 1 349 ? 2.317 4.462 4.960 1.00 61.06 349 GLN A CA 1
ATOM 2686 C C . GLN A 1 349 ? 3.443 5.464 5.314 1.00 61.06 349 GLN A C 1
ATOM 2688 O O . GLN A 1 349 ? 4.539 5.315 4.773 1.00 61.06 349 GLN A O 1
ATOM 2693 N N . PRO A 1 350 ? 3.213 6.493 6.155 1.00 47.94 350 PRO A N 1
ATOM 2694 C CA . PRO A 1 350 ? 4.177 7.582 6.369 1.00 47.94 350 PRO A CA 1
ATOM 2695 C C . PRO A 1 350 ? 5.479 7.224 7.112 1.00 47.94 350 PRO A C 1
ATOM 2697 O O . PRO A 1 350 ? 6.350 8.083 7.193 1.00 47.94 350 PRO A O 1
ATOM 2700 N N . SER A 1 351 ? 5.625 6.025 7.687 1.00 52.34 351 SER A N 1
ATOM 2701 C CA . SER A 1 351 ? 6.606 5.808 8.770 1.00 52.34 351 SER A CA 1
ATOM 2702 C C . SER A 1 351 ? 7.364 4.473 8.763 1.00 52.34 351 SER A C 1
ATOM 2704 O O . SER A 1 351 ? 8.009 4.150 9.755 1.00 52.34 351 SER A O 1
ATOM 2706 N N . THR A 1 352 ? 7.320 3.678 7.690 1.00 56.78 352 THR A N 1
ATOM 2707 C CA . THR A 1 352 ? 7.996 2.363 7.655 1.00 56.78 352 THR A CA 1
ATOM 2708 C C . THR A 1 352 ? 9.199 2.349 6.716 1.00 56.78 352 THR A C 1
ATOM 2710 O O . THR A 1 352 ? 9.173 2.946 5.642 1.00 56.78 352 THR A O 1
ATOM 2713 N N . SER A 1 353 ? 10.265 1.643 7.113 1.00 62.22 353 SER A N 1
ATOM 2714 C CA . SER A 1 353 ? 11.415 1.383 6.240 1.00 62.22 353 SER A CA 1
ATOM 2715 C C . SER A 1 353 ? 10.987 0.592 4.994 1.00 62.22 353 SER A C 1
ATOM 2717 O O . SER A 1 353 ? 10.076 -0.242 5.054 1.00 62.22 353 SER A O 1
ATOM 2719 N N . GLU A 1 354 ? 11.646 0.826 3.853 1.00 62.28 354 GLU A N 1
ATOM 2720 C CA . GLU A 1 354 ? 11.282 0.201 2.566 1.00 62.28 354 GLU A CA 1
ATOM 2721 C C . GLU A 1 354 ? 11.302 -1.343 2.622 1.00 62.28 354 GLU A C 1
ATOM 2723 O O . GLU A 1 354 ? 10.442 -2.000 2.036 1.00 62.28 354 GLU A O 1
ATOM 2728 N N . VAL A 1 355 ? 12.220 -1.933 3.397 1.00 63.47 355 VAL A N 1
ATOM 2729 C CA . VAL A 1 355 ? 12.359 -3.397 3.561 1.00 63.47 355 VAL A CA 1
ATOM 2730 C C . VAL A 1 355 ? 11.196 -4.007 4.355 1.00 63.47 355 VAL A C 1
ATOM 2732 O O . VAL A 1 355 ? 10.705 -5.098 4.037 1.00 63.47 355 VAL A O 1
ATOM 2735 N N . SER A 1 356 ? 10.727 -3.301 5.388 1.00 75.75 356 SER A N 1
ATOM 2736 C CA . SER A 1 356 ? 9.558 -3.721 6.164 1.00 75.75 356 SER A CA 1
ATOM 2737 C C . SER A 1 356 ? 8.288 -3.616 5.317 1.00 75.75 356 SER A C 1
ATOM 2739 O O . SER A 1 356 ? 7.479 -4.545 5.312 1.00 75.75 356 SER A O 1
ATOM 2741 N N . CYS A 1 357 ? 8.152 -2.550 4.516 1.00 83.94 357 CYS A N 1
ATOM 2742 C CA . CYS A 1 357 ? 7.031 -2.377 3.588 1.00 83.94 357 CYS A CA 1
ATOM 2743 C C . CYS A 1 357 ? 6.865 -3.564 2.634 1.00 83.94 357 CYS A C 1
ATOM 2745 O O . CYS A 1 357 ? 5.759 -4.078 2.492 1.00 83.94 357 CYS A O 1
ATOM 2747 N N . ASP A 1 358 ? 7.949 -4.001 1.989 1.00 90.50 358 ASP A N 1
ATOM 2748 C CA . ASP A 1 358 ? 7.903 -5.091 1.009 1.00 90.50 358 ASP A CA 1
ATOM 2749 C C . ASP A 1 358 ? 7.468 -6.423 1.640 1.00 90.50 358 ASP A C 1
ATOM 2751 O O . ASP A 1 358 ? 6.657 -7.156 1.079 1.00 90.50 358 ASP A O 1
ATOM 2755 N N . SER A 1 359 ? 7.932 -6.709 2.860 1.00 89.94 359 SER A N 1
ATOM 2756 C CA . SER A 1 359 ? 7.553 -7.931 3.582 1.00 89.94 359 SER A CA 1
ATOM 2757 C C . SER A 1 359 ? 6.053 -7.965 3.909 1.00 89.94 359 SER A C 1
ATOM 2759 O O . SER A 1 359 ? 5.399 -8.985 3.687 1.00 89.94 359 SER A O 1
ATOM 2761 N N . HIS A 1 360 ? 5.493 -6.843 4.374 1.00 89.38 360 HIS A N 1
ATOM 2762 C CA . HIS A 1 360 ? 4.057 -6.718 4.652 1.00 89.38 360 HIS A CA 1
ATOM 2763 C C . HIS A 1 360 ? 3.217 -6.788 3.369 1.00 89.38 360 HIS A C 1
ATOM 2765 O O . HIS A 1 360 ? 2.205 -7.486 3.335 1.00 89.38 360 HIS A O 1
ATOM 2771 N N . CYS A 1 361 ? 3.657 -6.123 2.294 1.00 92.06 361 CYS A N 1
ATOM 2772 C CA . CYS A 1 361 ? 3.017 -6.214 0.981 1.00 92.06 361 CYS A CA 1
ATOM 2773 C C . CYS A 1 361 ? 3.001 -7.656 0.458 1.00 92.06 361 CYS A C 1
ATOM 2775 O O . CYS A 1 361 ? 1.953 -8.125 0.021 1.00 92.06 361 CYS A O 1
ATOM 2777 N N . GLY A 1 362 ? 4.122 -8.378 0.542 1.00 92.69 362 GLY A N 1
ATOM 2778 C CA . GLY A 1 362 ? 4.207 -9.784 0.150 1.00 92.69 362 GLY A CA 1
ATOM 2779 C C . GLY A 1 362 ? 3.231 -10.666 0.933 1.00 92.69 362 GLY A C 1
ATOM 2780 O O . GLY A 1 362 ? 2.459 -11.409 0.330 1.00 92.69 362 GLY A O 1
ATOM 2781 N N . ALA A 1 363 ? 3.185 -10.535 2.262 1.00 93.62 363 ALA A N 1
ATOM 2782 C CA . ALA A 1 363 ? 2.243 -11.288 3.094 1.00 93.62 363 ALA A CA 1
ATOM 2783 C C . ALA A 1 363 ? 0.774 -10.970 2.744 1.00 93.62 363 ALA A C 1
ATOM 2785 O O . ALA A 1 363 ? -0.039 -11.877 2.559 1.00 93.62 363 ALA A O 1
ATOM 2786 N N . ALA A 1 364 ? 0.443 -9.689 2.563 1.00 93.50 364 ALA A N 1
ATOM 2787 C CA . ALA A 1 364 ? -0.883 -9.245 2.140 1.00 93.50 364 ALA A CA 1
ATOM 2788 C C . ALA A 1 364 ? -1.284 -9.820 0.767 1.00 93.50 364 ALA A C 1
ATOM 2790 O O . ALA A 1 364 ? -2.396 -10.322 0.599 1.00 93.50 364 ALA A O 1
ATOM 2791 N N . LEU A 1 365 ? -0.374 -9.786 -0.212 1.00 94.25 365 LEU A N 1
ATOM 2792 C CA . LEU A 1 365 ? -0.596 -10.330 -1.554 1.00 94.25 365 LEU A CA 1
ATOM 2793 C C . LEU A 1 365 ? -0.784 -11.852 -1.539 1.00 94.25 365 LEU A C 1
ATOM 2795 O O . LEU A 1 365 ? -1.606 -12.357 -2.302 1.00 94.25 365 LEU A O 1
ATOM 2799 N N . SER A 1 366 ? -0.086 -12.564 -0.650 1.00 94.19 366 SER A N 1
ATOM 2800 C CA . SER A 1 366 ? -0.249 -14.011 -0.459 1.00 94.19 366 SER A CA 1
ATOM 2801 C C . SER A 1 366 ? -1.665 -14.359 0.006 1.00 94.19 366 SER A C 1
ATOM 2803 O O . SER A 1 366 ? -2.305 -15.255 -0.545 1.00 94.19 366 SER A O 1
ATOM 2805 N N . HIS A 1 367 ? -2.219 -13.591 0.953 1.00 92.88 367 HIS A N 1
ATOM 2806 C CA . HIS A 1 367 ? -3.613 -13.772 1.351 1.00 92.88 367 HIS A CA 1
ATOM 2807 C C . HIS A 1 367 ? -4.569 -13.475 0.197 1.00 92.88 367 HIS A C 1
ATOM 2809 O O . HIS A 1 367 ? -5.424 -14.309 -0.091 1.00 92.88 367 HIS A O 1
ATOM 2815 N N . LEU A 1 368 ? -4.399 -12.338 -0.487 1.00 91.19 368 LEU A N 1
ATOM 2816 C CA . LEU A 1 368 ? -5.253 -11.941 -1.608 1.00 91.19 368 LEU A CA 1
ATOM 2817 C C . LEU A 1 368 ? -5.274 -12.989 -2.727 1.00 91.19 368 LEU A C 1
ATOM 2819 O O . LEU A 1 368 ? -6.339 -13.279 -3.261 1.00 91.19 368 LEU A O 1
ATOM 2823 N N . ALA A 1 369 ? -4.142 -13.610 -3.055 1.00 89.00 369 ALA A N 1
ATOM 2824 C CA . ALA A 1 369 ? -4.068 -14.614 -4.114 1.00 89.00 369 ALA A CA 1
ATOM 2825 C C . ALA A 1 369 ? -5.003 -15.827 -3.914 1.00 89.00 369 ALA A C 1
ATOM 2827 O O . ALA A 1 369 ? -5.347 -16.496 -4.886 1.00 89.00 369 ALA A O 1
ATOM 2828 N N . ARG A 1 370 ? -5.461 -16.089 -2.681 1.00 87.69 370 ARG A N 1
ATOM 2829 C CA . ARG A 1 370 ? -6.423 -17.161 -2.369 1.00 87.69 370 ARG A CA 1
ATOM 2830 C C . ARG A 1 370 ? -7.869 -16.813 -2.748 1.00 87.69 370 ARG A C 1
ATOM 2832 O O . ARG A 1 370 ? -8.698 -17.716 -2.849 1.00 87.69 370 ARG A O 1
ATOM 2839 N N . LEU A 1 371 ? -8.189 -15.535 -2.971 1.00 84.81 371 LEU A N 1
ATOM 2840 C CA . LEU A 1 371 ? -9.527 -15.103 -3.378 1.00 84.81 371 LEU A CA 1
ATOM 2841 C C . LEU A 1 371 ? -9.814 -15.450 -4.842 1.00 84.81 371 LEU A C 1
ATOM 2843 O O . LEU A 1 371 ? -9.062 -15.096 -5.755 1.00 84.81 371 LEU A O 1
ATOM 2847 N N . ARG A 1 372 ? -10.974 -16.069 -5.095 1.00 76.56 372 ARG A N 1
ATOM 2848 C CA . ARG A 1 372 ? -11.465 -16.269 -6.465 1.00 76.56 372 ARG A CA 1
ATOM 2849 C C . ARG A 1 372 ? -11.785 -14.916 -7.108 1.00 76.56 372 ARG A C 1
ATOM 2851 O O . ARG A 1 372 ? -12.432 -14.069 -6.507 1.00 76.56 372 ARG A O 1
ATOM 2858 N N . GLY A 1 373 ? -11.360 -14.726 -8.358 1.00 74.44 373 GLY A N 1
ATOM 2859 C CA . GLY A 1 373 ? -11.625 -13.500 -9.123 1.00 74.44 373 GLY A CA 1
ATOM 2860 C C . GLY A 1 373 ? -10.558 -12.407 -8.994 1.00 74.44 373 GLY A C 1
ATOM 2861 O O . GLY A 1 373 ? -10.688 -11.358 -9.630 1.00 74.44 373 GLY A O 1
ATOM 2862 N N . ILE A 1 374 ? -9.474 -12.636 -8.240 1.00 83.69 374 ILE A N 1
ATOM 2863 C CA . ILE A 1 374 ? -8.308 -11.750 -8.303 1.00 83.69 374 ILE A CA 1
ATOM 2864 C C . ILE A 1 374 ? -7.522 -12.016 -9.583 1.00 83.69 374 ILE A C 1
ATOM 2866 O O . ILE A 1 374 ? -6.971 -13.087 -9.820 1.00 83.69 374 ILE A O 1
ATOM 2870 N N . HIS A 1 375 ? -7.441 -10.982 -10.414 1.00 84.12 375 HIS A N 1
ATOM 2871 C CA . HIS A 1 375 ? -6.659 -10.995 -11.639 1.00 84.12 375 HIS A CA 1
ATOM 2872 C C . HIS A 1 375 ? -5.289 -10.360 -11.391 1.00 84.12 375 HIS A C 1
ATOM 2874 O O . HIS A 1 375 ? -5.116 -9.156 -11.574 1.00 84.12 375 HIS A O 1
ATOM 2880 N N . LEU A 1 376 ? -4.293 -11.177 -11.033 1.00 87.81 376 LEU A N 1
ATOM 2881 C CA . LEU A 1 376 ? -2.902 -10.731 -10.829 1.00 87.81 376 LEU A CA 1
ATOM 2882 C C . LEU A 1 376 ? -2.234 -10.179 -12.100 1.00 87.81 376 LEU A C 1
ATOM 2884 O O . LEU A 1 376 ? -1.199 -9.529 -12.020 1.00 87.81 376 LEU A O 1
ATOM 2888 N N . ASN A 1 377 ? -2.839 -10.410 -13.266 1.00 88.44 377 ASN A N 1
ATOM 2889 C CA . ASN A 1 377 ? -2.392 -9.902 -14.564 1.00 88.44 377 ASN A CA 1
ATOM 2890 C C . ASN A 1 377 ? -3.273 -8.752 -15.083 1.00 88.44 377 ASN A C 1
ATOM 2892 O O . ASN A 1 377 ? -3.144 -8.338 -16.235 1.00 88.44 377 ASN A O 1
ATOM 2896 N N . ALA A 1 378 ? -4.188 -8.233 -14.255 1.00 86.25 378 ALA A N 1
ATOM 2897 C CA . ALA A 1 378 ? -4.955 -7.047 -14.605 1.00 86.25 378 ALA A CA 1
ATOM 2898 C C . ALA A 1 378 ? -4.020 -5.847 -14.771 1.00 86.25 378 ALA A C 1
ATOM 2900 O O . ALA A 1 378 ? -3.060 -5.683 -14.026 1.00 86.25 378 ALA A O 1
ATOM 2901 N N . THR A 1 379 ? -4.317 -4.987 -15.739 1.00 84.38 379 THR A N 1
ATOM 2902 C CA . THR A 1 379 ? -3.557 -3.758 -15.969 1.00 84.38 379 THR A CA 1
ATOM 2903 C C . THR A 1 379 ? -4.291 -2.565 -15.366 1.00 84.38 379 THR A C 1
ATOM 2905 O O . THR A 1 379 ? -5.462 -2.345 -15.690 1.00 84.38 379 THR A O 1
ATOM 2908 N N . SER A 1 380 ? -3.605 -1.760 -14.560 1.00 79.00 380 SER A N 1
ATOM 2909 C CA . SER A 1 380 ? -4.093 -0.458 -14.102 1.00 79.00 380 SER A CA 1
ATOM 2910 C C . SER A 1 380 ? -3.518 0.656 -14.976 1.00 79.00 380 SER A C 1
ATOM 2912 O O . SER A 1 380 ? -2.340 0.622 -15.329 1.00 79.00 380 SER A O 1
ATOM 2914 N N . THR A 1 381 ? -4.351 1.627 -15.356 1.00 66.56 381 THR A N 1
ATOM 2915 C CA . THR A 1 381 ? -3.919 2.873 -16.010 1.00 66.56 381 THR A CA 1
ATOM 2916 C C . THR A 1 381 ? -3.622 3.916 -14.945 1.00 66.56 381 THR A C 1
ATOM 2918 O O . THR A 1 381 ? -4.507 4.229 -14.145 1.00 66.56 381 THR A O 1
ATOM 2921 N N . ASP A 1 382 ? -2.420 4.489 -14.964 1.00 59.12 382 ASP A N 1
ATOM 2922 C CA . ASP A 1 382 ? -2.124 5.659 -14.141 1.00 59.12 382 ASP A CA 1
ATOM 2923 C C . ASP A 1 382 ? -3.034 6.836 -14.542 1.00 59.12 382 ASP A C 1
ATOM 2925 O O . ASP A 1 382 ? -3.053 7.263 -15.700 1.00 59.12 382 ASP A O 1
ATOM 2929 N N . ARG A 1 383 ? -3.797 7.353 -13.570 1.00 54.28 383 ARG A N 1
ATOM 2930 C CA . ARG A 1 383 ? -4.743 8.463 -13.756 1.00 54.28 383 ARG A CA 1
ATOM 2931 C C . ARG A 1 383 ? -4.049 9.794 -14.059 1.00 54.28 383 ARG A C 1
ATOM 2933 O O . ARG A 1 383 ? -4.695 10.669 -14.622 1.00 54.28 383 ARG A O 1
ATOM 2940 N N . HIS A 1 384 ? -2.775 9.954 -13.695 1.00 46.94 384 HIS A N 1
ATOM 2941 C CA . HIS A 1 384 ? -2.064 11.230 -13.830 1.00 46.94 384 HIS A CA 1
ATOM 2942 C C . HIS A 1 384 ? -1.375 11.371 -15.183 1.00 46.94 384 HIS A C 1
ATOM 2944 O O . HIS A 1 384 ? -1.391 12.446 -15.776 1.00 46.94 384 HIS A O 1
ATOM 2950 N N . THR A 1 385 ? -0.780 10.290 -15.689 1.00 51.91 385 THR A N 1
ATOM 2951 C CA . THR A 1 385 ? -0.007 10.332 -16.937 1.00 51.91 385 THR A CA 1
ATOM 2952 C C . THR A 1 385 ? -0.755 9.750 -18.130 1.00 51.91 385 THR A C 1
ATOM 2954 O O . THR A 1 385 ? -0.356 10.013 -19.262 1.00 51.91 385 THR A O 1
ATOM 2957 N N . ASN A 1 386 ? -1.825 8.970 -17.906 1.00 54.06 386 ASN A N 1
ATOM 2958 C CA . ASN A 1 386 ? -2.627 8.279 -18.927 1.00 54.06 386 ASN A CA 1
ATOM 2959 C C . ASN A 1 386 ? -1.794 7.438 -19.929 1.00 54.06 386 ASN A C 1
ATOM 2961 O O . ASN A 1 386 ? -2.295 7.046 -20.982 1.00 54.06 386 ASN A O 1
ATOM 2965 N N . ARG A 1 387 ? -0.512 7.184 -19.620 1.00 53.97 387 ARG A N 1
ATOM 2966 C CA . ARG A 1 387 ? 0.506 6.698 -20.568 1.00 53.97 387 ARG A CA 1
ATOM 2967 C C . ARG A 1 387 ? 1.095 5.349 -20.179 1.00 53.97 387 ARG A C 1
ATOM 2969 O O . ARG A 1 387 ? 1.380 4.556 -21.070 1.00 53.97 387 ARG A O 1
ATOM 2976 N N . THR A 1 388 ? 1.249 5.051 -18.889 1.00 63.00 388 THR A N 1
ATOM 2977 C CA . THR A 1 388 ? 1.807 3.769 -18.440 1.00 63.00 388 THR A CA 1
ATOM 2978 C C . THR A 1 388 ? 0.719 2.870 -17.869 1.00 63.00 388 THR A C 1
ATOM 2980 O O . THR A 1 388 ? -0.109 3.274 -17.048 1.00 63.00 388 THR A O 1
ATOM 2983 N N . THR A 1 389 ? 0.696 1.625 -18.348 1.00 78.69 389 THR A N 1
ATOM 2984 C CA . THR A 1 389 ? -0.139 0.576 -17.764 1.00 78.69 389 THR A CA 1
ATOM 2985 C C . THR A 1 389 ? 0.746 -0.385 -16.994 1.00 78.69 389 THR A C 1
ATOM 2987 O O . THR A 1 389 ? 1.735 -0.878 -17.531 1.00 78.69 389 THR A O 1
ATOM 2990 N N . HIS A 1 390 ? 0.417 -0.628 -15.731 1.00 86.38 390 HIS A N 1
ATOM 2991 C CA . HIS A 1 390 ? 1.155 -1.562 -14.886 1.00 86.38 390 HIS A CA 1
ATOM 2992 C C . HIS A 1 390 ? 0.288 -2.778 -14.579 1.00 86.38 390 HIS A C 1
ATOM 2994 O O . HIS A 1 390 ? -0.895 -2.633 -14.274 1.00 86.38 390 HIS A O 1
ATOM 3000 N N . THR A 1 391 ? 0.878 -3.970 -14.626 1.00 91.88 391 THR A N 1
ATOM 3001 C CA . THR A 1 391 ? 0.416 -5.112 -13.825 1.00 91.88 391 THR A CA 1
ATOM 3002 C C . THR A 1 391 ? 0.890 -4.945 -12.377 1.00 91.88 391 THR A C 1
ATOM 3004 O O . THR A 1 391 ? 1.872 -4.226 -12.156 1.00 91.88 391 THR A O 1
ATOM 3007 N N . PRO A 1 392 ? 0.268 -5.619 -11.392 1.00 93.12 392 PRO A N 1
ATOM 3008 C CA . PRO A 1 392 ? 0.777 -5.684 -10.024 1.00 93.12 392 PRO A CA 1
ATOM 3009 C C . PRO A 1 392 ? 2.269 -6.035 -9.968 1.00 93.12 392 PRO A C 1
ATOM 3011 O O . PRO A 1 392 ? 3.024 -5.356 -9.281 1.00 93.12 392 PRO A O 1
ATOM 3014 N N . LEU A 1 393 ? 2.719 -7.011 -10.768 1.00 95.25 393 LEU A N 1
ATOM 3015 C CA . LEU A 1 393 ? 4.130 -7.403 -10.813 1.00 95.25 393 LEU A CA 1
ATOM 3016 C C . LEU A 1 393 ? 5.025 -6.274 -11.334 1.00 95.25 393 LEU A C 1
ATOM 3018 O O . LEU A 1 393 ? 5.990 -5.907 -10.674 1.00 95.25 393 LEU A O 1
ATOM 3022 N N . SER A 1 394 ? 4.680 -5.657 -12.470 1.00 92.62 394 SER A N 1
ATOM 3023 C CA . SER A 1 394 ? 5.474 -4.539 -13.001 1.00 92.62 394 SER A CA 1
ATOM 3024 C C . SER A 1 394 ? 5.512 -3.338 -12.046 1.00 92.62 394 SER A C 1
ATOM 3026 O O . SER A 1 394 ? 6.512 -2.628 -11.994 1.00 92.62 394 SER A O 1
ATOM 3028 N N . LEU A 1 395 ? 4.444 -3.120 -11.268 1.00 91.88 395 LEU A N 1
ATOM 3029 C CA . LEU A 1 395 ? 4.386 -2.060 -10.267 1.00 91.88 395 LEU A CA 1
ATOM 3030 C C . LEU A 1 395 ? 5.291 -2.379 -9.070 1.00 91.88 395 LEU A C 1
ATOM 3032 O O . LEU A 1 395 ? 6.058 -1.510 -8.659 1.00 91.88 395 LEU A O 1
ATOM 3036 N N . ALA A 1 396 ? 5.261 -3.614 -8.561 1.00 93.88 396 ALA A N 1
ATOM 3037 C CA . ALA A 1 396 ? 6.173 -4.075 -7.513 1.00 93.88 396 ALA A CA 1
ATOM 3038 C C . ALA A 1 396 ? 7.642 -3.921 -7.948 1.00 93.88 396 ALA A C 1
ATOM 3040 O O . ALA A 1 396 ? 8.447 -3.340 -7.216 1.00 93.88 396 ALA A O 1
ATOM 3041 N N . CYS A 1 397 ? 7.974 -4.318 -9.183 1.00 94.06 397 CYS A N 1
ATOM 3042 C CA . CYS A 1 397 ? 9.307 -4.118 -9.757 1.00 94.06 397 CYS A CA 1
ATOM 3043 C C . CYS A 1 397 ? 9.673 -2.634 -9.862 1.00 94.06 397 CYS A C 1
ATOM 3045 O O . CYS A 1 397 ? 10.778 -2.242 -9.490 1.00 94.06 397 CYS A O 1
ATOM 3047 N N . SER A 1 398 ? 8.729 -1.785 -10.279 1.00 90.75 398 SER A N 1
ATOM 3048 C CA . SER A 1 398 ? 8.934 -0.336 -10.339 1.00 90.75 398 SER A CA 1
ATOM 3049 C C . SER A 1 398 ? 9.117 0.312 -8.968 1.00 90.75 398 SER A C 1
ATOM 3051 O O . SER A 1 398 ? 9.524 1.466 -8.923 1.00 90.75 398 SER A O 1
ATOM 3053 N N . HIS A 1 399 ? 8.834 -0.385 -7.865 1.00 90.44 399 HIS A N 1
ATOM 3054 C CA . HIS A 1 399 ? 9.084 0.064 -6.495 1.00 90.44 399 HIS A CA 1
ATOM 3055 C C . HIS A 1 399 ? 10.256 -0.666 -5.821 1.00 90.44 399 HIS A C 1
ATOM 3057 O O . HIS A 1 399 ? 10.563 -0.353 -4.679 1.00 90.44 399 HIS A O 1
ATOM 3063 N N . GLY A 1 400 ? 10.927 -1.604 -6.502 1.00 91.81 400 GLY A N 1
ATOM 3064 C CA . GLY A 1 400 ? 12.026 -2.377 -5.908 1.00 91.81 400 GLY A CA 1
ATOM 3065 C C . GLY A 1 400 ? 11.580 -3.439 -4.892 1.00 91.81 400 GLY A C 1
ATOM 3066 O O . GLY A 1 400 ? 12.394 -3.891 -4.095 1.00 91.81 400 GLY A O 1
ATOM 3067 N N . MET A 1 401 ? 10.303 -3.831 -4.901 1.00 93.75 401 MET A N 1
ATOM 3068 C CA . MET A 1 401 ? 9.698 -4.745 -3.923 1.00 93.75 401 MET A CA 1
ATOM 3069 C C . MET A 1 401 ? 9.951 -6.218 -4.297 1.00 93.75 401 MET A C 1
ATOM 3071 O O . MET A 1 401 ? 9.148 -6.832 -5.004 1.00 93.75 401 MET A O 1
ATOM 3075 N N . VAL A 1 402 ? 11.091 -6.770 -3.865 1.00 95.06 402 VAL A N 1
ATOM 3076 C CA . VAL A 1 402 ? 11.563 -8.129 -4.202 1.00 95.06 402 VAL A CA 1
ATOM 3077 C C . VAL A 1 402 ? 10.613 -9.213 -3.689 1.00 95.06 402 VAL A C 1
ATOM 3079 O O . VAL A 1 402 ? 10.185 -10.060 -4.470 1.00 95.06 402 VAL A O 1
ATOM 3082 N N . LYS A 1 403 ? 10.239 -9.175 -2.405 1.00 94.94 403 LYS A N 1
ATOM 3083 C CA . LYS A 1 403 ? 9.370 -10.186 -1.779 1.00 94.94 403 LYS A CA 1
ATOM 3084 C C . LYS A 1 403 ? 7.965 -10.148 -2.365 1.00 94.94 403 LYS A C 1
ATOM 3086 O O . LYS A 1 403 ? 7.368 -11.186 -2.631 1.00 94.94 403 LYS A O 1
ATOM 3091 N N . SER A 1 404 ? 7.436 -8.952 -2.607 1.00 95.44 404 SER A N 1
ATOM 3092 C CA . SER A 1 404 ? 6.132 -8.788 -3.252 1.00 95.44 404 SER A CA 1
ATOM 3093 C C . SER A 1 404 ? 6.142 -9.337 -4.679 1.00 95.44 404 SER A C 1
ATOM 3095 O O . SER A 1 404 ? 5.189 -10.002 -5.081 1.00 95.44 404 SER A O 1
ATOM 3097 N N . ALA A 1 405 ? 7.213 -9.091 -5.443 1.00 96.38 405 ALA A N 1
ATOM 3098 C CA . ALA A 1 405 ? 7.369 -9.652 -6.783 1.00 96.38 405 ALA A CA 1
ATOM 3099 C C . ALA A 1 405 ? 7.443 -11.187 -6.753 1.00 96.38 405 ALA A C 1
ATOM 3101 O O . ALA A 1 405 ? 6.774 -11.839 -7.552 1.00 96.38 405 ALA A O 1
ATOM 3102 N N . GLU A 1 406 ? 8.186 -11.759 -5.804 1.00 96.81 406 GLU A N 1
ATOM 3103 C CA . GLU A 1 406 ? 8.283 -13.208 -5.604 1.00 96.81 406 GLU A CA 1
ATOM 3104 C C . GLU A 1 406 ? 6.915 -13.835 -5.312 1.00 96.81 406 GLU A C 1
ATOM 3106 O O . GLU A 1 406 ? 6.507 -14.770 -6.000 1.00 96.81 406 GLU A O 1
ATOM 3111 N N . VAL A 1 407 ? 6.159 -13.278 -4.361 1.00 96.25 407 VAL A N 1
ATOM 3112 C CA . VAL A 1 407 ? 4.813 -13.767 -4.029 1.00 96.25 407 VAL A CA 1
ATOM 3113 C C . VAL A 1 407 ? 3.873 -13.668 -5.232 1.00 96.25 407 VAL A C 1
ATOM 3115 O O . VAL A 1 407 ? 3.099 -14.589 -5.487 1.00 96.25 407 VAL A O 1
ATOM 3118 N N . LEU A 1 408 ? 3.931 -12.579 -6.003 1.00 96.06 408 LEU A N 1
ATOM 3119 C CA . LEU A 1 408 ? 3.109 -12.428 -7.206 1.00 96.06 408 LEU A CA 1
ATOM 3120 C C . LEU A 1 408 ? 3.426 -13.506 -8.249 1.00 96.06 408 LEU A C 1
ATOM 3122 O O . LEU A 1 408 ? 2.500 -14.090 -8.812 1.00 96.06 408 LEU A O 1
ATOM 3126 N N . LEU A 1 409 ? 4.708 -13.792 -8.483 1.00 96.00 409 LEU A N 1
ATOM 3127 C CA . LEU A 1 409 ? 5.154 -14.840 -9.403 1.00 96.00 409 LEU A CA 1
ATOM 3128 C C . LEU A 1 409 ? 4.705 -16.232 -8.935 1.00 96.00 409 LEU A C 1
ATOM 3130 O O . LEU A 1 409 ? 4.086 -16.962 -9.710 1.00 96.00 409 LEU A O 1
ATOM 3134 N N . GLN A 1 410 ? 4.901 -16.552 -7.650 1.00 95.25 410 GLN A N 1
ATOM 3135 C CA . GLN A 1 410 ? 4.451 -17.810 -7.034 1.00 95.25 410 GLN A CA 1
ATOM 3136 C C . GLN A 1 410 ? 2.944 -18.049 -7.182 1.00 95.25 410 GLN A C 1
ATOM 3138 O O . GLN A 1 410 ? 2.507 -19.192 -7.289 1.00 95.25 410 GLN A O 1
ATOM 3143 N N . ASN A 1 411 ? 2.156 -16.975 -7.239 1.00 93.12 411 ASN A N 1
ATOM 3144 C CA . ASN A 1 411 ? 0.705 -17.033 -7.381 1.00 93.12 411 ASN A CA 1
ATOM 3145 C C . ASN A 1 411 ? 0.208 -16.853 -8.833 1.00 93.12 411 ASN A C 1
ATOM 3147 O O . ASN A 1 411 ? -0.992 -16.705 -9.058 1.00 93.12 411 ASN A O 1
ATOM 3151 N N . GLY A 1 412 ? 1.095 -16.898 -9.836 1.00 91.31 412 GLY A N 1
ATOM 3152 C CA . GLY A 1 412 ? 0.718 -16.932 -11.257 1.00 91.31 412 GLY A CA 1
ATOM 3153 C C . GLY A 1 412 ? 0.685 -15.577 -11.975 1.00 91.31 412 GLY A C 1
ATOM 3154 O O . GLY A 1 412 ? 0.041 -15.443 -13.024 1.00 91.31 412 GLY A O 1
ATOM 3155 N N . ALA A 1 413 ? 1.364 -14.555 -11.447 1.00 93.38 413 ALA A N 1
ATOM 3156 C CA . ALA A 1 413 ? 1.648 -13.348 -12.220 1.00 93.38 413 ALA A CA 1
ATOM 3157 C C . ALA A 1 413 ? 2.617 -13.656 -13.376 1.00 93.38 413 ALA A C 1
ATOM 3159 O O . ALA A 1 413 ? 3.594 -14.385 -13.215 1.00 93.38 413 ALA A O 1
ATOM 3160 N N . LEU A 1 414 ? 2.356 -13.087 -14.552 1.00 91.25 414 LEU A N 1
ATOM 3161 C CA . LEU A 1 414 ? 3.189 -13.275 -15.737 1.00 91.25 414 LEU A CA 1
ATOM 3162 C C . LEU A 1 414 ? 4.437 -12.392 -15.655 1.00 91.25 414 LEU A C 1
ATOM 3164 O O . LEU A 1 414 ? 4.327 -11.175 -15.517 1.00 91.25 414 LEU A O 1
ATOM 3168 N N . ALA A 1 415 ? 5.615 -12.998 -15.817 1.00 91.56 415 ALA A N 1
ATOM 3169 C CA . ALA A 1 415 ? 6.906 -12.302 -15.797 1.00 91.56 415 ALA A CA 1
ATOM 3170 C C . ALA A 1 415 ? 7.133 -11.364 -17.006 1.00 91.56 415 ALA A C 1
ATOM 3172 O O . ALA A 1 415 ? 8.016 -10.509 -16.968 1.00 91.56 415 ALA A O 1
ATOM 3173 N N . ASN A 1 416 ? 6.316 -11.502 -18.055 1.00 88.38 416 ASN A N 1
ATOM 3174 C CA . ASN A 1 416 ? 6.383 -10.741 -19.306 1.00 88.38 416 ASN A CA 1
ATOM 3175 C C . ASN A 1 416 ? 5.267 -9.690 -19.398 1.00 88.38 416 ASN A C 1
ATOM 3177 O O . ASN A 1 416 ? 4.286 -9.737 -18.648 1.00 88.38 416 ASN A O 1
ATOM 3181 N N . LYS A 1 417 ? 5.376 -8.744 -20.342 1.00 80.25 417 LYS A N 1
ATOM 3182 C CA . LYS A 1 417 ? 4.307 -7.757 -20.572 1.00 80.25 417 LYS A CA 1
ATOM 3183 C C . LYS A 1 417 ? 2.968 -8.414 -20.908 1.00 80.25 417 LYS A C 1
ATOM 3185 O O . LYS A 1 417 ? 2.885 -9.379 -21.666 1.00 80.25 417 LYS A O 1
ATOM 3190 N N . VAL A 1 418 ? 1.894 -7.824 -20.396 1.00 78.56 418 VAL A N 1
ATOM 3191 C CA . VAL A 1 418 ? 0.523 -8.296 -20.602 1.00 78.56 418 VAL A CA 1
ATOM 3192 C C . VAL A 1 418 ? -0.207 -7.348 -21.544 1.00 78.56 418 VAL A C 1
ATOM 3194 O O . VAL A 1 418 ? -0.155 -6.126 -21.393 1.00 78.56 418 VAL A O 1
ATOM 3197 N N . LYS A 1 419 ? -0.906 -7.906 -22.538 1.00 73.81 419 LYS A N 1
ATOM 3198 C CA . LYS A 1 419 ? -1.734 -7.130 -23.467 1.00 73.81 419 LYS A CA 1
ATOM 3199 C C . LYS A 1 419 ? -2.970 -6.606 -22.736 1.00 73.81 419 LYS A C 1
ATOM 3201 O O . LYS A 1 419 ? -3.748 -7.393 -22.196 1.00 73.81 419 LYS A O 1
ATOM 3206 N N . LYS A 1 420 ? -3.205 -5.292 -22.757 1.00 67.31 420 LYS A N 1
ATOM 3207 C CA . LYS A 1 420 ? -4.467 -4.730 -22.261 1.00 67.31 420 LYS A CA 1
ATOM 3208 C C . LYS A 1 420 ? -5.626 -5.264 -23.096 1.00 67.31 420 LYS A C 1
ATOM 3210 O O . LYS A 1 420 ? -5.616 -5.184 -24.325 1.00 67.31 420 LYS A O 1
ATOM 3215 N N . SER A 1 421 ? -6.632 -5.807 -22.416 1.00 56.84 421 SER A N 1
ATOM 3216 C CA . SER A 1 421 ? -7.869 -6.232 -23.070 1.00 56.84 421 SER A CA 1
ATOM 3217 C C . SER A 1 421 ? -8.573 -5.009 -23.673 1.00 56.84 421 SER A C 1
ATOM 3219 O O . SER A 1 421 ? -8.684 -3.988 -22.983 1.00 56.84 421 SER A O 1
ATOM 3221 N N . PRO A 1 422 ? -9.046 -5.068 -24.934 1.00 53.09 422 PRO A N 1
ATOM 3222 C CA . PRO A 1 422 ? -9.810 -3.976 -25.517 1.00 53.09 422 PRO A CA 1
ATOM 3223 C C . PRO A 1 422 ? -11.087 -3.801 -24.695 1.00 53.09 422 PRO A C 1
ATOM 3225 O O . PRO A 1 422 ? -11.957 -4.670 -24.685 1.00 53.09 422 PRO A O 1
ATOM 3228 N N . ARG A 1 423 ? -11.202 -2.691 -23.958 1.00 50.62 423 ARG A N 1
ATOM 3229 C CA . ARG A 1 423 ? -12.486 -2.346 -23.348 1.00 50.62 423 ARG A CA 1
ATOM 3230 C C . ARG A 1 423 ? -13.444 -1.985 -24.478 1.00 50.62 423 ARG A C 1
ATOM 3232 O O . ARG A 1 423 ? -13.126 -1.127 -25.299 1.00 50.62 423 ARG A O 1
ATOM 3239 N N . VAL A 1 424 ? -14.617 -2.613 -24.488 1.00 39.91 424 VAL A N 1
ATOM 3240 C CA . VAL A 1 424 ? -15.773 -2.177 -25.278 1.00 39.91 424 VAL A CA 1
ATOM 3241 C C . VAL A 1 424 ? -16.201 -0.816 -24.725 1.00 39.91 424 VAL A C 1
ATOM 3243 O O . VAL A 1 424 ? -17.018 -0.735 -23.816 1.00 39.91 424 VAL A O 1
ATOM 3246 N N . VAL A 1 425 ? -15.588 0.269 -25.198 1.00 42.75 425 VAL A N 1
ATOM 3247 C CA . VAL A 1 425 ? -16.052 1.631 -24.920 1.00 42.75 425 VAL A CA 1
ATOM 3248 C C . VAL A 1 425 ? -16.507 2.231 -26.234 1.00 42.75 425 VAL A C 1
ATOM 3250 O O . VAL A 1 425 ? -15.724 2.547 -27.127 1.00 42.75 425 VAL A O 1
ATOM 3253 N N . THR A 1 426 ? -17.821 2.354 -26.349 1.00 43.47 426 THR A N 1
ATOM 3254 C CA . THR A 1 426 ? -18.499 3.129 -27.375 1.00 43.47 426 THR A CA 1
ATOM 3255 C C . THR A 1 426 ? -18.105 4.602 -27.272 1.00 43.47 426 THR A C 1
ATOM 3257 O O . THR A 1 426 ? -18.208 5.193 -26.201 1.00 43.47 426 THR A O 1
ATOM 3260 N N . ARG A 1 427 ? -17.770 5.190 -28.429 1.00 46.47 427 ARG A N 1
ATOM 3261 C CA . ARG A 1 427 ? -17.684 6.636 -28.717 1.00 46.47 427 ARG A CA 1
ATOM 3262 C C . ARG A 1 427 ? -16.474 7.394 -28.148 1.00 46.47 427 ARG A C 1
ATOM 3264 O O . ARG A 1 427 ? -16.633 8.280 -27.324 1.00 46.47 427 ARG A O 1
ATOM 3271 N N . GLN A 1 428 ? -15.294 7.131 -28.708 1.00 35.53 428 GLN A N 1
ATOM 3272 C CA . GLN A 1 428 ? -14.417 8.129 -29.358 1.00 35.53 428 GLN A CA 1
ATOM 3273 C C . GLN A 1 428 ? -13.173 7.414 -29.928 1.00 35.53 428 GLN A C 1
ATOM 3275 O O . GLN A 1 428 ? -12.639 6.528 -29.263 1.00 35.53 428 GLN A O 1
ATOM 3280 N N . PRO A 1 429 ? -12.683 7.756 -31.135 1.00 37.22 429 PRO A N 1
ATOM 3281 C CA . PRO A 1 429 ? -11.477 7.156 -31.692 1.00 37.22 429 PRO A CA 1
ATOM 3282 C C . PRO A 1 429 ? -10.245 7.851 -31.095 1.00 37.22 429 PRO A C 1
ATOM 3284 O O . PRO A 1 429 ? -9.604 8.670 -31.747 1.00 37.22 429 PRO A O 1
ATOM 3287 N N . GLN A 1 430 ? -9.926 7.561 -29.834 1.00 38.97 430 GLN A N 1
ATOM 3288 C CA . GLN A 1 430 ? -8.641 7.934 -29.246 1.00 38.97 430 GLN A CA 1
ATOM 3289 C C . GLN A 1 430 ? -7.749 6.693 -29.148 1.00 38.97 430 GLN A C 1
ATOM 3291 O O . GLN A 1 430 ? -8.001 5.794 -28.357 1.00 38.97 430 GLN A O 1
ATOM 3296 N N . SER A 1 431 ? -6.747 6.696 -30.033 1.00 40.84 431 SER A N 1
ATOM 3297 C CA . SER A 1 431 ? -5.537 5.871 -30.111 1.00 40.84 431 SER A CA 1
ATOM 3298 C C . SER A 1 431 ? -5.712 4.338 -30.031 1.00 40.84 431 SER A C 1
ATOM 3300 O O . SER A 1 431 ? -5.928 3.731 -28.985 1.00 40.84 431 SER A O 1
ATOM 3302 N N . VAL A 1 432 ? -5.554 3.682 -31.189 1.00 38.19 432 VAL A N 1
ATOM 3303 C CA . VAL A 1 432 ? -5.553 2.216 -31.368 1.00 38.19 432 VAL A CA 1
ATOM 3304 C C . VAL A 1 432 ? -4.216 1.633 -30.892 1.00 38.19 432 VAL A C 1
ATOM 3306 O O . VAL A 1 432 ? -3.516 0.928 -31.608 1.00 38.19 432 VAL A O 1
ATOM 3309 N N . TRP A 1 433 ? -3.834 1.946 -29.658 1.00 45.44 433 TRP A N 1
ATOM 3310 C CA . TRP A 1 433 ? -2.761 1.240 -28.982 1.00 45.44 433 TRP A CA 1
ATOM 3311 C C . TRP A 1 433 ? -3.339 0.008 -28.321 1.00 45.44 433 TRP A C 1
ATOM 3313 O O . TRP A 1 433 ? -4.089 0.109 -27.347 1.00 45.44 433 TRP A O 1
ATOM 3323 N N . THR A 1 434 ? -2.905 -1.168 -28.764 1.00 47.16 434 THR A N 1
ATOM 3324 C CA . THR A 1 434 ? -2.810 -2.308 -27.855 1.00 47.16 434 THR A CA 1
ATOM 3325 C C . THR A 1 434 ? -1.829 -1.906 -26.754 1.00 47.16 434 THR A C 1
ATOM 3327 O O . THR A 1 434 ? -0.620 -2.045 -26.915 1.00 47.16 434 THR A O 1
ATOM 3330 N N . SER A 1 435 ? -2.325 -1.284 -25.683 1.00 63.38 435 SER A N 1
ATOM 3331 C CA . SER A 1 435 ? -1.486 -0.745 -24.613 1.00 63.38 435 SER A CA 1
ATOM 3332 C C . SER A 1 435 ? -0.949 -1.934 -23.821 1.00 63.38 435 SER A C 1
ATOM 3334 O O . SER A 1 435 ? -1.657 -2.500 -22.999 1.00 63.38 435 SER A O 1
ATOM 3336 N N . TYR A 1 436 ? 0.251 -2.409 -24.132 1.00 66.38 436 TYR A N 1
ATOM 3337 C CA . TYR A 1 436 ? 0.890 -3.431 -23.309 1.00 66.38 436 TYR A CA 1
ATOM 3338 C C . TYR A 1 436 ? 1.274 -2.828 -21.957 1.00 66.38 436 TYR A C 1
ATOM 3340 O O . TYR A 1 436 ? 1.585 -1.635 -21.864 1.00 66.38 436 TYR A O 1
ATOM 3348 N N . SER A 1 437 ? 1.259 -3.655 -20.912 1.00 76.94 437 SER A N 1
ATOM 3349 C CA . SER A 1 437 ? 1.835 -3.260 -19.634 1.00 76.94 437 SER A CA 1
ATOM 3350 C C . SER A 1 437 ? 3.329 -2.989 -19.774 1.00 76.94 437 SER A C 1
ATOM 3352 O O . SER A 1 437 ? 3.990 -3.537 -20.659 1.00 76.94 437 SER A O 1
ATOM 3354 N N . MET A 1 438 ? 3.883 -2.185 -18.870 1.00 81.50 438 MET A N 1
ATOM 3355 C CA . MET A 1 438 ? 5.333 -2.104 -18.733 1.00 81.50 438 MET A CA 1
ATOM 3356 C C . MET A 1 438 ? 5.891 -3.494 -18.401 1.00 81.50 438 MET A C 1
ATOM 3358 O O . MET A 1 438 ? 5.321 -4.177 -17.540 1.00 81.50 438 MET A O 1
ATOM 3362 N N . PRO A 1 439 ? 6.961 -3.939 -19.077 1.00 89.06 439 PRO A N 1
ATOM 3363 C CA . PRO A 1 439 ? 7.576 -5.216 -18.759 1.00 89.06 439 PRO A CA 1
ATOM 3364 C C . PRO A 1 439 ? 8.174 -5.204 -17.347 1.00 89.06 439 PRO A C 1
ATOM 3366 O O . PRO A 1 439 ? 8.927 -4.280 -17.022 1.00 89.06 439 PRO A O 1
ATOM 3369 N N . PRO A 1 440 ? 7.896 -6.209 -16.501 1.00 94.00 440 PRO A N 1
ATOM 3370 C CA . PRO A 1 440 ? 8.491 -6.296 -15.167 1.00 94.00 440 PRO A CA 1
ATOM 3371 C C . PRO A 1 440 ? 10.025 -6.250 -15.179 1.00 94.00 440 PRO A C 1
ATOM 3373 O O . PRO A 1 440 ? 10.626 -5.526 -14.383 1.00 94.00 440 PRO A O 1
ATOM 3376 N N . LEU A 1 441 ? 10.660 -6.954 -16.127 1.00 93.69 441 LEU A N 1
ATOM 3377 C CA . LEU A 1 441 ? 12.121 -7.023 -16.240 1.00 93.69 441 LEU A CA 1
ATOM 3378 C C . LEU A 1 441 ? 12.742 -5.670 -16.609 1.00 93.69 441 LEU A C 1
ATOM 3380 O O . LEU A 1 441 ? 13.796 -5.301 -16.093 1.00 93.69 441 LEU A O 1
ATOM 3384 N N . PHE A 1 442 ? 12.050 -4.884 -17.433 1.00 91.44 442 PHE A N 1
ATOM 3385 C CA . PHE A 1 442 ? 12.442 -3.511 -17.742 1.00 91.44 442 PHE A CA 1
ATOM 3386 C C . PHE A 1 442 ? 12.408 -2.602 -16.508 1.00 91.44 442 PHE A C 1
ATOM 3388 O O . PHE A 1 442 ? 13.355 -1.852 -16.270 1.00 91.44 442 PHE A O 1
ATOM 3395 N N . GLU A 1 443 ? 11.349 -2.681 -15.697 1.00 93.00 443 GLU A N 1
ATOM 3396 C CA . GLU A 1 443 ? 11.246 -1.876 -14.474 1.00 93.00 443 GLU A CA 1
ATOM 3397 C C . GLU A 1 443 ? 12.292 -2.281 -13.425 1.00 93.00 443 GLU A C 1
ATOM 3399 O O . GLU A 1 443 ? 12.892 -1.409 -12.793 1.00 93.00 443 GLU A O 1
ATOM 3404 N N . ALA A 1 444 ? 12.589 -3.578 -13.296 1.00 95.00 444 ALA A N 1
ATOM 3405 C CA . ALA A 1 444 ? 13.657 -4.071 -12.424 1.00 95.00 444 ALA A CA 1
ATOM 3406 C C . ALA A 1 444 ? 15.040 -3.515 -12.820 1.00 95.00 444 ALA A C 1
ATOM 3408 O O . ALA A 1 444 ? 15.794 -3.050 -11.960 1.00 95.00 444 ALA A O 1
ATOM 3409 N N . LEU A 1 445 ? 15.349 -3.488 -14.123 1.00 94.06 445 LEU A N 1
ATOM 3410 C CA . LEU A 1 445 ? 16.598 -2.928 -14.651 1.00 94.06 445 LEU A CA 1
ATOM 3411 C C . LEU A 1 445 ? 16.695 -1.412 -14.434 1.00 94.06 445 LEU A C 1
ATOM 3413 O O . LEU A 1 445 ? 17.752 -0.920 -14.036 1.00 94.06 445 LEU A O 1
ATOM 3417 N N . LYS A 1 446 ? 15.599 -0.666 -14.631 1.00 90.81 446 LYS A N 1
ATOM 3418 C CA . LYS A 1 446 ? 15.534 0.779 -14.333 1.00 90.81 446 LYS A CA 1
ATOM 3419 C C . LYS A 1 446 ? 15.750 1.094 -12.857 1.00 90.81 446 LYS A C 1
ATOM 3421 O O . LYS A 1 446 ? 16.273 2.155 -12.538 1.00 90.81 446 LYS A O 1
ATOM 3426 N N . ARG A 1 447 ? 15.335 0.191 -11.965 1.00 91.38 447 ARG A N 1
ATOM 3427 C CA . ARG A 1 447 ? 15.596 0.284 -10.522 1.00 91.38 447 ARG A CA 1
ATOM 3428 C C . ARG A 1 447 ? 16.974 -0.209 -10.113 1.00 91.38 447 ARG A C 1
ATOM 3430 O O . ARG A 1 447 ? 17.312 -0.101 -8.941 1.00 91.38 447 ARG A O 1
ATOM 3437 N N . HIS A 1 448 ? 17.753 -0.727 -11.060 1.00 93.44 448 HIS A N 1
ATOM 3438 C CA . HIS A 1 448 ? 19.075 -1.292 -10.818 1.00 93.44 448 HIS A CA 1
ATOM 3439 C C . HIS A 1 448 ? 19.051 -2.385 -9.732 1.00 93.44 448 HIS A C 1
ATOM 3441 O O . HIS A 1 448 ? 20.000 -2.534 -8.967 1.00 93.44 448 HIS A O 1
ATOM 3447 N N . SER A 1 449 ? 17.961 -3.160 -9.666 1.00 93.81 449 SER A N 1
ATOM 3448 C CA . SER A 1 449 ? 17.761 -4.197 -8.651 1.00 93.81 449 SER A CA 1
ATOM 3449 C C . SER A 1 449 ? 18.169 -5.569 -9.187 1.00 93.81 449 SER A C 1
ATOM 3451 O O . SER A 1 449 ? 17.396 -6.239 -9.870 1.00 93.81 449 SER A O 1
ATOM 3453 N N . GLU A 1 450 ? 19.386 -6.001 -8.857 1.00 94.81 450 GLU A N 1
ATOM 3454 C CA . GLU A 1 450 ? 19.889 -7.337 -9.205 1.00 94.81 450 GLU A CA 1
ATOM 3455 C C . GLU A 1 450 ? 18.999 -8.486 -8.701 1.00 94.81 450 GLU A C 1
ATOM 3457 O O . GLU A 1 450 ? 18.687 -9.360 -9.513 1.00 94.81 450 GLU A O 1
ATOM 3462 N N . PRO A 1 451 ? 18.488 -8.477 -7.451 1.00 96.19 451 PRO A N 1
ATOM 3463 C CA . PRO A 1 451 ? 17.597 -9.537 -6.982 1.00 96.19 451 PRO A CA 1
ATOM 3464 C C . PRO A 1 451 ? 16.323 -9.670 -7.824 1.00 96.19 451 PRO A C 1
ATOM 3466 O O . PRO A 1 451 ? 15.930 -10.783 -8.164 1.00 96.19 451 PRO A O 1
ATOM 3469 N N . LEU A 1 452 ? 15.701 -8.550 -8.219 1.00 96.50 452 LEU A N 1
ATOM 3470 C CA . LEU A 1 452 ? 14.511 -8.574 -9.076 1.00 96.50 452 LEU A CA 1
ATOM 3471 C C . LEU A 1 452 ? 14.820 -9.085 -10.485 1.00 96.50 452 LEU A C 1
ATOM 3473 O O . LEU A 1 452 ? 14.026 -9.837 -11.043 1.00 96.50 452 LEU A O 1
ATOM 3477 N N . VAL A 1 453 ? 15.950 -8.676 -11.070 1.00 96.56 453 VAL A N 1
ATOM 3478 C CA . VAL A 1 453 ? 16.363 -9.125 -12.409 1.00 96.56 453 VAL A CA 1
ATOM 3479 C C . VAL A 1 453 ? 16.583 -10.635 -12.416 1.00 96.56 453 VAL A C 1
ATOM 3481 O O . VAL A 1 453 ? 16.038 -11.323 -13.277 1.00 96.56 453 VAL A O 1
ATOM 3484 N N . THR A 1 454 ? 17.328 -11.157 -11.440 1.00 96.56 454 THR A N 1
ATOM 3485 C CA . THR A 1 454 ? 17.582 -12.596 -11.301 1.00 96.56 454 THR A CA 1
ATOM 3486 C C . THR A 1 454 ? 16.280 -13.369 -11.115 1.00 96.56 454 THR A C 1
ATOM 3488 O O . THR A 1 454 ? 16.018 -14.297 -11.880 1.00 96.56 454 THR A O 1
ATOM 3491 N N . LEU A 1 455 ? 15.426 -12.926 -10.187 1.00 97.19 455 LEU A N 1
ATOM 3492 C CA . LEU A 1 455 ? 14.126 -13.538 -9.922 1.00 97.19 455 LEU A CA 1
ATOM 3493 C C . LEU A 1 455 ? 13.256 -13.595 -11.188 1.00 97.19 455 LEU A C 1
ATOM 3495 O O . LEU A 1 455 ? 12.758 -14.651 -11.561 1.00 97.19 455 LEU A O 1
ATOM 3499 N N . LEU A 1 456 ? 13.097 -12.484 -11.906 1.00 96.81 456 LEU A N 1
ATOM 3500 C CA . LEU A 1 456 ? 12.260 -12.452 -13.109 1.00 96.81 456 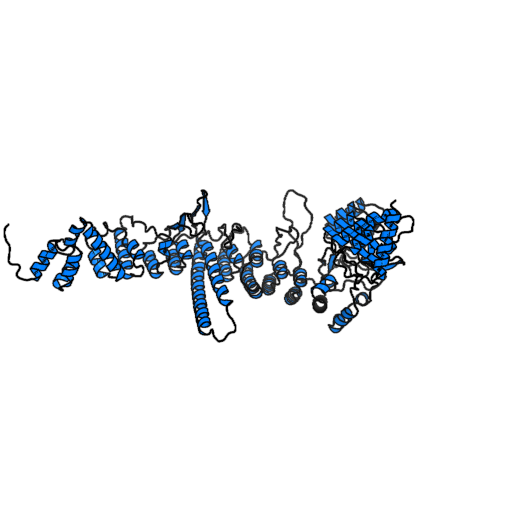LEU A CA 1
ATOM 3501 C C . LEU A 1 456 ? 12.788 -13.373 -14.217 1.00 96.81 456 LEU A C 1
ATOM 3503 O O . LEU A 1 456 ? 12.002 -14.052 -14.877 1.00 96.81 456 LEU A O 1
ATOM 3507 N N . LEU A 1 457 ? 14.108 -13.432 -14.404 1.00 95.50 457 LEU A N 1
ATOM 3508 C CA . LEU A 1 457 ? 14.733 -14.321 -15.384 1.00 95.50 457 LEU A CA 1
ATOM 3509 C C . LEU A 1 457 ? 14.621 -15.805 -15.000 1.00 95.50 457 LEU A C 1
ATOM 3511 O O . LEU A 1 457 ? 14.571 -16.668 -15.875 1.00 95.50 457 LEU A O 1
ATOM 3515 N N . GLU A 1 458 ? 14.592 -16.137 -13.709 1.00 95.62 458 GLU A N 1
ATOM 3516 C CA . GLU A 1 458 ? 14.303 -17.496 -13.230 1.00 95.62 458 GLU A CA 1
ATOM 3517 C C . GLU A 1 458 ? 12.858 -17.912 -13.505 1.00 95.62 458 GLU A C 1
ATOM 3519 O O . GLU A 1 458 ? 12.609 -19.062 -13.860 1.00 95.62 458 GLU A O 1
ATOM 3524 N N . TRP A 1 459 ? 11.929 -16.960 -13.442 1.00 95.88 459 TRP A N 1
ATOM 3525 C CA . TRP A 1 459 ? 10.509 -17.166 -13.725 1.00 95.88 459 TRP A CA 1
ATOM 3526 C C . TRP A 1 459 ? 10.131 -16.974 -15.207 1.00 95.88 459 TRP A C 1
ATOM 3528 O O . TRP A 1 459 ? 8.955 -16.820 -15.542 1.00 95.88 459 TRP A O 1
ATOM 3538 N N . GLY A 1 460 ? 11.111 -17.018 -16.117 1.00 91.38 460 GLY A N 1
ATOM 3539 C CA . GLY A 1 460 ? 10.873 -17.048 -17.563 1.00 91.38 460 GLY A CA 1
ATOM 3540 C C . GLY A 1 460 ? 10.535 -15.696 -18.198 1.00 91.38 460 GLY A C 1
ATOM 3541 O O . GLY A 1 460 ? 9.868 -15.661 -19.237 1.00 91.38 460 GLY A O 1
ATOM 3542 N N . ALA A 1 461 ? 10.972 -14.583 -17.599 1.00 93.44 461 ALA A N 1
ATOM 3543 C CA . ALA A 1 461 ? 10.980 -13.298 -18.294 1.00 93.44 461 ALA A CA 1
ATOM 3544 C C . ALA A 1 461 ? 11.849 -13.382 -19.561 1.00 93.44 461 ALA A C 1
ATOM 3546 O O . ALA A 1 461 ? 12.954 -13.923 -19.519 1.00 93.44 461 ALA A O 1
ATOM 3547 N N . ASP A 1 462 ? 11.359 -12.841 -20.675 1.00 86.19 462 ASP A N 1
ATOM 3548 C CA . ASP A 1 462 ? 12.056 -12.839 -21.957 1.00 86.19 462 ASP A CA 1
ATOM 3549 C C . ASP A 1 462 ? 13.208 -11.818 -21.932 1.00 86.19 462 ASP A C 1
ATOM 3551 O O . ASP A 1 462 ? 12.976 -10.604 -21.919 1.00 86.19 462 ASP A O 1
ATOM 3555 N N . PRO A 1 463 ? 14.475 -12.265 -21.957 1.00 88.56 463 PRO A N 1
ATOM 3556 C CA . PRO A 1 463 ? 15.612 -11.355 -21.918 1.00 88.56 463 PRO A CA 1
ATOM 3557 C C . PRO A 1 463 ? 15.816 -10.599 -23.245 1.00 88.56 463 PRO A C 1
ATOM 3559 O O . PRO A 1 463 ? 16.596 -9.644 -23.293 1.00 88.56 463 PRO A O 1
ATOM 3562 N N . ASN A 1 464 ? 15.126 -11.005 -24.317 1.00 83.88 464 ASN A N 1
ATOM 3563 C CA . ASN A 1 464 ? 15.140 -10.355 -25.628 1.00 83.88 464 ASN A CA 1
ATOM 3564 C C . ASN A 1 464 ? 13.949 -9.415 -25.840 1.00 83.88 464 ASN A C 1
ATOM 3566 O O . ASN A 1 464 ? 13.753 -8.910 -26.948 1.00 83.88 464 ASN A O 1
ATOM 3570 N N . GLU A 1 465 ? 13.172 -9.147 -24.790 1.00 81.06 465 GLU A N 1
ATOM 3571 C CA . GLU A 1 465 ? 12.014 -8.276 -24.883 1.00 81.06 465 GLU A CA 1
ATOM 3572 C C . GLU A 1 465 ? 12.396 -6.871 -25.381 1.00 81.06 465 GLU A C 1
ATOM 3574 O O . GLU A 1 465 ? 13.361 -6.247 -24.925 1.00 81.06 465 GLU A O 1
ATOM 3579 N N . VAL A 1 466 ? 11.615 -6.371 -26.343 1.00 78.12 466 VAL A N 1
ATOM 3580 C CA . VAL A 1 466 ? 11.776 -5.027 -26.907 1.00 78.12 466 VAL A CA 1
ATOM 3581 C C . VAL A 1 466 ? 10.944 -4.029 -26.112 1.00 78.12 466 VAL A C 1
ATOM 3583 O O . VAL A 1 466 ? 9.742 -4.228 -25.885 1.00 78.12 466 VAL A O 1
ATOM 3586 N N . VAL A 1 467 ? 11.598 -2.936 -25.727 1.00 77.00 467 VAL A N 1
ATOM 3587 C CA . VAL A 1 467 ? 11.052 -1.851 -24.909 1.00 77.00 467 VAL A CA 1
ATOM 3588 C C . VAL A 1 467 ? 11.352 -0.494 -25.527 1.00 77.00 467 VAL A C 1
ATOM 3590 O O . VAL A 1 467 ? 12.235 -0.367 -26.373 1.00 77.00 467 VAL A O 1
ATOM 3593 N N . VAL A 1 468 ? 10.627 0.535 -25.084 1.00 73.81 468 VAL A N 1
ATOM 3594 C CA . VAL A 1 468 ? 10.920 1.926 -25.443 1.00 73.81 468 VAL A CA 1
ATOM 3595 C C . VAL A 1 468 ? 11.612 2.609 -24.266 1.00 73.81 468 VAL A C 1
ATOM 3597 O O . VAL A 1 468 ? 11.003 2.837 -23.222 1.00 73.81 468 VAL A O 1
ATOM 3600 N N . TYR A 1 469 ? 12.881 2.964 -24.437 1.00 74.88 469 TYR A N 1
ATOM 3601 C CA . TYR A 1 469 ? 13.701 3.662 -23.450 1.00 74.88 469 TYR A CA 1
ATOM 3602 C C . TYR A 1 469 ? 14.187 4.993 -24.030 1.00 74.88 469 TYR A C 1
ATOM 3604 O O . TYR A 1 469 ? 14.804 5.014 -25.088 1.00 74.88 469 TYR A O 1
ATOM 3612 N N . ARG A 1 470 ? 13.880 6.125 -23.375 1.00 70.00 470 ARG A N 1
ATOM 3613 C CA . ARG A 1 470 ? 14.194 7.486 -23.881 1.00 70.00 470 ARG A CA 1
ATOM 3614 C C . ARG A 1 470 ? 13.749 7.717 -25.336 1.00 70.00 470 ARG A C 1
ATOM 3616 O O . ARG A 1 470 ? 14.509 8.173 -26.185 1.00 70.00 470 ARG A O 1
ATOM 3623 N N . GLY A 1 471 ? 12.524 7.287 -25.639 1.00 64.00 471 GLY A N 1
ATOM 3624 C CA . GLY A 1 471 ? 11.950 7.379 -26.981 1.00 64.00 471 GLY A CA 1
ATOM 3625 C C . GLY A 1 471 ? 12.563 6.420 -28.007 1.00 64.00 471 GLY A C 1
ATOM 3626 O O . GLY A 1 471 ? 12.131 6.436 -29.153 1.00 64.00 471 GLY A O 1
ATOM 3627 N N . ARG A 1 472 ? 13.540 5.584 -27.632 1.00 67.38 472 ARG A N 1
ATOM 3628 C CA . ARG A 1 472 ? 14.233 4.613 -28.488 1.00 67.38 472 ARG A CA 1
ATOM 3629 C C . ARG A 1 472 ? 13.664 3.210 -28.284 1.00 67.38 472 ARG A C 1
ATOM 3631 O O . ARG A 1 472 ? 13.599 2.762 -27.145 1.00 67.38 472 ARG A O 1
ATOM 3638 N N . ALA A 1 473 ? 13.334 2.492 -29.356 1.00 71.25 473 ALA A N 1
ATOM 3639 C CA . ALA A 1 473 ? 13.081 1.055 -29.258 1.00 71.25 473 ALA A CA 1
ATOM 3640 C C . ALA A 1 473 ? 14.413 0.289 -29.132 1.00 71.25 473 ALA A C 1
ATOM 3642 O O . ALA A 1 473 ? 15.323 0.493 -29.941 1.00 71.25 473 ALA A O 1
ATOM 3643 N N . CYS A 1 474 ? 14.549 -0.572 -28.126 1.00 72.62 474 CYS A N 1
ATOM 3644 C CA . CYS A 1 474 ? 15.742 -1.392 -27.903 1.00 72.62 474 CYS A CA 1
ATOM 3645 C C . CYS A 1 474 ? 15.408 -2.701 -27.173 1.00 72.62 474 CYS A C 1
ATOM 3647 O O . CYS A 1 474 ? 14.391 -2.794 -26.485 1.00 72.62 474 CYS A O 1
ATOM 3649 N N . THR A 1 475 ? 16.264 -3.719 -27.316 1.00 84.94 475 THR A N 1
ATOM 3650 C CA . THR A 1 475 ? 16.226 -4.882 -26.412 1.00 84.94 475 THR A CA 1
ATOM 3651 C C . THR A 1 475 ? 16.772 -4.497 -25.039 1.00 84.94 475 THR A C 1
ATOM 3653 O O . THR A 1 475 ? 17.541 -3.539 -24.905 1.00 84.94 475 THR A O 1
ATOM 3656 N N . LEU A 1 476 ? 16.436 -5.267 -24.005 1.00 87.69 476 LEU A N 1
ATOM 3657 C CA . LEU A 1 476 ? 16.959 -5.032 -22.654 1.00 87.69 476 LEU A CA 1
ATOM 3658 C C . LEU A 1 476 ? 18.495 -5.081 -22.600 1.00 87.69 476 LEU A C 1
ATOM 3660 O O . LEU A 1 476 ? 19.112 -4.252 -21.933 1.00 87.69 476 LEU A O 1
ATOM 3664 N N . LEU A 1 477 ? 19.121 -5.984 -23.364 1.00 87.81 477 LEU A N 1
ATOM 3665 C CA . LEU A 1 477 ? 20.581 -6.060 -23.475 1.00 87.81 477 LEU A CA 1
ATOM 3666 C C . LEU A 1 477 ? 21.180 -4.805 -24.130 1.00 87.81 477 LEU A C 1
ATOM 3668 O O . LEU A 1 477 ? 22.194 -4.289 -23.659 1.00 87.81 477 LEU A O 1
ATOM 3672 N N . GLN A 1 478 ? 20.543 -4.284 -25.184 1.00 82.69 478 GLN A N 1
ATOM 3673 C CA . GLN A 1 478 ? 20.952 -3.025 -25.814 1.00 82.69 478 GLN A CA 1
ATOM 3674 C C . GLN A 1 478 ? 20.816 -1.845 -24.850 1.00 82.69 478 GLN A C 1
ATOM 3676 O O . GLN A 1 478 ? 21.723 -1.024 -24.782 1.00 82.69 478 GLN A O 1
ATOM 3681 N N . MET A 1 479 ? 19.718 -1.776 -24.089 1.00 86.31 479 MET A N 1
ATOM 3682 C CA . MET A 1 479 ? 19.493 -0.731 -23.087 1.00 86.31 479 MET A CA 1
ATOM 3683 C C . MET A 1 479 ? 20.576 -0.736 -22.005 1.00 86.31 479 MET A C 1
ATOM 3685 O O . MET A 1 479 ? 21.117 0.314 -21.678 1.00 86.31 479 MET A O 1
ATOM 3689 N N . VAL A 1 480 ? 20.895 -1.903 -21.445 1.00 89.94 480 VAL A N 1
ATOM 3690 C CA . VAL A 1 480 ? 21.874 -2.026 -20.355 1.00 89.94 480 VAL A CA 1
ATOM 3691 C C . VAL A 1 480 ? 23.282 -1.638 -20.812 1.00 89.94 480 VAL A C 1
ATOM 3693 O O . VAL A 1 480 ? 24.044 -1.053 -20.047 1.00 89.94 480 VAL A O 1
ATOM 3696 N N . LEU A 1 481 ? 23.622 -1.923 -22.070 1.00 86.94 481 LEU A N 1
ATOM 3697 C CA . LEU A 1 481 ? 24.903 -1.547 -22.668 1.00 86.94 481 LEU A CA 1
ATOM 3698 C C . LEU A 1 481 ? 24.909 -0.107 -23.222 1.00 86.94 481 LEU A C 1
ATOM 3700 O O . LEU A 1 481 ? 25.961 0.375 -23.652 1.00 86.94 481 LEU A O 1
ATOM 3704 N N . ASP A 1 482 ? 23.767 0.592 -23.172 1.00 79.94 482 ASP A N 1
ATOM 3705 C CA . ASP A 1 482 ? 23.599 1.977 -23.618 1.00 79.94 482 ASP A CA 1
ATOM 3706 C C . ASP A 1 482 ? 24.367 2.942 -22.689 1.00 79.94 482 ASP A C 1
ATOM 3708 O O . ASP A 1 482 ? 24.301 2.833 -21.461 1.00 79.94 482 ASP A O 1
ATOM 3712 N N . LEU A 1 483 ? 25.097 3.914 -23.254 1.00 74.25 483 LEU A N 1
ATOM 3713 C CA . LEU A 1 483 ? 25.859 4.915 -22.492 1.00 74.25 483 LEU A CA 1
ATOM 3714 C C . LEU A 1 483 ? 25.022 5.650 -21.434 1.00 74.25 483 LEU A C 1
ATOM 3716 O O . LEU A 1 483 ? 25.508 5.798 -20.315 1.00 74.25 483 LEU A O 1
ATOM 3720 N N . PRO A 1 484 ? 23.789 6.113 -21.719 1.00 78.31 484 PRO A N 1
ATOM 3721 C CA . PRO A 1 484 ? 22.951 6.769 -20.733 1.00 78.31 484 PRO A CA 1
ATOM 3722 C C . PRO A 1 484 ? 22.627 5.859 -19.552 1.00 78.31 484 PRO A C 1
ATOM 3724 O O . PRO A 1 484 ? 22.668 6.324 -18.419 1.00 78.31 484 PRO A O 1
ATOM 3727 N N . PHE A 1 485 ? 22.346 4.573 -19.780 1.00 83.00 485 PHE A N 1
ATOM 3728 C CA . PHE A 1 485 ? 22.071 3.636 -18.690 1.00 83.00 485 PHE A CA 1
ATOM 3729 C C . PHE A 1 485 ? 23.321 3.426 -17.827 1.00 83.00 485 PHE A C 1
ATOM 3731 O O . PHE A 1 485 ? 23.289 3.635 -16.615 1.00 83.00 485 PHE A O 1
ATOM 3738 N N . ARG A 1 486 ? 24.455 3.141 -18.473 1.00 87.88 486 ARG A N 1
ATOM 3739 C CA . ARG A 1 486 ? 25.761 2.972 -17.821 1.00 87.88 486 ARG A CA 1
ATOM 3740 C C . ARG A 1 486 ? 26.219 4.202 -17.052 1.00 87.88 486 ARG A C 1
ATOM 3742 O O . ARG A 1 486 ? 26.812 4.074 -15.988 1.00 87.88 486 ARG A O 1
ATOM 3749 N N . SER A 1 487 ? 25.920 5.396 -17.559 1.00 82.62 487 SER A N 1
ATOM 3750 C CA . SER A 1 487 ? 26.254 6.650 -16.880 1.00 82.62 487 SER A CA 1
ATOM 3751 C C . SER A 1 487 ? 25.479 6.851 -15.576 1.00 82.62 487 SER A C 1
ATOM 3753 O O . SER A 1 487 ? 25.958 7.566 -14.704 1.00 82.62 487 SER A O 1
ATOM 3755 N N . VAL A 1 488 ? 24.307 6.218 -15.439 1.00 85.38 488 VAL A N 1
ATOM 3756 C CA . VAL A 1 488 ? 23.460 6.302 -14.242 1.00 85.38 488 VAL A CA 1
ATOM 3757 C C . VAL A 1 488 ? 23.823 5.213 -13.231 1.00 85.38 488 VAL A C 1
ATOM 3759 O O . VAL A 1 488 ? 24.011 5.524 -12.060 1.00 85.38 488 VAL A O 1
ATOM 3762 N N . CYS A 1 489 ? 23.952 3.951 -13.657 1.00 86.75 489 CYS A N 1
ATOM 3763 C CA . CYS A 1 489 ? 24.189 2.824 -12.740 1.00 86.75 489 CYS A CA 1
ATOM 3764 C C . CYS A 1 489 ? 25.667 2.443 -12.547 1.00 86.75 489 CYS A C 1
ATOM 3766 O O . CYS A 1 489 ? 25.982 1.620 -11.685 1.00 86.75 489 CYS A O 1
ATOM 3768 N N . GLY A 1 490 ? 26.562 2.984 -13.374 1.00 89.56 490 GLY A N 1
ATOM 3769 C CA . GLY A 1 490 ? 27.965 2.587 -13.466 1.00 89.56 490 GLY A CA 1
ATOM 3770 C C . GLY A 1 490 ? 28.204 1.379 -14.381 1.00 89.56 490 GLY A C 1
ATOM 3771 O O . GLY A 1 490 ? 27.344 0.511 -14.554 1.00 89.56 490 GLY A O 1
ATOM 3772 N N . ASP A 1 491 ? 29.414 1.314 -14.948 1.00 89.19 491 ASP A N 1
ATOM 3773 C CA . ASP A 1 491 ? 29.826 0.263 -15.890 1.00 89.19 491 ASP A CA 1
ATOM 3774 C C . ASP A 1 491 ? 29.784 -1.141 -15.265 1.00 89.19 491 ASP A C 1
ATOM 3776 O O . ASP A 1 491 ? 29.320 -2.078 -15.909 1.00 89.19 491 ASP A O 1
ATOM 3780 N N . ALA A 1 492 ? 30.198 -1.293 -14.002 1.00 90.31 492 ALA A N 1
ATOM 3781 C CA . ALA A 1 492 ? 30.210 -2.588 -13.316 1.00 90.31 492 ALA A CA 1
ATOM 3782 C C . ALA A 1 492 ? 28.800 -3.196 -13.184 1.00 90.31 492 ALA A C 1
ATOM 3784 O O . ALA A 1 492 ? 28.582 -4.354 -13.543 1.00 90.31 492 ALA A O 1
ATOM 3785 N N . THR A 1 493 ? 27.826 -2.397 -12.739 1.00 91.88 493 THR A N 1
ATOM 3786 C CA . THR A 1 493 ? 26.419 -2.806 -12.604 1.00 91.88 493 THR A CA 1
ATOM 3787 C C . THR A 1 493 ? 25.817 -3.179 -13.958 1.00 91.88 493 THR A C 1
ATOM 3789 O O . THR A 1 493 ? 25.166 -4.214 -14.096 1.00 91.88 493 THR A O 1
ATOM 3792 N N . ALA A 1 494 ? 26.080 -2.371 -14.989 1.00 91.75 494 ALA A N 1
ATOM 3793 C CA . ALA A 1 494 ? 25.619 -2.648 -16.345 1.00 91.75 494 ALA A CA 1
ATOM 3794 C C . ALA A 1 494 ? 26.209 -3.952 -16.904 1.00 91.75 494 ALA A C 1
ATOM 3796 O O . ALA A 1 494 ? 25.491 -4.756 -17.495 1.00 91.75 494 ALA A O 1
ATOM 3797 N N . ILE A 1 495 ? 27.502 -4.202 -16.681 1.00 92.75 495 ILE A N 1
ATOM 3798 C CA . ILE A 1 495 ? 28.155 -5.451 -17.089 1.00 92.75 495 ILE A CA 1
ATOM 3799 C C . ILE A 1 495 ? 27.516 -6.652 -16.381 1.00 92.75 495 ILE A C 1
ATOM 3801 O O . ILE A 1 495 ? 27.251 -7.663 -17.032 1.00 92.75 495 ILE A O 1
ATOM 3805 N N . ASN A 1 496 ? 27.208 -6.546 -15.086 1.00 94.25 496 ASN A N 1
ATOM 3806 C CA . ASN A 1 496 ? 26.527 -7.613 -14.349 1.00 94.25 496 ASN A CA 1
ATOM 3807 C C . ASN A 1 496 ? 25.132 -7.911 -14.920 1.00 94.25 496 ASN A C 1
ATOM 3809 O O . ASN A 1 496 ? 24.827 -9.072 -15.195 1.00 94.25 496 ASN A O 1
ATOM 3813 N N . PHE A 1 497 ? 24.313 -6.892 -15.196 1.00 95.06 497 PHE A N 1
ATOM 3814 C CA . PHE A 1 497 ? 23.012 -7.100 -15.844 1.00 95.06 497 PHE A CA 1
ATOM 3815 C C . PHE A 1 497 ? 23.140 -7.688 -17.248 1.00 95.06 497 PHE A C 1
ATOM 3817 O O . PHE A 1 497 ? 22.395 -8.602 -17.595 1.00 95.06 497 PHE A O 1
ATOM 3824 N N . ALA A 1 498 ? 24.104 -7.226 -18.046 1.00 93.00 498 ALA A N 1
ATOM 3825 C CA . ALA A 1 498 ? 24.353 -7.785 -19.369 1.00 93.00 498 ALA A CA 1
ATOM 3826 C C . ALA A 1 498 ? 24.734 -9.272 -19.284 1.00 93.00 498 ALA A C 1
ATOM 3828 O O . ALA A 1 498 ? 24.234 -10.075 -20.068 1.00 93.00 498 ALA A O 1
ATOM 3829 N N . LYS A 1 499 ? 25.548 -9.666 -18.295 1.00 93.69 499 LYS A N 1
ATOM 3830 C CA . LYS A 1 499 ? 25.872 -11.077 -18.036 1.00 93.69 499 LYS A CA 1
ATOM 3831 C C . LYS A 1 499 ? 24.645 -11.897 -17.655 1.00 93.69 499 LYS A C 1
ATOM 3833 O O . LYS A 1 499 ? 24.486 -12.991 -18.188 1.00 93.69 499 LYS A O 1
ATOM 3838 N N . LEU A 1 500 ? 23.793 -11.389 -16.763 1.00 94.19 500 LEU A N 1
ATOM 3839 C CA . LEU A 1 500 ? 22.560 -12.079 -16.364 1.00 94.19 500 LEU A CA 1
ATOM 3840 C C . LEU A 1 500 ? 21.637 -12.302 -17.566 1.00 94.19 500 LEU A C 1
ATOM 3842 O O . LEU A 1 500 ? 21.169 -13.418 -17.784 1.00 94.19 500 LEU A O 1
ATOM 3846 N N . LEU A 1 501 ? 21.442 -11.265 -18.383 1.00 92.69 501 LEU A N 1
ATOM 3847 C CA . LEU A 1 501 ? 20.637 -11.330 -19.600 1.00 92.69 501 LEU A CA 1
ATOM 3848 C C . LEU A 1 501 ? 21.211 -12.354 -20.592 1.00 92.69 501 LEU A C 1
ATOM 3850 O O . LEU A 1 501 ? 20.494 -13.255 -21.023 1.00 92.69 501 LEU A O 1
ATOM 3854 N N . VAL A 1 502 ? 22.505 -12.269 -20.918 1.00 91.06 502 VAL A N 1
ATOM 3855 C CA . VAL A 1 502 ? 23.171 -13.197 -21.855 1.00 91.06 502 VAL A CA 1
ATOM 3856 C C . VAL A 1 502 ? 23.137 -14.633 -21.335 1.00 91.06 502 VAL A C 1
ATOM 3858 O O . VAL A 1 502 ? 22.804 -15.549 -22.083 1.00 91.06 502 VAL A O 1
ATOM 3861 N N . GLY A 1 503 ? 23.401 -14.836 -20.041 1.00 90.00 503 GLY A N 1
ATOM 3862 C CA . GLY A 1 503 ? 23.334 -16.149 -19.396 1.00 90.00 503 GLY A CA 1
ATOM 3863 C C . GLY A 1 503 ? 21.943 -16.787 -19.436 1.00 90.00 503 GLY A C 1
ATOM 3864 O O . GLY A 1 503 ? 21.823 -18.003 -19.311 1.00 90.00 503 GLY A O 1
ATOM 3865 N N . LYS A 1 504 ? 20.895 -15.986 -19.652 1.00 92.44 504 LYS A N 1
ATOM 3866 C CA . LYS A 1 504 ? 19.500 -16.428 -19.773 1.00 92.44 504 LYS A CA 1
ATOM 3867 C C . LYS A 1 504 ? 18.987 -16.422 -21.215 1.00 92.44 504 LYS A C 1
ATOM 3869 O O . LYS A 1 504 ? 17.801 -16.632 -21.436 1.00 92.44 504 LYS A O 1
ATOM 3874 N N . GLY A 1 505 ? 19.876 -16.249 -22.195 1.00 84.38 505 GLY A N 1
ATOM 3875 C CA . GLY A 1 505 ? 19.549 -16.343 -23.618 1.00 84.38 505 GLY A CA 1
ATOM 3876 C C . GLY A 1 505 ? 19.297 -15.003 -24.305 1.00 84.38 505 GLY A C 1
ATOM 3877 O O . GLY A 1 505 ? 18.771 -14.995 -25.421 1.00 84.38 505 GLY A O 1
ATOM 3878 N N . ALA A 1 506 ? 19.670 -13.871 -23.692 1.00 87.56 506 ALA A N 1
ATOM 3879 C CA . ALA A 1 506 ? 19.741 -12.616 -24.433 1.00 87.56 506 ALA A CA 1
ATOM 3880 C C . ALA A 1 506 ? 20.761 -12.757 -25.555 1.00 87.56 506 ALA A C 1
ATOM 3882 O O . ALA A 1 506 ? 21.938 -13.045 -25.320 1.00 87.56 506 ALA A O 1
ATOM 3883 N N . VAL A 1 507 ? 20.317 -12.508 -26.776 1.00 82.31 507 VAL A N 1
ATOM 3884 C CA . VAL A 1 507 ? 21.214 -12.431 -27.913 1.00 82.31 507 VAL A CA 1
ATOM 3885 C C . VAL A 1 507 ? 21.661 -10.989 -28.079 1.00 82.31 507 VAL A C 1
ATOM 3887 O O . VAL A 1 507 ? 20.869 -10.044 -28.025 1.00 82.31 507 VAL A O 1
ATOM 3890 N N . PHE A 1 508 ? 22.952 -10.803 -28.334 1.00 73.19 508 PHE A N 1
ATOM 3891 C CA . PHE A 1 508 ? 23.415 -9.594 -28.994 1.00 73.19 508 PHE A CA 1
ATOM 3892 C C . PHE A 1 508 ? 22.814 -9.649 -30.397 1.00 73.19 508 PHE A C 1
ATOM 3894 O O . PHE A 1 508 ? 23.382 -10.306 -31.263 1.00 73.19 508 PHE A O 1
ATOM 3901 N N . GLY A 1 509 ? 21.608 -9.089 -30.572 1.00 59.69 509 GLY A N 1
ATOM 3902 C CA . GLY A 1 509 ? 20.843 -9.166 -31.820 1.00 59.69 509 GLY A CA 1
ATOM 3903 C C . GLY A 1 509 ? 21.745 -9.007 -33.045 1.00 59.69 509 GLY A C 1
ATOM 3904 O O . GLY A 1 509 ? 22.669 -8.191 -33.019 1.00 59.69 509 GLY A O 1
ATOM 3905 N N . ALA A 1 510 ? 21.509 -9.853 -34.049 1.00 43.47 510 ALA A N 1
ATOM 3906 C CA . ALA A 1 510 ? 22.389 -10.084 -35.185 1.00 43.47 510 ALA A CA 1
ATOM 3907 C C . ALA A 1 510 ? 22.715 -8.798 -35.961 1.00 43.47 510 ALA A C 1
ATOM 3909 O O . ALA A 1 510 ? 21.884 -8.290 -36.699 1.00 43.47 510 ALA A O 1
ATOM 3910 N N . ASP A 1 511 ? 23.959 -8.349 -35.812 1.00 41.44 511 ASP A N 1
ATOM 3911 C CA . ASP A 1 511 ? 24.743 -7.637 -36.821 1.00 41.44 511 ASP A CA 1
ATOM 3912 C C . ASP A 1 511 ? 26.179 -8.175 -36.727 1.00 41.44 511 ASP A C 1
ATOM 3914 O O . ASP A 1 511 ? 27.082 -7.566 -36.151 1.00 41.44 511 ASP A O 1
ATOM 3918 N N . ILE A 1 512 ? 26.394 -9.380 -37.262 1.00 34.84 512 ILE A N 1
ATOM 3919 C CA . ILE A 1 512 ? 27.738 -9.821 -37.637 1.00 34.84 512 ILE A CA 1
ATOM 3920 C C . ILE A 1 512 ? 27.966 -9.357 -39.083 1.00 34.84 512 ILE A C 1
ATOM 3922 O O . ILE A 1 512 ? 27.570 -10.045 -40.012 1.00 34.84 512 ILE A O 1
ATOM 3926 N N . ALA A 1 513 ? 28.670 -8.226 -39.227 1.00 27.02 513 ALA A N 1
ATOM 3927 C CA . ALA A 1 513 ? 29.487 -7.839 -40.392 1.00 27.02 513 ALA A CA 1
ATOM 3928 C C . ALA A 1 513 ? 28.759 -7.466 -41.723 1.00 27.02 513 ALA A C 1
ATOM 3930 O O . ALA A 1 513 ? 27.587 -7.773 -41.913 1.00 27.02 513 ALA A O 1
ATOM 3931 N N . PRO A 1 514 ? 29.425 -6.725 -42.644 1.00 38.34 514 PRO A N 1
ATOM 3932 C CA . PRO A 1 514 ? 28.788 -6.182 -43.840 1.00 38.34 514 PRO A CA 1
ATOM 3933 C C . PRO A 1 514 ? 28.586 -7.275 -44.902 1.00 38.34 514 PRO A C 1
ATOM 3935 O O . PRO A 1 514 ? 29.484 -8.081 -45.126 1.00 38.34 514 PRO A O 1
ATOM 3938 N N . LEU A 1 515 ? 27.448 -7.200 -45.609 1.00 30.45 515 LEU A N 1
ATOM 3939 C CA . LEU A 1 515 ? 26.991 -8.024 -46.747 1.00 30.45 515 LEU A CA 1
ATOM 3940 C C . LEU A 1 515 ? 26.263 -9.349 -46.393 1.00 30.45 515 LEU A C 1
ATOM 3942 O O . LEU A 1 515 ? 26.890 -10.370 -46.138 1.00 30.45 515 LEU A O 1
ATOM 3946 N N . VAL A 1 516 ? 24.934 -9.322 -46.617 1.00 29.62 516 VAL A N 1
ATOM 3947 C CA . VAL A 1 516 ? 23.964 -10.429 -46.861 1.00 29.62 516 VAL A CA 1
ATOM 3948 C C . VAL A 1 516 ? 23.138 -10.917 -45.633 1.00 29.62 516 VAL A C 1
ATOM 3950 O O . VAL A 1 516 ? 23.684 -11.055 -44.545 1.00 29.62 516 VAL A O 1
ATOM 3953 N N . PRO A 1 517 ? 21.799 -11.124 -45.774 1.00 34.44 517 PRO A N 1
ATOM 3954 C CA . PRO A 1 517 ? 20.791 -10.776 -44.757 1.00 34.44 517 PRO A CA 1
ATOM 3955 C C . PRO A 1 517 ? 20.120 -11.966 -44.044 1.00 34.44 517 PRO A C 1
ATOM 3957 O O . PRO A 1 517 ? 19.923 -12.997 -44.681 1.00 34.44 517 PRO A O 1
ATOM 3960 N N . GLN A 1 518 ? 19.627 -11.766 -42.806 1.00 27.66 518 GLN A N 1
ATOM 3961 C CA . GLN A 1 518 ? 18.371 -12.357 -42.287 1.00 27.66 518 GLN A CA 1
ATOM 3962 C C . GLN A 1 518 ? 17.711 -11.467 -41.199 1.00 27.66 518 GLN A C 1
ATOM 3964 O O . GLN A 1 518 ? 18.434 -10.913 -40.372 1.00 27.66 518 GLN A O 1
ATOM 3969 N N . PRO A 1 519 ? 16.366 -11.320 -41.175 1.00 34.91 519 PRO A N 1
ATOM 3970 C CA . PRO A 1 519 ? 15.643 -10.460 -40.228 1.00 34.91 519 PRO A CA 1
ATOM 3971 C C . PRO A 1 519 ? 15.158 -11.189 -38.957 1.00 34.91 519 PRO A C 1
ATOM 3973 O O . PRO A 1 519 ? 14.873 -12.386 -38.976 1.00 34.91 519 PRO A O 1
ATOM 3976 N N . VAL A 1 520 ? 15.022 -10.438 -37.855 1.00 36.41 520 VAL A N 1
ATOM 3977 C CA . VAL A 1 520 ? 14.604 -10.924 -36.526 1.00 36.41 520 VAL A CA 1
ATOM 3978 C C . VAL A 1 520 ? 13.262 -10.296 -36.120 1.00 36.41 520 VAL A C 1
ATOM 3980 O O . VAL A 1 520 ? 13.238 -9.149 -35.687 1.00 36.41 520 VAL A O 1
ATOM 3983 N N . PHE A 1 521 ? 12.169 -11.069 -36.194 1.00 39.00 521 PHE A N 1
ATOM 3984 C CA . PHE A 1 521 ? 10.920 -10.869 -35.436 1.00 39.00 521 PHE A CA 1
ATOM 3985 C C . PHE A 1 521 ? 10.316 -12.235 -35.047 1.00 39.00 521 PHE A C 1
ATOM 3987 O O . PHE A 1 521 ? 10.447 -13.227 -35.763 1.00 39.00 521 PHE A O 1
ATOM 3994 N N . GLY A 1 522 ? 9.713 -12.320 -33.858 1.00 31.56 522 GLY A N 1
ATOM 3995 C CA . GLY A 1 522 ? 9.292 -13.579 -33.236 1.00 31.56 522 GLY A CA 1
ATOM 3996 C C . GLY A 1 522 ? 8.014 -14.199 -33.813 1.00 31.56 522 GLY A C 1
ATOM 3997 O O . GLY A 1 522 ? 6.913 -13.795 -33.473 1.00 31.56 522 GLY A O 1
ATOM 3998 N N . SER A 1 523 ? 8.159 -15.230 -34.636 1.00 30.09 523 SER A N 1
ATOM 3999 C CA . SER A 1 523 ? 7.695 -16.623 -34.465 1.00 30.09 523 SER A CA 1
ATOM 4000 C C . SER A 1 523 ? 8.246 -17.372 -35.685 1.00 30.09 523 SER A C 1
ATOM 4002 O O . SER A 1 523 ? 8.379 -16.773 -36.749 1.00 30.09 523 SER A O 1
ATOM 4004 N N . GLN A 1 524 ? 8.629 -18.643 -35.564 1.00 34.94 524 GLN A N 1
ATOM 4005 C CA . GLN A 1 524 ? 9.426 -19.367 -36.575 1.00 34.94 524 GLN A CA 1
ATOM 4006 C C . GLN A 1 524 ? 8.740 -19.623 -37.946 1.00 34.94 524 GLN A C 1
ATOM 4008 O O . GLN A 1 524 ? 9.027 -20.628 -38.588 1.00 34.94 524 GLN A O 1
ATOM 4013 N N . THR A 1 525 ? 7.840 -18.767 -38.447 1.00 34.47 525 THR A N 1
ATOM 4014 C CA . THR A 1 525 ? 7.076 -19.050 -39.678 1.00 34.47 525 THR A CA 1
ATOM 4015 C C . THR A 1 525 ? 6.978 -17.941 -40.739 1.00 34.47 525 THR A C 1
ATOM 4017 O O . THR A 1 525 ? 6.381 -18.207 -41.781 1.00 34.47 525 THR A O 1
ATOM 4020 N N . THR A 1 526 ? 7.592 -16.752 -40.602 1.00 40.81 526 THR A N 1
ATOM 4021 C CA . THR A 1 526 ? 7.357 -15.644 -41.576 1.00 40.81 526 THR A CA 1
ATOM 4022 C C . THR A 1 526 ? 8.578 -14.895 -42.134 1.00 40.81 526 THR A C 1
ATOM 4024 O O . THR A 1 526 ? 8.393 -13.933 -42.881 1.00 40.81 526 THR A O 1
ATOM 4027 N N . ALA A 1 527 ? 9.812 -15.366 -41.914 1.00 39.38 527 ALA A N 1
ATOM 4028 C CA . ALA A 1 527 ? 11.055 -14.662 -42.293 1.00 39.38 527 ALA A CA 1
ATOM 4029 C C . ALA A 1 527 ? 11.159 -14.195 -43.770 1.00 39.38 527 ALA A C 1
ATOM 4031 O O . ALA A 1 527 ? 11.826 -13.205 -44.058 1.00 39.38 527 ALA A O 1
ATOM 4032 N N . ASN A 1 528 ? 10.468 -14.853 -44.712 1.00 42.88 528 ASN A N 1
ATOM 4033 C CA . ASN A 1 528 ? 10.496 -14.489 -46.138 1.00 42.88 528 ASN A CA 1
ATOM 4034 C C . ASN A 1 528 ? 9.454 -13.431 -46.553 1.00 42.88 528 ASN A C 1
ATOM 4036 O O . ASN A 1 528 ? 9.540 -12.899 -47.658 1.00 42.88 528 ASN A O 1
ATOM 4040 N N . ARG A 1 529 ? 8.449 -13.131 -45.717 1.00 46.84 529 ARG A N 1
ATOM 4041 C CA . ARG A 1 529 ? 7.322 -12.243 -46.076 1.00 46.84 529 ARG A CA 1
ATOM 4042 C C . ARG A 1 529 ? 7.564 -10.784 -45.662 1.00 46.84 529 ARG A C 1
ATOM 4044 O O . ARG A 1 529 ? 7.119 -9.867 -46.346 1.00 46.84 529 ARG A O 1
ATOM 4051 N N . GLU A 1 530 ? 8.316 -10.583 -44.584 1.00 48.88 530 GLU A N 1
ATOM 4052 C CA . GLU A 1 530 ? 8.516 -9.289 -43.912 1.00 48.88 530 GLU A CA 1
ATOM 4053 C C . GLU A 1 530 ? 9.572 -8.399 -44.601 1.00 48.88 530 GLU A C 1
ATOM 4055 O O . 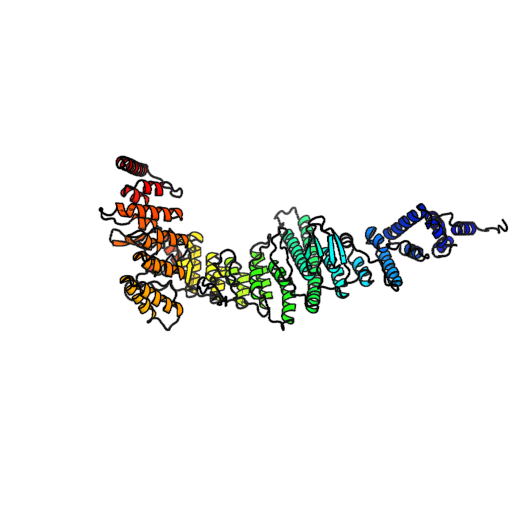GLU A 1 530 ? 9.402 -7.181 -44.681 1.00 48.88 530 GLU A O 1
ATOM 4060 N N . ASP A 1 531 ? 10.606 -8.994 -45.211 1.00 54.28 531 ASP A N 1
ATOM 4061 C CA . ASP A 1 531 ? 11.620 -8.264 -46.000 1.00 54.28 531 ASP A CA 1
ATOM 4062 C C . ASP A 1 531 ? 11.022 -7.675 -47.298 1.00 54.28 531 ASP A C 1
ATOM 4064 O O . ASP A 1 531 ? 11.461 -6.632 -47.785 1.00 54.28 531 ASP A O 1
ATOM 4068 N N . GLY A 1 532 ? 9.968 -8.303 -47.839 1.00 63.47 532 GLY A N 1
ATOM 4069 C CA . GLY A 1 532 ? 9.236 -7.814 -49.012 1.00 63.47 532 GLY A CA 1
ATOM 4070 C C . GLY A 1 532 ? 8.421 -6.552 -48.720 1.00 63.47 532 GLY A C 1
ATOM 4071 O O . GLY A 1 532 ? 8.465 -5.603 -49.501 1.00 63.47 532 GLY A O 1
ATOM 4072 N N . PHE A 1 533 ? 7.735 -6.505 -47.574 1.00 71.50 533 PHE A N 1
ATOM 4073 C CA . PHE A 1 533 ? 6.908 -5.361 -47.186 1.00 71.50 533 PHE A CA 1
ATOM 4074 C C . PHE A 1 533 ? 7.739 -4.097 -46.932 1.00 71.50 533 PHE A C 1
ATOM 4076 O O . PHE A 1 533 ? 7.448 -3.043 -47.496 1.00 71.50 533 PHE A O 1
ATOM 4083 N N . MET A 1 534 ? 8.805 -4.192 -46.128 1.00 69.88 534 MET A N 1
ATOM 4084 C CA . MET A 1 534 ? 9.657 -3.033 -45.838 1.00 69.88 534 MET A CA 1
ATOM 4085 C C . MET A 1 534 ? 10.296 -2.500 -47.130 1.00 69.88 534 MET A C 1
ATOM 4087 O O . MET A 1 534 ? 10.245 -1.296 -47.398 1.00 69.88 534 MET A O 1
ATOM 4091 N N . LYS A 1 535 ? 10.809 -3.379 -48.000 1.00 73.44 535 LYS A N 1
ATOM 4092 C CA . LYS A 1 535 ? 11.314 -2.978 -49.326 1.00 73.44 535 LYS A CA 1
ATOM 4093 C C . LYS A 1 535 ? 10.257 -2.252 -50.158 1.00 73.44 535 LYS A C 1
ATOM 4095 O O . LYS A 1 535 ? 10.583 -1.239 -50.778 1.00 73.44 535 LYS A O 1
ATOM 4100 N N . GLU A 1 536 ? 9.010 -2.714 -50.133 1.00 79.81 536 GLU A N 1
ATOM 4101 C CA . GLU A 1 536 ? 7.905 -2.080 -50.851 1.00 79.81 536 GLU A CA 1
ATOM 4102 C C . GLU A 1 536 ? 7.555 -0.700 -50.272 1.00 79.81 536 GLU A C 1
ATOM 4104 O O . GLU A 1 536 ? 7.505 0.272 -51.025 1.00 79.81 536 GLU A O 1
ATOM 4109 N N . VAL A 1 537 ? 7.436 -0.558 -48.945 1.00 80.50 537 VAL A N 1
ATOM 4110 C CA . VAL A 1 537 ? 7.216 0.748 -48.289 1.00 80.50 537 VAL A CA 1
ATOM 4111 C C . VAL A 1 537 ? 8.318 1.732 -48.651 1.00 80.50 537 VAL A C 1
ATOM 4113 O O . VAL A 1 537 ? 8.037 2.861 -49.050 1.00 80.50 537 VAL A O 1
ATOM 4116 N N . ARG A 1 538 ? 9.583 1.311 -48.577 1.00 80.38 538 ARG A N 1
ATOM 4117 C CA . ARG A 1 538 ? 10.714 2.154 -48.978 1.00 80.38 538 ARG A CA 1
ATOM 4118 C C . ARG A 1 538 ? 10.638 2.535 -50.453 1.00 80.38 538 ARG A C 1
ATOM 4120 O O . ARG A 1 538 ? 10.887 3.692 -50.789 1.00 80.38 538 ARG A O 1
ATOM 4127 N N . SER A 1 539 ? 10.299 1.591 -51.329 1.00 82.19 539 SER A N 1
ATOM 4128 C CA . SER A 1 539 ? 10.168 1.866 -52.758 1.00 82.19 539 SER A CA 1
ATOM 4129 C C . SER A 1 539 ? 9.068 2.895 -53.024 1.00 82.19 539 SER A C 1
ATOM 4131 O O . SER A 1 539 ? 9.294 3.862 -53.750 1.00 82.19 539 SER A O 1
ATOM 4133 N N . GLN A 1 540 ? 7.916 2.766 -52.369 1.00 83.75 540 GLN A N 1
ATOM 4134 C CA . GLN A 1 540 ? 6.815 3.718 -52.488 1.00 83.75 540 GLN A CA 1
ATOM 4135 C C . GLN A 1 540 ? 7.188 5.104 -51.953 1.00 83.75 540 GLN A C 1
ATOM 4137 O O . GLN A 1 540 ? 6.929 6.102 -52.626 1.00 83.75 540 GLN A O 1
ATOM 4142 N N . LEU A 1 541 ? 7.879 5.182 -50.811 1.00 82.69 541 LEU A N 1
ATOM 4143 C CA . LEU A 1 541 ? 8.378 6.450 -50.267 1.00 82.69 541 LEU A CA 1
ATOM 4144 C C . LEU A 1 541 ? 9.399 7.107 -51.208 1.00 82.69 541 LEU A C 1
ATOM 4146 O O . LEU A 1 541 ? 9.290 8.301 -51.473 1.00 82.69 541 LEU A O 1
ATOM 4150 N N . SER A 1 542 ? 10.310 6.335 -51.811 1.00 81.00 542 SER A N 1
ATOM 4151 C CA . SER A 1 542 ? 11.278 6.862 -52.790 1.00 81.00 542 SER A CA 1
ATOM 4152 C C . SER A 1 542 ? 10.626 7.421 -54.064 1.00 81.00 542 SER A C 1
ATOM 4154 O O . SER A 1 542 ? 11.183 8.306 -54.706 1.00 81.00 542 SER A O 1
ATOM 4156 N N . ARG A 1 543 ? 9.420 6.944 -54.410 1.00 83.06 543 ARG A N 1
ATOM 4157 C CA . ARG A 1 543 ? 8.602 7.442 -55.530 1.00 83.06 543 ARG A CA 1
ATOM 4158 C C . ARG A 1 543 ? 7.594 8.525 -55.110 1.00 83.06 543 ARG A C 1
ATOM 4160 O O . ARG A 1 543 ? 6.782 8.938 -55.933 1.00 83.06 543 ARG A O 1
ATOM 4167 N N . GLY A 1 544 ? 7.591 8.950 -53.842 1.00 81.06 544 GLY A N 1
ATOM 4168 C CA . GLY A 1 544 ? 6.645 9.936 -53.300 1.00 81.06 544 GLY A CA 1
ATOM 4169 C C . GLY A 1 544 ? 5.209 9.426 -53.097 1.00 81.06 544 GLY A C 1
ATOM 4170 O O . GLY A 1 544 ? 4.286 10.220 -52.922 1.00 81.06 544 GLY A O 1
ATOM 4171 N N . GLN A 1 545 ? 4.979 8.110 -53.112 1.00 85.38 545 GLN A N 1
ATOM 4172 C CA . GLN A 1 545 ? 3.651 7.490 -53.012 1.00 85.38 545 GLN A CA 1
ATOM 4173 C C . GLN A 1 545 ? 3.214 7.276 -51.550 1.00 85.38 545 GLN A C 1
ATOM 4175 O O . GLN A 1 545 ? 3.102 6.150 -51.068 1.00 85.38 545 GLN A O 1
ATOM 4180 N N . LEU A 1 546 ? 2.926 8.371 -50.837 1.00 83.00 546 LEU A N 1
ATOM 4181 C CA . LEU A 1 546 ? 2.594 8.348 -49.401 1.00 83.00 546 LEU A CA 1
ATOM 4182 C C . LEU A 1 546 ? 1.347 7.519 -49.059 1.00 83.00 546 LEU A C 1
ATOM 4184 O O . LEU A 1 546 ? 1.343 6.772 -48.084 1.00 83.00 546 LEU A O 1
ATOM 4188 N N . VAL A 1 547 ? 0.286 7.634 -49.862 1.00 83.00 547 VAL A N 1
ATOM 4189 C CA . VAL A 1 547 ? -0.989 6.937 -49.610 1.00 83.00 547 VAL A CA 1
ATOM 4190 C C . VAL A 1 547 ? -0.827 5.421 -49.728 1.00 83.00 547 VAL A C 1
ATOM 4192 O O . VAL A 1 547 ? -1.380 4.681 -48.913 1.00 83.00 547 VAL A O 1
ATOM 4195 N N . GLY A 1 548 ? -0.031 4.962 -50.699 1.00 83.44 548 GLY A N 1
ATOM 4196 C CA . GLY A 1 548 ? 0.311 3.547 -50.840 1.00 83.44 548 GLY A CA 1
ATOM 4197 C C . GLY A 1 548 ? 1.054 3.039 -49.606 1.00 83.44 548 GLY A C 1
ATOM 4198 O O . GLY A 1 548 ? 0.634 2.049 -49.005 1.00 83.44 548 GLY A O 1
ATOM 4199 N N . ALA A 1 549 ? 2.084 3.777 -49.171 1.00 82.88 549 ALA A N 1
ATOM 4200 C CA . ALA A 1 549 ? 2.956 3.354 -48.079 1.00 82.88 549 ALA A CA 1
ATOM 4201 C C . ALA A 1 549 ? 2.180 3.231 -46.758 1.00 82.88 549 ALA A C 1
ATOM 4203 O O . ALA A 1 549 ? 2.347 2.267 -46.013 1.00 82.88 549 ALA A O 1
ATOM 4204 N N . VAL A 1 550 ? 1.271 4.178 -46.495 1.00 84.56 550 VAL A N 1
ATOM 4205 C CA . VAL A 1 550 ? 0.362 4.142 -45.338 1.00 84.56 550 VAL A CA 1
ATOM 4206 C C . VAL A 1 550 ? -0.602 2.957 -45.413 1.00 84.56 550 VAL A C 1
ATOM 4208 O O . VAL A 1 550 ? -0.882 2.333 -44.390 1.00 84.56 550 VAL A O 1
ATOM 4211 N N . THR A 1 551 ? -1.137 2.653 -46.596 1.00 84.19 551 THR A N 1
ATOM 4212 C CA . THR A 1 551 ? -2.121 1.575 -46.773 1.00 84.19 551 THR A CA 1
ATOM 4213 C C . THR A 1 551 ? -1.497 0.211 -46.507 1.00 84.19 551 THR A C 1
ATOM 4215 O O . THR A 1 551 ? -2.071 -0.588 -45.766 1.00 84.19 551 THR A O 1
ATOM 4218 N N . GLU A 1 552 ? -0.300 -0.031 -47.040 1.00 81.62 552 GLU A N 1
ATOM 4219 C CA . GLU A 1 552 ? 0.403 -1.290 -46.811 1.00 81.62 552 GLU A CA 1
ATOM 4220 C C . GLU A 1 552 ? 0.860 -1.409 -45.342 1.00 81.62 552 GLU A C 1
ATOM 4222 O O . GLU A 1 552 ? 0.690 -2.464 -44.735 1.00 81.62 552 GLU A O 1
ATOM 4227 N N . LEU A 1 553 ? 1.318 -0.315 -44.707 1.00 81.56 553 LEU A N 1
ATOM 4228 C CA . LEU A 1 553 ? 1.670 -0.332 -43.278 1.00 81.56 553 LEU A CA 1
ATOM 4229 C C . LEU A 1 553 ? 0.471 -0.664 -42.385 1.00 81.56 553 LEU A C 1
ATOM 4231 O O . LEU A 1 553 ? 0.593 -1.481 -41.477 1.00 81.56 553 LEU A O 1
ATOM 4235 N N . LYS A 1 554 ? -0.708 -0.089 -42.653 1.00 81.44 554 LYS A N 1
ATOM 4236 C CA . LYS A 1 554 ? -1.931 -0.396 -41.888 1.00 81.44 554 LYS A CA 1
ATOM 4237 C C . LYS A 1 554 ? -2.311 -1.874 -41.959 1.00 81.44 554 LYS A C 1
ATOM 4239 O O . LYS A 1 554 ? -2.773 -2.431 -40.966 1.00 81.44 554 LYS A O 1
ATOM 4244 N N . LYS A 1 555 ? -2.139 -2.493 -43.126 1.00 78.94 555 LYS A N 1
ATOM 4245 C CA . LYS A 1 555 ? -2.443 -3.906 -43.357 1.00 78.94 555 LYS A CA 1
ATOM 4246 C C . LYS A 1 555 ? -1.520 -4.816 -42.546 1.00 78.94 555 LYS A C 1
ATOM 4248 O O . LYS A 1 555 ? -2.012 -5.720 -41.881 1.00 78.94 555 LYS A O 1
ATOM 4253 N N . GLU A 1 556 ? -0.218 -4.548 -42.535 1.00 71.88 556 GLU A N 1
ATOM 4254 C CA . GLU A 1 556 ? 0.733 -5.362 -41.767 1.00 71.88 556 GLU A CA 1
ATOM 4255 C C . GLU A 1 556 ? 0.647 -5.112 -40.256 1.00 71.88 556 GLU A C 1
ATOM 4257 O O . GLU A 1 556 ? 0.695 -6.047 -39.458 1.00 71.88 556 GLU A O 1
ATOM 4262 N N . MET A 1 557 ? 0.370 -3.877 -39.833 1.00 69.06 557 MET A N 1
ATOM 4263 C CA . MET A 1 557 ? 0.063 -3.595 -38.428 1.00 69.06 557 MET A CA 1
ATOM 4264 C C . MET A 1 557 ? -1.178 -4.356 -37.934 1.00 69.06 557 MET A C 1
ATOM 4266 O O . MET A 1 557 ? -1.202 -4.816 -36.792 1.00 69.06 557 MET A O 1
ATOM 4270 N N . ALA A 1 558 ? -2.196 -4.548 -38.783 1.00 69.44 558 ALA A N 1
ATOM 4271 C CA . ALA A 1 558 ? -3.359 -5.377 -38.449 1.00 69.44 558 ALA A CA 1
ATOM 4272 C C . ALA A 1 558 ? -3.001 -6.868 -38.282 1.00 69.44 558 ALA A C 1
ATOM 4274 O O . ALA A 1 558 ? -3.678 -7.575 -37.535 1.00 69.44 558 ALA A O 1
ATOM 4275 N N . ASN A 1 559 ? -1.913 -7.322 -38.912 1.00 66.25 559 ASN A N 1
ATOM 4276 C CA . ASN A 1 559 ? -1.358 -8.669 -38.760 1.00 66.25 559 ASN A CA 1
ATOM 4277 C C . ASN A 1 559 ? -0.425 -8.809 -37.539 1.00 66.25 559 ASN A C 1
ATOM 4279 O O . ASN A 1 559 ? 0.047 -9.909 -37.263 1.00 66.25 559 ASN A O 1
ATOM 4283 N N . GLY A 1 560 ? -0.183 -7.730 -36.783 1.00 60.34 560 GLY A N 1
ATOM 4284 C CA . GLY A 1 560 ? 0.629 -7.737 -35.563 1.00 60.34 560 GLY A CA 1
ATOM 4285 C C . GLY A 1 560 ? 2.073 -7.256 -35.730 1.00 60.34 560 GLY A C 1
ATOM 4286 O O . GLY A 1 560 ? 2.846 -7.381 -34.781 1.00 60.34 560 GLY A O 1
ATOM 4287 N N . SER A 1 561 ? 2.447 -6.702 -36.888 1.00 66.38 561 SER A N 1
ATOM 4288 C CA . SER A 1 561 ? 3.789 -6.148 -37.112 1.00 66.38 561 SER A CA 1
ATOM 4289 C C . SER A 1 561 ? 4.057 -4.897 -36.261 1.00 66.38 561 SER A C 1
ATOM 4291 O O . SER A 1 561 ? 3.206 -4.012 -36.151 1.00 66.38 561 SER A O 1
ATOM 4293 N N . ASP A 1 562 ? 5.264 -4.805 -35.688 1.00 65.56 562 ASP A N 1
ATOM 4294 C CA . ASP A 1 562 ? 5.727 -3.639 -34.923 1.00 65.56 562 ASP A CA 1
ATOM 4295 C C . ASP A 1 562 ? 6.250 -2.538 -35.863 1.00 65.56 562 ASP A C 1
ATOM 4297 O O . ASP A 1 562 ? 7.113 -2.764 -36.712 1.00 65.56 562 ASP A O 1
ATOM 4301 N N . VAL A 1 563 ? 5.753 -1.315 -35.680 1.00 74.56 563 VAL A N 1
ATOM 4302 C CA . VAL A 1 563 ? 6.149 -0.119 -36.440 1.00 74.56 563 VAL A CA 1
ATOM 4303 C C . VAL A 1 563 ? 7.605 0.312 -36.172 1.00 74.56 563 VAL A C 1
ATOM 4305 O O . VAL A 1 563 ? 8.173 1.112 -36.917 1.00 74.56 563 VAL A O 1
ATOM 4308 N N . ASN A 1 564 ? 8.234 -0.221 -35.121 1.00 73.81 564 ASN A N 1
ATOM 4309 C CA . ASN A 1 564 ? 9.593 0.117 -34.685 1.00 73.81 564 ASN A CA 1
ATOM 4310 C C . ASN A 1 564 ? 10.710 -0.697 -35.348 1.00 73.81 564 ASN A C 1
ATOM 4312 O O . ASN A 1 564 ? 11.867 -0.620 -34.920 1.00 73.81 564 ASN A O 1
ATOM 4316 N N . GLY A 1 565 ? 10.391 -1.467 -36.386 1.00 68.31 565 GLY A N 1
ATOM 4317 C CA . GLY A 1 565 ? 11.395 -2.173 -37.172 1.00 68.31 565 GLY A CA 1
ATOM 4318 C C . GLY A 1 565 ? 12.381 -1.243 -37.883 1.00 68.31 565 GLY A C 1
ATOM 4319 O O . GLY A 1 565 ? 12.106 -0.065 -38.148 1.00 68.31 565 GLY A O 1
ATOM 4320 N N . THR A 1 566 ? 13.551 -1.794 -38.196 1.00 70.38 566 THR A N 1
ATOM 4321 C CA . THR A 1 566 ? 14.590 -1.135 -38.989 1.00 70.38 566 THR A CA 1
ATOM 4322 C C . THR A 1 566 ? 14.817 -1.841 -40.322 1.00 70.38 566 THR A C 1
ATOM 4324 O O . THR A 1 566 ? 14.568 -3.032 -40.486 1.00 70.38 566 THR A O 1
ATOM 4327 N N . PHE A 1 567 ? 15.244 -1.058 -41.307 1.00 69.50 567 PHE A N 1
ATOM 4328 C CA . PHE A 1 567 ? 15.726 -1.514 -42.601 1.00 69.50 567 PHE A CA 1
ATOM 4329 C C . PHE A 1 567 ? 17.156 -2.063 -42.480 1.00 69.50 567 PHE A C 1
ATOM 4331 O O . PHE A 1 567 ? 17.847 -1.803 -41.500 1.00 69.50 567 PHE A O 1
ATOM 4338 N N . GLN A 1 568 ? 17.625 -2.763 -43.517 1.00 63.84 568 GLN A N 1
ATOM 4339 C CA . GLN A 1 568 ? 18.975 -3.351 -43.571 1.00 63.84 568 GLN A CA 1
ATOM 4340 C C . GLN A 1 568 ? 20.114 -2.319 -43.495 1.00 63.84 568 GLN A C 1
ATOM 4342 O O . GLN A 1 568 ? 21.232 -2.660 -43.138 1.00 63.84 568 GLN A O 1
ATOM 4347 N N . ASP A 1 569 ? 19.839 -1.061 -43.829 1.00 65.38 569 ASP A N 1
ATOM 4348 C CA . ASP A 1 569 ? 20.769 0.062 -43.669 1.00 65.38 569 ASP A CA 1
ATOM 4349 C C . ASP A 1 569 ? 20.559 0.811 -42.340 1.00 65.38 569 ASP A C 1
ATOM 4351 O O . ASP A 1 569 ? 21.008 1.938 -42.186 1.00 65.38 569 ASP A O 1
ATOM 4355 N N . GLY A 1 570 ? 19.802 0.224 -41.408 1.00 71.38 570 GLY A N 1
ATOM 4356 C CA . GLY A 1 570 ? 19.530 0.735 -40.067 1.00 71.38 570 GLY A CA 1
ATOM 4357 C C . GLY A 1 570 ? 18.681 2.005 -39.988 1.00 71.38 570 GLY A C 1
ATOM 4358 O O . GLY A 1 570 ? 18.585 2.623 -38.920 1.00 71.38 570 GLY A O 1
ATOM 4359 N N . HIS A 1 571 ? 18.003 2.392 -41.073 1.00 77.81 571 HIS A N 1
ATOM 4360 C CA . HIS A 1 571 ? 16.899 3.348 -40.990 1.00 77.81 571 HIS A CA 1
ATOM 4361 C C . HIS A 1 571 ? 15.692 2.730 -40.274 1.00 77.81 571 HIS A C 1
ATOM 4363 O O . HIS A 1 571 ? 15.401 1.555 -40.442 1.00 77.81 571 HIS A O 1
ATOM 4369 N N . SER A 1 572 ? 14.930 3.521 -39.523 1.00 82.62 572 SER A N 1
ATOM 4370 C CA . SER A 1 572 ? 13.557 3.177 -39.145 1.00 82.62 572 SER A CA 1
ATOM 4371 C C . SER A 1 572 ? 12.582 3.885 -40.075 1.00 82.62 572 SER A C 1
ATOM 4373 O O . SER A 1 572 ? 12.970 4.795 -40.810 1.00 82.62 572 SER A O 1
ATOM 4375 N N . LEU A 1 573 ? 11.299 3.527 -40.017 1.00 83.88 573 LEU A N 1
ATOM 4376 C CA . LEU A 1 573 ? 10.262 4.266 -40.745 1.00 83.88 573 LEU A CA 1
ATOM 4377 C C . LEU A 1 573 ? 10.282 5.767 -40.393 1.00 83.88 573 LEU A C 1
ATOM 4379 O O . LEU A 1 573 ? 10.175 6.608 -41.285 1.00 83.88 573 LEU A O 1
ATOM 4383 N N . VAL A 1 574 ? 10.521 6.105 -39.117 1.00 87.25 574 VAL A N 1
ATOM 4384 C CA . VAL A 1 574 ? 10.637 7.500 -38.655 1.00 87.25 574 VAL A CA 1
ATOM 4385 C C . VAL A 1 574 ? 11.879 8.169 -39.230 1.00 87.25 574 VAL A C 1
ATOM 4387 O O . VAL A 1 574 ? 11.752 9.232 -39.831 1.00 87.25 574 VAL A O 1
ATOM 4390 N N . SER A 1 575 ? 13.071 7.565 -39.119 1.00 85.94 575 SER A N 1
ATOM 4391 C CA . SER A 1 575 ? 14.281 8.224 -39.636 1.00 85.94 575 SER A CA 1
ATOM 4392 C C . SER A 1 575 ? 14.253 8.373 -41.154 1.00 85.94 575 SER A C 1
ATOM 4394 O O . SER A 1 575 ? 14.729 9.378 -41.670 1.00 85.94 575 SER A O 1
ATOM 4396 N N . LEU A 1 576 ? 13.622 7.440 -41.868 1.00 84.75 576 LEU A N 1
ATOM 4397 C CA . LEU A 1 576 ? 13.400 7.540 -43.307 1.00 84.75 576 LEU A CA 1
ATOM 4398 C C . LEU A 1 576 ? 12.434 8.687 -43.660 1.00 84.75 576 LEU A C 1
ATOM 4400 O O . LEU A 1 576 ? 12.677 9.431 -44.606 1.00 84.75 576 LEU A O 1
ATOM 4404 N N . SER A 1 577 ? 11.369 8.885 -42.876 1.00 87.69 577 SER A N 1
ATOM 4405 C CA . SER A 1 577 ? 10.448 10.017 -43.067 1.00 87.69 577 SER A CA 1
ATOM 4406 C C . SER A 1 577 ? 11.098 11.383 -42.794 1.00 87.69 577 SER A C 1
ATOM 4408 O O . SER A 1 577 ? 10.737 12.363 -43.446 1.00 87.69 577 SER A O 1
ATOM 4410 N N . CYS A 1 578 ? 12.087 11.442 -41.891 1.00 88.19 578 CYS A N 1
ATOM 4411 C CA . CYS A 1 578 ? 12.911 12.632 -41.661 1.00 88.19 578 CYS A CA 1
ATOM 4412 C C . CYS A 1 578 ? 13.825 12.920 -42.860 1.00 88.19 578 CYS A C 1
ATOM 4414 O O . CYS A 1 578 ? 13.892 14.062 -43.295 1.00 88.19 578 CYS A O 1
ATOM 4416 N N . VAL A 1 579 ? 14.448 11.892 -43.452 1.00 84.38 579 VAL A N 1
ATOM 4417 C CA . VAL A 1 579 ? 15.294 12.046 -44.655 1.00 84.38 579 VAL A CA 1
ATOM 4418 C C . VAL A 1 579 ? 14.507 12.607 -45.841 1.00 84.38 579 VAL A C 1
ATOM 4420 O O . VAL A 1 579 ? 14.993 13.487 -46.545 1.00 84.38 579 VAL A O 1
ATOM 4423 N N . PHE A 1 580 ? 13.287 12.116 -46.073 1.00 82.19 580 PHE A N 1
ATOM 4424 C CA . PHE A 1 580 ? 12.467 12.564 -47.205 1.00 82.19 580 PHE A CA 1
ATOM 4425 C C . PHE A 1 580 ? 11.612 13.812 -46.915 1.00 82.19 580 PHE A C 1
ATOM 4427 O O . PHE A 1 580 ? 10.987 14.345 -47.829 1.00 82.19 580 PHE A O 1
ATOM 4434 N N . GLY A 1 581 ? 11.552 14.280 -45.663 1.00 80.12 581 GLY A N 1
ATOM 4435 C CA . GLY A 1 581 ? 10.760 15.453 -45.269 1.00 80.12 581 GLY A CA 1
ATOM 4436 C C . GLY A 1 581 ? 9.238 15.262 -45.354 1.00 80.12 581 GLY A C 1
ATOM 4437 O O . GLY A 1 581 ? 8.494 16.233 -45.493 1.00 80.12 581 GLY A O 1
ATOM 4438 N N . PHE A 1 582 ? 8.740 14.024 -45.286 1.00 83.75 582 PHE A N 1
ATOM 4439 C CA . PHE A 1 582 ? 7.312 13.722 -45.442 1.00 83.75 582 PHE A CA 1
ATOM 4440 C C . PHE A 1 582 ? 6.531 13.886 -44.129 1.00 83.75 582 PHE A C 1
ATOM 4442 O O . PHE A 1 582 ? 6.281 12.909 -43.423 1.00 83.75 582 PHE A O 1
ATOM 4449 N N . GLY A 1 583 ? 6.104 15.117 -43.826 1.00 82.00 583 GLY A N 1
ATOM 4450 C CA . GLY A 1 583 ? 5.389 15.466 -42.587 1.00 82.00 583 GLY A CA 1
ATOM 4451 C C . GLY A 1 583 ? 4.145 14.614 -42.301 1.00 82.00 583 GLY A C 1
ATOM 4452 O O . GLY A 1 583 ? 4.028 14.048 -41.225 1.00 82.00 583 GLY A O 1
ATOM 4453 N N . SER A 1 584 ? 3.263 14.404 -43.284 1.00 82.75 584 SER A N 1
ATOM 4454 C CA . SER A 1 584 ? 2.033 13.615 -43.079 1.00 82.75 584 SER A CA 1
ATOM 4455 C C . SER A 1 584 ? 2.287 12.127 -42.805 1.00 82.75 584 SER A C 1
ATOM 4457 O O . SER A 1 584 ? 1.532 11.495 -42.066 1.00 82.75 584 SER A O 1
ATOM 4459 N N . PHE A 1 585 ? 3.351 11.556 -43.378 1.00 85.00 585 PHE A N 1
ATOM 4460 C CA . PHE A 1 585 ? 3.764 10.181 -43.092 1.00 85.00 585 PHE A CA 1
ATOM 4461 C C . PHE A 1 585 ? 4.441 10.085 -41.723 1.00 85.00 585 PHE A C 1
ATOM 4463 O O . PHE A 1 585 ? 4.159 9.161 -40.968 1.00 85.00 585 PHE A O 1
ATOM 4470 N N . PHE A 1 586 ? 5.269 11.071 -41.378 1.00 85.88 586 PHE A N 1
ATOM 4471 C CA . PHE A 1 586 ? 5.869 11.214 -40.056 1.00 85.88 586 PHE A CA 1
ATOM 4472 C C . PHE A 1 586 ? 4.797 11.313 -38.957 1.00 85.88 586 PHE A C 1
ATOM 4474 O O . PHE A 1 586 ? 4.810 10.514 -38.023 1.00 85.88 586 PHE A O 1
ATOM 4481 N N . ASP A 1 587 ? 3.805 12.191 -39.114 1.00 83.75 587 ASP A N 1
ATOM 4482 C CA . ASP A 1 587 ? 2.694 12.340 -38.168 1.00 83.75 587 ASP A CA 1
ATOM 4483 C C . ASP A 1 587 ? 1.892 11.047 -38.031 1.00 83.75 587 ASP A C 1
ATOM 4485 O O . ASP A 1 587 ? 1.547 10.639 -36.922 1.00 83.75 587 ASP A O 1
ATOM 4489 N N . PHE A 1 588 ? 1.627 10.362 -39.147 1.00 84.81 588 PHE A N 1
ATOM 4490 C CA . PHE A 1 588 ? 0.967 9.062 -39.126 1.00 84.81 588 PHE A CA 1
ATOM 4491 C C . PHE A 1 588 ? 1.774 8.031 -38.326 1.00 84.81 588 PHE A C 1
ATOM 4493 O O . PHE A 1 588 ? 1.205 7.361 -37.466 1.00 84.81 588 PHE A O 1
ATOM 4500 N N . LEU A 1 589 ? 3.088 7.929 -38.550 1.00 84.19 589 LEU A N 1
ATOM 4501 C CA . LEU A 1 589 ? 3.962 7.015 -37.809 1.00 84.19 589 LEU A CA 1
ATOM 4502 C C . LEU A 1 589 ? 3.982 7.326 -36.311 1.00 84.19 589 LEU A C 1
ATOM 4504 O O . LEU A 1 589 ? 3.953 6.399 -35.509 1.00 84.19 589 LEU A O 1
ATOM 4508 N N . LEU A 1 590 ? 3.981 8.602 -35.922 1.00 82.25 590 LEU A N 1
ATOM 4509 C CA . LEU A 1 590 ? 3.897 9.003 -34.516 1.00 82.25 590 LEU A CA 1
ATOM 4510 C C . LEU A 1 590 ? 2.519 8.730 -33.906 1.00 82.25 590 LEU A C 1
ATOM 4512 O O . LEU A 1 590 ? 2.426 8.342 -32.744 1.00 82.25 590 LEU A O 1
ATOM 4516 N N . GLN A 1 591 ? 1.441 8.861 -34.681 1.00 78.56 591 GLN A N 1
ATOM 4517 C CA . GLN A 1 591 ? 0.097 8.448 -34.257 1.00 78.56 591 GLN A CA 1
ATOM 4518 C C . GLN A 1 591 ? -0.003 6.927 -34.076 1.00 78.56 591 GLN A C 1
ATOM 4520 O O . GLN A 1 591 ? -0.731 6.465 -33.199 1.00 78.56 591 GLN A O 1
ATOM 4525 N N . GLN A 1 592 ? 0.757 6.168 -34.871 1.00 75.06 592 GLN A N 1
ATOM 4526 C CA . GLN A 1 592 ? 0.998 4.733 -34.694 1.00 75.06 592 GLN A CA 1
ATOM 4527 C C . GLN A 1 592 ? 2.122 4.434 -33.671 1.00 75.06 592 GLN A C 1
ATOM 4529 O O . GLN A 1 592 ? 2.453 3.270 -33.473 1.00 75.06 592 GLN A O 1
ATOM 4534 N N . GLY A 1 593 ? 2.711 5.487 -33.073 1.00 71.06 593 GLY A N 1
ATOM 4535 C CA . GLY A 1 593 ? 3.865 5.593 -32.147 1.00 71.06 593 GLY A CA 1
ATOM 4536 C C . GLY A 1 593 ? 5.038 4.690 -32.422 1.00 71.06 593 GLY A C 1
ATOM 4537 O O . GLY A 1 593 ? 5.591 4.005 -31.555 1.00 71.06 593 GLY A O 1
ATOM 4538 N N . ALA A 1 594 ? 5.493 4.841 -33.645 1.00 80.88 594 ALA A N 1
ATOM 4539 C CA . ALA A 1 594 ? 6.892 4.698 -33.908 1.00 80.88 594 ALA A CA 1
ATOM 4540 C C . ALA A 1 594 ? 7.733 5.508 -32.894 1.00 80.88 594 ALA A C 1
ATOM 4542 O O . ALA A 1 594 ? 7.449 6.662 -32.565 1.00 80.88 594 ALA A O 1
ATOM 4543 N N . ALA A 1 595 ? 8.778 4.865 -32.396 1.00 76.25 595 ALA A N 1
ATOM 4544 C CA . ALA A 1 595 ? 9.734 5.358 -31.434 1.00 76.25 595 ALA A CA 1
ATOM 4545 C C . ALA A 1 595 ? 10.523 6.515 -32.055 1.00 76.25 595 ALA A C 1
ATOM 4547 O O . ALA A 1 595 ? 11.209 6.364 -33.072 1.00 76.25 595 ALA A O 1
ATOM 4548 N N . VAL A 1 596 ? 10.435 7.685 -31.426 1.00 83.00 596 VAL A N 1
ATOM 4549 C CA . VAL A 1 596 ? 11.038 8.940 -31.906 1.00 83.00 596 VAL A CA 1
ATOM 4550 C C . VAL A 1 596 ? 12.566 8.914 -31.941 1.00 83.00 596 VAL A C 1
ATOM 4552 O O . VAL A 1 596 ? 13.190 9.592 -32.748 1.00 83.00 596 VAL A O 1
ATOM 4555 N N . GLY A 1 597 ? 13.185 8.069 -31.120 1.00 72.56 597 GLY A N 1
ATOM 4556 C CA . GLY A 1 597 ? 14.616 7.783 -31.132 1.00 72.56 597 GLY A CA 1
ATOM 4557 C C . GLY A 1 597 ? 15.033 6.755 -32.189 1.00 72.56 597 GLY A C 1
ATOM 4558 O O . GLY A 1 597 ? 16.210 6.401 -32.238 1.00 72.56 597 GLY A O 1
ATOM 4559 N N . GLY A 1 598 ? 14.102 6.244 -33.005 1.00 72.38 598 GLY A N 1
ATOM 4560 C CA . GLY A 1 598 ? 14.321 5.253 -34.064 1.00 72.38 598 GLY A CA 1
ATOM 4561 C C . GLY A 1 598 ? 14.034 3.805 -33.642 1.00 72.38 598 GLY A C 1
ATOM 4562 O O . GLY A 1 598 ? 13.690 3.534 -32.492 1.00 72.38 598 GLY A O 1
ATOM 4563 N N . GLY A 1 599 ? 14.241 2.867 -34.570 1.00 65.25 599 GLY A N 1
ATOM 4564 C CA . GLY A 1 599 ? 13.949 1.436 -34.392 1.00 65.25 599 GLY A CA 1
ATOM 4565 C C . GLY A 1 599 ? 15.047 0.638 -33.680 1.00 65.25 599 GLY A C 1
ATOM 4566 O O . GLY A 1 599 ? 16.074 1.204 -33.309 1.00 65.25 599 GLY A O 1
ATOM 4567 N N . VAL A 1 600 ? 14.838 -0.663 -33.477 1.00 59.16 600 VAL A N 1
ATOM 4568 C CA . VAL A 1 600 ? 15.774 -1.559 -32.760 1.00 59.16 600 VAL A CA 1
ATOM 4569 C C . VAL A 1 600 ? 17.099 -1.718 -33.530 1.00 59.16 600 VAL A C 1
ATOM 4571 O O . VAL A 1 600 ? 17.101 -1.765 -34.758 1.00 59.16 600 VAL A O 1
ATOM 4574 N N . GLY A 1 601 ? 18.236 -1.773 -32.824 1.00 62.09 601 GLY A N 1
ATOM 4575 C CA . GLY A 1 601 ? 19.568 -1.942 -33.430 1.00 62.09 601 GLY A CA 1
ATOM 4576 C C . GLY A 1 601 ? 20.701 -1.370 -32.573 1.00 62.09 601 GLY A C 1
ATOM 4577 O O . GLY A 1 601 ? 20.467 -0.479 -31.748 1.00 62.09 601 GLY A O 1
ATOM 4578 N N . TRP A 1 602 ? 21.924 -1.878 -32.755 1.00 64.19 602 TRP A N 1
ATOM 4579 C CA . TRP A 1 602 ? 23.125 -1.353 -32.094 1.00 64.19 602 TRP A CA 1
ATOM 4580 C C . TRP A 1 602 ? 23.511 0.021 -32.646 1.00 64.19 602 TRP A C 1
ATOM 4582 O O . TRP A 1 602 ? 22.935 0.510 -33.611 1.00 64.19 602 TRP A O 1
ATOM 4592 N N . TRP A 1 603 ? 24.479 0.682 -32.012 1.00 60.69 603 TRP A N 1
ATOM 4593 C CA . TRP A 1 603 ? 24.999 1.966 -32.492 1.00 60.69 603 TRP A CA 1
ATOM 4594 C C . TRP A 1 603 ? 25.459 1.854 -33.930 1.00 60.69 603 TRP A C 1
ATOM 4596 O O . TRP A 1 603 ? 25.112 2.712 -34.718 1.00 60.69 603 TRP A O 1
ATOM 4606 N N . ARG A 1 604 ? 26.201 0.791 -34.264 1.00 57.16 604 ARG A N 1
ATOM 4607 C CA . ARG A 1 604 ? 26.746 0.487 -35.590 1.00 57.16 604 ARG A CA 1
ATOM 4608 C C . ARG A 1 604 ? 25.608 0.256 -36.596 1.00 57.16 604 ARG A C 1
ATOM 4610 O O . ARG A 1 604 ? 24.822 -0.659 -36.410 1.00 57.16 604 ARG A O 1
ATOM 4617 N N . GLY A 1 605 ? 25.515 1.107 -37.620 1.00 57.84 605 GLY A N 1
ATOM 4618 C CA . GLY A 1 605 ? 24.524 1.011 -38.701 1.00 57.84 605 GLY A CA 1
ATOM 4619 C C . GLY A 1 605 ? 23.205 1.755 -38.466 1.00 57.84 605 GLY A C 1
ATOM 4620 O O . GLY A 1 605 ? 22.451 1.945 -39.406 1.00 57.84 605 GLY A O 1
ATOM 4621 N N . ARG A 1 606 ? 22.908 2.235 -37.252 1.00 70.31 606 ARG A N 1
ATOM 4622 C CA . ARG A 1 606 ? 21.603 2.840 -36.937 1.00 70.31 606 ARG A CA 1
ATOM 4623 C C . ARG A 1 606 ? 21.520 4.336 -37.241 1.00 70.31 606 ARG A C 1
ATOM 4625 O O . ARG A 1 606 ? 22.327 5.140 -36.765 1.00 70.31 606 ARG A O 1
ATOM 4632 N N . HIS A 1 607 ? 20.446 4.734 -37.918 1.00 75.81 607 HIS A N 1
ATOM 4633 C CA . HIS A 1 607 ? 20.141 6.136 -38.191 1.00 75.81 607 HIS A CA 1
ATOM 4634 C C . HIS A 1 607 ? 19.143 6.708 -37.176 1.00 75.81 607 HIS A C 1
ATOM 4636 O O . HIS A 1 607 ? 17.955 6.374 -37.191 1.00 75.81 607 HIS A O 1
ATOM 4642 N N . SER A 1 608 ? 19.627 7.608 -36.312 1.00 85.56 608 SER A N 1
ATOM 4643 C CA . SER A 1 608 ? 18.792 8.371 -35.372 1.00 85.56 608 SER A CA 1
ATOM 4644 C C . SER A 1 608 ? 17.869 9.330 -36.142 1.00 85.56 608 SER A C 1
ATOM 4646 O O . SER A 1 608 ? 18.381 10.144 -36.914 1.00 85.56 608 SER A O 1
ATOM 4648 N N . PRO A 1 609 ? 16.532 9.285 -35.952 1.00 88.69 609 PRO A N 1
ATOM 4649 C CA . PRO A 1 609 ? 15.617 10.218 -36.609 1.00 88.69 609 PRO A CA 1
ATOM 4650 C C . PRO A 1 609 ? 15.938 11.680 -36.305 1.00 88.69 609 PRO A C 1
ATOM 4652 O O . PRO A 1 609 ? 15.876 12.510 -37.203 1.00 88.69 609 PRO A O 1
ATOM 4655 N N . LEU A 1 610 ? 16.351 11.980 -35.069 1.00 89.94 610 LEU A N 1
ATOM 4656 C CA . LEU A 1 610 ? 16.702 13.337 -34.657 1.00 89.94 610 LEU A CA 1
ATOM 4657 C C . LEU A 1 610 ? 17.986 13.831 -35.341 1.00 89.94 610 LEU A C 1
ATOM 4659 O O . LEU A 1 610 ? 18.044 14.978 -35.768 1.00 89.94 610 LEU A O 1
ATOM 4663 N N . VAL A 1 611 ? 18.982 12.953 -35.516 1.00 88.62 611 VAL A N 1
ATOM 4664 C CA . VAL A 1 611 ? 20.183 13.263 -36.314 1.00 88.62 611 VAL A CA 1
ATOM 4665 C C . VAL A 1 611 ? 19.809 13.473 -37.781 1.00 88.62 611 VAL A C 1
ATOM 4667 O O . VAL A 1 611 ? 20.266 14.437 -38.380 1.00 88.62 611 VAL A O 1
ATOM 4670 N N . LYS A 1 612 ? 18.931 12.634 -38.349 1.00 88.75 612 LYS A N 1
ATOM 4671 C CA . LYS A 1 612 ? 18.493 12.758 -39.749 1.00 88.75 612 LYS A CA 1
ATOM 4672 C C . LYS A 1 612 ? 17.638 13.991 -40.020 1.00 88.75 612 LYS A C 1
ATOM 4674 O O . LYS A 1 612 ? 17.772 14.575 -41.083 1.00 88.75 612 LYS A O 1
ATOM 4679 N N . ALA A 1 613 ? 16.809 14.418 -39.071 1.00 90.38 613 ALA A N 1
ATOM 4680 C CA . ALA A 1 613 ? 16.053 15.667 -39.178 1.00 90.38 613 ALA A CA 1
ATOM 4681 C C . ALA A 1 613 ? 16.950 16.919 -39.087 1.00 90.38 613 ALA A C 1
ATOM 4683 O O . ALA A 1 613 ? 16.546 17.999 -39.520 1.00 90.38 613 ALA A O 1
ATOM 4684 N N . ALA A 1 614 ? 18.149 16.775 -38.514 1.00 88.94 614 ALA A N 1
ATOM 4685 C CA . ALA A 1 614 ? 19.159 17.821 -38.383 1.00 88.94 614 ALA A CA 1
ATOM 4686 C C . ALA A 1 614 ? 20.223 17.798 -39.505 1.00 88.94 614 ALA A C 1
ATOM 4688 O O . ALA A 1 614 ? 20.969 18.763 -39.649 1.00 88.94 614 ALA A O 1
ATOM 4689 N N . GLU A 1 615 ? 20.314 16.714 -40.281 1.00 84.94 615 GLU A N 1
ATOM 4690 C CA . GLU A 1 615 ? 21.312 16.489 -41.337 1.00 84.94 615 GLU A CA 1
ATOM 4691 C C . GLU A 1 615 ? 20.832 17.029 -42.698 1.00 84.94 615 GLU A C 1
ATOM 4693 O O . GLU A 1 615 ? 19.643 16.972 -42.999 1.00 84.94 615 GLU A O 1
ATOM 4698 N N . ASP A 1 616 ? 21.767 17.527 -43.522 1.00 75.06 616 ASP A N 1
ATOM 4699 C CA . ASP A 1 616 ? 21.621 18.060 -44.896 1.00 75.06 616 ASP A CA 1
ATOM 4700 C C . ASP A 1 616 ? 20.638 19.233 -45.095 1.00 75.06 616 ASP A C 1
ATOM 4702 O O . ASP A 1 616 ? 21.026 20.291 -45.597 1.00 75.06 616 ASP A O 1
ATOM 4706 N N . PHE A 1 617 ? 19.378 19.072 -44.692 1.00 80.31 617 PHE A N 1
ATOM 4707 C CA . PHE A 1 617 ? 18.312 20.068 -44.765 1.00 80.31 617 PHE A CA 1
ATOM 4708 C C . PHE A 1 617 ? 17.547 20.114 -43.434 1.00 80.31 617 PHE A C 1
ATOM 4710 O O . PHE A 1 617 ? 16.495 19.482 -43.312 1.00 80.31 617 PHE A O 1
ATOM 4717 N N . PRO A 1 618 ? 18.042 20.879 -42.439 1.00 85.50 618 PRO A N 1
ATOM 4718 C CA . PRO A 1 618 ? 17.451 20.915 -41.107 1.00 85.50 618 PRO A CA 1
ATOM 4719 C C . PRO A 1 618 ? 15.959 21.267 -41.145 1.00 85.50 618 PRO A C 1
ATOM 4721 O O . PRO A 1 618 ? 15.563 22.263 -41.764 1.00 85.50 618 PRO A O 1
ATOM 4724 N N . ASN A 1 619 ? 15.134 20.452 -40.485 1.00 88.25 619 ASN A N 1
ATOM 4725 C CA . ASN A 1 619 ? 13.684 20.636 -40.397 1.00 88.25 619 ASN A CA 1
ATOM 4726 C C . ASN A 1 619 ? 13.254 20.934 -38.945 1.00 88.25 619 ASN A C 1
ATOM 4728 O O . ASN A 1 619 ? 13.040 19.993 -38.173 1.00 88.25 619 ASN A O 1
ATOM 4732 N N . PRO A 1 620 ? 13.103 22.221 -38.568 1.00 90.69 620 PRO A N 1
ATOM 4733 C CA . PRO A 1 620 ? 12.744 22.619 -37.206 1.00 90.69 620 PRO A CA 1
ATOM 4734 C C . PRO A 1 620 ? 11.456 21.979 -36.681 1.00 90.69 620 PRO A C 1
ATOM 4736 O O . PRO A 1 620 ? 11.402 21.588 -35.517 1.00 90.69 620 PRO A O 1
ATOM 4739 N N . GLU A 1 621 ? 10.446 21.796 -37.537 1.00 89.81 621 GLU A N 1
ATOM 4740 C CA . GLU A 1 621 ? 9.153 21.231 -37.135 1.00 89.81 621 GLU A CA 1
ATOM 4741 C C . GLU A 1 621 ? 9.294 19.761 -36.713 1.00 89.81 621 GLU A C 1
ATOM 4743 O O . GLU A 1 621 ? 8.867 19.370 -35.626 1.00 89.81 621 GLU A O 1
ATOM 4748 N N . GLN A 1 622 ? 9.978 18.946 -37.524 1.00 89.81 622 GLN A N 1
ATOM 4749 C CA . GLN A 1 622 ? 10.232 17.543 -37.181 1.00 89.81 622 GLN A CA 1
ATOM 4750 C C . GLN A 1 622 ? 11.125 17.417 -35.939 1.00 89.81 622 GLN A C 1
ATOM 4752 O O . GLN A 1 622 ? 10.841 16.590 -35.074 1.00 89.81 622 GLN A O 1
ATOM 4757 N N . VAL A 1 623 ? 12.164 18.253 -35.808 1.00 91.50 623 VAL A N 1
ATOM 4758 C CA . VAL A 1 623 ? 13.029 18.290 -34.613 1.00 91.50 623 VAL A CA 1
ATOM 4759 C C . VAL A 1 623 ? 12.218 18.631 -33.359 1.00 91.50 623 VAL A C 1
ATOM 4761 O O . VAL A 1 623 ? 12.307 17.922 -32.358 1.00 91.50 623 VAL A O 1
ATOM 4764 N N . SER A 1 624 ? 11.381 19.667 -33.426 1.00 91.12 624 SER A N 1
ATOM 4765 C CA . SER A 1 624 ? 10.509 20.103 -32.331 1.00 91.12 624 SER A CA 1
ATOM 4766 C C . SER A 1 624 ? 9.554 18.993 -31.889 1.00 91.12 624 SER A C 1
ATOM 4768 O O . SER A 1 624 ? 9.450 18.699 -30.695 1.00 91.12 624 SER A O 1
ATOM 4770 N N . ILE A 1 625 ? 8.900 18.309 -32.836 1.00 87.31 625 ILE A N 1
ATOM 4771 C CA . ILE A 1 625 ? 7.995 17.197 -32.523 1.00 87.31 625 ILE A CA 1
ATOM 4772 C C . ILE A 1 625 ? 8.760 16.027 -31.887 1.00 87.31 625 ILE A C 1
ATOM 4774 O O . ILE A 1 625 ? 8.317 15.510 -30.861 1.00 87.31 625 ILE A O 1
ATOM 4778 N N . LEU A 1 626 ? 9.909 15.624 -32.444 1.00 88.12 626 LEU A N 1
ATOM 4779 C CA . LEU A 1 626 ? 10.725 14.534 -31.895 1.00 88.12 626 LEU A CA 1
ATOM 4780 C C . LEU A 1 626 ? 11.149 14.819 -30.445 1.00 88.12 626 LEU A C 1
ATOM 4782 O O . LEU A 1 626 ? 10.996 13.952 -29.583 1.00 88.12 626 LEU A O 1
ATOM 4786 N N . LEU A 1 627 ? 11.623 16.035 -30.158 1.00 87.50 627 LEU A N 1
ATOM 4787 C CA . LEU A 1 627 ? 12.037 16.454 -28.814 1.00 87.50 627 LEU A CA 1
ATOM 4788 C C . LEU A 1 627 ? 10.858 16.487 -27.832 1.00 87.50 627 LEU A C 1
ATOM 4790 O O . LEU A 1 627 ? 10.946 15.913 -26.746 1.00 87.50 627 LEU A O 1
ATOM 4794 N N . ARG A 1 628 ? 9.714 17.063 -28.230 1.00 84.38 628 ARG A N 1
ATOM 4795 C CA . ARG A 1 628 ? 8.483 17.081 -27.412 1.00 84.38 628 ARG A CA 1
ATOM 4796 C C . ARG A 1 628 ? 7.962 15.681 -27.088 1.00 84.38 628 ARG A C 1
ATOM 4798 O O . ARG A 1 628 ? 7.338 15.478 -26.048 1.00 84.38 628 ARG A O 1
ATOM 4805 N N . GLN A 1 629 ? 8.210 14.719 -27.972 1.00 80.06 629 GLN A N 1
ATOM 4806 C CA . GLN A 1 629 ? 7.851 13.311 -27.792 1.00 80.06 629 GLN A CA 1
ATOM 4807 C C . GLN A 1 629 ? 8.945 12.495 -27.072 1.00 80.06 629 GLN A C 1
ATOM 4809 O O . GLN A 1 629 ? 8.819 11.277 -26.945 1.00 80.06 629 GLN A O 1
ATOM 4814 N N . GLY A 1 630 ? 9.991 13.147 -26.552 1.00 81.12 630 GLY A N 1
ATOM 4815 C CA . GLY A 1 630 ? 10.992 12.534 -25.678 1.00 81.12 630 GLY A CA 1
ATOM 4816 C C . GLY A 1 630 ? 12.204 11.932 -26.388 1.00 81.12 630 GLY A C 1
ATOM 4817 O O . GLY A 1 630 ? 12.847 11.051 -25.815 1.00 81.12 630 GLY A O 1
ATOM 4818 N N . ALA A 1 631 ? 12.520 12.362 -27.615 1.00 85.62 631 ALA A N 1
ATOM 4819 C CA . ALA A 1 631 ? 13.795 12.021 -28.244 1.00 85.62 631 ALA A CA 1
ATOM 4820 C C . ALA A 1 631 ? 14.963 12.615 -27.438 1.00 85.62 631 ALA A C 1
ATOM 4822 O O . ALA A 1 631 ? 14.941 13.793 -27.088 1.00 85.62 631 ALA A O 1
ATOM 4823 N N . ASP A 1 632 ? 15.988 11.807 -27.156 1.00 83.44 632 ASP A N 1
ATOM 4824 C CA . ASP A 1 632 ? 17.181 12.271 -26.442 1.00 83.44 632 ASP A CA 1
ATOM 4825 C C . ASP A 1 632 ? 18.007 13.215 -27.348 1.00 83.44 632 ASP A C 1
ATOM 4827 O O . ASP A 1 632 ? 18.503 12.774 -28.393 1.00 83.44 632 ASP A O 1
ATOM 4831 N N . PRO A 1 633 ? 18.191 14.497 -26.971 1.00 88.56 633 PRO A N 1
ATOM 4832 C CA . PRO A 1 633 ? 18.908 15.489 -27.778 1.00 88.56 633 PRO A CA 1
ATOM 4833 C C . PRO A 1 633 ? 20.406 15.198 -27.910 1.00 88.56 633 PRO A C 1
ATOM 4835 O O . PRO A 1 633 ? 21.083 15.829 -28.718 1.00 88.56 633 PRO A O 1
ATOM 4838 N N . ASN A 1 634 ? 20.931 14.247 -27.135 1.00 85.38 634 ASN A N 1
ATOM 4839 C CA . ASN A 1 634 ? 22.322 13.813 -27.174 1.00 85.38 634 ASN A CA 1
ATOM 4840 C C . ASN A 1 634 ? 22.488 12.416 -27.796 1.00 85.38 634 ASN A C 1
ATOM 4842 O O . ASN A 1 634 ? 23.599 11.885 -27.805 1.00 85.38 634 ASN A O 1
ATOM 4846 N N . ALA A 1 635 ? 21.415 11.808 -28.319 1.00 82.19 635 ALA A N 1
ATOM 4847 C CA . ALA A 1 635 ? 21.486 10.493 -28.950 1.00 82.19 635 ALA A CA 1
ATOM 4848 C C . ALA A 1 635 ? 22.381 10.517 -30.195 1.00 82.19 635 ALA A C 1
ATOM 4850 O O . ALA A 1 635 ? 22.054 11.153 -31.199 1.00 82.19 635 ALA A O 1
ATOM 4851 N N . LEU A 1 636 ? 23.483 9.768 -30.150 1.00 81.81 636 LEU A N 1
ATOM 4852 C CA . LEU A 1 636 ? 24.378 9.612 -31.292 1.00 81.81 636 LEU A CA 1
ATOM 4853 C C . LEU A 1 636 ? 23.696 8.819 -32.414 1.00 81.81 636 LEU A C 1
ATOM 4855 O O . LEU A 1 636 ? 22.972 7.850 -32.168 1.00 81.81 636 LEU A O 1
ATOM 4859 N N . GLY A 1 637 ? 23.958 9.210 -33.657 1.00 79.94 637 GLY A N 1
ATOM 4860 C CA . GLY A 1 637 ? 23.503 8.492 -34.842 1.00 79.94 637 GLY A CA 1
ATOM 4861 C C . GLY A 1 637 ? 24.517 8.565 -35.973 1.00 79.94 637 GLY A C 1
ATOM 4862 O O . GLY A 1 637 ? 25.327 9.492 -36.027 1.00 79.94 637 GLY A O 1
ATOM 4863 N N . TRP A 1 638 ? 24.461 7.585 -36.877 1.00 78.69 638 TRP A N 1
ATOM 4864 C CA . TRP A 1 638 ? 25.324 7.585 -38.053 1.00 78.69 638 TRP A CA 1
ATOM 4865 C C . TRP A 1 638 ? 24.854 8.577 -39.097 1.00 78.69 638 TRP A C 1
ATOM 4867 O O . TRP A 1 638 ? 23.693 8.566 -39.538 1.00 78.69 638 TRP A O 1
ATOM 4877 N N . ARG A 1 639 ? 25.819 9.367 -39.544 1.00 78.69 639 ARG A N 1
ATOM 4878 C CA . ARG A 1 639 ? 25.699 10.258 -40.684 1.00 78.69 639 ARG A CA 1
ATOM 4879 C C . ARG A 1 639 ? 26.939 10.177 -41.557 1.00 78.69 639 ARG A C 1
ATOM 4881 O O . ARG A 1 639 ? 27.991 9.726 -41.102 1.00 78.69 639 ARG A O 1
ATOM 4888 N N . LYS A 1 640 ? 26.825 10.656 -42.793 1.00 72.56 640 LYS A N 1
ATOM 4889 C CA . LYS A 1 640 ? 28.005 10.878 -43.632 1.00 72.56 640 LYS A CA 1
ATOM 4890 C C . LYS A 1 640 ? 28.622 12.211 -43.210 1.00 72.56 640 LYS A C 1
ATOM 4892 O O . LYS A 1 640 ? 27.932 13.232 -43.173 1.00 72.56 640 LYS A O 1
ATOM 4897 N N . GLY A 1 641 ? 29.886 12.183 -42.800 1.00 63.66 641 GLY A N 1
ATOM 4898 C CA . GLY A 1 641 ? 30.664 13.392 -42.535 1.00 63.66 641 GLY A CA 1
ATOM 4899 C C . GLY A 1 641 ? 31.012 14.123 -43.834 1.00 63.66 641 GLY A C 1
ATOM 4900 O O . GLY A 1 641 ? 30.816 13.587 -44.927 1.00 63.66 641 GLY A O 1
ATOM 4901 N N . ALA A 1 642 ? 31.567 15.333 -43.717 1.00 59.50 642 ALA A N 1
ATOM 4902 C CA . ALA A 1 642 ? 32.006 16.136 -44.867 1.00 59.50 642 ALA A CA 1
ATOM 4903 C C . ALA A 1 642 ? 32.992 15.393 -45.798 1.00 59.50 642 ALA A C 1
ATOM 4905 O O . ALA A 1 642 ? 32.970 15.596 -47.010 1.00 59.50 642 ALA A O 1
ATOM 4906 N N . ASP A 1 643 ? 33.781 14.467 -45.244 1.00 59.34 643 ASP A N 1
ATOM 4907 C CA . ASP A 1 643 ? 34.772 13.657 -45.969 1.00 59.34 643 ASP A CA 1
ATOM 4908 C C . ASP A 1 643 ? 34.186 12.352 -46.552 1.00 59.34 643 ASP A C 1
ATOM 4910 O O . ASP A 1 643 ? 34.924 11.434 -46.901 1.00 59.34 643 ASP A O 1
ATOM 4914 N N . ALA A 1 644 ? 32.853 12.227 -46.604 1.00 61.09 644 ALA A N 1
ATOM 4915 C CA . ALA A 1 644 ? 32.092 11.039 -47.018 1.00 61.09 644 ALA A CA 1
ATOM 4916 C C . ALA A 1 644 ? 32.279 9.769 -46.157 1.00 61.09 644 ALA A C 1
ATOM 4918 O O . ALA A 1 644 ? 31.596 8.771 -46.397 1.00 61.09 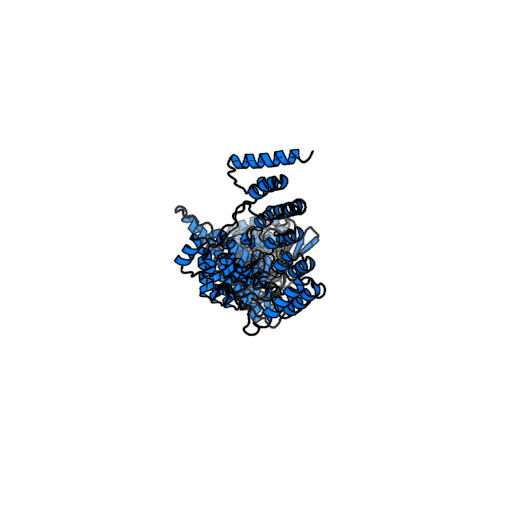644 ALA A O 1
ATOM 4919 N N . ASN A 1 645 ? 33.121 9.812 -45.121 1.00 69.81 645 ASN A N 1
ATOM 4920 C CA . ASN A 1 645 ? 33.214 8.765 -44.106 1.00 69.81 645 ASN A CA 1
ATOM 4921 C C . ASN A 1 645 ? 32.011 8.808 -43.158 1.00 69.81 645 ASN A C 1
ATOM 4923 O O . ASN A 1 645 ? 31.540 9.879 -42.773 1.00 69.81 645 ASN A O 1
ATOM 4927 N N . GLU A 1 646 ? 31.525 7.639 -42.752 1.00 75.12 646 GLU A N 1
ATOM 4928 C CA . GLU A 1 646 ? 30.488 7.549 -41.729 1.00 75.12 646 GLU A CA 1
ATOM 4929 C C . GLU A 1 646 ? 31.081 7.914 -40.362 1.00 75.12 646 GLU A C 1
ATOM 4931 O O . GLU A 1 646 ? 32.147 7.421 -39.985 1.00 75.12 646 GLU A O 1
ATOM 4936 N N . VAL A 1 647 ? 30.399 8.791 -39.622 1.00 82.38 647 VAL A N 1
ATOM 4937 C CA . VAL A 1 647 ? 30.783 9.195 -38.262 1.00 82.38 647 VAL A CA 1
ATOM 4938 C C . VAL A 1 647 ? 29.562 9.174 -37.346 1.00 82.38 647 VAL A C 1
ATOM 4940 O O . VAL A 1 647 ? 28.438 9.452 -37.778 1.00 82.38 647 VAL A O 1
ATOM 4943 N N . LEU A 1 648 ? 29.777 8.866 -36.067 1.00 82.56 648 LEU A N 1
ATOM 4944 C CA . LEU A 1 648 ? 28.758 9.039 -35.034 1.00 82.56 648 LEU A CA 1
ATOM 4945 C C . LEU A 1 648 ? 28.718 10.506 -34.605 1.00 82.56 648 LEU A C 1
ATOM 4947 O O . LEU A 1 648 ? 29.692 11.019 -34.052 1.00 82.56 648 LEU A O 1
ATOM 4951 N N . SER A 1 649 ? 27.583 11.165 -34.822 1.00 84.75 649 SER A N 1
ATOM 4952 C CA . SER A 1 649 ? 27.368 12.565 -34.439 1.00 84.75 649 SER A CA 1
ATOM 4953 C C . SER A 1 649 ? 26.172 12.700 -33.510 1.00 84.75 649 SER A C 1
ATOM 4955 O O . SER A 1 649 ? 25.174 11.991 -33.664 1.00 84.75 649 SER A O 1
ATOM 4957 N N . SER A 1 650 ? 26.247 13.646 -32.572 1.00 88.38 650 SER A N 1
ATOM 4958 C CA . SER A 1 650 ? 25.048 14.145 -31.894 1.00 88.38 650 SER A CA 1
ATOM 4959 C C . SER A 1 650 ? 24.188 14.973 -32.865 1.00 88.38 650 SER A C 1
ATOM 4961 O O . SER A 1 650 ? 24.710 15.466 -33.870 1.00 88.38 650 SER A O 1
ATOM 4963 N N . PRO A 1 651 ? 22.891 15.185 -32.586 1.00 90.81 651 PRO A N 1
ATOM 4964 C CA . PRO A 1 651 ? 22.040 16.061 -33.391 1.00 90.81 651 PRO A CA 1
ATOM 4965 C C . PRO A 1 651 ? 22.601 17.483 -33.524 1.00 90.81 651 PRO A C 1
ATOM 4967 O O . PRO A 1 651 ? 22.539 18.071 -34.602 1.00 90.81 651 PRO A O 1
ATOM 4970 N N . LEU A 1 652 ? 23.216 18.013 -32.457 1.00 90.44 652 LEU A N 1
ATOM 4971 C CA . LEU A 1 652 ? 23.840 19.336 -32.485 1.00 90.44 652 LEU A CA 1
ATOM 4972 C C . LEU A 1 652 ? 25.082 19.346 -33.382 1.00 90.44 652 LEU A C 1
ATOM 4974 O O . LEU A 1 652 ? 25.249 20.240 -34.201 1.00 90.44 652 LEU A O 1
ATOM 4978 N N . GLN A 1 653 ? 25.935 18.325 -33.305 1.00 88.94 653 GLN A N 1
ATOM 4979 C CA . GLN A 1 653 ? 27.046 18.198 -34.253 1.00 88.94 653 GLN A CA 1
ATOM 4980 C C . GLN A 1 653 ? 26.537 18.018 -35.689 1.00 88.94 653 GLN A C 1
ATOM 4982 O O . GLN A 1 653 ? 27.160 18.507 -36.627 1.00 88.94 653 GLN A O 1
ATOM 4987 N N . ALA A 1 654 ? 25.392 17.354 -35.868 1.00 89.31 654 ALA A N 1
ATOM 4988 C CA . ALA A 1 654 ? 24.817 17.116 -37.178 1.00 89.31 654 ALA A CA 1
ATOM 4989 C C . ALA A 1 654 ? 24.365 18.413 -37.868 1.00 89.31 654 ALA A C 1
ATOM 4991 O O . ALA A 1 654 ? 24.786 18.678 -38.996 1.00 89.31 654 ALA A O 1
ATOM 4992 N N . VAL A 1 655 ? 23.593 19.251 -37.167 1.00 90.69 655 VAL A N 1
ATOM 4993 C CA . VAL A 1 655 ? 23.126 20.541 -37.705 1.00 90.69 655 VAL A CA 1
ATOM 4994 C C . VAL A 1 655 ? 24.279 21.518 -37.953 1.00 90.69 655 VAL A C 1
ATOM 4996 O O . VAL A 1 655 ? 24.247 22.292 -38.907 1.00 90.69 655 VAL A O 1
ATOM 4999 N N . MET A 1 656 ? 25.333 21.454 -37.136 1.00 87.31 656 MET A N 1
ATOM 5000 C CA . MET A 1 656 ? 26.501 22.323 -37.293 1.00 87.31 656 MET A CA 1
ATOM 5001 C C . MET A 1 656 ? 27.411 21.881 -38.446 1.00 87.31 656 MET A C 1
ATOM 5003 O O . MET A 1 656 ? 28.066 22.717 -39.063 1.00 87.31 656 MET A O 1
ATOM 5007 N N . ASP A 1 657 ? 27.444 20.588 -38.782 1.00 84.44 657 ASP A N 1
ATOM 5008 C CA . ASP A 1 657 ? 28.271 20.051 -39.873 1.00 84.44 657 ASP A CA 1
ATOM 5009 C C . ASP A 1 657 ? 27.540 19.929 -41.220 1.00 84.44 657 ASP A C 1
ATOM 5011 O O . ASP A 1 657 ? 27.858 19.074 -42.051 1.00 84.44 657 ASP A O 1
ATOM 5015 N N . VAL A 1 658 ? 26.519 20.752 -41.456 1.00 79.56 658 VAL A N 1
ATOM 5016 C CA . VAL A 1 658 ? 25.863 20.817 -42.766 1.00 79.56 658 VAL A CA 1
ATOM 5017 C C . VAL A 1 658 ? 26.868 21.378 -43.781 1.00 79.56 658 VAL A C 1
ATOM 5019 O O . VAL A 1 658 ? 27.340 22.510 -43.664 1.00 79.56 658 VAL A O 1
ATOM 5022 N N . SER A 1 659 ? 27.249 20.557 -44.767 1.00 65.06 659 SER A N 1
ATOM 5023 C CA . SER A 1 659 ? 28.205 20.936 -45.813 1.00 65.06 659 SER A CA 1
ATOM 5024 C C . SER A 1 659 ? 27.529 21.865 -46.805 1.00 65.06 659 SER A C 1
ATOM 5026 O O . SER A 1 659 ? 26.779 21.426 -47.676 1.00 65.06 659 SER A O 1
ATOM 5028 N N . VAL A 1 660 ? 27.786 23.165 -46.686 1.00 56.16 660 VAL A N 1
ATOM 5029 C CA . VAL A 1 660 ? 27.191 24.133 -47.599 1.00 56.16 660 VAL A CA 1
ATOM 5030 C C . VAL A 1 660 ? 28.188 24.529 -48.675 1.00 56.16 660 VAL A C 1
ATOM 5032 O O . VAL A 1 660 ? 29.146 25.253 -48.420 1.00 56.16 660 VAL A O 1
ATOM 5035 N N . GLY A 1 661 ? 27.941 24.093 -49.913 1.00 55.72 661 GLY A N 1
ATOM 5036 C CA . GLY A 1 661 ? 28.538 24.751 -51.074 1.00 55.72 661 GLY A CA 1
ATOM 5037 C C . GLY A 1 661 ? 28.179 26.241 -51.028 1.00 55.72 661 GLY A C 1
ATOM 5038 O O . GLY A 1 661 ? 27.006 26.575 -50.842 1.00 55.72 661 GLY A O 1
ATOM 5039 N N . GLY A 1 662 ? 29.179 27.120 -51.155 1.00 55.69 662 GLY A N 1
ATOM 5040 C CA . GLY A 1 662 ? 29.144 28.534 -50.735 1.00 55.69 662 GLY A CA 1
ATOM 5041 C C . GLY A 1 662 ? 27.981 29.411 -51.229 1.00 55.69 662 GLY A C 1
ATOM 5042 O O . GLY A 1 662 ? 27.797 30.510 -50.723 1.00 55.69 662 GLY A O 1
ATOM 5043 N N . SER A 1 663 ? 27.149 28.947 -52.161 1.00 56.72 663 SER A N 1
ATOM 5044 C CA . SER A 1 663 ? 25.981 29.672 -52.675 1.00 56.72 663 SER A CA 1
ATOM 5045 C C . SER A 1 663 ? 24.690 29.495 -51.849 1.00 56.72 663 SER A C 1
ATOM 5047 O O . SER A 1 663 ? 23.772 30.293 -52.009 1.00 56.72 663 SER A O 1
ATOM 5049 N N . ARG A 1 664 ? 24.570 28.473 -50.980 1.00 63.47 664 ARG A N 1
ATOM 5050 C CA . ARG A 1 664 ? 23.299 28.128 -50.281 1.00 63.47 664 ARG A CA 1
ATOM 5051 C C . ARG A 1 664 ? 23.284 28.384 -48.766 1.00 63.47 664 ARG A C 1
ATOM 5053 O O . ARG A 1 664 ? 22.259 28.151 -48.130 1.00 63.47 664 ARG A O 1
ATOM 5060 N N . LEU A 1 665 ? 24.383 28.878 -48.188 1.00 70.62 665 LEU A N 1
ATOM 5061 C CA . LEU A 1 665 ? 24.556 28.999 -46.728 1.00 70.62 665 LEU A CA 1
ATOM 5062 C C . LEU A 1 665 ? 23.553 29.977 -46.112 1.00 70.62 665 LEU A C 1
ATOM 5064 O O . LEU A 1 665 ? 22.901 29.648 -45.127 1.00 70.62 665 LEU A O 1
ATOM 5068 N N . HIS A 1 666 ? 23.335 31.117 -46.769 1.00 72.12 666 HIS A N 1
ATOM 5069 C CA . HIS A 1 666 ? 22.386 32.140 -46.326 1.00 72.12 666 HIS A CA 1
ATOM 5070 C C . HIS A 1 666 ? 20.931 31.641 -46.203 1.00 72.12 666 HIS A C 1
ATOM 5072 O O . HIS A 1 666 ? 20.188 32.147 -45.371 1.00 72.12 666 HIS A O 1
ATOM 5078 N N . LEU A 1 667 ? 20.519 30.630 -46.984 1.00 77.94 667 LEU A N 1
ATOM 5079 C CA . LEU A 1 667 ? 19.159 30.068 -46.928 1.00 77.94 667 LEU A CA 1
ATOM 5080 C C . LEU A 1 667 ? 18.973 29.053 -45.792 1.00 77.94 667 LEU A C 1
ATOM 5082 O O . LEU A 1 667 ? 17.844 28.800 -45.373 1.00 77.94 667 LEU A O 1
ATOM 5086 N N . LEU A 1 668 ? 20.063 28.437 -45.325 1.00 81.75 668 LEU A N 1
ATOM 5087 C CA . LEU A 1 668 ? 20.034 27.390 -44.302 1.00 81.75 668 LEU A CA 1
ATOM 5088 C C . LEU A 1 668 ? 20.368 27.921 -42.907 1.00 81.75 668 LEU A C 1
ATOM 5090 O O . LEU A 1 668 ? 19.899 27.337 -41.935 1.00 81.75 668 LEU A O 1
ATOM 5094 N N . LEU A 1 669 ? 21.107 29.031 -42.798 1.00 85.62 669 LEU A N 1
ATOM 5095 C CA . LEU A 1 669 ? 21.501 29.641 -41.521 1.00 85.62 669 LEU A CA 1
ATOM 5096 C C . LEU A 1 669 ? 20.331 29.858 -40.541 1.00 85.62 669 LEU A C 1
ATOM 5098 O O . LEU A 1 669 ? 20.454 29.401 -39.404 1.00 85.62 669 LEU A O 1
ATOM 5102 N N . PRO A 1 670 ? 19.168 30.420 -40.942 1.00 88.75 670 PRO A N 1
ATOM 5103 C CA . PRO A 1 670 ? 18.035 30.571 -40.024 1.00 88.75 670 PRO A CA 1
ATOM 5104 C C . PRO A 1 670 ? 17.523 29.233 -39.474 1.00 88.75 670 PRO A C 1
ATOM 5106 O O . PRO A 1 670 ? 17.213 29.123 -38.292 1.00 88.75 670 PRO A O 1
ATOM 5109 N N . LYS A 1 671 ? 17.491 28.190 -40.314 1.00 89.31 671 LYS A N 1
ATOM 5110 C CA . LYS A 1 671 ? 17.053 26.845 -39.913 1.00 89.31 671 LYS A CA 1
ATOM 5111 C C . LYS A 1 671 ? 18.082 26.142 -39.028 1.00 89.31 671 LYS A C 1
ATOM 5113 O O . LYS A 1 671 ? 17.697 25.440 -38.100 1.00 89.31 671 LYS A O 1
ATOM 5118 N N . ILE A 1 672 ? 19.375 26.332 -39.309 1.00 90.50 672 ILE A N 1
ATOM 5119 C CA . ILE A 1 672 ? 20.480 25.838 -38.474 1.00 90.50 672 ILE A CA 1
ATOM 5120 C C . ILE A 1 672 ? 20.380 26.459 -37.081 1.00 90.50 672 ILE A C 1
ATOM 5122 O O . ILE A 1 672 ? 20.426 25.729 -36.095 1.00 90.50 672 ILE A O 1
ATOM 5126 N N . TYR A 1 673 ? 20.180 27.778 -37.004 1.00 91.31 673 TYR A N 1
ATOM 5127 C CA . TYR A 1 673 ? 19.997 28.490 -35.743 1.00 91.31 673 TYR A CA 1
ATOM 5128 C C . TYR A 1 673 ? 18.782 27.972 -34.965 1.00 91.31 673 TYR A C 1
ATOM 5130 O O . TYR A 1 673 ? 18.902 27.637 -33.789 1.00 91.31 673 TYR A O 1
ATOM 5138 N N . GLU A 1 674 ? 17.627 27.846 -35.622 1.00 92.75 674 GLU A N 1
ATOM 5139 C CA . GLU A 1 674 ? 16.393 27.378 -34.985 1.00 92.75 674 GLU A CA 1
ATOM 5140 C C . GLU A 1 674 ? 16.526 25.945 -34.443 1.00 92.75 674 GLU A C 1
ATOM 5142 O O . GLU A 1 674 ? 16.204 25.686 -33.283 1.00 92.75 674 GLU A O 1
ATOM 5147 N N . VAL A 1 675 ? 17.070 25.018 -35.241 1.00 93.00 675 VAL A N 1
ATOM 5148 C CA . VAL A 1 675 ? 17.316 23.633 -34.808 1.00 93.00 675 VAL A CA 1
ATOM 5149 C C . VAL A 1 675 ? 18.357 23.571 -33.688 1.00 93.00 675 VAL A C 1
ATOM 5151 O O . VAL A 1 675 ? 18.152 22.841 -32.718 1.00 93.00 675 VAL A O 1
ATOM 5154 N N . ALA A 1 676 ? 19.447 24.339 -33.775 1.00 92.31 676 ALA A N 1
ATOM 5155 C CA . ALA A 1 676 ? 20.449 24.406 -32.714 1.00 92.31 676 ALA A CA 1
ATOM 5156 C C . ALA A 1 676 ? 19.845 24.936 -31.403 1.00 92.31 676 ALA A C 1
ATOM 5158 O O . ALA A 1 676 ? 20.093 24.353 -30.348 1.00 92.31 676 ALA A O 1
ATOM 5159 N N . SER A 1 677 ? 18.997 25.971 -31.464 1.00 92.25 677 SER A N 1
ATOM 5160 C CA . SER A 1 677 ? 18.280 26.493 -30.292 1.00 92.25 677 SER A CA 1
ATOM 5161 C C . SER A 1 677 ? 17.368 25.434 -29.691 1.00 92.25 677 SER A C 1
ATOM 5163 O O . SER A 1 677 ? 17.493 25.143 -28.506 1.00 92.25 677 SER A O 1
ATOM 5165 N N . LEU A 1 678 ? 16.521 24.789 -30.503 1.00 93.00 678 LEU A N 1
ATOM 5166 C CA . LEU A 1 678 ? 15.618 23.731 -30.041 1.00 93.00 678 LEU A CA 1
ATOM 5167 C C . LEU A 1 678 ? 16.371 22.601 -29.329 1.00 93.00 678 LEU A C 1
ATOM 5169 O O . LEU A 1 678 ? 15.939 22.148 -28.270 1.00 93.00 678 LEU A O 1
ATOM 5173 N N . LEU A 1 679 ? 17.500 22.158 -29.884 1.00 92.38 679 LEU A N 1
ATOM 5174 C CA . LEU A 1 679 ? 18.331 21.114 -29.289 1.00 92.38 679 LEU A CA 1
ATOM 5175 C C . LEU A 1 679 ? 18.931 21.554 -27.945 1.00 92.38 679 LEU A C 1
ATOM 5177 O O . LEU A 1 679 ? 18.858 20.804 -26.971 1.00 92.38 679 LEU A O 1
ATOM 5181 N N . LEU A 1 680 ? 19.489 22.765 -27.867 1.00 90.31 680 LEU A N 1
ATOM 5182 C CA . LEU A 1 680 ? 20.068 23.318 -26.635 1.00 90.31 680 LEU A CA 1
ATOM 5183 C C . LEU A 1 680 ? 19.006 23.555 -25.555 1.00 90.31 680 LEU A C 1
ATOM 5185 O O . LEU A 1 680 ? 19.241 23.243 -24.389 1.00 90.31 680 LEU A O 1
ATOM 5189 N N . ASP A 1 681 ? 17.823 24.037 -25.937 1.00 89.56 681 ASP A N 1
ATOM 5190 C CA . ASP A 1 681 ? 16.685 24.245 -25.035 1.00 89.56 681 ASP A CA 1
ATOM 5191 C C . ASP A 1 681 ? 16.199 22.941 -24.393 1.00 89.56 681 ASP A C 1
ATOM 5193 O O . ASP A 1 681 ? 15.663 22.961 -23.286 1.00 89.56 681 ASP A O 1
ATOM 5197 N N . HIS A 1 682 ? 16.434 21.804 -25.051 1.00 89.25 682 HIS A N 1
ATOM 5198 C CA . HIS A 1 682 ? 16.112 20.477 -24.529 1.00 89.25 682 HIS A CA 1
ATOM 5199 C C . HIS A 1 682 ? 17.314 19.766 -23.880 1.00 89.25 682 HIS A C 1
ATOM 5201 O O . HIS A 1 682 ? 17.173 18.623 -23.451 1.00 89.25 682 HIS A O 1
ATOM 5207 N N . GLY A 1 683 ? 18.474 20.425 -23.751 1.00 88.19 683 GLY A N 1
ATOM 5208 C CA . GLY A 1 683 ? 19.645 19.898 -23.037 1.00 88.19 683 GLY A CA 1
ATOM 5209 C C . GLY A 1 683 ? 20.692 19.203 -23.916 1.00 88.19 683 GLY A C 1
ATOM 5210 O O . GLY A 1 683 ? 21.397 18.303 -23.446 1.00 88.19 683 GLY A O 1
ATOM 5211 N N . ALA A 1 684 ? 20.798 19.567 -25.198 1.00 88.06 684 ALA A N 1
ATOM 5212 C CA . ALA A 1 684 ? 21.927 19.152 -26.030 1.00 88.06 684 ALA A CA 1
ATOM 5213 C C . ALA A 1 684 ? 23.249 19.711 -25.487 1.00 88.06 684 ALA A C 1
ATOM 5215 O O . ALA A 1 684 ? 23.346 20.877 -25.110 1.00 88.06 684 ALA A O 1
ATOM 5216 N N . ARG A 1 685 ? 24.291 18.880 -25.486 1.00 84.19 685 ARG A N 1
ATOM 5217 C CA . ARG A 1 685 ? 25.628 19.244 -25.013 1.00 84.19 685 ARG A CA 1
ATOM 5218 C C . ARG A 1 685 ? 26.492 19.753 -26.161 1.00 84.19 685 ARG A C 1
ATOM 5220 O O . ARG A 1 685 ? 26.504 19.175 -27.245 1.00 84.19 685 ARG A O 1
ATOM 5227 N N . CYS A 1 686 ? 27.287 20.784 -25.880 1.00 74.44 686 CYS A N 1
ATOM 5228 C CA . CYS A 1 686 ? 28.264 21.341 -26.821 1.00 74.44 686 CYS A CA 1
ATOM 5229 C C . CYS A 1 686 ? 29.583 20.549 -26.882 1.00 74.44 686 CYS A C 1
ATOM 5231 O O . CYS A 1 686 ? 30.440 20.855 -27.707 1.00 74.44 686 CYS A O 1
ATOM 5233 N N . THR A 1 687 ? 29.780 19.556 -26.011 1.00 69.94 687 THR A N 1
ATOM 5234 C CA . THR A 1 687 ? 30.986 18.721 -26.009 1.00 69.94 687 THR A CA 1
ATOM 5235 C C . THR A 1 687 ? 30.895 17.600 -27.051 1.00 69.94 687 THR A C 1
ATOM 5237 O O . THR A 1 687 ? 29.796 17.105 -27.319 1.00 69.94 687 THR A O 1
ATOM 5240 N N . PRO A 1 688 ? 32.029 17.169 -27.640 1.00 66.44 688 PRO A N 1
ATOM 5241 C CA . PRO A 1 688 ? 32.044 16.015 -28.531 1.00 66.44 688 PRO A CA 1
ATOM 5242 C C . PRO A 1 688 ? 31.468 14.767 -27.853 1.00 66.44 688 PRO A C 1
ATOM 5244 O O . PRO A 1 688 ? 31.657 14.552 -26.650 1.00 66.44 688 PRO A O 1
ATOM 5247 N N . GLY A 1 689 ? 30.773 13.931 -28.629 1.00 63.72 689 GLY A N 1
ATOM 5248 C CA . GLY A 1 689 ? 30.264 12.651 -28.141 1.00 63.72 689 GLY A CA 1
ATOM 5249 C C . GLY A 1 689 ? 31.385 11.780 -27.562 1.00 63.72 689 GLY A C 1
ATOM 5250 O O . GLY A 1 689 ? 32.520 11.802 -28.037 1.00 63.72 689 GLY A O 1
ATOM 5251 N N . LYS A 1 690 ? 31.074 10.989 -26.531 1.00 68.94 690 LYS A N 1
ATOM 5252 C CA . LYS A 1 690 ? 31.985 9.946 -26.037 1.00 68.94 690 LYS A CA 1
ATOM 5253 C C . LYS A 1 690 ? 31.737 8.656 -26.807 1.00 68.94 690 LYS A C 1
ATOM 5255 O O . LYS A 1 690 ? 30.586 8.343 -27.106 1.00 68.94 690 LYS A O 1
ATOM 5260 N N . ASP A 1 691 ? 32.800 7.904 -27.085 1.00 71.12 691 ASP A N 1
ATOM 5261 C CA . ASP A 1 691 ? 32.660 6.564 -27.658 1.00 71.12 691 ASP A CA 1
ATOM 5262 C C . ASP A 1 691 ? 31.872 5.678 -26.677 1.00 71.12 691 ASP A C 1
ATOM 5264 O O . ASP A 1 691 ? 32.282 5.548 -25.512 1.00 71.12 691 ASP A O 1
ATOM 5268 N N . PRO A 1 692 ? 30.742 5.078 -27.102 1.00 68.00 692 PRO A N 1
ATOM 5269 C CA . PRO A 1 692 ? 30.017 4.127 -26.279 1.00 68.00 692 PRO A CA 1
ATOM 5270 C C . PRO A 1 692 ? 30.846 2.915 -25.875 1.00 68.00 692 PRO A C 1
ATOM 5272 O O . PRO A 1 692 ? 30.534 2.300 -24.866 1.00 68.00 692 PRO A O 1
ATOM 5275 N N . THR A 1 693 ? 31.921 2.575 -26.574 1.00 72.12 693 THR A N 1
ATOM 5276 C CA . THR A 1 693 ? 32.718 1.370 -26.315 1.00 72.12 693 THR A CA 1
ATOM 5277 C C . THR A 1 693 ? 34.168 1.731 -26.014 1.00 72.12 693 THR A C 1
ATOM 5279 O O . THR A 1 693 ? 35.086 1.305 -26.708 1.00 72.12 693 THR A O 1
ATOM 5282 N N . SER A 1 694 ? 34.386 2.547 -24.976 1.00 77.44 694 SER A N 1
ATOM 5283 C CA . SER A 1 694 ? 35.741 2.938 -24.568 1.00 77.44 694 SER A CA 1
ATOM 5284 C C . SER A 1 694 ? 36.613 1.713 -24.220 1.00 77.44 694 SER A C 1
ATOM 5286 O O . SER A 1 694 ? 36.094 0.736 -23.668 1.00 77.44 694 SER A O 1
ATOM 5288 N N . PRO A 1 695 ? 37.943 1.765 -24.446 1.00 80.50 695 PRO A N 1
ATOM 5289 C CA . PRO A 1 695 ? 38.847 0.656 -24.121 1.00 80.50 695 PRO A CA 1
ATOM 5290 C C . PRO A 1 695 ? 38.756 0.192 -22.659 1.00 80.50 695 PRO A C 1
ATOM 5292 O O . PRO A 1 695 ? 38.851 -0.999 -22.367 1.00 80.50 695 PRO A O 1
ATOM 5295 N N . ALA A 1 696 ? 38.520 1.132 -21.738 1.00 83.56 696 ALA A N 1
ATOM 5296 C CA . ALA A 1 696 ? 38.340 0.844 -20.317 1.00 83.56 696 ALA A CA 1
ATOM 5297 C C . ALA A 1 696 ? 37.080 0.004 -20.048 1.00 83.56 696 ALA A C 1
ATOM 5299 O O . ALA A 1 696 ? 37.119 -0.934 -19.253 1.00 83.56 696 ALA A O 1
ATOM 5300 N N . PHE A 1 697 ? 35.974 0.305 -20.734 1.00 84.75 697 PHE A N 1
ATOM 5301 C CA . PHE A 1 697 ? 34.741 -0.469 -20.620 1.00 84.75 697 PHE A CA 1
ATOM 5302 C C . PHE A 1 697 ? 34.895 -1.871 -21.212 1.00 84.75 697 PHE A C 1
ATOM 5304 O O . PHE A 1 697 ? 34.490 -2.850 -20.588 1.00 84.75 697 PHE A O 1
ATOM 5311 N N . THR A 1 698 ? 35.508 -1.986 -22.394 1.00 85.19 698 THR A N 1
ATOM 5312 C CA . THR A 1 698 ? 35.709 -3.287 -23.050 1.00 85.19 698 THR A CA 1
ATOM 5313 C C . THR A 1 698 ? 36.619 -4.205 -22.236 1.00 85.19 698 THR A C 1
ATOM 5315 O O . THR A 1 698 ? 36.328 -5.393 -22.113 1.00 85.19 698 THR A O 1
ATOM 5318 N N . ASP A 1 699 ? 37.677 -3.659 -21.629 1.00 86.19 699 ASP A N 1
ATOM 5319 C CA . ASP A 1 699 ? 38.575 -4.402 -20.740 1.00 86.19 699 ASP A CA 1
ATOM 5320 C C . ASP A 1 699 ? 37.851 -4.834 -19.453 1.00 86.19 699 ASP A C 1
ATOM 5322 O O . ASP A 1 699 ? 37.936 -5.990 -19.044 1.00 86.19 699 ASP A O 1
ATOM 5326 N N . MET A 1 700 ? 37.035 -3.956 -18.858 1.00 87.25 700 MET A N 1
ATOM 5327 C CA . MET A 1 700 ? 36.210 -4.311 -17.698 1.00 87.25 700 MET A CA 1
ATOM 5328 C C . MET A 1 700 ? 35.203 -5.427 -18.018 1.00 87.25 700 MET A C 1
ATOM 5330 O O . MET A 1 700 ? 35.084 -6.381 -17.248 1.00 87.25 700 MET A O 1
ATOM 5334 N N . ALA A 1 701 ? 34.514 -5.346 -19.160 1.00 88.12 701 ALA A N 1
ATOM 5335 C CA . ALA A 1 701 ? 33.578 -6.374 -19.613 1.00 88.12 701 ALA A CA 1
ATOM 5336 C C . ALA A 1 701 ? 34.284 -7.724 -19.815 1.00 88.12 701 ALA A C 1
ATOM 5338 O O . ALA A 1 701 ? 33.798 -8.752 -19.340 1.00 88.12 701 ALA A O 1
ATOM 5339 N N . GLN A 1 702 ? 35.468 -7.711 -20.435 1.00 88.31 702 GLN A N 1
ATOM 5340 C CA . GLN A 1 702 ? 36.281 -8.906 -20.639 1.00 88.31 702 GLN A CA 1
ATOM 5341 C C . GLN A 1 702 ? 36.749 -9.519 -19.312 1.00 88.31 702 GLN A C 1
ATOM 5343 O O . GLN A 1 702 ? 36.590 -10.722 -19.112 1.00 88.31 702 GLN A O 1
ATOM 5348 N N . ARG A 1 703 ? 37.265 -8.711 -18.374 1.00 88.31 703 ARG A N 1
ATOM 5349 C CA . ARG A 1 703 ? 37.673 -9.177 -17.033 1.00 88.31 703 ARG A CA 1
ATOM 5350 C C . ARG A 1 703 ? 36.507 -9.762 -16.241 1.00 88.31 703 ARG A C 1
ATOM 5352 O O . ARG A 1 703 ? 36.693 -10.708 -15.484 1.00 88.31 703 ARG A O 1
ATOM 5359 N N . ALA A 1 704 ? 35.305 -9.227 -16.435 1.00 86.56 704 ALA A N 1
ATOM 5360 C CA . ALA A 1 704 ? 34.086 -9.746 -15.831 1.00 86.56 704 ALA A CA 1
ATOM 5361 C C . ALA A 1 704 ? 33.533 -11.000 -16.542 1.00 86.56 704 ALA A C 1
ATOM 5363 O O . ALA A 1 704 ? 32.547 -11.569 -16.067 1.00 86.56 704 ALA A O 1
ATOM 5364 N N . GLY A 1 705 ? 34.133 -11.445 -17.652 1.00 85.75 705 GLY A N 1
ATOM 5365 C CA . GLY A 1 705 ? 33.720 -12.630 -18.410 1.00 85.75 705 GLY A CA 1
ATOM 5366 C C . GLY A 1 705 ? 32.564 -12.401 -19.391 1.00 85.75 705 GLY A C 1
ATOM 5367 O O . GLY A 1 705 ? 31.939 -13.366 -19.825 1.00 85.75 705 GLY A O 1
ATOM 5368 N N . LEU A 1 706 ? 32.248 -11.148 -19.738 1.00 88.75 706 LEU A N 1
ATOM 5369 C CA . LEU A 1 706 ? 31.275 -10.812 -20.777 1.00 88.75 706 LEU A CA 1
ATOM 5370 C C . LEU A 1 706 ? 31.983 -10.707 -22.136 1.00 88.75 706 LEU A C 1
ATOM 5372 O O . LEU A 1 706 ? 32.678 -9.731 -22.420 1.00 88.75 706 LEU A O 1
ATOM 5376 N N . ASN A 1 707 ? 31.782 -11.705 -22.996 1.00 85.25 707 ASN A N 1
ATOM 5377 C CA . ASN A 1 707 ? 32.361 -11.726 -24.339 1.00 85.25 707 ASN A CA 1
ATOM 5378 C C . ASN A 1 707 ? 31.565 -10.823 -25.289 1.00 85.25 707 ASN A C 1
ATOM 5380 O O . ASN A 1 707 ? 30.628 -11.269 -25.950 1.00 85.25 707 ASN A O 1
ATOM 5384 N N . LEU A 1 708 ? 31.940 -9.544 -25.348 1.00 83.75 708 LEU A N 1
ATOM 5385 C CA . LEU A 1 708 ? 31.371 -8.605 -26.310 1.00 83.75 708 LEU A CA 1
ATOM 5386 C C . LEU A 1 708 ? 31.774 -8.999 -27.748 1.00 83.75 708 LEU A C 1
ATOM 5388 O O . LEU A 1 708 ? 32.960 -9.236 -27.998 1.00 83.75 708 LEU A O 1
ATOM 5392 N N . PRO A 1 709 ? 30.825 -9.034 -28.701 1.00 80.44 709 PRO A N 1
ATOM 5393 C CA . PRO A 1 709 ? 31.127 -9.218 -30.118 1.00 80.44 709 PRO A CA 1
ATOM 5394 C C . PRO A 1 709 ? 32.126 -8.187 -30.660 1.00 80.44 709 PRO A C 1
ATOM 5396 O O . PRO A 1 709 ? 32.151 -7.043 -30.206 1.00 80.44 709 PRO A O 1
ATOM 5399 N N . ASP A 1 710 ? 32.889 -8.550 -31.698 1.00 76.12 710 ASP A N 1
ATOM 5400 C CA . ASP A 1 710 ? 33.889 -7.671 -32.339 1.00 76.12 710 ASP A CA 1
ATOM 5401 C C . ASP A 1 710 ? 33.343 -6.297 -32.720 1.00 76.12 710 ASP A C 1
ATOM 5403 O O . ASP A 1 710 ? 34.002 -5.275 -32.526 1.00 76.12 710 ASP A O 1
ATOM 5407 N N . PHE A 1 711 ? 32.105 -6.261 -33.203 1.00 69.31 711 PHE A N 1
ATOM 5408 C CA . PHE A 1 711 ? 31.462 -5.027 -33.628 1.00 69.31 711 PHE A CA 1
ATOM 5409 C C . PHE A 1 711 ? 31.183 -4.048 -32.471 1.00 69.31 711 PHE A C 1
ATOM 5411 O O . PHE A 1 711 ? 31.049 -2.856 -32.734 1.00 69.31 711 PHE A O 1
ATOM 5418 N N . LEU A 1 712 ? 31.129 -4.527 -31.218 1.00 73.06 712 LEU A N 1
ATOM 5419 C CA . LEU A 1 712 ? 31.057 -3.711 -29.995 1.00 73.06 712 LEU A CA 1
ATOM 5420 C C . LEU A 1 712 ? 32.432 -3.447 -29.366 1.00 73.06 712 LEU A C 1
ATOM 5422 O O . LEU A 1 712 ? 32.522 -2.665 -28.427 1.00 73.06 712 LEU A O 1
ATOM 5426 N N . ARG A 1 713 ? 33.496 -4.108 -29.829 1.00 73.50 713 ARG A N 1
ATOM 5427 C CA . ARG A 1 713 ? 34.869 -3.880 -29.347 1.00 73.50 713 ARG A CA 1
ATOM 5428 C C . ARG A 1 713 ? 35.621 -2.856 -30.190 1.00 73.50 713 ARG A C 1
ATOM 5430 O O . ARG A 1 713 ? 36.559 -2.235 -29.700 1.00 73.50 713 ARG A O 1
ATOM 5437 N N . ALA A 1 714 ? 35.239 -2.707 -31.457 1.00 70.75 714 ALA A N 1
ATOM 5438 C CA . ALA A 1 714 ? 35.875 -1.766 -32.365 1.00 70.75 714 ALA A CA 1
ATOM 5439 C C . ALA A 1 714 ? 35.591 -0.313 -31.930 1.00 70.75 714 ALA A C 1
ATOM 5441 O O . ALA A 1 714 ? 34.421 0.030 -31.756 1.00 70.75 714 ALA A O 1
ATOM 5442 N N . PRO A 1 715 ? 36.619 0.548 -31.795 1.00 67.50 715 PRO A N 1
ATOM 5443 C CA . PRO A 1 715 ? 36.406 1.964 -31.534 1.00 67.50 715 PRO A CA 1
ATOM 5444 C C . PRO A 1 715 ? 35.624 2.590 -32.688 1.00 67.50 715 PRO A C 1
ATOM 5446 O O . PRO A 1 715 ? 35.847 2.266 -33.861 1.00 67.50 715 PRO A O 1
ATOM 5449 N N . HIS A 1 716 ? 34.705 3.490 -32.356 1.00 73.38 716 HIS A N 1
ATOM 5450 C CA . HIS A 1 716 ? 33.871 4.145 -33.355 1.00 73.38 716 HIS A CA 1
ATOM 5451 C C . HIS A 1 716 ? 34.449 5.519 -33.715 1.00 73.38 716 HIS A C 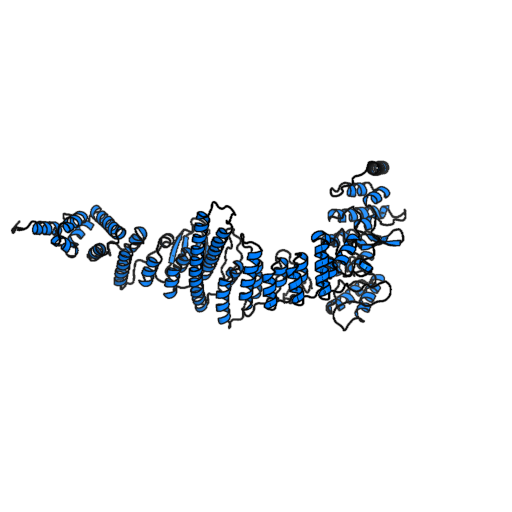1
ATOM 5453 O O . HIS A 1 716 ? 34.866 6.257 -32.819 1.00 73.38 716 HIS A O 1
ATOM 5459 N N . PRO A 1 717 ? 34.448 5.918 -35.001 1.00 75.50 717 PRO A N 1
ATOM 5460 C CA . PRO A 1 717 ? 34.760 7.288 -35.381 1.00 75.50 717 PRO A CA 1
ATOM 5461 C C . PRO A 1 717 ? 33.653 8.213 -34.859 1.00 75.50 717 PRO A C 1
ATOM 5463 O O . PRO A 1 717 ? 32.604 8.386 -35.481 1.00 75.50 717 PRO A O 1
ATOM 5466 N N . VAL A 1 718 ? 33.870 8.785 -33.676 1.00 80.00 718 VAL A N 1
ATOM 5467 C CA . VAL A 1 718 ? 32.985 9.802 -33.108 1.00 80.00 718 VAL A CA 1
ATOM 5468 C C . VAL A 1 718 ? 33.382 11.160 -33.659 1.00 80.00 718 VAL A C 1
ATOM 5470 O O . VAL A 1 718 ? 34.563 11.515 -33.682 1.00 80.00 718 VAL A O 1
ATOM 5473 N N . CYS A 1 719 ? 32.387 11.925 -34.094 1.00 81.62 719 CYS A N 1
ATOM 5474 C CA . CYS A 1 719 ? 32.565 13.274 -34.592 1.00 81.62 719 CYS A CA 1
ATOM 5475 C C . CYS A 1 719 ? 33.280 14.134 -33.538 1.00 81.62 719 CYS A C 1
ATOM 5477 O O . CYS A 1 719 ? 32.768 14.346 -32.439 1.00 81.62 719 CYS A O 1
ATOM 5479 N N . GLN A 1 720 ? 34.466 14.636 -33.886 1.00 82.62 720 GLN A N 1
ATOM 5480 C CA . GLN A 1 720 ? 35.257 15.539 -33.040 1.00 82.62 720 GLN A CA 1
ATOM 5481 C C . GLN A 1 720 ? 34.910 17.013 -33.282 1.00 82.62 720 GLN A C 1
ATOM 5483 O O . GLN A 1 720 ? 35.606 17.907 -32.804 1.00 82.62 720 GLN A O 1
ATOM 5488 N N . LEU A 1 721 ? 33.846 17.284 -34.046 1.00 82.50 721 LEU A N 1
ATOM 5489 C CA . LEU A 1 721 ? 33.423 18.645 -34.329 1.00 82.50 721 LEU A CA 1
ATOM 5490 C C . LEU A 1 721 ? 33.031 19.346 -33.029 1.00 82.50 721 LEU A C 1
ATOM 5492 O O . LEU A 1 721 ? 32.128 18.885 -32.327 1.00 82.50 721 LEU A O 1
ATOM 5496 N N . SER A 1 722 ? 33.676 20.484 -32.770 1.00 84.88 722 SER A N 1
ATOM 5497 C CA . SER A 1 722 ? 33.218 21.471 -31.796 1.00 84.88 722 SER A CA 1
ATOM 5498 C C . SER A 1 722 ? 32.127 22.333 -32.445 1.00 84.88 722 SER A C 1
ATOM 5500 O O . SER A 1 722 ? 32.429 23.054 -33.404 1.00 84.88 722 SER A O 1
ATOM 5502 N N . PRO A 1 723 ? 30.871 22.288 -31.951 1.00 87.19 723 PRO A N 1
ATOM 5503 C CA . PRO A 1 723 ? 29.807 23.183 -32.402 1.00 87.19 723 PRO A CA 1
ATOM 5504 C C . PRO A 1 723 ? 30.231 24.656 -32.352 1.00 87.19 723 PRO A C 1
ATOM 5506 O O . PRO A 1 723 ? 29.982 25.397 -33.298 1.00 87.19 723 PRO A O 1
ATOM 5509 N N . LEU A 1 724 ? 30.943 25.070 -31.298 1.00 84.69 724 LEU A N 1
ATOM 5510 C CA . LEU A 1 724 ? 31.386 26.455 -31.135 1.00 84.69 724 LEU A CA 1
ATOM 5511 C C . LEU A 1 724 ? 32.428 26.862 -32.188 1.00 84.69 724 LEU A C 1
ATOM 5513 O O . LEU A 1 724 ? 32.252 27.884 -32.848 1.00 84.69 724 LEU A O 1
ATOM 5517 N N . ASP A 1 725 ? 33.468 26.050 -32.420 1.00 82.44 725 ASP A N 1
ATOM 5518 C CA . ASP A 1 725 ? 34.486 26.366 -33.442 1.00 82.44 725 ASP A CA 1
ATOM 5519 C C . ASP A 1 725 ? 33.865 26.406 -34.847 1.00 82.44 725 ASP A C 1
ATOM 5521 O O . ASP A 1 725 ? 34.226 27.244 -35.675 1.00 82.44 725 ASP A O 1
ATOM 5525 N N . LYS A 1 726 ? 32.875 25.547 -35.118 1.00 85.50 726 LYS A N 1
ATOM 5526 C CA . LYS A 1 726 ? 32.144 25.570 -36.388 1.00 85.50 726 LYS A CA 1
ATOM 5527 C C . LYS A 1 726 ? 31.312 26.844 -36.547 1.00 85.50 726 LYS A C 1
ATOM 5529 O O . LYS A 1 726 ? 31.381 27.450 -37.613 1.00 85.50 726 LYS A O 1
ATOM 5534 N N . ALA A 1 727 ? 30.605 27.287 -35.505 1.00 85.69 727 ALA A N 1
ATOM 5535 C CA . ALA A 1 727 ? 29.861 28.550 -35.516 1.00 85.69 727 ALA A CA 1
ATOM 5536 C C . ALA A 1 727 ? 30.783 29.756 -35.771 1.00 85.69 727 ALA A C 1
ATOM 5538 O O . ALA A 1 727 ? 30.472 30.606 -36.605 1.00 85.69 727 ALA A O 1
ATOM 5539 N N . ILE A 1 728 ? 31.963 29.780 -35.137 1.00 83.06 728 ILE A N 1
ATOM 5540 C CA . ILE A 1 728 ? 32.986 30.815 -35.355 1.00 83.06 728 ILE A CA 1
ATOM 5541 C C . ILE A 1 728 ? 33.442 30.830 -36.822 1.00 83.06 728 ILE A C 1
ATOM 5543 O O . ILE A 1 728 ? 33.534 31.894 -37.428 1.00 83.06 728 ILE A O 1
ATOM 5547 N N . ARG A 1 729 ? 33.694 29.659 -37.426 1.00 83.31 729 ARG A N 1
ATOM 5548 C CA . ARG A 1 729 ? 34.079 29.552 -38.849 1.00 83.31 729 ARG A CA 1
ATOM 5549 C C . ARG A 1 729 ? 32.960 29.955 -39.808 1.00 83.31 729 ARG A C 1
ATOM 5551 O O . ARG A 1 729 ? 33.257 30.427 -40.901 1.00 83.31 729 ARG A O 1
ATOM 5558 N N . MET A 1 730 ? 31.702 29.746 -39.422 1.00 83.38 730 MET A N 1
ATOM 5559 C CA . MET A 1 730 ? 30.537 30.195 -40.189 1.00 83.38 730 MET A CA 1
ATOM 5560 C C . MET A 1 730 ? 30.362 31.718 -40.141 1.00 83.38 730 MET A C 1
ATOM 5562 O O . MET A 1 730 ? 29.687 32.261 -41.009 1.00 83.38 730 MET A O 1
ATOM 5566 N N . GLY A 1 731 ? 30.980 32.397 -39.168 1.00 80.94 731 GLY A N 1
ATOM 5567 C CA . GLY A 1 731 ? 30.882 33.846 -38.999 1.00 80.94 731 GLY A CA 1
ATOM 5568 C C . GLY A 1 731 ? 29.516 34.320 -38.496 1.00 80.94 731 GLY A C 1
ATOM 5569 O O . GLY A 1 731 ? 29.235 35.510 -38.570 1.00 80.94 731 GLY A O 1
ATOM 5570 N N . ASP A 1 732 ? 28.670 33.415 -37.991 1.00 83.25 732 ASP A N 1
ATOM 5571 C CA . ASP A 1 732 ? 27.314 33.734 -37.536 1.00 83.25 732 ASP A CA 1
ATOM 5572 C C . ASP A 1 732 ? 27.328 34.143 -36.056 1.00 83.25 732 ASP A C 1
ATOM 5574 O O . ASP A 1 732 ? 27.404 33.316 -35.142 1.00 83.25 732 ASP A O 1
ATOM 5578 N N . SER A 1 733 ? 27.301 35.453 -35.826 1.00 84.81 733 SER A N 1
ATOM 5579 C CA . SER A 1 733 ? 27.330 36.070 -34.496 1.00 84.81 733 SER A CA 1
ATOM 5580 C C . SER A 1 733 ? 26.174 35.603 -33.585 1.00 84.81 733 SER A C 1
ATOM 5582 O O . SER A 1 733 ? 26.460 35.243 -32.437 1.00 84.81 733 SER A O 1
ATOM 5584 N N . PRO A 1 734 ? 24.904 35.506 -34.047 1.00 86.62 734 PRO A N 1
ATOM 5585 C CA . PRO A 1 734 ? 23.818 34.935 -33.245 1.00 86.62 734 PRO A CA 1
ATOM 5586 C C . PRO A 1 734 ? 24.073 33.494 -32.786 1.00 86.62 734 PRO A C 1
ATOM 5588 O O . PRO A 1 734 ? 23.838 33.171 -31.620 1.00 86.62 734 PRO A O 1
ATOM 5591 N N . LEU A 1 735 ? 24.564 32.620 -33.666 1.00 85.50 735 LEU A N 1
ATOM 5592 C CA . LEU A 1 735 ? 24.831 31.212 -33.366 1.00 85.50 735 LEU A CA 1
ATOM 5593 C C . LEU A 1 735 ? 26.011 31.043 -32.400 1.00 85.50 735 LEU A C 1
ATOM 5595 O O . LEU A 1 735 ? 25.948 30.213 -31.491 1.00 85.50 735 LEU A O 1
ATOM 5599 N N . VAL A 1 736 ? 27.057 31.868 -32.540 1.00 86.56 736 VAL A N 1
ATOM 5600 C CA . VAL A 1 736 ? 28.166 31.940 -31.571 1.00 86.56 736 VAL A CA 1
ATOM 5601 C C . VAL A 1 736 ? 27.647 32.370 -30.199 1.00 86.56 736 VAL A C 1
ATOM 5603 O O . VAL A 1 736 ? 27.970 31.735 -29.195 1.00 86.56 736 VAL A O 1
ATOM 5606 N N . GLN A 1 737 ? 26.791 33.394 -30.145 1.00 84.94 737 GLN A N 1
ATOM 5607 C CA . GLN A 1 737 ? 26.199 33.862 -28.895 1.00 84.94 737 GLN A CA 1
ATOM 5608 C C . GLN A 1 737 ? 25.325 32.783 -28.234 1.00 84.94 737 GLN A C 1
ATOM 5610 O O . GLN A 1 737 ? 25.434 32.562 -27.026 1.00 84.94 737 GLN A O 1
ATOM 5615 N N . LEU A 1 738 ? 24.501 32.084 -29.021 1.00 86.12 738 LEU A N 1
ATOM 5616 C CA . LEU A 1 738 ? 23.634 30.999 -28.556 1.00 86.12 738 LEU A CA 1
ATOM 5617 C C . LEU A 1 738 ? 24.433 29.860 -27.900 1.00 86.12 738 LEU A C 1
ATOM 5619 O O . LEU A 1 738 ? 24.051 29.375 -26.835 1.00 86.12 738 LEU A O 1
ATOM 5623 N N . LEU A 1 739 ? 25.550 29.457 -28.514 1.00 83.88 739 LEU A N 1
ATOM 5624 C CA . LEU A 1 739 ? 26.408 28.376 -28.017 1.00 83.88 739 LEU A CA 1
ATOM 5625 C C . LEU A 1 739 ? 27.286 28.803 -26.830 1.00 83.88 739 LEU A C 1
ATOM 5627 O O . LEU A 1 739 ? 27.592 27.972 -25.977 1.00 83.88 739 LEU A O 1
ATOM 5631 N N . TYR A 1 740 ? 27.678 30.079 -26.763 1.00 79.69 740 TYR A N 1
ATOM 5632 C CA . TYR A 1 740 ? 28.550 30.618 -25.714 1.00 79.69 740 TYR A CA 1
ATOM 5633 C C . TYR A 1 740 ? 27.805 30.967 -24.412 1.00 79.69 740 TYR A C 1
ATOM 5635 O O . TYR A 1 740 ? 28.356 30.812 -23.327 1.00 79.69 740 TYR A O 1
ATOM 5643 N N . GLN A 1 741 ? 26.550 31.429 -24.484 1.00 73.31 741 GLN A N 1
ATOM 5644 C CA . GLN A 1 741 ? 25.810 31.944 -23.317 1.00 73.31 741 GLN A CA 1
ATOM 5645 C C . GLN A 1 741 ? 25.167 30.869 -22.414 1.00 73.31 741 GLN A C 1
ATOM 5647 O O . GLN A 1 741 ? 24.544 31.221 -21.411 1.00 73.31 741 GLN A O 1
ATOM 5652 N N . ARG A 1 742 ? 25.287 29.569 -22.721 1.00 70.94 742 ARG A N 1
ATOM 5653 C CA . ARG A 1 742 ? 24.671 28.494 -21.917 1.00 70.94 742 ARG A CA 1
ATOM 5654 C C . ARG A 1 742 ? 25.644 27.955 -20.840 1.00 70.94 742 ARG A C 1
ATOM 5656 O O . ARG A 1 742 ? 26.753 27.550 -21.174 1.00 70.94 742 ARG A O 1
ATOM 5663 N N . PRO A 1 743 ? 25.239 27.902 -19.553 1.00 49.00 743 PRO A N 1
ATOM 5664 C CA . PRO A 1 743 ? 26.140 27.728 -18.401 1.00 49.00 743 PRO A CA 1
ATOM 5665 C C . PRO A 1 743 ? 26.721 26.318 -18.183 1.00 49.00 743 PRO A C 1
ATOM 5667 O O . PRO A 1 743 ? 27.582 26.153 -17.326 1.00 49.00 743 PRO A O 1
ATOM 5670 N N . GLU A 1 744 ? 26.306 25.296 -18.940 1.00 51.78 744 GLU A N 1
ATOM 5671 C CA . GLU A 1 744 ? 26.882 23.936 -18.832 1.00 51.78 744 GLU A CA 1
ATOM 5672 C C . GLU A 1 744 ? 28.241 23.792 -19.534 1.00 51.78 744 GLU A C 1
ATOM 5674 O O . GLU A 1 744 ? 28.872 22.733 -19.526 1.00 51.78 744 GLU A O 1
ATOM 5679 N N . VAL A 1 745 ? 28.696 24.872 -20.157 1.00 49.09 745 VAL A N 1
ATOM 5680 C CA . VAL A 1 745 ? 29.901 24.909 -20.955 1.00 49.09 745 VAL A CA 1
ATOM 5681 C C . VAL A 1 745 ? 31.038 25.476 -20.108 1.00 49.09 745 VAL A C 1
ATOM 5683 O O . VAL A 1 745 ? 31.300 26.675 -20.103 1.00 49.09 745 VAL A O 1
ATOM 5686 N N . SER A 1 746 ? 31.763 24.610 -19.397 1.00 41.09 746 SER A N 1
ATOM 5687 C CA . SER A 1 746 ? 33.088 24.965 -18.883 1.00 41.09 746 SER A CA 1
ATOM 5688 C C . SER A 1 746 ? 34.091 24.968 -20.042 1.00 41.09 746 SER A C 1
ATOM 5690 O O . SER A 1 746 ? 34.982 24.118 -20.106 1.00 41.09 746 SER A O 1
ATOM 5692 N N . PHE A 1 747 ? 33.952 25.888 -21.000 1.00 52.12 747 PHE A N 1
ATOM 5693 C CA . PHE A 1 747 ? 35.111 26.231 -21.812 1.00 52.12 747 PHE A CA 1
ATOM 5694 C C . PHE A 1 747 ? 36.064 26.955 -20.863 1.00 52.12 747 PHE A C 1
ATOM 5696 O O . PHE A 1 747 ? 35.815 28.088 -20.454 1.00 52.12 747 PHE A O 1
ATOM 5703 N N . GLN A 1 748 ? 37.176 26.311 -20.506 1.00 44.44 748 GLN A N 1
ATOM 5704 C CA . GLN A 1 748 ? 38.400 27.069 -20.269 1.00 44.44 748 GLN A CA 1
ATOM 5705 C C . GLN A 1 748 ? 38.766 27.679 -21.624 1.00 44.44 748 GLN A C 1
ATOM 5707 O O . GLN A 1 748 ? 39.596 27.134 -22.340 1.00 44.44 748 GLN A O 1
ATOM 5712 N N . ALA A 1 749 ? 38.050 28.728 -22.039 1.00 50.12 749 ALA A N 1
ATOM 5713 C CA . ALA A 1 749 ? 38.338 29.423 -23.277 1.00 50.12 749 ALA A CA 1
ATOM 5714 C C . ALA A 1 749 ? 39.718 30.053 -23.089 1.00 50.12 749 ALA A C 1
ATOM 5716 O O . ALA A 1 749 ? 39.872 31.067 -22.403 1.00 50.12 749 ALA A O 1
ATOM 5717 N N . GLU A 1 750 ? 40.746 29.396 -23.617 1.00 57.81 750 GLU A N 1
ATOM 5718 C CA . GLU A 1 750 ? 42.085 29.960 -23.671 1.00 57.81 750 GLU A CA 1
ATOM 5719 C C . GLU A 1 750 ? 42.014 31.283 -24.450 1.00 57.81 750 GLU A C 1
ATOM 5721 O O . GLU A 1 750 ? 41.185 31.450 -25.347 1.00 57.81 750 GLU A O 1
ATOM 5726 N N . GLY A 1 751 ? 42.877 32.251 -24.123 1.00 56.75 751 GLY A N 1
ATOM 5727 C CA . GLY A 1 751 ? 42.774 33.626 -24.636 1.00 56.75 751 GLY A CA 1
ATOM 5728 C C . GLY A 1 751 ? 42.703 33.767 -26.167 1.00 56.75 751 GLY A C 1
ATOM 5729 O O . GLY A 1 751 ? 42.249 34.797 -26.656 1.00 56.75 751 GLY A O 1
ATOM 5730 N N . SER A 1 752 ? 43.092 32.743 -26.935 1.00 61.72 752 SER A N 1
ATOM 5731 C CA . SER A 1 752 ? 42.967 32.711 -28.397 1.00 61.72 752 SER A CA 1
ATOM 5732 C C . SER A 1 752 ? 41.523 32.523 -28.898 1.00 61.72 752 SER A C 1
ATOM 5734 O O . SER A 1 752 ? 41.165 33.068 -29.942 1.00 61.72 752 SER A O 1
ATOM 5736 N N . GLU A 1 753 ? 40.667 31.811 -28.162 1.00 65.75 753 GLU A N 1
ATOM 5737 C CA . GLU A 1 753 ? 39.282 31.519 -28.557 1.00 65.75 753 GLU A CA 1
ATOM 5738 C C . GLU A 1 753 ? 38.374 32.738 -28.342 1.00 65.75 753 GLU A C 1
ATOM 5740 O O . GLU A 1 753 ? 37.592 33.101 -29.223 1.00 65.75 753 GLU A O 1
ATOM 5745 N N . LEU A 1 754 ? 38.580 33.465 -27.237 1.00 67.19 754 LEU A N 1
ATOM 5746 C CA . LEU A 1 754 ? 37.909 34.739 -26.952 1.00 67.19 754 LEU A CA 1
ATOM 5747 C C . LEU A 1 754 ? 38.210 35.807 -28.013 1.00 67.19 754 LEU A C 1
ATOM 5749 O O . LEU A 1 754 ? 37.322 36.569 -28.396 1.00 67.19 754 LEU A O 1
ATOM 5753 N N . VAL A 1 755 ? 39.441 35.836 -28.536 1.00 69.62 755 VAL A N 1
ATOM 5754 C CA . VAL A 1 755 ? 39.826 36.739 -29.632 1.00 69.62 755 VAL A CA 1
ATOM 5755 C C . VAL A 1 755 ? 39.074 36.390 -30.919 1.00 69.62 755 VAL A C 1
ATOM 5757 O O . VAL A 1 755 ? 38.597 37.291 -31.604 1.00 69.62 755 VAL A O 1
ATOM 5760 N N . ARG A 1 756 ? 38.898 35.101 -31.241 1.00 72.50 756 ARG A N 1
ATOM 5761 C CA . ARG A 1 756 ? 38.151 34.669 -32.439 1.00 72.50 756 ARG A CA 1
ATOM 5762 C C . ARG A 1 756 ? 36.656 34.984 -32.328 1.00 72.50 756 ARG A C 1
ATOM 5764 O O . ARG A 1 756 ? 36.077 35.465 -33.298 1.00 72.50 756 ARG A O 1
ATOM 5771 N N . ILE A 1 757 ? 36.058 34.796 -31.149 1.00 74.69 757 ILE A N 1
ATOM 5772 C CA . ILE A 1 757 ? 34.665 35.187 -30.864 1.00 74.69 757 ILE A CA 1
ATOM 5773 C C . ILE A 1 757 ? 34.488 36.707 -31.015 1.00 74.69 757 ILE A C 1
ATOM 5775 O O . ILE A 1 757 ? 33.561 37.162 -31.686 1.00 74.69 757 ILE A O 1
ATOM 5779 N N . ALA A 1 758 ? 35.407 37.503 -30.454 1.00 70.19 758 ALA A N 1
ATOM 5780 C CA . ALA A 1 758 ? 35.377 38.959 -30.577 1.00 70.19 758 ALA A CA 1
ATOM 5781 C C . ALA A 1 758 ? 35.488 39.425 -32.039 1.00 70.19 758 ALA A C 1
ATOM 5783 O O . ALA A 1 758 ? 34.763 40.332 -32.444 1.00 70.19 758 ALA A O 1
ATOM 5784 N N . VAL A 1 759 ? 36.344 38.786 -32.846 1.00 76.19 759 VAL A N 1
ATOM 5785 C CA . VAL A 1 759 ? 36.482 39.090 -34.279 1.00 76.19 759 VAL A CA 1
ATOM 5786 C C . VAL A 1 759 ? 35.170 38.855 -35.028 1.00 76.19 759 VAL A C 1
ATOM 5788 O O . VAL A 1 759 ? 34.754 39.750 -35.755 1.00 76.19 759 VAL A O 1
ATOM 5791 N N . VAL A 1 760 ? 34.483 37.727 -34.806 1.00 77.62 760 VAL A N 1
ATOM 5792 C CA . VAL A 1 760 ? 33.197 37.425 -35.468 1.00 77.62 760 VAL A CA 1
ATOM 5793 C C . VAL A 1 760 ? 32.136 38.483 -35.144 1.00 77.62 760 VAL A C 1
ATOM 5795 O O . VAL A 1 760 ? 31.503 39.022 -36.053 1.00 77.62 760 VAL A O 1
ATOM 5798 N N . HIS A 1 761 ? 31.989 38.854 -33.868 1.00 73.31 761 HIS A N 1
ATOM 5799 C CA . HIS A 1 761 ? 31.039 39.895 -33.456 1.00 73.31 761 HIS A CA 1
ATOM 5800 C C . HIS A 1 761 ? 31.376 41.285 -34.024 1.00 73.31 761 HIS A C 1
ATOM 5802 O O . HIS A 1 761 ? 30.470 42.075 -34.298 1.00 73.31 761 HIS A O 1
ATOM 5808 N N . LEU A 1 762 ? 32.662 41.607 -34.204 1.00 69.12 762 LEU A N 1
ATOM 5809 C CA . LEU A 1 762 ? 33.102 42.878 -34.789 1.00 69.12 762 LEU A CA 1
ATOM 5810 C C . LEU A 1 762 ? 32.902 42.921 -36.312 1.00 69.12 762 LEU A C 1
ATOM 5812 O O . LEU A 1 762 ? 32.534 43.967 -36.844 1.00 69.12 762 LEU A O 1
ATOM 5816 N N . THR A 1 763 ? 33.106 41.806 -37.017 1.00 66.69 763 THR A N 1
ATOM 5817 C CA . THR A 1 763 ? 32.901 41.725 -38.473 1.00 66.69 763 THR A CA 1
ATOM 5818 C C . THR A 1 763 ? 31.426 41.730 -38.872 1.00 66.69 763 THR A C 1
ATOM 5820 O O . THR A 1 763 ? 31.074 42.334 -39.885 1.00 66.69 763 THR A O 1
ATOM 5823 N N . ASP A 1 764 ? 30.554 41.131 -38.059 1.00 64.69 764 ASP A N 1
ATOM 5824 C CA . ASP A 1 764 ? 29.104 41.113 -38.294 1.00 64.69 764 ASP A CA 1
ATOM 5825 C C . ASP A 1 764 ? 28.479 42.509 -38.086 1.00 64.69 764 ASP A C 1
ATOM 5827 O O . ASP A 1 764 ? 27.687 42.995 -38.892 1.00 64.69 764 ASP A O 1
ATOM 5831 N N . ARG A 1 765 ? 28.955 43.260 -37.078 1.00 56.09 765 ARG A N 1
ATOM 5832 C CA . ARG A 1 765 ? 28.559 44.667 -36.867 1.00 56.09 765 ARG A CA 1
ATOM 5833 C C . ARG A 1 765 ? 28.939 45.603 -38.018 1.00 56.09 765 ARG A C 1
ATOM 5835 O O . ARG A 1 765 ? 28.253 46.599 -38.218 1.00 56.09 765 ARG A O 1
ATOM 5842 N N . ASN A 1 766 ? 29.997 45.292 -38.767 1.00 49.62 766 ASN A N 1
ATOM 5843 C CA . ASN A 1 766 ? 30.437 46.084 -39.921 1.00 49.62 766 ASN A CA 1
ATOM 5844 C C . ASN A 1 766 ? 29.715 45.723 -41.233 1.00 49.62 766 ASN A C 1
ATOM 5846 O O . ASN A 1 766 ? 29.891 46.427 -42.221 1.00 49.62 766 ASN A O 1
ATOM 5850 N N . SER A 1 767 ? 28.941 44.634 -41.271 1.00 51.69 767 SER A N 1
ATOM 5851 C CA . SER A 1 767 ? 28.200 44.184 -42.464 1.00 51.69 767 SER A CA 1
ATOM 5852 C C . SER A 1 767 ? 26.691 44.455 -42.388 1.00 51.69 767 SER A C 1
ATOM 5854 O O . SER A 1 767 ? 25.990 44.277 -43.382 1.00 51.69 767 SER A O 1
ATOM 5856 N N . GLY A 1 768 ? 26.206 44.946 -41.243 1.00 45.53 768 GLY A N 1
ATOM 5857 C CA . GLY A 1 768 ? 24.826 45.386 -41.016 1.00 45.53 768 GLY A CA 1
ATOM 5858 C C . GLY A 1 768 ? 24.588 46.904 -41.098 1.00 45.53 768 GLY A C 1
ATOM 5859 O O . GLY A 1 768 ? 23.595 47.363 -40.534 1.00 45.53 768 GLY A O 1
ATOM 5860 N N . SER A 1 769 ? 25.476 47.683 -41.734 1.00 33.16 769 SER A N 1
ATOM 5861 C CA . SER A 1 769 ? 25.304 49.135 -41.960 1.00 33.16 769 SER A CA 1
ATOM 5862 C C . SER A 1 769 ? 24.902 49.467 -43.389 1.00 33.16 769 SER A C 1
ATOM 5864 O O . SER A 1 769 ? 25.627 48.985 -44.293 1.00 33.16 769 SER A O 1
#